Protein AF-0000000068192617 (afdb_homodimer)

Secondary structure (DSSP, 8-state):
--HHHHHHHHHHH-TT-EE--S-S-SSPPPHHHHHHHHHHHH-TTT-TTS---TT--HHHHHHHHHHHHHHHTS---TTTSEEEESHHHHHHHHHHHHH--TT-EEEEEES--THHHHHHHHTT-EEEEEEPEEEE-TT--SS----EEEE--HHHHHHH--TTEEEEEEESS-TTT-----HHHHHHHHHHGGGS-TT-EEEEE-TTTT-EEE--SS--TT--SSSTT---GGGSTTTGGGEEEEEESHHHHT-GGG--EEEE--HHHHHHHHHHHHHHTS---HHHHHHHHHHHHHHTS-BTTBSSHHHHHHHHHHHHHHHHHHHHHHHTEE---TTTS-EESSEEEEEEPHHHHHTS-GGGTTEE-TTSGGGEE-HHHHHHHHHHHSTT-EE-EESGGGS-HHHHHHTTTTTEEEEE--S-HHHHHH-/--HHHHHHHHHHH-TT-EE--S-S-SSPPPHHHHHHHHHHHH-TTT-TTS---TT--HHHHHHHHHHHHHHHTS---TTTSEEEESHHHHHHHHHHHHH--TT-EEEEEES--THHHHHHHHTT-EEEEEEPEEEE-TT--SS----EEEE--HHHHHHH--TTEEEEEEESS-TTT-----HHHHHHHHHHGGGS-TT-EEEEE-TTTT-EEE--SS--TT--SSSTT---GGGSTTTGGGEEEEEESHHHHT-GGG--EEEE--HHHHHHHHHHHHHHTS---HHHHHHHHHHHHHHTS-BTTBSSHHHHHHHHHHHHHHHHHHHHHHHTEE---TTTS-EESSEEEEEEPHHHHTTS-GGGTTEE-TTSGGGEE-HHHHHHHHHHHSTT-EE-EESGGGS-HHHHHHTTTTTEEEEE--S-HHHHHH-

Solvent-accessible surface area (backbone atoms only — not comparable to full-atom values): 42533 Å² total; per-residue (Å²): 110,40,64,64,59,51,53,51,48,50,45,67,76,29,79,64,37,34,77,26,45,60,91,60,53,77,59,76,45,52,67,64,44,50,49,24,36,44,50,33,68,66,30,71,88,75,45,38,36,37,71,55,51,37,40,33,43,68,67,30,28,46,52,50,19,54,52,46,16,62,69,48,71,42,90,46,52,32,83,49,20,36,35,41,25,37,14,40,54,20,31,51,33,46,50,38,55,68,68,40,42,75,77,24,26,32,40,39,48,30,62,30,53,60,65,55,59,57,38,37,44,73,29,39,24,40,77,40,82,35,69,44,46,75,45,66,45,87,82,46,50,96,79,39,62,53,25,51,44,78,39,79,49,61,67,57,49,52,70,68,46,33,67,47,24,44,33,36,55,44,56,37,26,19,55,53,63,7,40,53,73,47,70,67,54,49,49,46,54,58,57,40,48,74,55,22,20,93,78,35,30,35,42,36,39,31,49,26,36,52,31,37,52,23,51,58,80,66,89,69,80,81,48,39,92,75,23,53,62,48,77,62,68,45,52,41,92,83,26,38,83,35,24,44,38,30,26,39,48,17,75,72,44,36,25,47,5,56,28,41,14,22,35,38,32,38,44,85,65,36,46,50,45,51,66,45,32,59,55,48,36,29,38,50,37,24,32,57,39,50,10,47,36,50,24,58,61,58,38,63,36,67,30,96,91,28,72,13,38,49,55,37,46,20,53,52,50,32,52,36,44,53,54,48,50,53,52,38,42,74,61,28,33,14,49,66,53,59,92,81,36,43,29,14,45,52,41,42,49,27,31,67,16,63,66,46,53,69,70,50,63,71,85,48,42,62,33,83,30,77,40,35,67,92,39,33,20,36,52,19,43,28,46,28,54,52,38,27,69,40,91,67,8,36,28,44,32,44,33,41,67,26,41,53,67,69,46,40,74,70,45,72,29,40,48,27,36,32,36,34,43,48,52,48,70,66,56,56,67,68,82,112,40,64,64,57,52,52,52,48,50,45,66,77,28,79,63,37,34,76,26,46,61,89,60,52,78,58,77,44,52,65,65,44,48,49,24,36,42,49,34,68,65,32,72,88,73,45,39,36,37,70,55,52,35,41,34,43,67,68,31,27,45,52,49,20,55,51,48,15,64,70,48,72,43,91,46,50,33,83,48,20,37,36,40,26,37,14,39,53,18,30,53,33,46,52,38,54,67,71,40,41,77,76,24,27,30,41,38,47,31,62,31,54,59,65,54,60,57,37,37,44,74,28,40,25,41,76,41,80,33,70,44,44,76,46,66,45,86,82,44,50,96,81,39,63,54,26,50,45,77,40,79,51,59,66,59,48,51,69,68,45,33,66,45,24,44,34,37,55,44,55,38,27,18,55,55,62,7,39,54,73,47,70,68,52,49,48,46,54,59,57,41,47,74,54,23,19,92,77,36,30,36,41,36,38,32,50,27,35,52,30,36,53,21,50,58,81,66,91,63,79,81,46,38,93,75,23,53,61,46,77,63,69,45,52,41,91,82,27,39,82,36,23,42,39,30,28,39,48,18,75,73,45,37,26,48,5,57,28,42,13,22,37,39,34,40,43,86,65,36,46,51,44,51,66,46,31,58,55,48,36,29,38,51,36,25,32,56,41,49,9,46,34,52,25,59,61,56,38,63,34,68,30,98,92,30,73,13,38,50,53,37,46,20,53,52,50,32,53,36,43,52,54,47,49,52,52,38,43,74,60,28,33,14,51,67,52,59,91,81,36,43,30,13,46,53,40,43,50,28,32,67,17,64,66,46,52,68,72,49,63,71,84,48,43,65,33,81,30,78,41,33,66,93,38,32,22,38,54,18,43,27,45,27,53,51,38,30,69,40,90,68,9,38,29,44,32,45,32,41,66,26,40,53,69,69,47,38,74,71,45,72,28,41,46,26,34,30,36,34,44,50,50,48,69,67,55,56,69,68,83

Structure (mmCIF, N/CA/C/O backbone):
data_AF-0000000068192617-model_v1
#
loop_
_entity.id
_entity.type
_entity.pdbx_description
1 polymer 'Aminotransferase class I/classII large domain-containing protein'
#
loop_
_atom_site.group_PDB
_atom_site.id
_atom_site.type_symbol
_atom_site.label_atom_id
_atom_site.label_alt_id
_atom_site.label_comp_id
_atom_site.label_asym_id
_atom_site.label_entity_id
_atom_site.label_seq_id
_atom_site.pdbx_PDB_ins_code
_atom_site.Cartn_x
_atom_site.Cartn_y
_atom_site.Cartn_z
_atom_site.occupancy
_atom_site.B_iso_or_equiv
_atom_site.auth_seq_id
_atom_site.auth_comp_id
_atom_site.auth_asym_id
_atom_site.auth_atom_id
_atom_site.pdbx_PDB_model_num
ATOM 1 N N . PRO A 1 1 ? -15.93 15.703 -7.906 1 82.12 1 PRO A N 1
ATOM 2 C CA . PRO A 1 1 ? -14.672 16.438 -7.781 1 82.12 1 PRO A CA 1
ATOM 3 C C . PRO A 1 1 ? -14.391 16.875 -6.352 1 82.12 1 PRO A C 1
ATOM 5 O O . PRO A 1 1 ? -15.312 17.016 -5.543 1 82.12 1 PRO A O 1
ATOM 8 N N . THR A 1 2 ? -13.07 16.969 -6.039 1 86.5 2 THR A N 1
ATOM 9 C CA . THR A 1 2 ? -12.609 17.406 -4.73 1 86.5 2 THR A CA 1
ATOM 10 C C . THR A 1 2 ? -11.852 18.734 -4.836 1 86.5 2 THR A C 1
ATOM 12 O O . THR A 1 2 ? -11.648 19.25 -5.938 1 86.5 2 THR A O 1
ATOM 15 N N . VAL A 1 3 ? -11.531 19.297 -3.725 1 92.56 3 VAL A N 1
ATOM 16 C CA . VAL A 1 3 ? -10.727 20.5 -3.691 1 92.56 3 VAL A CA 1
ATOM 17 C C . VAL A 1 3 ? -9.406 20.266 -4.422 1 92.56 3 VAL A C 1
ATOM 19 O O . VAL A 1 3 ? -8.922 21.141 -5.148 1 92.56 3 VAL A O 1
ATOM 22 N N . TRP A 1 4 ? -8.891 19.094 -4.344 1 88.5 4 TRP A N 1
ATOM 23 C CA . TRP A 1 4 ? -7.582 18.781 -4.91 1 88.5 4 TRP A CA 1
ATOM 24 C C . TRP A 1 4 ? -7.652 18.703 -6.43 1 88.5 4 TRP A C 1
ATOM 26 O O . TRP A 1 4 ? -6.785 19.234 -7.125 1 88.5 4 TRP A O 1
ATOM 36 N N . THR A 1 5 ? -8.711 18.078 -6.926 1 86.5 5 THR A N 1
ATOM 37 C CA . THR A 1 5 ? -8.859 17.984 -8.375 1 86.5 5 THR A CA 1
ATOM 38 C C . THR A 1 5 ? -9.148 19.359 -8.977 1 86.5 5 THR A C 1
ATOM 40 O O . THR A 1 5 ? -8.617 19.703 -10.039 1 86.5 5 THR A O 1
ATOM 43 N N . GLU A 1 6 ? -9.938 20.094 -8.328 1 91.12 6 GLU A N 1
ATOM 44 C CA . GLU A 1 6 ? -10.328 21.406 -8.836 1 91.12 6 GLU A CA 1
ATOM 45 C C . GLU A 1 6 ? -9.141 22.359 -8.844 1 91.12 6 GLU A C 1
ATOM 47 O O . GLU A 1 6 ? -8.906 23.047 -9.836 1 91.12 6 GLU A O 1
ATOM 52 N N . PHE A 1 7 ? -8.406 22.391 -7.828 1 92.88 7 PHE A N 1
ATOM 53 C CA . PHE A 1 7 ? -7.332 23.359 -7.727 1 92.88 7 PHE A CA 1
ATOM 54 C C . PHE A 1 7 ? -6.102 22.891 -8.492 1 92.88 7 PHE A C 1
ATOM 56 O O . PHE A 1 7 ? -5.277 23.703 -8.914 1 92.88 7 PHE A O 1
ATOM 63 N N . SER A 1 8 ? -5.98 21.594 -8.641 1 87.81 8 SER A N 1
ATOM 64 C CA . SER A 1 8 ? -4.957 21.109 -9.562 1 87.81 8 SER A CA 1
ATOM 65 C C . SER A 1 8 ? -5.258 21.531 -10.992 1 87.81 8 SER A C 1
ATOM 67 O O . SER A 1 8 ? -4.352 21.922 -11.734 1 87.81 8 SER A O 1
ATOM 69 N N . ARG A 1 9 ? -6.477 21.438 -11.367 1 89.12 9 ARG A N 1
ATOM 70 C CA . ARG A 1 9 ? -6.906 21.891 -12.688 1 89.12 9 ARG A CA 1
ATOM 71 C C . ARG A 1 9 ? -6.672 23.391 -12.859 1 89.12 9 ARG A C 1
ATOM 73 O O . ARG A 1 9 ? -6.203 23.828 -13.914 1 89.12 9 ARG A O 1
ATOM 80 N N . LEU A 1 10 ? -7.012 24.094 -11.852 1 92.56 10 LEU A N 1
ATOM 81 C CA . LEU A 1 10 ? -6.82 25.531 -11.875 1 92.56 10 LEU A CA 1
ATOM 82 C C . LEU A 1 10 ? -5.352 25.891 -12.086 1 92.56 10 LEU A C 1
ATOM 84 O O . LEU A 1 10 ? -5.031 26.812 -12.836 1 92.56 10 LEU A O 1
ATOM 88 N N . ALA A 1 11 ? -4.488 25.172 -11.438 1 90.88 11 ALA A N 1
ATOM 89 C CA . ALA A 1 11 ? -3.049 25.375 -11.594 1 90.88 11 ALA A CA 1
ATOM 90 C C . ALA A 1 11 ? -2.604 25.078 -13.023 1 90.88 11 ALA A C 1
ATOM 92 O O . ALA A 1 11 ? -1.743 25.781 -13.562 1 90.88 11 ALA A O 1
ATOM 93 N N . GLN A 1 12 ? -3.17 24.156 -13.648 1 88.19 12 GLN A N 1
ATOM 94 C CA . GLN A 1 12 ? -2.826 23.781 -15.016 1 88.19 12 GLN A CA 1
ATOM 95 C C . GLN A 1 12 ? -3.316 24.828 -16.016 1 88.19 12 GLN A C 1
ATOM 97 O O . GLN A 1 12 ? -2.658 25.078 -17.031 1 88.19 12 GLN A O 1
ATOM 102 N N . GLU A 1 13 ? -4.383 25.344 -15.727 1 93.06 13 GLU A N 1
ATOM 103 C CA . GLU A 1 13 ? -5.004 26.312 -16.625 1 93.06 13 GLU A CA 1
ATOM 104 C C . GLU A 1 13 ? -4.312 27.672 -16.531 1 93.06 13 GLU A C 1
ATOM 106 O O . GLU A 1 13 ? -4.469 28.516 -17.406 1 93.06 13 GLU A O 1
ATOM 111 N N . HIS A 1 14 ? -3.539 27.781 -15.461 1 92.69 14 HIS A N 1
ATOM 112 C CA . HIS A 1 14 ? -2.838 29.047 -15.234 1 92.69 14 HIS A CA 1
ATOM 113 C C . HIS A 1 14 ? -1.354 28.812 -14.977 1 92.69 14 HIS A C 1
ATOM 115 O O . HIS A 1 14 ? -0.895 28.906 -13.836 1 92.69 14 HIS A O 1
ATOM 121 N N . PRO A 1 15 ? -0.542 28.609 -15.953 1 86.62 15 PRO A N 1
ATOM 122 C CA . PRO A 1 15 ? 0.856 28.203 -15.805 1 86.62 15 PRO A CA 1
ATOM 123 C C . PRO A 1 15 ? 1.688 29.219 -15.023 1 86.62 15 PRO A C 1
ATOM 125 O O . PRO A 1 15 ? 2.725 28.859 -14.453 1 86.62 15 PRO A O 1
ATOM 128 N N . GLY A 1 16 ? 1.288 30.406 -14.852 1 88.88 16 GLY A N 1
ATOM 129 C CA . GLY A 1 16 ? 2.051 31.406 -14.125 1 88.88 16 GLY A CA 1
ATOM 130 C C . GLY A 1 16 ? 1.726 31.438 -12.648 1 88.88 16 GLY A C 1
ATOM 131 O O . GLY A 1 16 ? 2.385 32.156 -11.883 1 88.88 16 GLY A O 1
ATOM 132 N N . VAL A 1 17 ? 0.869 30.531 -12.258 1 94.62 17 VAL A N 1
ATOM 133 C CA . VAL A 1 17 ? 0.42 30.562 -10.867 1 94.62 17 VAL A CA 1
ATOM 134 C C . VAL A 1 17 ? 1.493 29.969 -9.969 1 94.62 17 VAL A C 1
ATOM 136 O O . VAL A 1 17 ? 2.15 28.984 -10.336 1 94.62 17 VAL A O 1
ATOM 139 N N . VAL A 1 18 ? 1.801 30.609 -8.859 1 95.31 18 VAL A N 1
ATOM 140 C CA . VAL A 1 18 ? 2.666 30.047 -7.828 1 95.31 18 VAL A CA 1
ATOM 141 C C . VAL A 1 18 ? 1.842 29.172 -6.883 1 95.31 18 VAL A C 1
ATOM 143 O O . VAL A 1 18 ? 0.889 29.641 -6.262 1 95.31 18 VAL A O 1
ATOM 146 N N . ASN A 1 19 ? 2.18 27.922 -6.742 1 94.5 19 ASN A N 1
ATOM 147 C CA . ASN A 1 19 ? 1.379 26.953 -6.004 1 94.5 19 ASN A CA 1
ATOM 148 C C . ASN A 1 19 ? 1.818 26.859 -4.547 1 94.5 19 ASN A C 1
ATOM 150 O O . ASN A 1 19 ? 2.83 26.234 -4.238 1 94.5 19 ASN A O 1
ATOM 154 N N . LEU A 1 20 ? 1.062 27.375 -3.66 1 96.19 20 LEU A N 1
ATOM 155 C CA . LEU A 1 20 ? 1.282 27.25 -2.223 1 96.19 20 LEU A CA 1
ATOM 156 C C . LEU A 1 20 ? 0.224 26.344 -1.586 1 96.19 20 LEU A C 1
ATOM 158 O O . LEU A 1 20 ? 0.064 26.344 -0.364 1 96.19 20 LEU A O 1
ATOM 162 N N . GLY A 1 21 ? -0.509 25.703 -2.455 1 93.12 21 GLY A N 1
ATOM 163 C CA . GLY A 1 21 ? -1.591 24.875 -1.956 1 93.12 21 GLY A CA 1
ATOM 164 C C . GLY A 1 21 ? -1.158 23.453 -1.662 1 93.12 21 GLY A C 1
ATOM 165 O O . GLY A 1 21 ? -1.685 22.812 -0.748 1 93.12 21 GLY A O 1
ATOM 166 N N . GLN A 1 22 ? -0.265 22.953 -2.375 1 81.31 22 GLN A N 1
ATOM 167 C CA . GLN A 1 22 ? 0.152 21.562 -2.246 1 81.31 22 GLN A CA 1
ATOM 168 C C . GLN A 1 22 ? 1.086 21.375 -1.055 1 81.31 22 GLN A C 1
ATOM 170 O O . GLN A 1 22 ? 2.037 22.141 -0.879 1 81.31 22 GLN A O 1
ATOM 175 N N . GLY A 1 23 ? 0.865 20.328 -0.313 1 83.56 23 GLY A N 1
ATOM 176 C CA . GLY A 1 23 ? 1.59 20.094 0.925 1 83.56 23 GLY A CA 1
ATOM 177 C C . GLY A 1 23 ? 2.764 19.141 0.759 1 83.56 23 GLY A C 1
ATOM 178 O O . GLY A 1 23 ? 2.887 18.156 1.494 1 83.56 23 GLY A O 1
ATOM 179 N N . PHE A 1 24 ? 3.564 19.375 -0.274 1 85.12 24 PHE A N 1
ATOM 180 C CA . PHE A 1 24 ? 4.828 18.656 -0.363 1 85.12 24 PHE A CA 1
ATOM 181 C C . PHE A 1 24 ? 5.93 19.547 -0.914 1 85.12 24 PHE A C 1
ATOM 183 O O . PHE A 1 24 ? 5.656 20.484 -1.676 1 85.12 24 PHE A O 1
ATOM 190 N N . PRO A 1 25 ? 7.133 19.281 -0.51 1 91.94 25 PRO A N 1
ATOM 191 C CA . PRO A 1 25 ? 8.281 20.125 -0.843 1 91.94 25 PRO A CA 1
ATOM 192 C C . PRO A 1 25 ? 8.594 20.125 -2.338 1 91.94 25 PRO A C 1
ATOM 194 O O . PRO A 1 25 ? 8.359 19.141 -3.025 1 91.94 25 PRO A O 1
ATOM 197 N N . ASP A 1 26 ? 9.086 21.219 -2.762 1 92.31 26 ASP A N 1
ATOM 198 C CA . ASP A 1 26 ? 9.484 21.328 -4.164 1 92.31 26 ASP A CA 1
ATOM 199 C C . ASP A 1 26 ? 11.008 21.297 -4.305 1 92.31 26 ASP A C 1
ATOM 201 O O . ASP A 1 26 ? 11.562 21.938 -5.199 1 92.31 26 ASP A O 1
ATOM 205 N N . TRP A 1 27 ? 11.695 20.688 -3.377 1 94.06 27 TRP A N 1
ATOM 206 C CA . TRP A 1 27 ? 13.125 20.422 -3.455 1 94.06 27 TRP A CA 1
ATOM 207 C C . TRP A 1 27 ? 13.43 18.953 -3.244 1 94.06 27 TRP A C 1
ATOM 209 O O . TRP A 1 27 ? 12.531 18.172 -2.926 1 94.06 27 TRP A O 1
ATOM 219 N N . LEU A 1 28 ? 14.672 18.531 -3.449 1 95.25 28 LEU A N 1
ATOM 220 C CA . LEU A 1 28 ? 15.094 17.141 -3.342 1 95.25 28 LEU A CA 1
ATOM 221 C C . LEU A 1 28 ? 15.227 16.734 -1.881 1 95.25 28 LEU A C 1
ATOM 223 O O . LEU A 1 28 ? 15.414 17.578 -1.003 1 95.25 28 LEU A O 1
ATOM 227 N N . PRO A 1 29 ? 15.094 15.422 -1.643 1 97.5 29 PRO A N 1
ATOM 228 C CA . PRO A 1 29 ? 15.492 14.938 -0.316 1 97.5 29 PRO A CA 1
ATOM 229 C C . PRO A 1 29 ? 16.953 15.242 0.012 1 97.5 29 PRO A C 1
ATOM 231 O O . PRO A 1 29 ? 17.75 15.531 -0.889 1 97.5 29 PRO A O 1
ATOM 234 N N . PRO A 1 30 ? 17.25 15.242 1.326 1 97.81 30 PRO A N 1
ATOM 235 C CA . PRO A 1 30 ? 18.672 15.422 1.645 1 97.81 30 PRO A CA 1
ATOM 236 C C . PRO A 1 30 ? 19.562 14.391 0.959 1 97.81 30 PRO A C 1
ATOM 238 O O . PRO A 1 30 ? 19.172 13.234 0.801 1 97.81 30 PRO A O 1
ATOM 241 N N . LYS A 1 31 ? 20.75 14.82 0.623 1 97.25 31 LYS A N 1
ATOM 242 C CA . LYS A 1 31 ? 21.672 14 -0.16 1 97.25 31 LYS A CA 1
ATOM 243 C C . LYS A 1 31 ? 21.891 12.641 0.501 1 97.25 31 LYS A C 1
ATOM 245 O O . LYS A 1 31 ? 22.031 11.625 -0.184 1 97.25 31 LYS A O 1
ATOM 250 N N . PHE A 1 32 ? 21.984 12.602 1.826 1 98.38 32 PHE A N 1
ATOM 251 C CA . PHE A 1 32 ? 22.266 11.344 2.502 1 98.38 32 PHE A CA 1
ATOM 252 C C . PHE A 1 32 ? 21.125 10.359 2.309 1 98.38 32 PHE A C 1
ATOM 254 O O . PHE A 1 32 ? 21.328 9.141 2.312 1 98.38 32 PHE A O 1
ATOM 261 N N . ALA A 1 33 ? 19.906 10.82 2.225 1 98.44 33 ALA A N 1
ATOM 262 C CA . ALA A 1 33 ? 18.781 9.945 1.96 1 98.44 33 ALA A CA 1
ATOM 263 C C . ALA A 1 33 ? 18.844 9.367 0.549 1 98.44 33 ALA A C 1
ATOM 265 O O . ALA A 1 33 ? 18.625 8.164 0.349 1 98.44 33 ALA A O 1
ATOM 266 N N . ILE A 1 34 ? 19.141 10.203 -0.46 1 98.31 34 ILE A N 1
ATOM 267 C CA . ILE A 1 34 ? 19.281 9.75 -1.839 1 98.31 34 ILE A CA 1
ATOM 268 C C . ILE A 1 34 ? 20.422 8.742 -1.936 1 98.31 34 ILE A C 1
ATOM 270 O O . ILE A 1 34 ? 20.281 7.695 -2.578 1 98.31 34 ILE A O 1
ATOM 274 N N . ASP A 1 35 ? 21.562 9.055 -1.265 1 98.38 35 ASP A N 1
ATOM 275 C CA . ASP A 1 35 ? 22.688 8.133 -1.229 1 98.38 35 ASP A CA 1
ATOM 276 C C . ASP A 1 35 ? 22.297 6.797 -0.614 1 98.38 35 ASP A C 1
ATOM 278 O O . ASP A 1 35 ? 22.719 5.738 -1.081 1 98.38 35 ASP A O 1
ATOM 282 N N . SER A 1 36 ? 21.516 6.859 0.436 1 98.5 36 SER A N 1
ATOM 283 C CA . SER A 1 36 ? 21.047 5.645 1.098 1 98.5 36 SER A CA 1
ATOM 284 C C . SER A 1 36 ? 20.234 4.777 0.148 1 98.5 36 SER A C 1
ATOM 286 O O . SER A 1 36 ? 20.328 3.549 0.177 1 98.5 36 SER A O 1
ATOM 288 N N . LEU A 1 37 ? 19.406 5.375 -0.658 1 98.38 37 LEU A N 1
ATOM 289 C CA . LEU A 1 37 ? 18.594 4.641 -1.629 1 98.38 37 LEU A CA 1
ATOM 290 C C . LEU A 1 37 ? 19.484 4.004 -2.695 1 98.38 37 LEU A C 1
ATOM 292 O O . LEU A 1 37 ? 19.297 2.836 -3.051 1 98.38 37 LEU A O 1
ATOM 296 N N . VAL A 1 38 ? 20.438 4.762 -3.225 1 98.56 38 VAL A N 1
ATOM 297 C CA . VAL A 1 38 ? 21.344 4.258 -4.238 1 98.56 38 VAL A CA 1
ATOM 298 C C . VAL A 1 38 ? 22.156 3.09 -3.672 1 98.56 38 VAL A C 1
ATOM 300 O O . VAL A 1 38 ? 22.297 2.053 -4.324 1 98.56 38 VAL A O 1
ATOM 303 N N . GLU A 1 39 ? 22.641 3.279 -2.441 1 98.5 39 GLU A N 1
ATOM 304 C CA . GLU A 1 39 ? 23.422 2.23 -1.784 1 98.5 39 GLU A CA 1
ATOM 305 C C . GLU A 1 39 ? 22.578 0.975 -1.57 1 98.5 39 GLU A C 1
ATOM 307 O O . GLU A 1 39 ? 23.062 -0.142 -1.766 1 98.5 39 GLU A O 1
ATOM 312 N N . ALA A 1 40 ? 21.375 1.159 -1.111 1 98.25 40 ALA A N 1
ATOM 313 C CA . ALA A 1 40 ? 20.484 0.019 -0.933 1 98.25 40 ALA A CA 1
ATOM 314 C C . ALA A 1 40 ? 20.266 -0.714 -2.252 1 98.25 40 ALA A C 1
ATOM 316 O O . ALA A 1 40 ? 20.281 -1.946 -2.297 1 98.25 40 ALA A O 1
ATOM 317 N N . ALA A 1 41 ? 20.016 0.015 -3.332 1 98 41 ALA A N 1
ATOM 318 C CA . ALA A 1 41 ? 19.766 -0.561 -4.648 1 98 41 ALA A CA 1
ATOM 319 C C . ALA A 1 41 ? 20.938 -1.387 -5.137 1 98 41 ALA A C 1
ATOM 321 O O . ALA A 1 41 ? 20.766 -2.398 -5.816 1 98 41 ALA A O 1
ATOM 322 N N . LEU A 1 42 ? 22.109 -0.974 -4.746 1 97.75 42 LEU A N 1
ATOM 323 C CA . LEU A 1 42 ? 23.312 -1.59 -5.27 1 97.75 42 LEU A CA 1
ATOM 324 C C . LEU A 1 42 ? 23.844 -2.662 -4.316 1 97.75 42 LEU A C 1
ATOM 326 O O . LEU A 1 42 ? 24.797 -3.363 -4.633 1 97.75 42 LEU A O 1
ATOM 330 N N . ASP A 1 43 ? 23.188 -2.783 -3.186 1 95.62 43 ASP A N 1
ATOM 331 C CA . ASP A 1 43 ? 23.672 -3.691 -2.15 1 95.62 43 ASP A CA 1
ATOM 332 C C . ASP A 1 43 ? 23.359 -5.141 -2.496 1 95.62 43 ASP A C 1
ATOM 334 O O . ASP A 1 43 ? 22.328 -5.672 -2.066 1 95.62 43 ASP A O 1
ATOM 338 N N . SER A 1 44 ? 24.203 -5.809 -3.092 1 88.19 44 SER A N 1
ATOM 339 C CA . SER A 1 44 ? 23.984 -7.184 -3.529 1 88.19 44 SER A CA 1
ATOM 340 C C . SER A 1 44 ? 24.016 -8.148 -2.35 1 88.19 44 SER A C 1
ATOM 342 O O . SER A 1 44 ? 23.391 -9.211 -2.398 1 88.19 44 SER A O 1
ATOM 344 N N . ALA A 1 45 ? 24.656 -7.758 -1.319 1 84 45 ALA A N 1
ATOM 345 C CA . ALA A 1 45 ? 24.75 -8.617 -0.143 1 84 45 ALA A CA 1
ATOM 346 C C . ALA A 1 45 ? 23.406 -8.695 0.59 1 84 45 ALA A C 1
ATOM 348 O O . ALA A 1 45 ? 22.969 -9.781 0.977 1 84 45 ALA A O 1
ATOM 349 N N . GLN A 1 46 ? 22.719 -7.598 0.722 1 80.56 46 GLN A N 1
ATOM 350 C CA . GLN A 1 46 ? 21.422 -7.543 1.399 1 80.56 46 GLN A CA 1
ATOM 351 C C . GLN A 1 46 ? 20.281 -7.812 0.427 1 80.56 46 GLN A C 1
ATOM 353 O O . GLN A 1 46 ? 19.203 -8.25 0.835 1 80.56 46 GLN A O 1
ATOM 358 N N . SER A 1 47 ? 20.484 -7.523 -0.801 1 84.44 47 SER A N 1
ATOM 359 C CA . SER A 1 47 ? 19.562 -7.746 -1.904 1 84.44 47 SER A CA 1
ATOM 360 C C . SER A 1 47 ? 18.141 -7.336 -1.521 1 84.44 47 SER A C 1
ATOM 362 O O . SER A 1 47 ? 17.203 -8.141 -1.612 1 84.44 47 SER A O 1
ATOM 364 N N . PRO A 1 48 ? 17.969 -6.039 -1.201 1 93.56 48 PRO A N 1
ATOM 365 C CA . PRO A 1 48 ? 16.625 -5.652 -0.758 1 93.56 48 PRO A CA 1
ATOM 366 C C . PRO A 1 48 ? 15.641 -5.504 -1.917 1 93.56 48 PRO A C 1
ATOM 368 O O . PRO A 1 48 ? 14.883 -4.531 -1.968 1 93.56 48 PRO A O 1
ATOM 371 N N . HIS A 1 49 ? 15.719 -6.508 -2.789 1 96.62 49 HIS A N 1
ATOM 372 C CA . HIS A 1 49 ? 14.875 -6.441 -3.975 1 96.62 49 HIS A CA 1
ATOM 373 C C . HIS A 1 49 ? 13.766 -7.492 -3.922 1 96.62 49 HIS A C 1
ATOM 375 O O . HIS A 1 49 ? 12.844 -7.465 -4.734 1 96.62 49 HIS A O 1
ATOM 381 N N . GLN A 1 50 ? 13.789 -8.352 -2.975 1 95.06 50 GLN A N 1
ATOM 382 C CA . GLN A 1 50 ? 12.75 -9.359 -2.785 1 95.06 50 GLN A CA 1
ATOM 383 C C . GLN A 1 50 ? 11.82 -8.977 -1.633 1 95.06 50 GLN A C 1
ATOM 385 O O . GLN A 1 50 ? 12.109 -8.039 -0.88 1 95.06 50 GLN A O 1
ATOM 390 N N . TYR A 1 51 ? 10.75 -9.766 -1.479 1 92.75 51 TYR A N 1
ATOM 391 C CA . TYR A 1 51 ? 9.797 -9.57 -0.394 1 92.75 51 TYR A CA 1
ATOM 392 C C . TYR A 1 51 ? 10.508 -9.508 0.952 1 92.75 51 TYR A C 1
ATOM 394 O O . TYR A 1 51 ? 11.547 -10.141 1.141 1 92.75 51 TYR A O 1
ATOM 402 N N . THR A 1 52 ? 10.023 -8.734 1.79 1 94.94 52 THR A N 1
ATOM 403 C CA . THR A 1 52 ? 10.406 -8.773 3.197 1 94.94 52 THR A CA 1
ATOM 404 C C . THR A 1 52 ? 9.203 -9.102 4.078 1 94.94 52 THR A C 1
ATOM 406 O O . THR A 1 52 ? 8.133 -9.438 3.574 1 94.94 52 THR A O 1
ATOM 409 N N . ARG A 1 53 ? 9.414 -9.133 5.3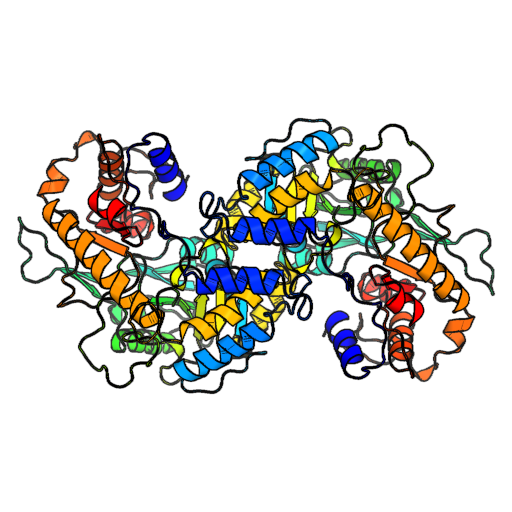52 1 93.94 53 ARG A N 1
ATOM 410 C CA . ARG A 1 53 ? 8.328 -9.352 6.309 1 93.94 53 ARG A CA 1
ATOM 411 C C . ARG A 1 53 ? 7.195 -8.367 6.086 1 93.94 53 ARG A C 1
ATOM 413 O O . ARG A 1 53 ? 7.422 -7.156 6.004 1 93.94 53 ARG A O 1
ATOM 420 N N . PRO A 1 54 ? 5.977 -8.852 5.922 1 96.06 54 PRO A N 1
ATOM 421 C CA . PRO A 1 54 ? 4.855 -7.957 5.641 1 96.06 54 PRO A CA 1
ATOM 422 C C . PRO A 1 54 ? 4.734 -6.828 6.66 1 96.06 54 PRO A C 1
ATOM 424 O O . PRO A 1 54 ? 4.398 -5.695 6.301 1 96.06 54 PRO A O 1
ATOM 427 N N . ALA A 1 55 ? 5.102 -7.07 7.887 1 97.5 55 ALA A N 1
ATOM 428 C CA . ALA A 1 55 ? 4.941 -6.113 8.977 1 97.5 55 ALA A CA 1
ATOM 429 C C . ALA A 1 55 ? 6.043 -5.055 8.945 1 97.5 55 ALA A C 1
ATOM 431 O O . ALA A 1 55 ? 5.953 -4.035 9.633 1 97.5 55 ALA A O 1
ATOM 432 N N . GLY A 1 56 ? 7.086 -5.328 8.141 1 98.31 56 GLY A N 1
ATOM 433 C CA . GLY A 1 56 ? 8.172 -4.363 8.023 1 98.31 56 GLY A CA 1
ATOM 434 C C . GLY A 1 56 ? 9.531 -5.012 7.883 1 98.31 56 GLY A C 1
ATOM 435 O O . GLY A 1 56 ? 9.805 -6.039 8.508 1 98.31 56 GLY A O 1
ATOM 436 N N . HIS A 1 57 ? 10.383 -4.445 7.109 1 98.19 57 HIS A N 1
ATOM 437 C CA . HIS A 1 57 ? 11.766 -4.871 6.918 1 98.19 57 HIS A CA 1
ATOM 438 C C . HIS A 1 57 ? 12.531 -4.848 8.234 1 98.19 57 HIS A C 1
ATOM 440 O O . HIS A 1 57 ? 12.484 -3.859 8.969 1 98.19 57 HIS A O 1
ATOM 446 N N . PRO A 1 58 ? 13.242 -5.914 8.633 1 97.75 58 PRO A N 1
ATOM 447 C CA . PRO A 1 58 ? 13.836 -6.043 9.961 1 97.75 58 PRO A CA 1
ATOM 448 C C . PRO A 1 58 ? 14.742 -4.863 10.328 1 97.75 58 PRO A C 1
ATOM 450 O O . PRO A 1 58 ? 14.656 -4.332 11.438 1 97.75 58 PRO A O 1
ATOM 453 N N . ASN A 1 59 ? 15.57 -4.414 9.406 1 98.19 59 ASN A N 1
ATOM 454 C CA . ASN A 1 59 ? 16.453 -3.287 9.695 1 98.19 59 ASN A CA 1
ATOM 455 C C . ASN A 1 59 ? 15.648 -2.029 10.031 1 98.19 59 ASN A C 1
ATOM 457 O O . ASN A 1 59 ? 16.031 -1.276 10.938 1 98.19 59 ASN A O 1
ATOM 461 N N . LEU A 1 60 ? 14.547 -1.841 9.359 1 98.69 60 LEU A N 1
ATOM 462 C CA . LEU A 1 60 ? 13.758 -0.632 9.57 1 98.69 60 LEU A CA 1
ATOM 463 C C . LEU A 1 60 ? 12.992 -0.71 10.891 1 98.69 60 LEU A C 1
ATOM 465 O O . LEU A 1 60 ? 12.992 0.244 11.672 1 98.69 60 LEU A O 1
ATOM 469 N N . VAL A 1 61 ? 12.352 -1.852 11.156 1 98.81 61 VAL A N 1
ATOM 470 C CA . VAL A 1 61 ? 11.547 -1.934 12.367 1 98.81 61 VAL A CA 1
ATOM 471 C C . VAL A 1 61 ? 12.453 -1.854 13.602 1 98.81 61 VAL A C 1
ATOM 473 O O . VAL A 1 61 ? 12.055 -1.31 14.633 1 98.81 61 VAL A O 1
ATOM 476 N N . ARG A 1 62 ? 13.672 -2.352 13.539 1 98.69 62 ARG A N 1
ATOM 477 C CA . ARG A 1 62 ? 14.617 -2.234 14.648 1 98.69 62 ARG A CA 1
ATOM 478 C C . ARG A 1 62 ? 15 -0.777 14.891 1 98.69 62 ARG A C 1
ATOM 480 O O . ARG A 1 62 ? 15.07 -0.332 16.031 1 98.69 62 ARG A O 1
ATOM 487 N N . LYS A 1 63 ? 15.258 -0.061 13.789 1 98.25 63 LYS A N 1
ATOM 488 C CA . LYS A 1 63 ? 15.586 1.356 13.914 1 98.25 63 LYS A CA 1
ATOM 489 C C . LYS A 1 63 ? 14.414 2.141 14.5 1 98.25 63 LYS A C 1
ATOM 491 O O . LYS A 1 63 ? 14.609 2.992 15.367 1 98.25 63 LYS A O 1
ATOM 496 N N . LEU A 1 64 ? 13.227 1.846 14.062 1 98.56 64 LEU A N 1
ATOM 497 C CA . LEU A 1 64 ? 12.031 2.527 14.555 1 98.56 64 LEU A CA 1
ATOM 498 C C . LEU A 1 64 ? 11.789 2.207 16.031 1 98.56 64 LEU A C 1
ATOM 500 O O . LEU A 1 64 ? 11.469 3.1 16.812 1 98.56 64 LEU A O 1
ATOM 504 N N . ALA A 1 65 ? 11.93 0.956 16.344 1 98.69 65 ALA A N 1
ATOM 505 C CA . ALA A 1 65 ? 11.727 0.551 17.734 1 98.69 65 ALA A CA 1
ATOM 506 C C . ALA A 1 65 ? 12.703 1.268 18.656 1 98.69 65 ALA A C 1
ATOM 508 O O . ALA A 1 65 ? 12.32 1.714 19.75 1 98.69 65 ALA A O 1
ATOM 509 N N . THR A 1 66 ? 13.93 1.345 18.266 1 97.25 66 THR A N 1
ATOM 510 C CA . THR A 1 66 ? 14.938 2.049 19.047 1 97.25 66 THR A CA 1
ATOM 511 C C . THR A 1 66 ? 14.57 3.52 19.203 1 97.25 66 THR A C 1
ATOM 513 O O . THR A 1 66 ? 14.625 4.062 20.312 1 97.25 66 THR A O 1
ATOM 516 N N . ARG A 1 67 ? 14.18 4.109 18.172 1 95.06 67 ARG A N 1
ATOM 517 C CA . ARG A 1 67 ? 13.828 5.527 18.188 1 95.06 67 ARG A CA 1
ATOM 518 C C . ARG A 1 67 ? 12.617 5.793 19.062 1 95.06 67 ARG A C 1
ATOM 520 O O . ARG A 1 67 ? 12.633 6.695 19.906 1 95.06 67 ARG A O 1
ATOM 527 N N . TYR A 1 68 ? 11.625 5.07 18.906 1 96.25 68 TYR A N 1
ATOM 528 C CA . TYR A 1 68 ? 10.391 5.309 19.656 1 96.25 68 TYR A CA 1
ATOM 529 C C . TYR A 1 68 ? 10.523 4.836 21.094 1 96.25 68 TYR A C 1
ATOM 531 O O . TYR A 1 68 ? 9.805 5.309 21.984 1 96.25 68 TYR A O 1
ATOM 539 N N . GLY A 1 69 ? 11.43 3.846 21.281 1 95.06 69 GLY A N 1
ATOM 540 C CA . GLY A 1 69 ? 11.766 3.533 22.672 1 95.06 69 GLY A CA 1
ATOM 541 C C . GLY A 1 69 ? 12.266 4.734 23.438 1 95.06 69 GLY A C 1
ATOM 542 O O . GLY A 1 69 ? 11.891 4.926 24.609 1 95.06 69 GLY A O 1
ATOM 543 N N . LYS A 1 70 ? 13.078 5.512 22.766 1 91.38 70 LYS A N 1
ATOM 544 C CA . LYS A 1 70 ? 13.578 6.742 23.359 1 91.38 70 LYS A CA 1
ATOM 545 C C . LYS A 1 70 ? 12.461 7.766 23.531 1 91.38 70 LYS A C 1
ATOM 547 O O . LYS A 1 70 ? 12.328 8.383 24.594 1 91.38 70 LYS A O 1
ATOM 552 N N . HIS A 1 71 ? 11.656 7.887 22.469 1 89.38 71 HIS A N 1
ATOM 553 C CA . HIS A 1 71 ? 10.555 8.836 22.484 1 89.38 71 HIS A CA 1
ATOM 554 C C . HIS A 1 71 ? 9.578 8.523 23.609 1 89.38 71 HIS A C 1
ATOM 556 O O . HIS A 1 71 ? 9.078 9.43 24.297 1 89.38 71 HIS A O 1
ATOM 562 N N . MET A 1 72 ? 9.336 7.262 23.859 1 91.38 72 MET A N 1
ATOM 563 C CA . MET A 1 72 ? 8.289 6.82 24.766 1 91.38 72 MET A CA 1
ATOM 564 C C . MET A 1 72 ? 8.867 6.469 26.125 1 91.38 72 MET A C 1
ATOM 566 O O . MET A 1 72 ? 8.125 6.184 27.078 1 91.38 72 MET A O 1
ATOM 570 N N . ARG A 1 73 ? 10.156 6.461 26.266 1 89.75 73 ARG A N 1
ATOM 571 C CA . ARG A 1 73 ? 10.844 6.07 27.5 1 89.75 73 ARG A CA 1
ATOM 572 C C . ARG A 1 73 ? 10.406 4.688 27.969 1 89.75 73 ARG A C 1
ATOM 574 O O . ARG A 1 73 ? 10.047 4.504 29.125 1 89.75 73 ARG A O 1
ATOM 581 N N . ARG A 1 74 ? 10.398 3.84 27.078 1 95 74 ARG A N 1
ATOM 582 C CA . ARG A 1 74 ? 10.07 2.436 27.297 1 95 74 ARG A CA 1
ATOM 583 C C . ARG A 1 74 ? 10.664 1.551 26.203 1 95 74 ARG A C 1
ATOM 585 O O . ARG A 1 74 ? 11.055 2.043 25.156 1 95 74 ARG A O 1
ATOM 592 N N . ASP A 1 75 ? 10.664 0.306 26.531 1 96.81 75 ASP A N 1
ATOM 593 C CA . ASP A 1 75 ? 11.07 -0.632 25.484 1 96.81 75 ASP A CA 1
ATOM 594 C C . ASP A 1 75 ? 9.961 -0.824 24.453 1 96.81 75 ASP A C 1
ATOM 596 O O . ASP A 1 75 ? 8.781 -0.889 24.812 1 96.81 75 ASP A O 1
ATOM 600 N N . VAL A 1 76 ? 10.312 -0.783 23.234 1 98.56 76 VAL A N 1
ATOM 601 C CA . VAL A 1 76 ? 9.414 -1.076 22.125 1 98.56 76 VAL A CA 1
ATOM 602 C C . VAL A 1 76 ? 9.922 -2.291 21.344 1 98.56 76 VAL A C 1
ATOM 604 O O . VAL A 1 76 ? 11.07 -2.309 20.891 1 98.56 76 VAL A O 1
ATOM 607 N N . ASP A 1 77 ? 9.109 -3.299 21.234 1 98.81 77 ASP A N 1
ATOM 608 C CA . ASP A 1 77 ? 9.492 -4.5 20.5 1 98.81 77 ASP A CA 1
ATOM 609 C C . ASP A 1 77 ? 9.375 -4.285 19 1 98.81 77 ASP A C 1
ATOM 611 O O . ASP A 1 77 ? 8.289 -4.012 18.484 1 98.81 77 ASP A O 1
ATOM 615 N N . PRO A 1 78 ? 10.461 -4.426 18.281 1 98.81 78 PRO A N 1
ATOM 616 C CA . PRO A 1 78 ? 10.43 -4.133 16.859 1 98.81 78 PRO A CA 1
ATOM 617 C C . PRO A 1 78 ? 9.516 -5.082 16.078 1 98.81 78 PRO A C 1
ATOM 619 O O . PRO A 1 78 ? 8.961 -4.699 15.047 1 98.81 78 PRO A O 1
ATOM 622 N N . PHE A 1 79 ? 9.281 -6.219 16.562 1 98.19 79 PHE A N 1
ATOM 623 C CA . PHE A 1 79 ? 8.641 -7.238 15.742 1 98.19 79 PHE A CA 1
ATOM 624 C C . PHE A 1 79 ? 7.18 -7.406 16.125 1 98.19 79 PHE A C 1
ATOM 626 O O . PHE A 1 79 ? 6.395 -8 15.383 1 98.19 79 PHE A O 1
ATOM 633 N N . THR A 1 80 ? 6.762 -6.875 17.25 1 98.56 80 THR A N 1
ATOM 634 C CA . THR A 1 80 ? 5.371 -7.051 17.656 1 98.56 80 THR A CA 1
ATOM 635 C C . THR A 1 80 ? 4.699 -5.695 17.875 1 98.56 80 THR A C 1
ATOM 637 O O . THR A 1 80 ? 3.473 -5.613 17.953 1 98.56 80 THR A O 1
ATOM 640 N N . GLU A 1 81 ? 5.508 -4.602 17.953 1 98.94 81 GLU A N 1
ATOM 641 C CA . GLU A 1 81 ? 4.926 -3.322 18.344 1 98.94 81 GLU A CA 1
ATOM 642 C C . GLU A 1 81 ? 5.188 -2.248 17.297 1 98.94 81 GLU A C 1
ATOM 644 O O . GLU A 1 81 ? 4.996 -1.058 17.562 1 98.94 81 GLU A O 1
ATOM 649 N N . VAL A 1 82 ? 5.695 -2.656 16.125 1 98.94 82 VAL A N 1
ATOM 650 C CA . VAL A 1 82 ? 5.926 -1.776 14.984 1 98.94 82 VAL A CA 1
ATOM 651 C C . VAL A 1 82 ? 5.34 -2.406 13.727 1 98.94 82 VAL A C 1
ATOM 653 O O . VAL A 1 82 ? 5.492 -3.607 13.492 1 98.94 82 VAL A O 1
ATOM 656 N N . ALA A 1 83 ? 4.609 -1.657 12.961 1 98.94 83 ALA A N 1
ATOM 657 C CA . ALA A 1 83 ? 4.145 -2.055 11.633 1 98.94 83 ALA A CA 1
ATOM 658 C C . ALA A 1 83 ? 4.516 -1.01 10.586 1 98.94 83 ALA A C 1
ATOM 660 O O . ALA A 1 83 ? 4.254 0.181 10.766 1 98.94 83 ALA A O 1
ATOM 661 N N . VAL A 1 84 ? 5.176 -1.438 9.523 1 98.88 84 VAL A N 1
ATOM 662 C CA . VAL A 1 84 ? 5.531 -0.548 8.422 1 98.88 84 VAL A CA 1
ATOM 663 C C . VAL A 1 84 ? 4.434 -0.565 7.363 1 98.88 84 VAL A C 1
ATOM 665 O O . VAL A 1 84 ? 3.887 -1.624 7.043 1 98.88 84 VAL A O 1
ATOM 668 N N . THR A 1 85 ? 4.074 0.587 6.863 1 98.81 85 THR A N 1
ATOM 669 C CA . THR A 1 85 ? 2.953 0.761 5.945 1 98.81 85 THR A CA 1
ATOM 670 C C . THR A 1 85 ? 3.363 1.608 4.742 1 98.81 85 THR A C 1
ATOM 672 O O . THR A 1 85 ? 4.488 2.111 4.688 1 98.81 85 THR A O 1
ATOM 675 N N . VAL A 1 86 ? 2.51 1.719 3.77 1 98.56 86 VAL A N 1
ATOM 676 C CA . VAL A 1 86 ? 2.723 2.57 2.604 1 98.56 86 VAL A CA 1
ATOM 677 C C . VAL A 1 86 ? 2.277 3.996 2.916 1 98.56 86 VAL A C 1
ATOM 679 O O . VAL A 1 86 ? 1.199 4.422 2.496 1 98.56 86 VAL A O 1
ATOM 682 N N . GLY A 1 87 ? 3.131 4.703 3.607 1 97.88 87 GLY A N 1
ATOM 683 C CA . GLY A 1 87 ? 2.822 6.047 4.074 1 97.88 87 GLY A CA 1
ATOM 684 C C . GLY A 1 87 ? 1.923 6.062 5.293 1 97.88 87 GLY A C 1
ATOM 685 O O . GLY A 1 87 ? 1.428 5.016 5.719 1 97.88 87 GLY A O 1
ATOM 686 N N . ALA A 1 88 ? 1.751 7.27 5.848 1 98.19 88 ALA A N 1
ATOM 687 C CA . ALA A 1 88 ? 0.893 7.449 7.016 1 98.19 88 ALA A CA 1
ATOM 688 C C . ALA A 1 88 ? -0.579 7.293 6.645 1 98.19 88 ALA A C 1
ATOM 690 O O . ALA A 1 88 ? -1.391 6.855 7.469 1 98.19 88 ALA A O 1
ATOM 691 N N . SER A 1 89 ? -0.919 7.613 5.406 1 97.81 89 SER A N 1
ATOM 692 C CA . SER A 1 89 ? -2.295 7.445 4.949 1 97.81 89 SER A CA 1
ATOM 693 C C . SER A 1 89 ? -2.754 5.996 5.098 1 97.81 89 SER A C 1
ATOM 695 O O . SER A 1 89 ? -3.875 5.738 5.539 1 97.81 89 SER A O 1
ATOM 697 N N . GLN A 1 90 ? -1.871 5.066 4.754 1 98.75 90 GLN A N 1
ATOM 698 C CA . GLN A 1 90 ? -2.264 3.668 4.898 1 98.75 90 GLN A CA 1
ATOM 699 C C . GLN A 1 90 ? -2.273 3.248 6.367 1 98.75 90 GLN A C 1
ATOM 701 O O . GLN A 1 90 ? -3.102 2.434 6.781 1 98.75 90 GLN A O 1
ATOM 706 N N . ALA A 1 91 ? -1.311 3.785 7.148 1 98.88 91 ALA A N 1
ATOM 707 C CA . ALA A 1 91 ? -1.317 3.506 8.578 1 98.88 91 ALA A CA 1
ATOM 708 C C . ALA A 1 91 ? -2.668 3.854 9.203 1 98.88 91 ALA A C 1
ATOM 710 O O . ALA A 1 91 ? -3.219 3.074 9.984 1 98.88 91 ALA A O 1
ATOM 711 N N . LEU A 1 92 ? -3.188 5.004 8.836 1 98.88 92 LEU A N 1
ATOM 712 C CA . LEU A 1 92 ? -4.496 5.441 9.297 1 98.88 92 LEU A CA 1
ATOM 713 C C . LEU A 1 92 ? -5.594 4.504 8.812 1 98.88 92 LEU A C 1
ATOM 715 O O . LEU A 1 92 ? -6.449 4.078 9.594 1 98.88 92 LEU A O 1
ATOM 719 N N . TYR A 1 93 ? -5.531 4.137 7.539 1 98.81 93 TYR A N 1
ATOM 720 C CA . TYR A 1 93 ? -6.516 3.248 6.93 1 98.81 93 TYR A CA 1
ATOM 721 C C . TYR A 1 93 ? -6.562 1.908 7.656 1 98.81 93 TYR A C 1
ATOM 723 O O . TYR A 1 93 ? -7.629 1.458 8.078 1 98.81 93 TYR A O 1
ATOM 731 N N . LEU A 1 94 ? -5.367 1.298 7.828 1 98.88 94 LEU A N 1
ATOM 732 C CA . LEU A 1 94 ? -5.273 -0.019 8.453 1 98.88 94 LEU A CA 1
ATOM 733 C C . LEU A 1 94 ? -5.703 0.039 9.914 1 98.88 94 LEU A C 1
ATOM 735 O O . LEU A 1 94 ? -6.379 -0.869 10.398 1 98.88 94 LEU A O 1
ATOM 739 N N . SER A 1 95 ? -5.297 1.081 10.602 1 98.88 95 SER A N 1
ATOM 740 C CA . SER A 1 95 ? -5.703 1.236 11.992 1 98.88 95 SER A CA 1
ATOM 741 C C . SER A 1 95 ? -7.223 1.308 12.125 1 98.88 95 SER A C 1
ATOM 743 O O . SER A 1 95 ? -7.812 0.608 12.945 1 98.88 95 SER A O 1
ATOM 745 N N . LEU A 1 96 ? -7.836 2.123 11.312 1 98.88 96 LEU A N 1
ATOM 746 C CA . LEU A 1 96 ? -9.281 2.279 11.367 1 98.88 96 LEU A CA 1
ATOM 747 C C . LEU A 1 96 ? -9.984 0.982 10.977 1 98.88 96 LEU A C 1
ATOM 749 O O . LEU A 1 96 ? -10.969 0.591 11.609 1 98.88 96 LEU A O 1
ATOM 753 N N . GLN A 1 97 ? -9.445 0.27 9.961 1 98.19 97 GLN A N 1
ATOM 754 C CA . GLN A 1 97 ? -10.047 -0.978 9.5 1 98.19 97 GLN A CA 1
ATOM 755 C C . GLN A 1 97 ? -10.016 -2.039 10.594 1 98.19 97 GLN A C 1
ATOM 757 O O . GLN A 1 97 ? -10.898 -2.895 10.664 1 98.19 97 GLN A O 1
ATOM 762 N N . THR A 1 98 ? -9.023 -1.979 11.445 1 98.12 98 THR A N 1
ATOM 763 C CA . THR A 1 98 ? -8.859 -3.023 12.453 1 98.12 98 THR A CA 1
ATOM 764 C C . THR A 1 98 ? -9.602 -2.664 13.734 1 98.12 98 THR A C 1
ATOM 766 O O . THR A 1 98 ? -9.898 -3.539 14.555 1 98.12 98 THR A O 1
ATOM 769 N N . ILE A 1 99 ? -9.969 -1.393 13.914 1 98.25 99 ILE A N 1
ATOM 770 C CA . ILE A 1 99 ? -10.523 -0.933 15.18 1 98.25 99 ILE A CA 1
ATOM 771 C C . ILE A 1 99 ? -12.031 -0.727 15.047 1 98.25 99 ILE A C 1
ATOM 773 O O . ILE A 1 99 ? -12.789 -1.053 15.953 1 98.25 99 ILE A O 1
ATOM 777 N N . ILE A 1 100 ? -12.492 -0.216 13.922 1 98.38 100 ILE A N 1
ATOM 778 C CA . ILE A 1 100 ? -13.844 0.318 13.773 1 98.38 100 ILE A CA 1
ATOM 779 C C . ILE A 1 100 ? -14.766 -0.766 13.227 1 98.38 100 ILE A C 1
ATOM 781 O O . ILE A 1 100 ? -14.383 -1.538 12.344 1 98.38 100 ILE A O 1
ATOM 785 N N . GLN A 1 101 ? -15.891 -0.855 13.727 1 96.38 101 GLN A N 1
ATOM 786 C CA . GLN A 1 101 ? -17.016 -1.659 13.258 1 96.38 101 GLN A CA 1
ATOM 787 C C . GLN A 1 101 ? -18.234 -0.784 12.945 1 96.38 101 GLN A C 1
ATOM 789 O O . GLN A 1 101 ? -18.312 0.359 13.406 1 96.38 101 GLN A O 1
ATOM 794 N N . PRO A 1 102 ? -19.125 -1.347 12.078 1 94.81 102 PRO A N 1
ATOM 795 C CA . PRO A 1 102 ? -20.344 -0.571 11.828 1 94.81 102 PRO A CA 1
ATOM 796 C C . PRO A 1 102 ? -21.047 -0.161 13.117 1 94.81 102 PRO A C 1
ATOM 798 O O . PRO A 1 102 ? -21.25 -0.994 14 1 94.81 102 PRO A O 1
ATOM 801 N N . GLY A 1 103 ? -21.328 1.106 13.25 1 95.19 103 GLY A N 1
ATOM 802 C CA . GLY A 1 103 ? -22 1.621 14.438 1 95.19 103 GLY A CA 1
ATOM 803 C C . GLY A 1 103 ? -21.062 2.391 15.352 1 95.19 103 GLY A C 1
ATOM 804 O O . GLY A 1 103 ? -21.516 3.176 16.188 1 95.19 103 GLY A O 1
ATOM 805 N N . ASP A 1 104 ? -19.812 2.23 15.195 1 98.62 104 ASP A N 1
ATOM 806 C CA . ASP A 1 104 ? -18.828 2.92 16.016 1 98.62 104 ASP A CA 1
ATOM 807 C C . ASP A 1 104 ? -18.688 4.383 15.602 1 98.62 104 ASP A C 1
ATOM 809 O O . ASP A 1 104 ? -18.938 4.734 14.445 1 98.62 104 ASP A O 1
ATOM 813 N N . GLU A 1 105 ? -18.359 5.176 16.578 1 98.88 105 GLU A N 1
ATOM 814 C CA . GLU A 1 105 ? -18.109 6.598 16.359 1 98.88 105 GLU A CA 1
ATOM 815 C C . GLU A 1 105 ? -16.625 6.922 16.453 1 98.88 105 GLU A C 1
ATOM 817 O O . GLU A 1 105 ? -15.898 6.312 17.25 1 98.88 105 GLU A O 1
ATOM 822 N N . VAL A 1 106 ? -16.188 7.82 15.617 1 98.94 106 VAL A N 1
ATOM 823 C CA . VAL A 1 106 ? -14.805 8.297 15.641 1 98.94 106 VAL A CA 1
ATOM 824 C C . VAL A 1 106 ? -14.789 9.82 15.805 1 98.94 106 VAL A C 1
ATOM 826 O O . VAL A 1 106 ? -15.383 10.539 15 1 98.94 106 VAL A O 1
ATOM 829 N N . ILE A 1 107 ? -14.07 10.32 16.812 1 98.94 107 ILE A N 1
ATOM 830 C CA . ILE A 1 107 ? -13.977 11.75 17.062 1 98.94 107 ILE A CA 1
ATOM 831 C C . ILE A 1 107 ? -12.93 12.367 16.141 1 98.94 107 ILE A C 1
ATOM 833 O O . ILE A 1 107 ? -11.805 11.875 16.047 1 98.94 107 ILE A O 1
ATOM 837 N N . LEU A 1 108 ? -13.305 13.414 15.461 1 98.81 108 LEU A N 1
ATOM 838 C CA . LEU A 1 108 ? -12.414 14.25 14.672 1 98.81 108 LEU A CA 1
ATOM 839 C C . LEU A 1 108 ? -12.438 15.688 15.172 1 98.81 108 LEU A C 1
ATOM 841 O O . LEU A 1 108 ? -13.508 16.266 15.359 1 98.81 108 LEU A O 1
ATOM 845 N N . PHE A 1 109 ? -11.305 16.219 15.422 1 98.75 109 PHE A N 1
ATOM 846 C CA . PHE A 1 109 ? -11.219 17.641 15.781 1 98.75 109 PHE A CA 1
ATOM 847 C C . PHE A 1 109 ? -11.289 18.516 14.531 1 98.75 109 PHE A C 1
ATOM 849 O O . PHE A 1 109 ? -10.516 18.328 13.594 1 98.75 109 PHE A O 1
ATOM 856 N N . GLU A 1 110 ? -12.188 19.484 14.539 1 97.44 110 GLU A N 1
ATOM 857 C CA . GLU A 1 110 ? -12.391 20.344 13.383 1 97.44 110 GLU A CA 1
ATOM 858 C C . GLU A 1 110 ? -11.781 21.719 13.602 1 97.44 110 GLU A C 1
ATOM 860 O O . GLU A 1 110 ? -11.969 22.328 14.656 1 97.44 110 GLU A O 1
ATOM 865 N N . PRO A 1 111 ? -10.969 22.234 12.586 1 98.06 111 PRO A N 1
ATOM 866 C CA . PRO A 1 111 ? -10.758 21.625 11.273 1 98.06 111 PRO A CA 1
ATOM 867 C C . PRO A 1 111 ? -9.906 20.359 11.336 1 98.06 111 PRO A C 1
ATOM 869 O O . PRO A 1 111 ? -9.289 20.078 12.367 1 98.06 111 PRO A O 1
ATOM 872 N N . PHE A 1 112 ? -10.016 19.484 10.344 1 98.06 112 PHE A N 1
ATOM 873 C CA . PHE A 1 112 ? -9.312 18.219 10.281 1 98.06 112 PHE A CA 1
ATOM 874 C C . PHE A 1 112 ? -8.656 18.016 8.914 1 98.06 112 PHE A C 1
ATOM 876 O O . PHE A 1 112 ? -8.984 18.719 7.957 1 98.06 112 PHE A O 1
ATOM 883 N N . PHE A 1 113 ? -7.68 17.219 8.844 1 96.12 113 PHE A N 1
ATOM 884 C CA . PHE A 1 113 ? -7.188 16.734 7.562 1 96.12 113 PHE A CA 1
ATOM 885 C C . PHE A 1 113 ? -8.273 15.953 6.824 1 96.12 113 PHE A C 1
ATOM 887 O O . PHE A 1 113 ? -8.852 15.016 7.375 1 96.12 113 PHE A O 1
ATOM 894 N N . ASP A 1 114 ? -8.547 16.234 5.637 1 91.25 114 ASP A N 1
ATOM 895 C CA . ASP A 1 114 ? -9.75 15.844 4.918 1 91.25 114 ASP A CA 1
ATOM 896 C C . ASP A 1 114 ? -9.797 14.328 4.715 1 91.25 114 ASP A C 1
ATOM 898 O O . ASP A 1 114 ? -10.883 13.742 4.609 1 91.25 114 ASP A O 1
ATOM 902 N N . LEU A 1 115 ? -8.75 13.641 4.754 1 95.25 115 LEU A N 1
ATOM 903 C CA . LEU A 1 115 ? -8.648 12.203 4.527 1 95.25 115 LEU A CA 1
ATOM 904 C C . LEU A 1 115 ? -9.398 11.43 5.602 1 95.25 115 LEU A C 1
ATOM 906 O O . LEU A 1 115 ? -9.953 10.359 5.332 1 95.25 115 LEU A O 1
ATOM 910 N N . TYR A 1 116 ? -9.453 11.977 6.805 1 98.31 116 TYR A N 1
ATOM 911 C CA . TYR A 1 116 ? -9.961 11.266 7.977 1 98.31 116 TYR A CA 1
ATOM 912 C C . TYR A 1 116 ? -11.422 10.867 7.789 1 98.31 116 TYR A C 1
ATOM 914 O O . TYR A 1 116 ? -11.797 9.727 8.07 1 98.31 116 TYR A O 1
ATOM 922 N N . VAL A 1 117 ? -12.195 11.805 7.27 1 97.62 117 VAL A N 1
ATOM 923 C CA . VAL A 1 117 ? -13.633 11.586 7.172 1 97.62 117 VAL A CA 1
ATOM 924 C C . VAL A 1 117 ? -13.914 10.383 6.281 1 97.62 117 VAL A C 1
ATOM 926 O O . VAL A 1 117 ? -14.664 9.477 6.668 1 97.62 117 VAL A O 1
ATOM 929 N N . SER A 1 118 ? -13.32 10.344 5.164 1 96.5 118 SER A N 1
ATOM 930 C CA . SER A 1 118 ? -13.562 9.273 4.203 1 96.5 118 SER A CA 1
ATOM 931 C C . SER A 1 118 ? -13.055 7.934 4.727 1 96.5 118 SER A C 1
ATOM 933 O O . SER A 1 118 ? -13.688 6.898 4.52 1 96.5 118 SER A O 1
ATOM 935 N N . GLN A 1 119 ? -11.922 7.918 5.391 1 98.31 119 GLN A N 1
ATOM 936 C CA . GLN A 1 119 ? -11.383 6.66 5.902 1 98.31 119 GLN A CA 1
ATOM 937 C C . GLN A 1 119 ? -12.25 6.113 7.035 1 98.31 119 GLN A C 1
ATOM 939 O O . GLN A 1 119 ? -12.422 4.898 7.16 1 98.31 119 GLN A O 1
ATOM 944 N N . VAL A 1 120 ? -12.805 7 7.902 1 98.62 120 VAL A N 1
ATOM 945 C CA . VAL A 1 120 ? -13.719 6.57 8.953 1 98.62 120 VAL A CA 1
ATOM 946 C C . VAL A 1 120 ? -14.945 5.914 8.328 1 98.62 120 VAL A C 1
ATOM 948 O O . VAL A 1 120 ? -15.359 4.828 8.75 1 98.62 120 VAL A O 1
ATOM 951 N N . LYS A 1 121 ? -15.461 6.543 7.273 1 97.5 121 LYS A N 1
ATOM 952 C CA . LYS A 1 121 ? -16.641 6.02 6.602 1 97.5 121 LYS A CA 1
ATOM 953 C C . LYS A 1 121 ? -16.344 4.691 5.91 1 97.5 121 LYS A C 1
ATOM 955 O O . LYS A 1 121 ? -17.172 3.771 5.938 1 97.5 121 LYS A O 1
ATOM 960 N N . LEU A 1 122 ? -15.219 4.594 5.289 1 96.06 122 LEU A N 1
ATOM 961 C CA . LEU A 1 122 ? -14.812 3.365 4.613 1 96.06 122 LEU A CA 1
ATOM 962 C C . LEU A 1 122 ? -14.711 2.211 5.605 1 96.06 122 LEU A C 1
ATOM 964 O O . LEU A 1 122 ? -14.938 1.054 5.242 1 96.06 122 LEU A O 1
ATOM 968 N N . ALA A 1 123 ? -14.383 2.516 6.824 1 97.25 123 ALA A N 1
ATOM 969 C CA . ALA A 1 123 ? -14.281 1.496 7.867 1 97.25 123 ALA A CA 1
ATOM 970 C C . ALA A 1 123 ? -15.656 1.182 8.461 1 97.25 123 ALA A C 1
ATOM 972 O O . ALA A 1 123 ? -15.781 0.297 9.312 1 97.25 123 ALA A O 1
ATOM 973 N N . GLY A 1 124 ? -16.719 1.929 8.062 1 96.56 124 GLY A N 1
ATOM 974 C CA . GLY A 1 124 ? -18.078 1.712 8.531 1 96.56 124 GLY A CA 1
ATOM 975 C C . GLY A 1 124 ? -18.438 2.557 9.742 1 96.56 124 GLY A C 1
ATOM 976 O O . GLY A 1 124 ? -19.5 2.393 10.328 1 96.56 124 GLY A O 1
ATOM 977 N N . GLY A 1 125 ? -17.5 3.438 10.133 1 98.44 125 GLY A N 1
ATOM 978 C CA . GLY A 1 125 ? -17.734 4.277 11.297 1 98.44 125 GLY A CA 1
ATOM 979 C C . GLY A 1 125 ? -18.453 5.57 10.969 1 98.44 125 GLY A C 1
ATOM 980 O O . GLY A 1 125 ? -18.672 5.879 9.797 1 98.44 125 GLY A O 1
ATOM 981 N N . THR A 1 126 ? -18.812 6.258 12 1 98.62 126 THR A N 1
ATOM 982 C CA . THR A 1 126 ? -19.438 7.578 11.898 1 98.62 126 THR A CA 1
ATOM 983 C C . THR A 1 126 ? -18.516 8.648 12.477 1 98.62 126 THR A C 1
ATOM 985 O O . THR A 1 126 ? -18.188 8.625 13.664 1 98.62 126 THR A O 1
ATOM 988 N N . PRO A 1 127 ? -18.141 9.562 11.688 1 98.56 127 PRO A N 1
ATOM 989 C CA . PRO A 1 127 ? -17.359 10.672 12.242 1 98.56 127 PRO A CA 1
ATOM 990 C C . PRO A 1 127 ? -18.203 11.57 13.148 1 98.56 127 PRO A C 1
ATOM 992 O O . PRO A 1 127 ? -19.344 11.891 12.828 1 98.56 127 PRO A O 1
ATOM 995 N N . VAL A 1 128 ? -17.719 11.875 14.266 1 98.81 128 VAL A N 1
ATOM 996 C CA . VAL A 1 128 ? -18.281 12.844 15.195 1 98.81 128 VAL A CA 1
ATOM 997 C C . VAL A 1 128 ? -17.312 14.016 15.359 1 98.81 128 VAL A C 1
ATOM 999 O O . VAL A 1 128 ? -16.172 13.836 15.773 1 98.81 128 VAL A O 1
ATOM 1002 N N . PHE A 1 129 ? -17.781 15.234 15.078 1 98.5 129 PHE A N 1
ATOM 1003 C CA . PHE A 1 129 ? -16.906 16.391 14.969 1 98.5 129 PHE A CA 1
ATOM 1004 C C . PHE A 1 129 ? -16.891 17.188 16.266 1 98.5 129 PHE A C 1
ATOM 1006 O O . PHE A 1 129 ? -17.953 17.5 16.828 1 98.5 129 PHE A O 1
ATOM 1013 N N . VAL A 1 130 ? -15.734 17.422 16.766 1 98.69 130 VAL A N 1
ATOM 1014 C CA . VAL A 1 130 ? -15.516 18.328 17.891 1 98.69 130 VAL A CA 1
ATOM 1015 C C . VAL A 1 130 ? -14.805 19.594 17.422 1 98.69 130 VAL A C 1
ATOM 1017 O O . VAL A 1 130 ? -13.625 19.547 17.062 1 98.69 130 VAL A O 1
ATOM 1020 N N . PRO A 1 131 ? -15.453 20.703 17.453 1 98.06 131 PRO A N 1
ATOM 1021 C CA . PRO A 1 131 ? -14.82 21.922 16.969 1 98.06 131 PRO A CA 1
ATOM 1022 C C . PRO A 1 131 ? -13.727 22.438 17.891 1 98.06 131 PRO A C 1
ATOM 1024 O O . PRO A 1 131 ? -13.945 22.562 19.109 1 98.06 131 PRO A O 1
ATOM 1027 N N . LEU A 1 132 ? -12.562 22.656 17.344 1 98.25 132 LEU A N 1
ATOM 1028 C CA . LEU A 1 132 ? -11.609 23.531 18.016 1 98.25 132 LEU A CA 1
ATOM 1029 C C . LEU A 1 132 ? -12.078 24.984 17.969 1 98.25 132 LEU A C 1
ATOM 1031 O O . LEU A 1 132 ? -12.547 25.469 16.938 1 98.25 132 LEU A O 1
ATOM 1035 N N . THR A 1 133 ? -11.984 25.641 19.078 1 97.06 133 THR A N 1
ATOM 1036 C CA . THR A 1 133 ? -12.43 27.016 19.156 1 97.06 133 THR A CA 1
ATOM 1037 C C . THR A 1 133 ? -11.312 27.969 18.75 1 97.06 133 THR A C 1
ATOM 1039 O O . THR A 1 133 ? -10.219 27.938 19.328 1 97.06 133 THR A O 1
ATOM 1042 N N . PHE A 1 134 ? -11.609 28.766 17.75 1 96.31 134 PHE A N 1
ATOM 1043 C CA . PHE A 1 134 ? -10.672 29.812 17.391 1 96.31 134 PHE A CA 1
ATOM 1044 C C . PHE A 1 134 ? -10.836 31.016 18.312 1 96.31 134 PHE A C 1
ATOM 1046 O O . PHE A 1 134 ? -11.93 31.578 18.422 1 96.31 134 PHE A O 1
ATOM 1053 N N . VAL A 1 135 ? -9.789 31.422 19 1 95.38 135 VAL A N 1
ATOM 1054 C CA . VAL A 1 135 ? -9.789 32.562 19.891 1 95.38 135 VAL A CA 1
ATOM 1055 C C . VAL A 1 135 ? -8.891 33.656 19.328 1 95.38 1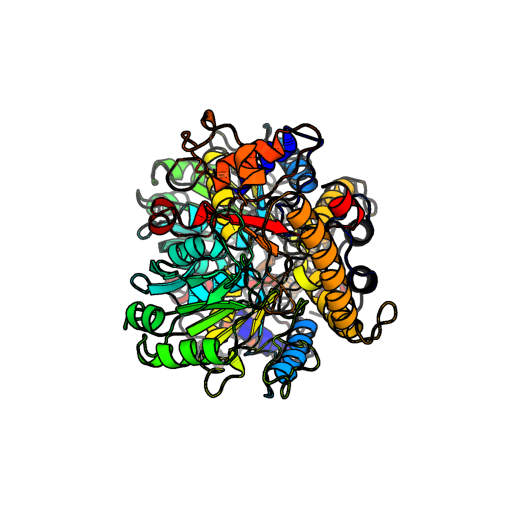35 VAL A C 1
ATOM 1057 O O . VAL A 1 135 ? -7.664 33.594 19.469 1 95.38 135 VAL A O 1
ATOM 1060 N N . PRO A 1 136 ? -9.461 34.688 18.734 1 93.81 136 PRO A N 1
ATOM 1061 C CA . PRO A 1 136 ? -8.641 35.812 18.234 1 93.81 136 PRO A CA 1
ATOM 1062 C C . PRO A 1 136 ? -7.84 36.5 19.344 1 93.81 136 PRO A C 1
ATOM 1064 O O . PRO A 1 136 ? -8.273 36.531 20.5 1 93.81 136 PRO A O 1
ATOM 1067 N N . TYR A 1 137 ? -6.723 37.062 18.922 1 93.38 137 TYR A N 1
ATOM 1068 C CA . TYR A 1 137 ? -5.961 37.844 19.891 1 93.38 137 TYR A CA 1
ATOM 1069 C C . TYR A 1 137 ? -6.738 39.094 20.312 1 93.38 137 TYR A C 1
ATOM 1071 O O . TYR A 1 137 ? -7.641 39.531 19.609 1 93.38 137 TYR A O 1
ATOM 1079 N N . GLU A 1 138 ? -6.395 39.625 21.484 1 88.56 138 GLU A N 1
ATOM 1080 C CA . GLU A 1 138 ? -7.113 40.75 22.078 1 88.56 138 GLU A CA 1
ATOM 1081 C C . GLU A 1 138 ? -6.977 42 21.234 1 88.56 138 GLU A C 1
ATOM 1083 O O . GLU A 1 138 ? -7.816 42.906 21.312 1 88.56 138 GLU A O 1
ATOM 1088 N N . ASP A 1 139 ? -6.004 42.062 20.375 1 83.62 139 ASP A N 1
ATOM 1089 C CA . ASP A 1 139 ? -5.738 43.281 19.609 1 83.62 139 ASP A CA 1
ATOM 1090 C C . ASP A 1 139 ? -6.559 43.312 18.328 1 83.62 139 ASP A C 1
ATOM 1092 O O . ASP A 1 139 ? -6.414 44.219 17.5 1 83.62 139 ASP A O 1
ATOM 1096 N N . ASP A 1 140 ? -7.352 42.375 18.109 1 82.62 140 ASP A N 1
ATOM 1097 C CA . ASP A 1 140 ? -8.289 42.375 17 1 82.62 140 ASP A CA 1
ATOM 1098 C C . ASP A 1 140 ? -9.289 43.531 17.109 1 82.62 140 ASP A C 1
ATOM 1100 O O . ASP A 1 140 ? -9.773 43.812 18.203 1 82.62 140 ASP A O 1
ATOM 1104 N N . THR A 1 141 ? -9.438 44.25 16.031 1 80.62 141 THR A N 1
ATOM 1105 C CA . THR A 1 141 ? -10.453 45.281 15.969 1 80.62 141 THR A CA 1
ATOM 1106 C C . THR A 1 141 ? -11.414 45.062 14.805 1 80.62 141 THR A C 1
ATOM 1108 O O . THR A 1 141 ? -11.32 44.031 14.125 1 80.62 141 THR A O 1
ATOM 1111 N N . GLU A 1 142 ? -12.273 45.969 14.688 1 75.31 142 GLU A N 1
ATOM 1112 C CA . GLU A 1 142 ? -13.234 45.875 13.602 1 75.31 142 GLU A CA 1
ATOM 1113 C C . GLU A 1 142 ? -12.555 46 12.242 1 75.31 142 GLU A C 1
ATOM 1115 O O . GLU A 1 142 ? -13.031 45.438 11.25 1 75.31 142 GLU A O 1
ATOM 1120 N N . THR A 1 143 ? -11.508 46.594 12.25 1 80.12 143 THR A N 1
ATOM 1121 C CA . THR A 1 143 ? -10.891 46.906 10.961 1 80.12 143 THR A CA 1
ATOM 1122 C C . THR A 1 143 ? -9.562 46.156 10.805 1 80.12 143 THR A C 1
ATOM 1124 O O . THR A 1 143 ? -8.977 46.156 9.719 1 80.12 143 THR A O 1
ATOM 1127 N N . VAL A 1 144 ? -9.188 45.562 11.898 1 84.56 144 VAL A N 1
ATOM 1128 C CA . VAL A 1 144 ? -7.902 44.844 11.852 1 84.56 144 VAL A CA 1
ATOM 1129 C C . VAL A 1 144 ? -8.055 43.438 12.406 1 84.56 144 VAL A C 1
ATOM 1131 O O . VAL A 1 144 ? -8.461 43.281 13.562 1 84.56 144 VAL A O 1
ATOM 1134 N N . VAL A 1 145 ? -7.793 42.531 11.508 1 89.19 145 VAL A N 1
ATOM 1135 C CA . VAL A 1 145 ? -7.797 41.156 11.969 1 89.19 145 VAL A CA 1
ATOM 1136 C C . VAL A 1 145 ? -6.375 40.719 12.305 1 89.19 145 VAL A C 1
ATOM 1138 O O . VAL A 1 145 ? -5.426 41.062 11.609 1 89.19 145 VAL A O 1
ATOM 1141 N N . THR A 1 146 ? -6.25 40.125 13.383 1 88.62 146 THR A N 1
ATOM 1142 C CA . THR A 1 146 ? -4.969 39.562 13.805 1 88.62 146 THR A CA 1
ATOM 1143 C C . THR A 1 146 ? -5.035 38.031 13.883 1 88.62 146 THR A C 1
ATOM 1145 O O . THR A 1 146 ? -6.043 37.438 13.508 1 88.62 146 THR A O 1
ATOM 1148 N N . GLY A 1 147 ? -4.027 37.438 14.305 1 91.56 147 GLY A N 1
ATOM 1149 C CA . GLY A 1 147 ? -4.012 36 14.484 1 91.56 147 GLY A CA 1
ATOM 1150 C C . GLY A 1 147 ? -4.805 35.531 15.688 1 91.56 147 GLY A C 1
ATOM 1151 O O . GLY A 1 147 ? -5.68 36.25 16.172 1 91.56 147 GLY A O 1
ATOM 1152 N N . GLY A 1 148 ? -4.656 34.406 16.031 1 94.19 148 GLY A N 1
ATOM 1153 C CA . GLY A 1 148 ? -5.336 33.812 17.156 1 94.19 148 GLY A CA 1
ATOM 1154 C C . GLY A 1 148 ? -4.875 32.375 17.422 1 94.19 148 GLY A C 1
ATOM 1155 O O . GLY A 1 148 ? -3.893 31.922 16.844 1 94.19 148 GLY A O 1
ATOM 1156 N N . ASP A 1 149 ? -5.57 31.766 18.406 1 94.38 149 ASP A N 1
ATOM 1157 C CA . ASP A 1 149 ? -5.246 30.406 18.797 1 94.38 149 ASP A CA 1
ATOM 1158 C C . ASP A 1 149 ? -6.438 29.469 18.578 1 94.38 149 ASP A C 1
ATOM 1160 O O . ASP A 1 149 ? -7.59 29.875 18.734 1 94.38 149 ASP A O 1
ATOM 1164 N N . TRP A 1 150 ? -6.141 28.297 18.156 1 96.62 150 TRP A N 1
ATOM 1165 C CA . TRP A 1 150 ? -7.121 27.219 18.141 1 96.62 150 TRP A CA 1
ATOM 1166 C C . TRP A 1 150 ? -7.051 26.406 19.438 1 96.62 150 TRP A C 1
ATOM 1168 O O . TRP A 1 150 ? -6 25.859 19.781 1 96.62 150 TRP A O 1
ATOM 1178 N N . VAL A 1 151 ? -8.148 26.266 20.172 1 97.12 151 VAL A N 1
ATOM 1179 C CA . VAL A 1 151 ? -8.109 25.688 21.5 1 97.12 151 VAL A CA 1
ATOM 1180 C C . VAL A 1 151 ? -9.109 24.547 21.609 1 97.12 151 VAL A C 1
ATOM 1182 O O . VAL A 1 151 ? -10.219 24.641 21.078 1 97.12 151 VAL A O 1
ATOM 1185 N N . LEU A 1 152 ? -8.664 23.469 22.188 1 98.19 152 LEU A N 1
ATOM 1186 C CA . LEU A 1 152 ? -9.57 22.375 22.531 1 98.19 152 LEU A CA 1
ATOM 1187 C C . LEU A 1 152 ? -10.266 22.656 23.859 1 98.19 152 LEU A C 1
ATOM 1189 O O . LEU A 1 152 ? -9.602 22.922 24.875 1 98.19 152 LEU A O 1
ATOM 1193 N N . GLU A 1 153 ? -11.531 22.641 23.859 1 98 153 GLU A N 1
ATOM 1194 C CA . GLU A 1 153 ? -12.32 22.781 25.078 1 98 153 GLU A CA 1
ATOM 1195 C C . GLU A 1 153 ? -12.773 21.438 25.625 1 98 153 GLU A C 1
ATOM 1197 O O . GLU A 1 153 ? -13.461 20.688 24.922 1 98 153 GLU A O 1
ATOM 1202 N N . ALA A 1 154 ? -12.516 21.234 26.797 1 98 154 ALA A N 1
ATOM 1203 C CA . ALA A 1 154 ? -12.797 19.938 27.422 1 98 154 ALA A CA 1
ATOM 1204 C C . ALA A 1 154 ? -14.289 19.609 27.375 1 98 154 ALA A C 1
ATOM 1206 O O . ALA A 1 154 ? -14.672 18.469 27.125 1 98 154 ALA A O 1
ATOM 1207 N N . ASP A 1 155 ? -15.078 20.594 27.625 1 98.06 155 ASP A N 1
ATOM 1208 C CA . ASP A 1 155 ? -16.516 20.375 27.688 1 98.06 155 ASP A CA 1
ATOM 1209 C C . ASP A 1 155 ? -17.062 19.938 26.344 1 98.06 155 ASP A C 1
ATOM 1211 O O . ASP A 1 155 ? -17.938 19.062 26.266 1 98.06 155 ASP A O 1
ATOM 1215 N N . LYS A 1 156 ? -16.609 20.516 25.312 1 98.12 156 LYS A N 1
ATOM 1216 C CA . LYS A 1 156 ? -17.062 20.125 23.969 1 98.12 156 LYS A CA 1
ATOM 1217 C C . LYS A 1 156 ? -16.672 18.672 23.672 1 98.12 156 LYS A C 1
ATOM 1219 O O . LYS A 1 156 ? -17.453 17.938 23.062 1 98.12 156 LYS A O 1
ATOM 1224 N N . LEU A 1 157 ? -15.469 18.281 24.047 1 98.75 157 LEU A N 1
ATOM 1225 C CA . LEU A 1 157 ? -15.008 16.906 23.844 1 98.75 157 LEU A CA 1
ATOM 1226 C C . LEU A 1 157 ? -15.828 15.93 24.672 1 98.75 157 LEU A C 1
ATOM 1228 O O . LEU A 1 157 ? -16.297 14.914 24.141 1 98.75 157 LEU A O 1
ATOM 1232 N N . LYS A 1 158 ? -16.047 16.25 25.906 1 98.38 158 LYS A N 1
ATOM 1233 C CA . LYS A 1 158 ? -16.781 15.359 26.797 1 98.38 158 LYS A CA 1
ATOM 1234 C C . LYS A 1 158 ? -18.219 15.18 26.344 1 98.38 158 LYS A C 1
ATOM 1236 O O . LYS A 1 158 ? -18.797 14.102 26.484 1 98.38 158 LYS A O 1
ATOM 1241 N N . GLN A 1 159 ? -18.75 16.219 25.797 1 98.19 159 GLN A N 1
ATOM 1242 C CA . GLN A 1 159 ? -20.141 16.172 25.312 1 98.19 159 GLN A CA 1
ATOM 1243 C C . GLN A 1 159 ? -20.25 15.305 24.062 1 98.19 159 GLN A C 1
ATOM 1245 O O . GLN A 1 159 ? -21.297 14.703 23.812 1 98.19 159 GLN A O 1
ATOM 1250 N N . ALA A 1 160 ? -19.219 15.219 23.312 1 98.56 160 ALA A N 1
ATOM 1251 C CA . ALA A 1 160 ? -19.25 14.508 22.031 1 98.56 160 ALA A CA 1
ATOM 1252 C C . ALA A 1 160 ? -18.938 13.023 22.234 1 98.56 160 ALA A C 1
ATOM 1254 O O . ALA A 1 160 ? -19.406 12.18 21.469 1 98.56 160 ALA A O 1
ATOM 1255 N N . VAL A 1 161 ? -18.188 12.664 23.25 1 98.75 161 VAL A N 1
ATOM 1256 C CA . VAL A 1 161 ? -17.766 11.289 23.5 1 98.75 161 VAL A CA 1
ATOM 1257 C C . VAL A 1 161 ? -18.906 10.484 24.094 1 98.75 161 VAL A C 1
ATOM 1259 O O . VAL A 1 161 ? -19.625 10.969 24.969 1 98.75 161 VAL A O 1
ATOM 1262 N N . THR A 1 162 ? -19.125 9.328 23.594 1 98.62 162 THR A N 1
ATOM 1263 C CA . THR A 1 162 ? -20.125 8.391 24.078 1 98.62 162 THR A CA 1
ATOM 1264 C C . THR A 1 162 ? -19.547 6.992 24.203 1 98.62 162 THR A C 1
ATOM 1266 O O . THR A 1 162 ? -18.375 6.77 23.891 1 98.62 162 THR A O 1
ATOM 1269 N N . THR A 1 163 ? -20.375 6.074 24.609 1 98.38 163 THR A N 1
ATOM 1270 C CA . THR A 1 163 ? -19.953 4.688 24.75 1 98.38 163 THR A CA 1
ATOM 1271 C C . THR A 1 163 ? -19.766 4.047 23.375 1 98.38 163 THR A C 1
ATOM 1273 O O . THR A 1 163 ? -19.188 2.967 23.25 1 98.38 163 THR A O 1
ATOM 1276 N N . ARG A 1 164 ? -20.141 4.758 22.312 1 98.62 164 ARG A N 1
ATOM 1277 C CA . ARG A 1 164 ? -19.953 4.273 20.953 1 98.62 164 ARG A CA 1
ATOM 1278 C C . ARG A 1 164 ? -18.641 4.785 20.359 1 98.62 164 ARG A C 1
ATOM 1280 O O . ARG A 1 164 ? -18.219 4.34 19.297 1 98.62 164 ARG A O 1
ATOM 1287 N N . THR A 1 165 ? -18 5.707 21.062 1 98.88 165 THR A N 1
ATOM 1288 C CA . THR A 1 165 ? -16.734 6.238 20.578 1 98.88 165 THR A CA 1
ATOM 1289 C C . THR A 1 165 ? -15.633 5.184 20.672 1 98.88 165 THR A C 1
ATOM 1291 O O . THR A 1 165 ? -15.258 4.766 21.781 1 98.88 165 THR A O 1
ATOM 1294 N N . LYS A 1 166 ? -15.164 4.797 19.531 1 98.88 166 LYS A N 1
ATOM 1295 C CA . LYS A 1 166 ? -14.188 3.715 19.469 1 98.88 166 LYS A CA 1
ATOM 1296 C C . LYS A 1 166 ? -12.789 4.25 19.156 1 98.88 166 LYS A C 1
ATOM 1298 O O . LYS A 1 166 ? -11.789 3.557 19.359 1 98.88 166 LYS A O 1
ATOM 1303 N N . ALA A 1 167 ? -12.719 5.465 18.625 1 98.94 167 ALA A N 1
ATOM 1304 C CA . ALA A 1 167 ? -11.422 6.062 18.328 1 98.94 167 ALA A CA 1
ATOM 1305 C C . ALA A 1 167 ? -11.492 7.586 18.375 1 98.94 167 ALA A C 1
ATOM 1307 O O . ALA A 1 167 ? -12.547 8.172 18.125 1 98.94 167 ALA A O 1
ATOM 1308 N N . ILE A 1 168 ? -10.422 8.195 18.75 1 98.94 168 ILE A N 1
ATOM 1309 C CA . ILE A 1 168 ? -10.188 9.633 18.656 1 98.94 168 ILE A CA 1
ATOM 1310 C C . ILE A 1 168 ? -8.945 9.898 17.797 1 98.94 168 ILE A C 1
ATOM 1312 O O . ILE A 1 168 ? -7.863 9.367 18.094 1 98.94 168 ILE A O 1
ATOM 1316 N N . LEU A 1 169 ? -9.094 10.656 16.734 1 98.88 169 LEU A N 1
ATOM 1317 C CA . LEU A 1 169 ? -7.953 11.016 15.906 1 98.88 169 LEU A CA 1
ATOM 1318 C C . LEU A 1 169 ? -7.328 12.32 16.391 1 98.88 169 LEU A C 1
ATOM 1320 O O . LEU A 1 169 ? -7.98 13.367 16.391 1 98.88 169 LEU A O 1
ATOM 1324 N N . LEU A 1 170 ? -6.109 12.234 16.812 1 98.88 170 LEU A N 1
ATOM 1325 C CA . LEU A 1 170 ? -5.344 13.383 17.297 1 98.88 170 LEU A CA 1
ATOM 1326 C C . LEU A 1 170 ? -4.156 13.664 16.391 1 98.88 170 LEU A C 1
ATOM 1328 O O . LEU A 1 170 ? -3.285 12.805 16.219 1 98.88 170 LEU A O 1
ATOM 1332 N N . ASN A 1 171 ? -4.152 14.781 15.758 1 98.75 171 ASN A N 1
ATOM 1333 C CA . ASN A 1 171 ? -3.074 15.172 14.859 1 98.75 171 ASN A CA 1
ATOM 1334 C C . ASN A 1 171 ? -2.281 16.359 15.422 1 98.75 171 ASN A C 1
ATOM 1336 O O . ASN A 1 171 ? -2.82 17.453 15.578 1 98.75 171 ASN A O 1
ATOM 1340 N N . SER A 1 172 ? -1.019 16.125 15.75 1 97.56 172 SER A N 1
ATOM 1341 C CA . SER A 1 172 ? -0.13 17.141 16.312 1 97.56 172 SER A CA 1
ATOM 1342 C C . SER A 1 172 ? 1.31 16.922 15.852 1 97.56 172 SER A C 1
ATOM 1344 O O . SER A 1 172 ? 1.893 15.867 16.094 1 97.56 172 SER A O 1
ATOM 1346 N N . PRO A 1 173 ? 2.01 17.922 15.312 1 97.31 173 PRO A N 1
ATOM 1347 C CA . PRO A 1 173 ? 1.463 19.203 14.875 1 97.31 173 PRO A CA 1
ATOM 1348 C C . PRO A 1 173 ? 0.287 19.047 13.914 1 97.31 173 PRO A C 1
ATOM 1350 O O . PRO A 1 173 ? 0.191 18.031 13.211 1 97.31 173 PRO A O 1
ATOM 1353 N N . HIS A 1 174 ? -0.555 20.062 13.883 1 98.25 174 HIS A N 1
ATOM 1354 C CA . HIS A 1 174 ? -1.909 19.922 13.367 1 98.25 174 HIS A CA 1
ATOM 1355 C C . HIS A 1 174 ? -2.018 20.453 11.938 1 98.25 174 HIS A C 1
ATOM 1357 O O . HIS A 1 174 ? -1.58 21.562 11.656 1 98.25 174 HIS A O 1
ATOM 1363 N N . ASN A 1 175 ? -2.393 19.672 11.008 1 97.56 175 ASN A N 1
ATOM 1364 C CA . ASN A 1 175 ? -2.91 20.062 9.703 1 97.56 175 ASN A CA 1
ATOM 1365 C C . ASN A 1 175 ? -4.426 20.219 9.727 1 97.56 175 ASN A C 1
ATOM 1367 O O . ASN A 1 175 ? -5.152 19.266 9.992 1 97.56 175 ASN A O 1
ATOM 1371 N N . PRO A 1 176 ? -4.945 21.344 9.609 1 97.31 176 PRO A N 1
ATOM 1372 C CA . PRO A 1 176 ? -4.387 22.406 8.766 1 97.31 176 PRO A CA 1
ATOM 1373 C C . PRO A 1 176 ? -3.904 23.609 9.57 1 97.31 176 PRO A C 1
ATOM 1375 O O . PRO A 1 176 ? -3.301 24.531 9.008 1 97.31 176 PRO A O 1
ATOM 1378 N N . THR A 1 177 ? -4.027 23.672 10.867 1 97.75 177 THR A N 1
ATOM 1379 C CA . THR A 1 177 ? -3.941 24.938 11.594 1 97.75 177 THR A CA 1
ATOM 1380 C C . THR A 1 177 ? -2.496 25.25 11.961 1 97.75 177 THR A C 1
ATOM 1382 O O . THR A 1 177 ? -2.17 26.391 12.297 1 97.75 177 THR A O 1
ATOM 1385 N N . GLY A 1 178 ? -1.717 24.219 12.016 1 97.31 178 GLY A N 1
ATOM 1386 C CA . GLY A 1 178 ? -0.348 24.406 12.469 1 97.31 178 GLY A CA 1
ATOM 1387 C C . GLY A 1 178 ? -0.211 24.359 13.984 1 97.31 178 GLY A C 1
ATOM 1388 O O . GLY A 1 178 ? 0.9 24.438 14.516 1 97.31 178 GLY A O 1
ATOM 1389 N N . LYS A 1 179 ? -1.261 24.203 14.672 1 96.5 179 LYS A N 1
ATOM 1390 C CA . LYS A 1 179 ? -1.212 24.188 16.125 1 96.5 179 LYS A CA 1
ATOM 1391 C C . LYS A 1 179 ? -0.452 22.969 16.656 1 96.5 179 LYS A C 1
ATOM 1393 O O . LYS A 1 179 ? -0.399 21.938 15.984 1 96.5 179 LYS A O 1
ATOM 1398 N N . ILE A 1 180 ? 0.054 23.094 17.812 1 96.31 180 ILE A N 1
ATOM 1399 C CA . ILE A 1 180 ? 0.585 21.984 18.609 1 96.31 180 ILE A CA 1
ATOM 1400 C C . ILE A 1 180 ? -0.283 21.766 19.844 1 96.31 180 ILE A C 1
ATOM 1402 O O . ILE A 1 180 ? -0.458 22.688 20.656 1 96.31 180 ILE A O 1
ATOM 1406 N N . PHE A 1 181 ? -0.851 20.641 19.922 1 96.25 181 PHE A N 1
ATOM 1407 C CA . PHE A 1 181 ? -1.632 20.359 21.109 1 96.25 181 PHE A CA 1
ATOM 1408 C C . PHE A 1 181 ? -0.743 20.344 22.359 1 96.25 181 PHE A C 1
ATOM 1410 O O . PHE A 1 181 ? 0.32 19.719 22.359 1 96.25 181 PHE A O 1
ATOM 1417 N N . THR A 1 182 ? -1.159 21.031 23.375 1 92.5 182 THR A N 1
ATOM 1418 C CA . THR A 1 182 ? -0.402 21.094 24.609 1 92.5 182 THR A CA 1
ATOM 1419 C C . THR A 1 182 ? -0.576 19.812 25.422 1 92.5 182 THR A C 1
ATOM 1421 O O . THR A 1 182 ? -1.476 19.016 25.141 1 92.5 182 THR A O 1
ATOM 1424 N N . ARG A 1 183 ? 0.258 19.625 26.359 1 92.81 183 ARG A N 1
ATOM 1425 C CA . ARG A 1 183 ? 0.119 18.5 27.266 1 92.81 183 ARG A CA 1
ATOM 1426 C C . ARG A 1 183 ? -1.234 18.516 27.969 1 92.81 183 ARG A C 1
ATOM 1428 O O . ARG A 1 183 ? -1.876 17.484 28.125 1 92.81 183 ARG A O 1
ATOM 1435 N N . ASP A 1 184 ? -1.633 19.719 28.375 1 94.25 184 ASP A N 1
ATOM 1436 C CA . ASP A 1 184 ? -2.922 19.859 29.047 1 94.25 184 ASP A CA 1
ATOM 1437 C C . ASP A 1 184 ? -4.066 19.406 28.141 1 94.25 184 ASP A C 1
ATOM 1439 O O . ASP A 1 184 ? -4.977 18.719 28.594 1 94.25 184 ASP A O 1
ATOM 1443 N N . GLU A 1 185 ? -4.039 19.859 26.953 1 96.12 185 GLU A N 1
ATOM 1444 C CA . GLU A 1 185 ? -5.066 19.438 26 1 96.12 185 GLU A CA 1
ATOM 1445 C C . GLU A 1 185 ? -5.039 17.922 25.781 1 96.12 185 GLU A C 1
ATOM 1447 O O . GLU A 1 185 ? -6.09 17.297 25.656 1 96.12 185 GLU A O 1
ATOM 1452 N N . MET A 1 186 ? -3.887 17.328 25.719 1 96.81 186 MET A N 1
ATOM 1453 C CA . MET A 1 186 ? -3.77 15.883 25.547 1 96.81 186 MET A CA 1
ATOM 1454 C C . MET A 1 186 ? -4.309 15.141 26.766 1 96.81 186 MET A C 1
ATOM 1456 O O . MET A 1 186 ? -4.891 14.062 26.641 1 96.81 186 MET A O 1
ATOM 1460 N N . GLU A 1 187 ? -4.035 15.719 27.906 1 97.25 187 GLU A N 1
ATOM 1461 C CA . GLU A 1 187 ? -4.59 15.133 29.125 1 97.25 187 GLU A CA 1
ATOM 1462 C C . GLU A 1 187 ? -6.117 15.195 29.109 1 97.25 187 GLU A C 1
ATOM 1464 O O . GLU A 1 187 ? -6.785 14.297 29.625 1 97.25 187 GLU A O 1
ATOM 1469 N N . MET A 1 188 ? -6.695 16.297 28.562 1 98.19 188 MET A N 1
ATOM 1470 C CA . MET A 1 188 ? -8.141 16.359 28.375 1 98.19 188 MET A CA 1
ATOM 1471 C C . MET A 1 188 ? -8.633 15.195 27.516 1 98.19 188 MET A C 1
ATOM 1473 O O . MET A 1 188 ? -9.68 14.609 27.797 1 98.19 188 MET A O 1
ATOM 1477 N N . VAL A 1 189 ? -7.887 14.891 26.453 1 98.69 189 VAL A N 1
ATOM 1478 C CA . VAL A 1 189 ? -8.227 13.773 25.578 1 98.69 189 VAL A CA 1
ATOM 1479 C C . VAL A 1 189 ? -8.156 12.461 26.359 1 98.69 189 VAL A C 1
ATOM 1481 O O . VAL A 1 189 ? -9.062 11.625 26.266 1 98.69 189 VAL A O 1
ATOM 1484 N N . ALA A 1 190 ? -7.09 12.281 27.094 1 98.38 190 ALA A N 1
ATOM 1485 C CA . ALA A 1 190 ? -6.926 11.086 27.906 1 98.38 190 ALA A CA 1
ATOM 1486 C C . ALA A 1 190 ? -8.086 10.922 28.891 1 98.38 190 ALA A C 1
ATOM 1488 O O . ALA A 1 190 ? -8.602 9.812 29.062 1 98.38 190 ALA A O 1
ATOM 1489 N N . GLU A 1 191 ? -8.477 12.008 29.516 1 98.12 191 GLU A N 1
ATOM 1490 C CA . GLU A 1 191 ? -9.578 11.984 30.469 1 98.12 191 GLU A CA 1
ATOM 1491 C C . GLU A 1 191 ? -10.891 11.617 29.781 1 98.12 191 GLU A C 1
ATOM 1493 O O . GLU A 1 191 ? -11.711 10.891 30.344 1 98.12 191 GLU A O 1
ATOM 1498 N N . ALA A 1 192 ? -11.07 12.094 28.625 1 98.38 192 ALA A N 1
ATOM 1499 C CA . ALA A 1 192 ? -12.305 11.844 27.875 1 98.38 192 ALA A CA 1
ATOM 1500 C C . ALA A 1 192 ? -12.453 10.359 27.547 1 98.38 192 ALA A C 1
ATOM 1502 O O . ALA A 1 192 ? -13.562 9.875 27.344 1 98.38 192 ALA A O 1
ATOM 1503 N N . LEU A 1 193 ? -11.359 9.625 27.453 1 97.88 193 LEU A N 1
ATOM 1504 C CA . LEU A 1 193 ? -11.398 8.195 27.156 1 97.88 193 LEU A CA 1
ATOM 1505 C C . LEU A 1 193 ? -12.188 7.438 28.219 1 97.88 193 LEU A C 1
ATOM 1507 O O . LEU A 1 193 ? -12.727 6.363 27.938 1 97.88 193 LEU A O 1
ATOM 1511 N N . GLU A 1 194 ? -12.273 7.969 29.391 1 96.94 194 GLU A N 1
ATOM 1512 C CA . GLU A 1 194 ? -13.016 7.332 30.484 1 96.94 194 GLU A CA 1
ATOM 1513 C C . GLU A 1 194 ? -14.508 7.281 30.172 1 96.94 194 GLU A C 1
ATOM 1515 O O . GLU A 1 194 ? -15.219 6.41 30.672 1 96.94 194 GLU A O 1
ATOM 1520 N N . LEU A 1 195 ? -14.961 8.203 29.391 1 97.88 195 LEU A N 1
ATOM 1521 C CA . LEU A 1 195 ? -16.359 8.289 29.016 1 97.88 195 LEU A CA 1
ATOM 1522 C C . LEU A 1 195 ? -16.641 7.48 27.75 1 97.88 195 LEU A C 1
ATOM 1524 O O . LEU A 1 195 ? -17.797 7.199 27.422 1 97.88 195 LEU A O 1
ATOM 1528 N N . ALA A 1 196 ? -15.641 7.082 27.078 1 98.44 196 ALA A N 1
ATOM 1529 C CA . ALA A 1 196 ? -15.758 6.422 25.781 1 98.44 196 ALA A CA 1
ATOM 1530 C C . ALA A 1 196 ? -15.945 4.914 25.938 1 98.44 196 ALA A C 1
ATOM 1532 O O . ALA A 1 196 ? -16.094 4.422 27.062 1 98.44 196 ALA A O 1
ATOM 1533 N N . ASN A 1 197 ? -16.078 4.219 24.766 1 97.81 197 ASN A N 1
ATOM 1534 C CA . ASN A 1 197 ? -15.977 2.764 24.797 1 97.81 197 ASN A CA 1
ATOM 1535 C C . ASN A 1 197 ? -14.734 2.301 25.547 1 97.81 197 ASN A C 1
ATOM 1537 O O . ASN A 1 197 ? -13.656 2.889 25.406 1 97.81 197 ASN A O 1
ATOM 1541 N N . PRO A 1 198 ? -14.828 1.316 26.391 1 97.25 198 PRO A N 1
ATOM 1542 C CA . PRO A 1 198 ? -13.664 0.851 27.141 1 97.25 198 PRO A CA 1
ATOM 1543 C C . PRO A 1 198 ? -12.484 0.477 26.25 1 97.25 198 PRO A C 1
ATOM 1545 O O . PRO A 1 198 ? -11.336 0.524 26.688 1 97.25 198 PRO A O 1
ATOM 1548 N N . ASP A 1 199 ? -12.711 0.184 25 1 96.88 199 ASP A N 1
ATOM 1549 C CA . ASP A 1 199 ? -11.664 -0.212 24.062 1 96.88 199 ASP A CA 1
ATOM 1550 C C . ASP A 1 199 ? -11.297 0.94 23.125 1 96.88 199 ASP A C 1
ATOM 1552 O O . ASP A 1 199 ? -10.648 0.73 22.094 1 96.88 199 ASP A O 1
ATOM 1556 N N . CYS A 1 200 ? -11.773 2.125 23.484 1 98.69 200 CYS A N 1
ATOM 1557 C CA . CYS A 1 200 ? -11.484 3.277 22.641 1 98.69 200 CYS A CA 1
ATOM 1558 C C . CYS A 1 200 ? -9.984 3.523 22.547 1 98.69 200 CYS A C 1
ATOM 1560 O O . CYS A 1 200 ? -9.273 3.439 23.547 1 98.69 200 CYS A O 1
ATOM 1562 N N . VAL A 1 201 ? -9.523 3.795 21.328 1 98.75 201 VAL A N 1
ATOM 1563 C CA . VAL A 1 201 ? -8.109 3.977 21.031 1 98.75 201 VAL A CA 1
ATOM 1564 C C . VAL A 1 201 ? -7.871 5.379 20.469 1 98.75 201 VAL A C 1
ATOM 1566 O O . VAL A 1 201 ? -8.719 5.914 19.75 1 98.75 201 VAL A O 1
ATOM 1569 N N . VAL A 1 202 ? -6.746 6.012 20.859 1 98.94 202 VAL A N 1
ATOM 1570 C CA . VAL A 1 202 ? -6.328 7.262 20.219 1 98.94 202 VAL A CA 1
ATOM 1571 C C . VAL A 1 202 ? -5.387 6.965 19.062 1 98.94 202 VAL A C 1
ATOM 1573 O O . VAL A 1 202 ? -4.371 6.289 19.234 1 98.94 202 VAL A O 1
ATOM 1576 N N . LEU A 1 203 ? -5.789 7.336 17.906 1 98.94 203 LEU A N 1
ATOM 1577 C CA . LEU A 1 203 ? -4.887 7.363 16.75 1 98.94 203 LEU A CA 1
ATOM 1578 C C . LEU A 1 203 ? -4.113 8.68 16.703 1 98.94 203 LEU A C 1
ATOM 1580 O O . LEU A 1 203 ? -4.652 9.703 16.281 1 98.94 203 LEU A O 1
ATOM 1584 N N . SER A 1 204 ? -2.879 8.625 17.141 1 98.88 204 SER A N 1
ATOM 1585 C CA . SER A 1 204 ? -2.039 9.82 17.219 1 98.88 204 SER A CA 1
ATOM 1586 C C . SER A 1 204 ? -1.242 10.023 15.938 1 98.88 204 SER A C 1
ATOM 1588 O O . SER A 1 204 ? -0.179 9.422 15.758 1 98.88 204 SER A O 1
ATOM 1590 N N . ASP A 1 205 ? -1.736 10.875 15.078 1 98.81 205 ASP A N 1
ATOM 1591 C CA . ASP A 1 205 ? -1.07 11.242 13.836 1 98.81 205 ASP A CA 1
ATOM 1592 C C . ASP A 1 205 ? 0.014 12.289 14.078 1 98.81 205 ASP A C 1
ATOM 1594 O O . ASP A 1 205 ? -0.287 13.469 14.266 1 98.81 205 ASP A O 1
ATOM 1598 N N . GLU A 1 206 ? 1.262 11.859 13.953 1 98.12 206 GLU A N 1
ATOM 1599 C CA . GLU A 1 206 ? 2.393 12.695 14.336 1 98.12 206 GLU A CA 1
ATOM 1600 C C . GLU A 1 206 ? 3.373 12.859 13.18 1 98.12 206 GLU A C 1
ATOM 1602 O O . GLU A 1 206 ? 4.59 12.891 13.391 1 98.12 206 GLU A O 1
ATOM 1607 N N . VAL A 1 207 ? 2.889 12.992 11.992 1 97.38 207 VAL A N 1
ATOM 1608 C CA . VAL A 1 207 ? 3.709 13 10.789 1 97.38 207 VAL A CA 1
ATOM 1609 C C . VAL A 1 207 ? 4.602 14.242 10.781 1 97.38 207 VAL A C 1
ATOM 1611 O O . VAL A 1 207 ? 5.66 14.242 10.148 1 97.38 207 VAL A O 1
ATOM 1614 N N . TYR A 1 208 ? 4.277 15.305 11.57 1 96.94 208 TYR A N 1
ATOM 1615 C CA . TYR A 1 208 ? 5.02 16.562 11.547 1 96.94 208 TYR A CA 1
ATOM 1616 C C . TYR A 1 208 ? 5.855 16.719 12.812 1 96.94 208 TYR A C 1
ATOM 1618 O O . TYR A 1 208 ? 6.324 17.812 13.117 1 96.94 208 TYR A O 1
ATOM 1626 N N . LYS A 1 209 ? 6.102 15.68 13.562 1 95.31 209 LYS A N 1
ATOM 1627 C CA . LYS A 1 209 ? 6.645 15.75 14.922 1 95.31 209 LYS A CA 1
ATOM 1628 C C . LYS A 1 209 ? 8.016 16.422 14.922 1 95.31 209 LYS A C 1
ATOM 1630 O O . LYS A 1 209 ? 8.422 17.016 15.922 1 95.31 209 LYS A O 1
ATOM 1635 N N . TYR A 1 210 ? 8.742 16.391 13.828 1 94.88 210 TYR A N 1
ATOM 1636 C CA . TYR A 1 210 ? 10.086 16.953 13.797 1 94.88 210 TYR A CA 1
ATOM 1637 C C . TYR A 1 210 ? 10.055 18.391 13.266 1 94.88 210 TYR A C 1
ATOM 1639 O O . TYR A 1 210 ? 11.086 19.062 13.258 1 94.88 210 TYR A O 1
ATOM 1647 N N . ILE A 1 211 ? 8.906 18.844 12.852 1 95.5 211 ILE A N 1
ATOM 1648 C CA . ILE A 1 211 ? 8.781 20.172 12.281 1 95.5 211 ILE A CA 1
ATOM 1649 C C . ILE A 1 211 ? 8.062 21.094 13.266 1 95.5 211 ILE A C 1
ATOM 1651 O O . ILE A 1 211 ? 6.941 21.547 13 1 95.5 211 ILE A O 1
ATOM 1655 N N . VAL A 1 212 ? 8.742 21.359 14.336 1 95.44 212 VAL A N 1
ATOM 1656 C CA . VAL A 1 212 ? 8.281 22.328 15.328 1 95.44 212 VAL A CA 1
ATOM 1657 C C . VAL A 1 212 ? 9.07 23.625 15.203 1 95.44 212 VAL A C 1
ATOM 1659 O O . VAL A 1 212 ? 10.188 23.734 15.703 1 95.44 212 VAL A O 1
ATOM 1662 N N . HIS A 1 213 ? 8.469 24.562 14.594 1 95.19 213 HIS A N 1
ATOM 1663 C CA . HIS A 1 213 ? 9.203 25.797 14.305 1 95.19 213 HIS A CA 1
ATOM 1664 C C . HIS A 1 213 ? 8.93 26.859 15.359 1 95.19 213 HIS A C 1
ATOM 1666 O O . HIS A 1 213 ? 9.641 27.859 15.43 1 95.19 213 HIS A O 1
ATOM 1672 N N . SER A 1 214 ? 7.969 26.688 16.203 1 94.62 214 SER A N 1
ATOM 1673 C CA . SER A 1 214 ? 7.711 27.484 17.391 1 94.62 214 SER A CA 1
ATOM 1674 C C . SER A 1 214 ? 7.266 26.625 18.562 1 94.62 214 SER A C 1
ATOM 1676 O O . SER A 1 214 ? 6.07 26.391 18.75 1 94.62 214 SER A O 1
ATOM 1678 N N . PRO A 1 215 ? 8.148 26.188 19.344 1 89.75 215 PRO A N 1
ATOM 1679 C CA . PRO A 1 215 ? 7.797 25.266 20.438 1 89.75 215 PRO A CA 1
ATOM 1680 C C . PRO A 1 215 ? 6.961 25.938 21.516 1 89.75 215 PRO A C 1
ATOM 1682 O O . PRO A 1 215 ? 7.062 27.156 21.734 1 89.75 215 PRO A O 1
ATOM 1685 N N . PRO A 1 216 ? 6.184 25.188 22.188 1 86.62 216 PRO A N 1
ATOM 1686 C CA . PRO A 1 216 ? 5.465 25.75 23.328 1 86.62 216 PRO A CA 1
ATOM 1687 C C . PRO A 1 216 ? 6.402 26.281 24.406 1 86.62 216 PRO A C 1
ATOM 1689 O O . PRO A 1 216 ? 7.469 25.719 24.641 1 86.62 216 PRO A O 1
ATOM 1692 N N . LYS A 1 217 ? 6.102 27.484 25 1 76.19 217 LYS A N 1
ATOM 1693 C CA . LYS A 1 217 ? 6.945 28.141 25.984 1 76.19 217 LYS A CA 1
ATOM 1694 C C . LYS A 1 217 ? 6.93 27.391 27.312 1 76.19 217 LYS A C 1
ATOM 1696 O O . LYS A 1 217 ? 7.906 27.422 28.062 1 76.19 217 LYS A O 1
ATOM 1701 N N . GLU A 1 218 ? 5.789 27.062 27.719 1 63.97 218 GLU A N 1
ATOM 1702 C CA . GLU A 1 218 ? 5.723 26.469 29.047 1 63.97 218 GLU A CA 1
ATOM 1703 C C . GLU A 1 218 ? 6.746 25.359 29.203 1 63.97 218 GLU A C 1
ATOM 1705 O O . GLU A 1 218 ? 7.465 25.031 28.25 1 63.97 218 GLU A O 1
ATOM 1710 N N . ARG A 1 219 ? 6.469 24.047 29.594 1 57.12 219 ARG A N 1
ATOM 1711 C CA . ARG A 1 219 ? 7.18 23.031 30.359 1 57.12 219 ARG A CA 1
ATOM 1712 C C . ARG A 1 219 ? 8.297 22.406 29.547 1 57.12 219 ARG A C 1
ATOM 1714 O O . ARG A 1 219 ? 8.039 21.5 28.734 1 57.12 219 ARG A O 1
ATOM 1721 N N . ALA A 1 220 ? 9.406 23.078 29.141 1 46.44 220 ALA A N 1
ATOM 1722 C CA . ALA A 1 220 ? 10.664 22.719 28.484 1 46.44 220 ALA A CA 1
ATOM 1723 C C . ALA A 1 220 ? 11.211 21.406 29.016 1 46.44 220 ALA A C 1
ATOM 1725 O O . ALA A 1 220 ? 12.203 20.875 28.5 1 46.44 220 ALA A O 1
ATOM 1726 N N . SER A 1 221 ? 10.883 21.016 30.094 1 45.5 221 SER A N 1
ATOM 1727 C CA . SER A 1 221 ? 11.773 20.109 30.797 1 45.5 221 SER A CA 1
ATOM 1728 C C . SER A 1 221 ? 11.883 18.766 30.078 1 45.5 221 SER A C 1
ATOM 1730 O O . SER A 1 221 ? 12.867 18.047 30.25 1 45.5 221 SER A O 1
ATOM 1732 N N . GLU A 1 222 ? 10.781 18.109 29.641 1 48.62 222 GLU A N 1
ATOM 1733 C CA . GLU A 1 222 ? 10.867 16.703 29.281 1 48.62 222 GLU A CA 1
ATOM 1734 C C . GLU A 1 222 ? 10.914 16.516 27.766 1 48.62 222 GLU A C 1
ATOM 1736 O O . GLU A 1 222 ? 10.336 15.57 27.234 1 48.62 222 GLU A O 1
ATOM 1741 N N . GLU A 1 223 ? 11.609 17.5 27.203 1 51.78 223 GLU A N 1
ATOM 1742 C CA . GLU A 1 223 ? 11.57 17.531 25.734 1 51.78 223 GLU A CA 1
ATOM 1743 C C . GLU A 1 223 ? 12.43 16.406 25.141 1 51.78 223 GLU A C 1
ATOM 1745 O O . GLU A 1 223 ? 13.484 16.078 25.688 1 51.78 223 GLU A O 1
ATOM 1750 N N . SER A 1 224 ? 11.773 15.578 24.391 1 57.97 224 SER A N 1
ATOM 1751 C CA . SER A 1 224 ? 12.531 14.656 23.547 1 57.97 224 SER A CA 1
ATOM 1752 C C . SER A 1 224 ? 13.648 15.367 22.797 1 57.97 224 SER A C 1
ATOM 1754 O O . SER A 1 224 ? 13.438 16.453 22.25 1 57.97 224 SER A O 1
ATOM 1756 N N . LEU A 1 225 ? 14.891 14.992 23.094 1 58.41 225 LEU A N 1
ATOM 1757 C CA . LEU A 1 225 ? 16.047 15.523 22.375 1 58.41 225 LEU A CA 1
ATOM 1758 C C . LEU A 1 225 ? 15.805 15.516 20.875 1 58.41 225 LEU A C 1
ATOM 1760 O O . LEU A 1 225 ? 16.328 16.375 20.156 1 58.41 225 LEU A O 1
ATOM 1764 N N . PHE A 1 226 ? 14.852 14.703 20.438 1 69.62 226 PHE A N 1
ATOM 1765 C CA . PHE A 1 226 ? 14.734 14.5 19 1 69.62 226 PHE A CA 1
ATOM 1766 C C . PHE A 1 226 ? 13.516 15.242 18.453 1 69.62 226 PHE A C 1
ATOM 1768 O O . PHE A 1 226 ? 13.461 15.547 17.266 1 69.62 226 PHE A O 1
ATOM 1775 N N . CYS A 1 227 ? 12.617 15.516 19.312 1 83.38 227 CYS A N 1
ATOM 1776 C CA . CYS A 1 227 ? 11.398 16.188 18.875 1 83.38 227 CYS A CA 1
ATOM 1777 C C . CYS A 1 227 ? 11.055 17.344 19.812 1 83.38 227 CYS A C 1
ATOM 1779 O O . CYS A 1 227 ? 10.008 17.344 20.469 1 83.38 227 CYS A O 1
ATOM 1781 N N . ARG A 1 228 ? 11.898 18.312 19.766 1 81.69 228 ARG A N 1
ATOM 1782 C CA . ARG A 1 228 ? 11.727 19.438 20.672 1 81.69 228 ARG A CA 1
ATOM 1783 C C . ARG A 1 228 ? 10.359 20.078 20.484 1 81.69 228 ARG A C 1
ATOM 1785 O O . ARG A 1 228 ? 9.945 20.375 19.359 1 81.69 228 ARG A O 1
ATOM 1792 N N . GLY A 1 229 ? 9.648 20.172 21.594 1 87.44 229 GLY A N 1
ATOM 1793 C CA . GLY A 1 229 ? 8.375 20.859 21.578 1 87.44 229 GLY A CA 1
ATOM 1794 C C . GLY A 1 229 ? 7.199 19.953 21.281 1 87.44 229 GLY A C 1
ATOM 1795 O O . GLY A 1 229 ? 6.043 20.359 21.391 1 87.44 229 GLY A O 1
ATOM 1796 N N . HIS A 1 230 ? 7.457 18.719 20.953 1 91.75 230 HIS A N 1
ATOM 1797 C CA . HIS A 1 230 ? 6.406 17.75 20.625 1 91.75 230 HIS A CA 1
ATOM 1798 C C . HIS A 1 230 ? 6.18 16.781 21.781 1 91.75 230 HIS A C 1
ATOM 1800 O O . HIS A 1 230 ? 7.141 16.297 22.391 1 91.75 230 HIS A O 1
ATOM 1806 N N . VAL A 1 231 ? 4.934 16.547 22.109 1 91.69 231 VAL A N 1
ATOM 1807 C CA . VAL A 1 231 ? 4.547 15.539 23.078 1 91.69 231 VAL A CA 1
ATOM 1808 C C . VAL A 1 231 ? 3.885 14.359 22.375 1 91.69 231 VAL A C 1
ATOM 1810 O O . VAL A 1 231 ? 2.912 14.539 21.641 1 91.69 231 VAL A O 1
ATOM 1813 N N . HIS A 1 232 ? 4.488 13.211 22.562 1 95.56 232 HIS A N 1
ATOM 1814 C CA . HIS A 1 232 ? 3.83 12 22.078 1 95.56 232 HIS A CA 1
ATOM 1815 C C . HIS A 1 232 ? 2.658 11.617 22.984 1 95.56 232 HIS A C 1
ATOM 1817 O O . HIS A 1 232 ? 2.832 11.445 24.203 1 95.56 232 HIS A O 1
ATOM 1823 N N . PHE A 1 233 ? 1.545 11.43 22.438 1 97.62 233 PHE A N 1
ATOM 1824 C CA . PHE A 1 233 ? 0.374 11.102 23.25 1 97.62 233 PHE A CA 1
ATOM 1825 C C . PHE A 1 233 ? 0.597 9.812 24.031 1 97.62 233 PHE A C 1
ATOM 1827 O O . PHE A 1 233 ? 0.234 9.719 25.203 1 97.62 233 PHE A O 1
ATOM 1834 N N . ALA A 1 234 ? 1.19 8.844 23.375 1 98 234 ALA A N 1
ATOM 1835 C CA . ALA A 1 234 ? 1.396 7.516 23.953 1 98 234 ALA A CA 1
ATOM 1836 C C . ALA A 1 234 ? 2.326 7.582 25.172 1 98 234 ALA A C 1
ATOM 1838 O O . ALA A 1 234 ? 2.41 6.629 25.938 1 98 234 ALA A O 1
ATOM 1839 N N . SER A 1 235 ? 3.051 8.641 25.312 1 94.75 235 SER A N 1
ATOM 1840 C CA . SER A 1 235 ? 3.986 8.766 26.422 1 94.75 235 SER A CA 1
ATOM 1841 C C . SER A 1 235 ? 3.279 9.25 27.688 1 94.75 235 SER A C 1
ATOM 1843 O O . SER A 1 235 ? 3.844 9.188 28.781 1 94.75 235 SER A O 1
ATOM 1845 N N . LEU A 1 236 ? 2.062 9.719 27.578 1 95.81 236 LEU A N 1
ATOM 1846 C CA . LEU A 1 236 ? 1.294 10.117 28.766 1 95.81 236 LEU A CA 1
ATOM 1847 C C . LEU A 1 236 ? 1.034 8.914 29.672 1 95.81 236 LEU A C 1
ATOM 1849 O O . LEU A 1 236 ? 0.979 7.777 29.203 1 95.81 236 LEU A O 1
ATOM 1853 N N . PRO A 1 237 ? 0.879 9.188 30.906 1 94.75 237 PRO A N 1
ATOM 1854 C CA . PRO A 1 237 ? 0.616 8.078 31.828 1 94.75 237 PRO A CA 1
ATOM 1855 C C . PRO A 1 237 ? -0.598 7.246 31.422 1 94.75 237 PRO A C 1
ATOM 1857 O O . PRO A 1 237 ? -1.694 7.789 31.25 1 94.75 237 PRO A O 1
ATOM 1860 N N . GLY A 1 238 ? -0.331 5.98 31.172 1 95.12 238 GLY A N 1
ATOM 1861 C CA . GLY A 1 238 ? -1.401 5.031 30.906 1 95.12 238 GLY A CA 1
ATOM 1862 C C . GLY A 1 238 ? -1.862 5.035 29.469 1 95.12 238 GLY A C 1
ATOM 1863 O O . GLY A 1 238 ? -2.764 4.281 29.094 1 95.12 238 GLY A O 1
ATOM 1864 N N . MET A 1 239 ? -1.232 5.762 28.625 1 97.88 239 MET A N 1
ATOM 1865 C CA . MET A 1 239 ? -1.811 5.969 27.297 1 97.88 239 MET A CA 1
ATOM 1866 C C . MET A 1 239 ? -1.15 5.059 26.266 1 97.88 239 MET A C 1
ATOM 1868 O O . MET A 1 239 ? -1.654 4.906 25.156 1 97.88 239 MET A O 1
ATOM 1872 N N . TRP A 1 240 ? -0.037 4.406 26.609 1 98.06 240 TRP A N 1
ATOM 1873 C CA . TRP A 1 240 ? 0.615 3.494 25.672 1 98.06 240 TRP A CA 1
ATOM 1874 C C . TRP A 1 240 ? -0.352 2.412 25.203 1 98.06 240 TRP A C 1
ATOM 1876 O O . TRP A 1 240 ? -0.499 2.182 24 1 98.06 240 TRP A O 1
ATOM 1886 N N . ASP A 1 241 ? -1.103 1.854 26.094 1 97.81 241 ASP A N 1
ATOM 1887 C CA . ASP A 1 241 ? -1.922 0.675 25.828 1 97.81 241 ASP A CA 1
ATOM 1888 C C . ASP A 1 241 ? -3.172 1.041 25.031 1 97.81 241 ASP A C 1
ATOM 1890 O O . ASP A 1 241 ? -3.865 0.162 24.516 1 97.81 241 ASP A O 1
ATOM 1894 N N . ARG A 1 242 ? -3.383 2.385 24.828 1 97.94 242 ARG A N 1
ATOM 1895 C CA . ARG A 1 242 ? -4.586 2.848 24.141 1 97.94 242 ARG A CA 1
ATOM 1896 C C . ARG A 1 242 ? -4.238 3.74 22.953 1 97.94 242 ARG A C 1
ATOM 1898 O O . ARG A 1 242 ? -5.016 4.621 22.594 1 97.94 242 ARG A O 1
ATOM 1905 N N . THR A 1 243 ? -3.02 3.557 22.484 1 98.88 243 THR A N 1
ATOM 1906 C CA . THR A 1 243 ? -2.605 4.496 21.453 1 98.88 243 THR A CA 1
ATOM 1907 C C . THR A 1 243 ? -1.918 3.764 20.297 1 98.88 243 THR A C 1
ATOM 1909 O O . THR A 1 243 ? -1.094 2.877 20.531 1 98.88 243 THR A O 1
ATOM 1912 N N . ILE A 1 244 ? -2.287 4.031 19.125 1 98.94 244 ILE A N 1
ATOM 1913 C CA . ILE A 1 244 ? -1.471 3.775 17.938 1 98.94 244 ILE A CA 1
ATOM 1914 C C . ILE A 1 244 ? -0.848 5.078 17.438 1 98.94 244 ILE A C 1
ATOM 1916 O O . ILE A 1 244 ? -1.561 6 17.047 1 98.94 244 ILE A O 1
ATOM 1920 N N . THR A 1 245 ? 0.464 5.184 17.531 1 98.88 245 THR A N 1
ATOM 1921 C CA . THR A 1 245 ? 1.201 6.332 17.031 1 98.88 245 THR A CA 1
ATOM 1922 C C . THR A 1 245 ? 1.53 6.152 15.547 1 98.88 245 THR A C 1
ATOM 1924 O O . THR A 1 245 ? 2.057 5.109 15.148 1 98.88 245 THR A O 1
ATOM 1927 N N . ILE A 1 246 ? 1.207 7.152 14.758 1 98.81 246 ILE A N 1
ATOM 1928 C CA . ILE A 1 246 ? 1.344 7.066 13.312 1 98.81 246 ILE A CA 1
ATOM 1929 C C . ILE A 1 246 ? 2.309 8.141 12.82 1 98.81 246 ILE A C 1
ATOM 1931 O O . ILE A 1 246 ? 2.244 9.289 13.258 1 98.81 246 ILE A O 1
ATO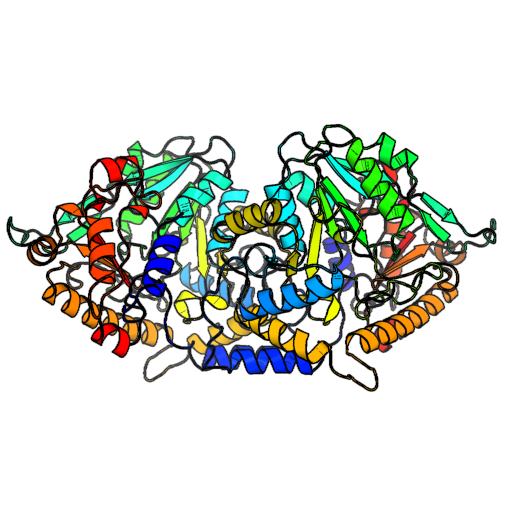M 1935 N N . SER A 1 247 ? 3.201 7.758 11.961 1 98.25 247 SER A N 1
ATOM 1936 C CA . SER A 1 247 ? 4.113 8.711 11.328 1 98.25 247 SER A CA 1
ATOM 1937 C C . SER A 1 247 ? 4.594 8.195 9.977 1 98.25 247 SER A C 1
ATOM 1939 O O . SER A 1 247 ? 4.07 7.203 9.461 1 98.25 247 SER A O 1
ATOM 1941 N N . SER A 1 248 ? 5.418 8.984 9.297 1 97.38 248 SER A N 1
ATOM 1942 C CA . SER A 1 248 ? 5.953 8.633 7.984 1 97.38 248 SER A CA 1
ATOM 1943 C C . SER A 1 248 ? 7.281 9.336 7.727 1 97.38 248 SER A C 1
ATOM 1945 O O . SER A 1 248 ? 7.668 10.234 8.469 1 97.38 248 SER A O 1
ATOM 1947 N N . ALA A 1 249 ? 7.926 8.891 6.699 1 95.5 249 ALA A N 1
ATOM 1948 C CA . ALA A 1 249 ? 9.227 9.438 6.32 1 95.5 249 ALA A CA 1
ATOM 1949 C C . ALA A 1 249 ? 9.062 10.633 5.383 1 95.5 249 ALA A C 1
ATOM 1951 O O . ALA A 1 249 ? 9.93 11.508 5.336 1 95.5 249 ALA A O 1
ATOM 1952 N N . GLY A 1 250 ? 8.055 10.711 4.676 1 95.5 250 GLY A N 1
ATOM 1953 C CA . GLY A 1 250 ? 7.922 11.617 3.543 1 95.5 250 GLY A CA 1
ATOM 1954 C C . GLY A 1 250 ? 8.055 13.078 3.924 1 95.5 250 GLY A C 1
ATOM 1955 O O . GLY A 1 250 ? 8.828 13.82 3.305 1 95.5 250 GLY A O 1
ATOM 1956 N N . LYS A 1 251 ? 7.367 13.5 4.957 1 94.38 251 LYS A N 1
ATOM 1957 C CA . LYS A 1 251 ? 7.375 14.898 5.375 1 94.38 251 LYS A CA 1
ATOM 1958 C C . LYS A 1 251 ? 8.711 15.273 6.02 1 94.38 251 LYS A C 1
ATOM 1960 O O . LYS A 1 251 ? 9.195 16.391 5.848 1 94.38 251 LYS A O 1
ATOM 1965 N N . THR A 1 252 ? 9.273 14.359 6.664 1 95.38 252 THR A N 1
ATOM 1966 C CA . THR A 1 252 ? 10.523 14.602 7.391 1 95.38 252 THR A CA 1
ATOM 1967 C C . THR A 1 252 ? 11.695 14.695 6.426 1 95.38 252 THR A C 1
ATOM 1969 O O . THR A 1 252 ? 12.539 15.586 6.559 1 95.38 252 THR A O 1
ATOM 1972 N N . PHE A 1 253 ? 11.734 13.914 5.426 1 97.5 253 PHE A N 1
ATOM 1973 C CA . PHE A 1 253 ? 12.914 13.828 4.574 1 97.5 253 PHE A CA 1
ATOM 1974 C C . PHE A 1 253 ? 12.641 14.414 3.199 1 97.5 253 PHE A C 1
ATOM 1976 O O . PHE A 1 253 ? 13.414 14.211 2.262 1 97.5 253 PHE A O 1
ATOM 1983 N N . SER A 1 254 ? 11.523 15.094 3.066 1 96.44 254 SER A N 1
ATOM 1984 C CA . SER A 1 254 ? 11.148 15.672 1.78 1 96.44 254 SER A CA 1
ATOM 1985 C C . SER A 1 254 ? 11.125 14.609 0.686 1 96.44 254 SER A C 1
ATOM 1987 O O . SER A 1 254 ? 11.664 14.812 -0.4 1 96.44 254 SER A O 1
ATOM 1989 N N . ALA A 1 255 ? 10.562 13.508 1.002 1 97.38 255 ALA A N 1
ATOM 1990 C CA . ALA A 1 255 ? 10.484 12.352 0.113 1 97.38 255 ALA A CA 1
ATOM 1991 C C . ALA A 1 255 ? 9.094 11.719 0.157 1 97.38 255 ALA A C 1
ATOM 1993 O O . ALA A 1 255 ? 8.969 10.508 0.374 1 97.38 255 ALA A O 1
ATOM 1994 N N . THR A 1 256 ? 8.062 12.547 -0.066 1 96.44 256 THR A N 1
ATOM 1995 C CA . THR A 1 256 ? 6.691 12.086 0.1 1 96.44 256 THR A CA 1
ATOM 1996 C C . THR A 1 256 ? 6.367 10.969 -0.889 1 96.44 256 THR A C 1
ATOM 1998 O O . THR A 1 256 ? 5.465 10.164 -0.65 1 96.44 256 THR A O 1
ATOM 2001 N N . GLY A 1 257 ? 7.113 10.805 -1.981 1 97.12 257 GLY A N 1
ATOM 2002 C CA . GLY A 1 257 ? 6.887 9.781 -2.988 1 97.12 257 GLY A CA 1
ATOM 2003 C C . GLY A 1 257 ? 7.492 8.438 -2.623 1 97.12 257 GLY A C 1
ATOM 2004 O O . GLY A 1 257 ? 7.281 7.445 -3.322 1 97.12 257 GLY A O 1
ATOM 2005 N N . TRP A 1 258 ? 8.281 8.352 -1.53 1 98.06 258 TRP A N 1
ATOM 2006 C CA . TRP A 1 258 ? 8.852 7.082 -1.095 1 98.06 258 TRP A CA 1
ATOM 2007 C C . TRP A 1 258 ? 7.777 6.172 -0.517 1 98.06 258 TRP A C 1
ATOM 2009 O O . TRP A 1 258 ? 7.883 4.945 -0.591 1 98.06 258 TRP A O 1
ATOM 2019 N N . GLN A 1 259 ? 6.789 6.812 0.069 1 97.88 259 GLN A N 1
ATOM 2020 C CA . GLN A 1 259 ? 5.586 6.125 0.53 1 97.88 259 GLN A CA 1
ATOM 2021 C C . GLN A 1 259 ? 5.93 5.043 1.552 1 97.88 259 GLN A C 1
ATOM 2023 O O . GLN A 1 259 ? 5.52 3.891 1.402 1 97.88 259 GLN A O 1
ATOM 2028 N N . VAL A 1 260 ? 6.574 5.43 2.619 1 98.5 260 VAL A N 1
ATOM 2029 C CA . VAL A 1 260 ? 6.812 4.559 3.766 1 98.5 260 VAL A CA 1
ATOM 2030 C C . VAL A 1 260 ? 6.352 5.25 5.043 1 98.5 260 VAL A C 1
ATOM 2032 O O . VAL A 1 260 ? 6.754 6.383 5.328 1 98.5 260 VAL A O 1
ATOM 2035 N N . GLY A 1 261 ? 5.465 4.691 5.727 1 98.62 261 GLY A N 1
ATOM 2036 C CA . GLY A 1 261 ? 4.988 5.09 7.043 1 98.62 261 GLY A CA 1
ATOM 2037 C C . GLY A 1 261 ? 4.965 3.945 8.039 1 98.62 261 GLY A C 1
ATOM 2038 O O . GLY A 1 261 ? 5.484 2.861 7.762 1 98.62 261 GLY A O 1
ATOM 2039 N N . TRP A 1 262 ? 4.414 4.234 9.234 1 98.94 262 TRP A N 1
ATOM 2040 C CA . TRP A 1 262 ? 4.426 3.164 10.227 1 98.94 262 TRP A CA 1
ATOM 2041 C C . TRP A 1 262 ? 3.434 3.449 11.344 1 98.94 262 TRP A C 1
ATOM 2043 O O . TRP A 1 262 ? 2.973 4.582 11.5 1 98.94 262 TRP A O 1
ATOM 2053 N N . CYS A 1 263 ? 3.141 2.416 12.055 1 98.88 263 CYS A N 1
ATOM 2054 C CA . CYS A 1 263 ? 2.412 2.412 13.32 1 98.88 263 CYS A CA 1
ATOM 2055 C C . CYS A 1 263 ? 3.287 1.886 14.453 1 98.88 263 CYS A C 1
ATOM 2057 O O . CYS A 1 263 ? 4.035 0.922 14.266 1 98.88 263 CYS A O 1
ATOM 2059 N N . VAL A 1 264 ? 3.246 2.521 15.539 1 98.94 264 VAL A N 1
ATOM 2060 C CA . VAL A 1 264 ? 3.883 2.057 16.766 1 98.94 264 VAL A CA 1
ATOM 2061 C C . VAL A 1 264 ? 2.863 2.041 17.906 1 98.94 264 VAL A C 1
ATOM 2063 O O . VAL A 1 264 ? 2.139 3.02 18.109 1 98.94 264 VAL A O 1
ATOM 2066 N N . GLY A 1 265 ? 2.795 0.99 18.656 1 98.88 265 GLY A N 1
ATOM 2067 C CA . GLY A 1 265 ? 1.866 0.834 19.766 1 98.88 265 GLY A CA 1
ATOM 2068 C C . GLY A 1 265 ? 1.938 -0.534 20.422 1 98.88 265 GLY A C 1
ATOM 2069 O O . GLY A 1 265 ? 2.812 -1.338 20.094 1 98.88 265 GLY A O 1
ATOM 2070 N N . PRO A 1 266 ? 1.05 -0.802 21.328 1 98.81 266 PRO A N 1
ATOM 2071 C CA . PRO A 1 266 ? 1.087 -2.088 22.031 1 98.81 266 PRO A CA 1
ATOM 2072 C C . PRO A 1 266 ? 0.746 -3.266 21.125 1 98.81 266 PRO A C 1
ATOM 2074 O O . PRO A 1 266 ? 0 -3.105 20.156 1 98.81 266 PRO A O 1
ATOM 2077 N N . ASN A 1 267 ? 1.229 -4.395 21.469 1 98.69 267 ASN A N 1
ATOM 2078 C CA . ASN A 1 267 ? 1.092 -5.605 20.672 1 98.69 267 ASN A CA 1
ATOM 2079 C C . ASN A 1 267 ? -0.372 -5.914 20.359 1 98.69 267 ASN A C 1
ATOM 2081 O O . ASN A 1 267 ? -0.711 -6.285 19.234 1 98.69 267 ASN A O 1
ATOM 2085 N N . HIS A 1 268 ? -1.237 -5.742 21.281 1 98.44 268 HIS A N 1
ATOM 2086 C CA . HIS A 1 268 ? -2.623 -6.152 21.094 1 98.44 268 HIS A CA 1
ATOM 2087 C C . HIS A 1 268 ? -3.312 -5.301 20.031 1 98.44 268 HIS A C 1
ATOM 2089 O O . HIS A 1 268 ? -4.301 -5.727 19.438 1 98.44 268 HIS A O 1
ATOM 2095 N N . LEU A 1 269 ? -2.875 -4.078 19.797 1 98.81 269 LEU A N 1
ATOM 2096 C CA . LEU A 1 269 ? -3.41 -3.238 18.734 1 98.81 269 LEU A CA 1
ATOM 2097 C C . LEU A 1 269 ? -2.668 -3.486 17.422 1 98.81 269 LEU A C 1
ATOM 2099 O O . LEU A 1 269 ? -3.291 -3.625 16.375 1 98.81 269 LEU A O 1
ATOM 2103 N N . ILE A 1 270 ? -1.321 -3.627 17.484 1 98.94 270 ILE A N 1
ATOM 2104 C CA . ILE A 1 270 ? -0.471 -3.721 16.297 1 98.94 270 ILE A CA 1
ATOM 2105 C C . ILE A 1 270 ? -0.611 -5.105 15.672 1 98.94 270 ILE A C 1
ATOM 2107 O O . ILE A 1 270 ? -0.54 -5.25 14.445 1 98.94 270 ILE A O 1
ATOM 2111 N N . ALA A 1 271 ? -0.894 -6.121 16.453 1 98.5 271 ALA A N 1
ATOM 2112 C CA . ALA A 1 271 ? -1.03 -7.492 15.969 1 98.5 271 ALA A CA 1
ATOM 2113 C C . ALA A 1 271 ? -2.146 -7.598 14.938 1 98.5 271 ALA A C 1
ATOM 2115 O O . ALA A 1 271 ? -2.051 -8.383 13.984 1 98.5 271 ALA A O 1
ATOM 2116 N N . ARG A 1 272 ? -3.178 -6.855 15.109 1 98.06 272 ARG A N 1
ATOM 2117 C CA . ARG A 1 272 ? -4.289 -6.875 14.164 1 98.06 272 ARG A CA 1
ATOM 2118 C C . ARG A 1 272 ? -3.885 -6.273 12.82 1 98.06 272 ARG A C 1
ATOM 2120 O O . ARG A 1 272 ? -4.332 -6.73 11.766 1 98.06 272 ARG A O 1
ATOM 2127 N N . ILE A 1 273 ? -3.098 -5.242 12.898 1 98.75 273 ILE A N 1
ATOM 2128 C CA . ILE A 1 273 ? -2.57 -4.633 11.68 1 98.75 273 ILE A CA 1
ATOM 2129 C C . ILE A 1 273 ? -1.647 -5.621 10.969 1 98.75 273 ILE A C 1
ATOM 2131 O O . ILE A 1 273 ? -1.732 -5.789 9.75 1 98.75 273 ILE A O 1
ATOM 2135 N N . HIS A 1 274 ? -0.77 -6.301 11.773 1 98.12 274 HIS A N 1
ATOM 2136 C CA . HIS A 1 274 ? 0.106 -7.328 11.227 1 98.12 274 HIS A CA 1
ATOM 2137 C C . HIS A 1 274 ? -0.693 -8.398 10.484 1 98.12 274 HIS A C 1
ATOM 2139 O O . HIS A 1 274 ? -0.273 -8.875 9.43 1 98.12 274 HIS A O 1
ATOM 2145 N N . GLN A 1 275 ? -1.791 -8.742 11 1 96.12 275 GLN A N 1
ATOM 2146 C CA . GLN A 1 275 ? -2.623 -9.805 10.438 1 96.12 275 GLN A CA 1
ATOM 2147 C C . GLN A 1 275 ? -3.262 -9.367 9.125 1 96.12 275 GLN A C 1
ATOM 2149 O O . GLN A 1 275 ? -3.494 -10.188 8.234 1 96.12 275 GLN A O 1
ATOM 2154 N N . LEU A 1 276 ? -3.51 -8.109 8.961 1 97.44 276 LEU A N 1
ATOM 2155 C CA . LEU A 1 276 ? -4.25 -7.594 7.816 1 97.44 276 LEU A CA 1
ATOM 2156 C C . LEU A 1 276 ? -3.309 -7.305 6.652 1 97.44 276 LEU A C 1
ATOM 2158 O O . LEU A 1 276 ? -3.688 -7.461 5.488 1 97.44 276 LEU A O 1
ATOM 2162 N N . LEU A 1 277 ? -2.082 -6.941 6.918 1 97.75 277 LEU A N 1
ATOM 2163 C CA . LEU A 1 277 ? -1.127 -6.422 5.941 1 97.75 277 LEU A CA 1
ATOM 2164 C C . LEU A 1 277 ? -0.915 -7.418 4.809 1 97.75 277 LEU A C 1
ATOM 2166 O O . LEU A 1 277 ? -0.968 -7.047 3.633 1 97.75 277 LEU A O 1
ATOM 2170 N N . PRO A 1 278 ? -0.785 -8.734 5.07 1 95.94 278 PRO A N 1
ATOM 2171 C CA . PRO A 1 278 ? -0.528 -9.672 3.977 1 95.94 278 PRO A CA 1
ATOM 2172 C C . PRO A 1 278 ? -1.655 -9.695 2.945 1 95.94 278 PRO A C 1
ATOM 2174 O O . PRO A 1 278 ? -1.416 -9.992 1.772 1 95.94 278 PRO A O 1
ATOM 2177 N N . TYR A 1 279 ? -2.828 -9.297 3.34 1 96.56 279 TYR A N 1
ATOM 2178 C CA . TYR A 1 279 ? -3.994 -9.43 2.475 1 96.56 279 TYR A CA 1
ATOM 2179 C C . TYR A 1 279 ? -4.301 -8.117 1.764 1 96.56 279 TYR A C 1
ATOM 2181 O O . TYR A 1 279 ? -5.047 -8.094 0.782 1 96.56 279 TYR A O 1
ATOM 2189 N N . VAL A 1 280 ? -3.742 -7.051 2.264 1 97.44 280 VAL A N 1
ATOM 2190 C CA . VAL A 1 280 ? -3.977 -5.754 1.635 1 97.44 280 VAL A CA 1
ATOM 2191 C C . VAL A 1 280 ? -2.939 -5.52 0.539 1 97.44 280 VAL A C 1
ATOM 2193 O O . VAL A 1 280 ? -3.287 -5.145 -0.583 1 97.44 280 VAL A O 1
ATOM 2196 N N . GLN A 1 281 ? -1.668 -5.793 0.816 1 96.12 281 GLN A N 1
ATOM 2197 C CA . GLN A 1 281 ? -0.646 -5.539 -0.194 1 96.12 281 GLN A CA 1
ATOM 2198 C C . GLN A 1 281 ? 0.589 -6.402 0.046 1 96.12 281 GLN A C 1
ATOM 2200 O O . GLN A 1 281 ? 1.559 -6.332 -0.712 1 96.12 281 GLN A O 1
ATOM 2205 N N . PHE A 1 282 ? 0.576 -7.164 1.06 1 94.44 282 PHE A N 1
ATOM 2206 C CA . PHE A 1 282 ? 1.705 -7.957 1.534 1 94.44 282 PHE A CA 1
ATOM 2207 C C . PHE A 1 282 ? 2.725 -7.074 2.242 1 94.44 282 PHE A C 1
ATOM 2209 O O . PHE A 1 282 ? 2.547 -6.727 3.412 1 94.44 282 PHE A O 1
ATOM 2216 N N . CYS A 1 283 ? 3.682 -6.41 1.602 1 96 283 CYS A N 1
ATOM 2217 C CA . CYS A 1 283 ? 4.598 -5.523 2.307 1 96 283 CYS A CA 1
ATOM 2218 C C . CYS A 1 283 ? 4.855 -4.254 1.502 1 96 283 CYS A C 1
ATOM 2220 O O . CYS A 1 283 ? 4.512 -4.184 0.321 1 96 283 CYS A O 1
ATOM 2222 N N . ALA A 1 284 ? 5.332 -3.203 2.203 1 97.81 284 ALA A N 1
ATOM 2223 C CA . ALA A 1 284 ? 5.836 -2.01 1.528 1 97.81 284 ALA A CA 1
ATOM 2224 C C . ALA A 1 284 ? 7.152 -2.303 0.809 1 97.81 284 ALA A C 1
ATOM 2226 O O . ALA A 1 284 ? 7.781 -3.334 1.05 1 97.81 284 ALA A O 1
ATOM 2227 N N . SER A 1 285 ? 7.566 -1.444 -0.085 1 98.31 285 SER A N 1
ATOM 2228 C CA . SER A 1 285 ? 8.766 -1.647 -0.893 1 98.31 285 SER A CA 1
ATOM 2229 C C . SER A 1 285 ? 9.984 -1.923 -0.016 1 98.31 285 SER A C 1
ATOM 2231 O O . SER A 1 285 ? 10.352 -1.097 0.822 1 98.31 285 SER A O 1
ATOM 2233 N N . THR A 1 286 ? 10.641 -3.062 -0.217 1 98.25 286 THR A N 1
ATOM 2234 C CA . THR A 1 286 ? 11.766 -3.494 0.602 1 98.25 286 THR A CA 1
ATOM 2235 C C . THR A 1 286 ? 12.961 -2.555 0.425 1 98.25 286 THR A C 1
ATOM 2237 O O . THR A 1 286 ? 13.602 -2.168 1.403 1 98.25 286 THR A O 1
ATOM 2240 N N . VAL A 1 287 ? 13.242 -2.172 -0.798 1 98.44 287 VAL A N 1
ATOM 2241 C CA . VAL A 1 287 ? 14.414 -1.351 -1.088 1 98.44 287 VAL A CA 1
ATOM 2242 C C . VAL A 1 287 ? 14.242 0.036 -0.473 1 98.44 287 VAL A C 1
ATOM 2244 O O . VAL A 1 287 ? 15.203 0.63 0.019 1 98.44 287 VAL A O 1
ATOM 2247 N N . ILE A 1 288 ? 13.039 0.552 -0.511 1 98.62 288 ILE A N 1
ATOM 2248 C CA . ILE A 1 288 ? 12.789 1.858 0.088 1 98.62 288 ILE A CA 1
ATOM 2249 C C . ILE A 1 288 ? 12.891 1.757 1.608 1 98.62 288 ILE A C 1
ATOM 2251 O O . ILE A 1 288 ? 13.391 2.674 2.266 1 98.62 288 ILE A O 1
ATOM 2255 N N . GLN A 1 289 ? 12.391 0.663 2.189 1 98.75 289 GLN A N 1
ATOM 2256 C CA . GLN A 1 289 ? 12.5 0.467 3.631 1 98.75 289 GLN A CA 1
ATOM 2257 C C . GLN A 1 289 ? 13.961 0.397 4.062 1 98.75 289 GLN A C 1
ATOM 2259 O O . GLN A 1 289 ? 14.344 0.972 5.086 1 98.75 289 GLN A O 1
ATOM 2264 N N . GLU A 1 290 ? 14.758 -0.32 3.281 1 98.62 290 GLU A N 1
ATOM 2265 C CA . GLU A 1 290 ? 16.188 -0.388 3.594 1 98.62 290 GLU A CA 1
ATOM 2266 C C . GLU A 1 290 ? 16.844 0.985 3.486 1 98.62 290 GLU A C 1
ATOM 2268 O O . GLU A 1 290 ? 17.656 1.358 4.332 1 98.62 290 GLU A O 1
ATOM 2273 N N . ALA A 1 291 ? 16.516 1.695 2.436 1 98.62 291 ALA A N 1
ATOM 2274 C CA . ALA A 1 291 ? 17.031 3.053 2.266 1 98.62 291 ALA A CA 1
ATOM 2275 C C . ALA A 1 291 ? 16.672 3.926 3.465 1 98.62 291 ALA A C 1
ATOM 2277 O O . ALA A 1 291 ? 17.5 4.703 3.943 1 98.62 291 ALA A O 1
ATOM 2278 N N . LEU A 1 292 ? 15.492 3.795 3.928 1 98.56 292 LEU A N 1
ATOM 2279 C CA . LEU A 1 292 ? 15.031 4.598 5.059 1 98.56 292 LEU A CA 1
ATOM 2280 C C . LEU A 1 292 ? 15.766 4.199 6.336 1 98.56 292 LEU A C 1
ATOM 2282 O O . LEU A 1 292 ? 16.125 5.059 7.141 1 98.56 292 LEU A O 1
ATOM 2286 N N . ALA A 1 293 ? 15.945 2.924 6.547 1 98.5 293 ALA A N 1
ATOM 2287 C CA . ALA A 1 293 ? 16.688 2.467 7.711 1 98.5 293 ALA A CA 1
ATOM 2288 C C . ALA A 1 293 ? 18.078 3.104 7.758 1 98.5 293 ALA A C 1
ATOM 2290 O O . ALA A 1 293 ? 18.531 3.561 8.812 1 98.5 293 ALA A O 1
ATOM 2291 N N . ARG A 1 294 ? 18.719 3.152 6.645 1 98.06 294 ARG A N 1
ATOM 2292 C CA . ARG A 1 294 ? 20.047 3.775 6.539 1 98.06 294 ARG A CA 1
ATOM 2293 C C . ARG A 1 294 ? 19.953 5.281 6.758 1 98.06 294 ARG A C 1
ATOM 2295 O O . ARG A 1 294 ? 20.812 5.867 7.422 1 98.06 294 ARG A O 1
ATOM 2302 N N . SER A 1 295 ? 18.938 5.879 6.227 1 98.31 295 SER A N 1
ATOM 2303 C CA . SER A 1 295 ? 18.75 7.32 6.324 1 98.31 295 SER A CA 1
ATOM 2304 C C . SER A 1 295 ? 18.531 7.75 7.77 1 98.31 295 SER A C 1
ATOM 2306 O O . SER A 1 295 ? 19 8.805 8.188 1 98.31 295 SER A O 1
ATOM 2308 N N . LEU A 1 296 ? 17.766 6.98 8.5 1 97.19 296 LEU A N 1
ATOM 2309 C CA . LEU A 1 296 ? 17.438 7.316 9.883 1 97.19 296 LEU A CA 1
ATOM 2310 C C . LEU A 1 296 ? 18.703 7.414 10.727 1 97.19 296 LEU A C 1
ATOM 2312 O O . LEU A 1 296 ? 18.812 8.281 11.594 1 97.19 296 LEU A O 1
ATOM 2316 N N . THR A 1 297 ? 19.625 6.566 10.477 1 95.94 297 THR A N 1
ATOM 2317 C CA . THR A 1 297 ? 20.891 6.594 11.188 1 95.94 297 THR A CA 1
ATOM 2318 C C . THR A 1 297 ? 21.688 7.852 10.836 1 95.94 297 THR A C 1
ATOM 2320 O O . THR A 1 297 ? 22.219 8.523 11.719 1 95.94 297 THR A O 1
ATOM 2323 N N . ARG A 1 298 ? 21.688 8.203 9.664 1 97.56 298 ARG A N 1
ATOM 2324 C CA . ARG A 1 298 ? 22.469 9.336 9.164 1 97.56 298 ARG A CA 1
ATOM 2325 C C . ARG A 1 298 ? 21.812 10.656 9.578 1 97.56 298 ARG A C 1
ATOM 2327 O O . ARG A 1 298 ? 22.5 11.664 9.758 1 97.56 298 ARG A O 1
ATOM 2334 N N . ALA A 1 299 ? 20.531 10.633 9.758 1 96.5 299 ALA A N 1
ATOM 2335 C CA . ALA A 1 299 ? 19.781 11.828 10.117 1 96.5 299 ALA A CA 1
ATOM 2336 C C . ALA A 1 299 ? 20.141 12.305 11.523 1 96.5 299 ALA A C 1
ATOM 2338 O O . ALA A 1 299 ? 19.938 13.469 11.867 1 96.5 299 ALA A O 1
ATOM 2339 N N . ASP A 1 300 ? 20.703 11.414 12.305 1 94.56 300 ASP A N 1
ATOM 2340 C CA . ASP A 1 300 ? 21.094 11.734 13.672 1 94.56 300 ASP A CA 1
ATOM 2341 C C . ASP A 1 300 ? 22.469 12.406 13.711 1 94.56 300 ASP A C 1
ATOM 2343 O O . ASP A 1 300 ? 22.844 12.984 14.734 1 94.56 300 ASP A O 1
ATOM 2347 N N . GLU A 1 301 ? 23.172 12.398 12.633 1 96.38 301 GLU A N 1
ATOM 2348 C CA . GLU A 1 301 ? 24.516 12.992 12.539 1 96.38 301 GLU A CA 1
ATOM 2349 C C . GLU A 1 301 ? 24.422 14.484 12.234 1 96.38 301 GLU A C 1
ATOM 2351 O O . GLU A 1 301 ? 23.391 14.977 11.781 1 96.38 301 GLU A O 1
ATOM 2356 N N . PRO A 1 302 ? 25.547 15.219 12.586 1 96.81 302 PRO A N 1
ATOM 2357 C CA . PRO A 1 302 ? 25.562 16.625 12.211 1 96.81 302 PRO A CA 1
ATOM 2358 C C . PRO A 1 302 ? 25.312 16.859 10.727 1 96.81 302 PRO A C 1
ATOM 2360 O O . PRO A 1 302 ? 25.797 16.094 9.891 1 96.81 302 PRO A O 1
ATOM 2363 N N . TYR A 1 303 ? 24.531 17.844 10.438 1 96.75 303 TYR A N 1
ATOM 2364 C CA . TYR A 1 303 ? 24.094 18.094 9.062 1 96.75 303 TYR A CA 1
ATOM 2365 C C . TYR A 1 303 ? 24.062 19.594 8.766 1 96.75 303 TYR A C 1
ATOM 2367 O O . TYR A 1 303 ? 23.359 20.344 9.438 1 96.75 303 TYR A O 1
ATOM 2375 N N . GLU A 1 304 ? 24.828 20.016 7.738 1 96.75 304 GLU A N 1
ATOM 2376 C CA . GLU A 1 304 ? 24.844 21.375 7.23 1 96.75 304 GLU A CA 1
ATOM 2377 C C . GLU A 1 304 ? 25.016 22.391 8.367 1 96.75 304 GLU A C 1
ATOM 2379 O O . GLU A 1 304 ? 24.234 23.344 8.484 1 96.75 304 GLU A O 1
ATOM 2384 N N . GLY A 1 305 ? 25.859 22.156 9.266 1 96.31 305 GLY A N 1
ATOM 2385 C CA . GLY A 1 305 ? 26.234 23.078 10.328 1 96.31 305 GLY A CA 1
ATOM 2386 C C . GLY A 1 305 ? 25.344 22.953 11.555 1 96.31 305 GLY A C 1
ATOM 2387 O O . GLY A 1 305 ? 25.453 23.75 12.484 1 96.31 305 GLY A O 1
ATOM 2388 N N . ARG A 1 306 ? 24.438 22.031 11.594 1 94.94 306 ARG A N 1
ATOM 2389 C CA . ARG A 1 306 ? 23.531 21.797 12.719 1 94.94 306 ARG A CA 1
ATOM 2390 C C . ARG A 1 306 ? 23.844 20.484 13.406 1 94.94 306 ARG A C 1
ATOM 2392 O O . ARG A 1 306 ? 24.562 19.641 12.859 1 94.94 306 ARG A O 1
ATOM 2399 N N . ALA A 1 307 ? 23.312 20.266 14.555 1 93.94 307 ALA A N 1
ATOM 2400 C CA . ALA A 1 307 ? 23.641 19.109 15.375 1 93.94 307 ALA A CA 1
ATOM 2401 C C . ALA A 1 307 ? 23.094 17.828 14.742 1 93.94 307 ALA A C 1
ATOM 2403 O O . ALA A 1 307 ? 23.656 16.734 14.953 1 93.94 307 ALA A O 1
ATOM 2404 N N . SER A 1 308 ? 22.047 17.938 14 1 95.25 308 SER A N 1
ATOM 2405 C CA . SER A 1 308 ? 21.406 16.828 13.305 1 95.25 308 SER A CA 1
ATOM 2406 C C . SER A 1 308 ? 20.562 17.312 12.133 1 95.25 308 SER A C 1
ATOM 2408 O O . SER A 1 308 ? 20.391 18.516 11.953 1 95.25 308 SER A O 1
ATOM 2410 N N . TYR A 1 309 ? 20.141 16.406 11.352 1 96.56 309 TYR A N 1
ATOM 2411 C CA . TYR A 1 309 ? 19.219 16.766 10.281 1 96.56 309 TYR A CA 1
ATOM 2412 C C . TYR A 1 309 ? 17.938 17.359 10.844 1 96.56 309 TYR A C 1
ATOM 2414 O O . TYR A 1 309 ? 17.344 18.266 10.242 1 96.56 309 TYR A O 1
ATOM 2422 N N . TYR A 1 310 ? 17.469 16.859 11.969 1 94.94 310 TYR A N 1
ATOM 2423 C CA . TYR A 1 310 ? 16.234 17.344 12.586 1 94.94 310 TYR A CA 1
ATOM 2424 C C . TYR A 1 310 ? 16.391 18.781 13.055 1 94.94 310 TYR A C 1
ATOM 2426 O O . TYR A 1 310 ? 15.453 19.578 12.938 1 94.94 310 TYR A O 1
ATOM 2434 N N . ASP A 1 311 ? 17.547 19.078 13.578 1 94.19 311 ASP A N 1
ATOM 2435 C CA . ASP A 1 311 ? 17.828 20.453 13.938 1 94.19 311 ASP A CA 1
ATOM 2436 C C . ASP A 1 311 ? 17.859 21.359 12.703 1 94.19 311 ASP A C 1
ATOM 2438 O O . ASP A 1 311 ? 17.328 22.469 12.734 1 94.19 311 ASP A O 1
ATOM 2442 N N . PHE A 1 312 ? 18.469 20.859 11.688 1 95.81 312 PHE A N 1
ATOM 2443 C CA . PHE A 1 312 ? 18.484 21.562 10.414 1 95.81 312 PHE A CA 1
ATOM 2444 C C . PHE A 1 312 ? 17.062 21.797 9.898 1 95.81 312 PHE A C 1
ATOM 2446 O O . PHE A 1 312 ? 16.75 22.891 9.438 1 95.81 312 PHE A O 1
ATOM 2453 N N . LEU A 1 313 ? 16.281 20.797 10 1 95.19 313 LEU A N 1
ATOM 2454 C CA . LEU A 1 313 ? 14.891 20.859 9.539 1 95.19 313 LEU A CA 1
ATOM 2455 C C . LEU A 1 313 ? 14.117 21.953 10.281 1 95.19 313 LEU A C 1
ATOM 2457 O O . LEU A 1 313 ? 13.414 22.75 9.656 1 95.19 313 LEU A O 1
ATOM 2461 N N . ARG A 1 314 ? 14.188 21.953 11.547 1 94.31 314 ARG A N 1
ATOM 2462 C CA . ARG A 1 314 ? 13.508 22.953 12.375 1 94.31 314 ARG A CA 1
ATOM 2463 C C . ARG A 1 314 ? 13.914 24.359 11.977 1 94.31 314 ARG A C 1
ATOM 2465 O O . ARG A 1 314 ? 13.07 25.25 11.828 1 94.31 314 ARG A O 1
ATOM 2472 N N . HIS A 1 315 ? 15.188 24.562 11.797 1 95.25 315 HIS A N 1
ATOM 2473 C CA . HIS A 1 315 ? 15.695 25.875 11.438 1 95.25 315 HIS A CA 1
ATOM 2474 C C . HIS A 1 315 ? 15.211 26.297 10.055 1 95.25 315 HIS A C 1
ATOM 2476 O O . HIS A 1 315 ? 14.82 27.453 9.852 1 95.25 315 HIS A O 1
ATOM 2482 N N . THR A 1 316 ? 15.273 25.375 9.18 1 96.38 316 THR A N 1
ATOM 2483 C CA . THR A 1 316 ? 14.867 25.641 7.801 1 96.38 316 THR A CA 1
ATOM 2484 C C . THR A 1 316 ? 13.391 26.047 7.738 1 96.38 316 THR A C 1
ATOM 2486 O O . THR A 1 316 ? 13.039 27.047 7.105 1 96.38 316 THR A O 1
ATOM 2489 N N . TYR A 1 317 ? 12.586 25.328 8.414 1 96.75 317 TYR A N 1
ATOM 2490 C CA . TYR A 1 317 ? 11.156 25.578 8.328 1 96.75 317 TYR A CA 1
ATOM 2491 C C . TYR A 1 317 ? 10.781 26.812 9.156 1 96.75 317 TYR A C 1
ATOM 2493 O O . TYR A 1 317 ? 9.812 27.5 8.836 1 96.75 317 TYR A O 1
ATOM 2501 N N . THR A 1 318 ? 11.547 27.125 10.195 1 96.81 318 THR A N 1
ATOM 2502 C CA . THR A 1 318 ? 11.336 28.375 10.922 1 96.81 318 THR A CA 1
ATOM 2503 C C . THR A 1 318 ? 11.555 29.578 10.008 1 96.81 318 THR A C 1
ATOM 2505 O O . THR A 1 318 ? 10.742 30.5 9.969 1 96.81 318 THR A O 1
ATOM 2508 N N . ARG A 1 319 ? 12.602 29.531 9.312 1 97.25 319 ARG A N 1
ATOM 2509 C CA . ARG A 1 319 ? 12.93 30.625 8.391 1 97.25 319 ARG A CA 1
ATOM 2510 C C . ARG A 1 319 ? 11.867 30.75 7.305 1 97.25 319 ARG A C 1
ATOM 2512 O O . ARG A 1 319 ? 11.43 31.859 6.992 1 97.25 319 ARG A O 1
ATOM 2519 N N . LYS A 1 320 ? 11.484 29.703 6.707 1 97.5 320 LYS A N 1
ATOM 2520 C CA . LYS A 1 320 ? 10.5 29.719 5.629 1 97.5 320 LYS A CA 1
ATOM 2521 C C . LYS A 1 320 ? 9.141 30.188 6.129 1 97.5 320 LYS A C 1
ATOM 2523 O O . LYS A 1 320 ? 8.414 30.875 5.406 1 97.5 320 LYS A O 1
ATOM 2528 N N . ARG A 1 321 ? 8.789 29.703 7.312 1 97.5 321 ARG A N 1
ATOM 2529 C CA . ARG A 1 321 ? 7.578 30.203 7.953 1 97.5 321 ARG A CA 1
ATOM 2530 C C . ARG A 1 321 ? 7.609 31.719 8.102 1 97.5 321 ARG A C 1
ATOM 2532 O O . ARG A 1 321 ? 6.645 32.406 7.754 1 97.5 321 ARG A O 1
ATOM 2539 N N . ASP A 1 322 ? 8.703 32.25 8.586 1 97.62 322 ASP A N 1
ATOM 2540 C CA . ASP A 1 322 ? 8.836 33.688 8.805 1 97.62 322 ASP A CA 1
ATOM 2541 C C . ASP A 1 322 ? 8.719 34.438 7.484 1 97.62 322 ASP A C 1
ATOM 2543 O O . ASP A 1 322 ? 8.078 35.5 7.426 1 97.62 322 ASP A O 1
ATOM 2547 N N . LEU A 1 323 ? 9.328 33.906 6.48 1 97.75 323 LEU A N 1
ATOM 2548 C CA . LEU A 1 323 ? 9.281 34.531 5.164 1 97.75 323 LEU A CA 1
ATOM 2549 C C . LEU A 1 323 ? 7.848 34.594 4.648 1 97.75 323 LEU A C 1
ATOM 2551 O O . LEU A 1 323 ? 7.395 35.656 4.207 1 97.75 323 LEU A O 1
ATOM 2555 N N . LEU A 1 324 ? 7.176 33.531 4.691 1 97.62 324 LEU A N 1
ATOM 2556 C CA . LEU A 1 324 ? 5.816 33.5 4.164 1 97.62 324 LEU A CA 1
ATOM 2557 C C . LEU A 1 324 ? 4.871 34.312 5.043 1 97.62 324 LEU A C 1
ATOM 2559 O O . LEU A 1 324 ? 3.971 34.969 4.543 1 97.62 324 LEU A O 1
ATOM 2563 N N . ALA A 1 325 ? 5.051 34.188 6.332 1 97.19 325 ALA A N 1
ATOM 2564 C CA . ALA A 1 325 ? 4.207 34.938 7.266 1 97.19 325 ALA A CA 1
ATOM 2565 C C . ALA A 1 325 ? 4.297 36.438 7.008 1 97.19 325 ALA A C 1
ATOM 2567 O O . ALA A 1 325 ? 3.279 37.125 6.98 1 97.19 325 ALA A O 1
ATOM 2568 N N . SER A 1 326 ? 5.461 36.906 6.824 1 96.75 326 SER A N 1
ATOM 2569 C CA . SER A 1 326 ? 5.664 38.312 6.547 1 96.75 326 SER A CA 1
ATOM 2570 C C . SER A 1 326 ? 4.965 38.719 5.258 1 96.75 326 SER A C 1
ATOM 2572 O O . SER A 1 326 ? 4.312 39.781 5.207 1 96.75 326 SER A O 1
ATOM 2574 N N . ALA A 1 327 ? 5.109 37.906 4.289 1 95.88 327 ALA A N 1
ATOM 2575 C CA . ALA A 1 327 ? 4.48 38.188 3.002 1 95.88 327 ALA A CA 1
ATOM 2576 C C . ALA A 1 327 ? 2.959 38.188 3.123 1 95.88 327 ALA A C 1
ATOM 2578 O O . ALA A 1 327 ? 2.279 39 2.5 1 95.88 327 ALA A O 1
ATOM 2579 N N . LEU A 1 328 ? 2.426 37.281 3.859 1 96.75 328 LEU A N 1
ATOM 2580 C CA . LEU A 1 328 ? 0.984 37.188 4.055 1 96.75 328 LEU A CA 1
ATOM 2581 C C . LEU A 1 328 ? 0.45 38.406 4.793 1 96.75 328 LEU A C 1
ATOM 2583 O O . LEU A 1 328 ? -0.589 38.969 4.422 1 96.75 328 LEU A O 1
ATOM 2587 N N . ILE A 1 329 ? 1.17 38.812 5.766 1 95.31 329 ILE A N 1
ATOM 2588 C CA . ILE A 1 329 ? 0.774 40 6.523 1 95.31 329 ILE A CA 1
ATOM 2589 C C . ILE A 1 329 ? 0.756 41.219 5.605 1 95.31 329 ILE A C 1
ATOM 2591 O O . ILE A 1 329 ? -0.205 41.969 5.609 1 95.31 329 ILE A O 1
ATOM 2595 N N . ASP A 1 330 ? 1.735 41.312 4.824 1 94.56 330 ASP A N 1
ATOM 2596 C CA . ASP A 1 330 ? 1.833 42.438 3.889 1 94.56 330 ASP A CA 1
ATOM 2597 C C . ASP A 1 330 ? 0.681 42.406 2.887 1 94.56 330 ASP A C 1
ATOM 2599 O O . ASP A 1 330 ? 0.216 43.469 2.447 1 94.56 330 ASP A O 1
ATOM 2603 N N . ALA A 1 331 ? 0.224 41.281 2.588 1 93 331 ALA A N 1
ATOM 2604 C CA . ALA A 1 331 ? -0.827 41.125 1.588 1 93 331 ALA A CA 1
ATOM 2605 C C . ALA A 1 331 ? -2.207 41.344 2.201 1 93 331 ALA A C 1
ATOM 2607 O O . ALA A 1 331 ? -3.207 41.406 1.483 1 93 331 ALA A O 1
ATOM 2608 N N . GLY A 1 332 ? -2.248 41.375 3.529 1 93.38 332 GLY A N 1
ATOM 2609 C CA . GLY A 1 332 ? -3.518 41.688 4.172 1 93.38 332 GLY A CA 1
ATOM 2610 C C . GLY A 1 332 ? -4.113 40.5 4.91 1 93.38 332 GLY A C 1
ATOM 2611 O O . GLY A 1 332 ? -5.281 40.531 5.301 1 93.38 332 GLY A O 1
ATOM 2612 N N . PHE A 1 333 ? -3.363 39.469 5.086 1 96.38 333 PHE A N 1
ATOM 2613 C CA . PHE A 1 333 ? -3.801 38.344 5.891 1 96.38 333 PHE A CA 1
ATOM 2614 C C . PHE A 1 333 ? -3.305 38.469 7.324 1 96.38 333 PHE A C 1
ATOM 2616 O O . PHE A 1 333 ? -2.369 39.219 7.598 1 96.38 333 PHE A O 1
ATOM 2623 N N . ALA A 1 334 ? -3.982 37.781 8.156 1 96.19 334 ALA A N 1
ATOM 2624 C CA . ALA A 1 334 ? -3.484 37.594 9.516 1 96.19 334 ALA A CA 1
ATOM 2625 C C . ALA A 1 334 ? -2.949 36.188 9.734 1 96.19 334 ALA A C 1
ATOM 2627 O O . ALA A 1 334 ? -3.527 35.219 9.234 1 96.19 334 ALA A O 1
ATOM 2628 N N . VAL A 1 335 ? -1.837 36.094 10.406 1 96.31 335 VAL A N 1
ATOM 2629 C CA . VAL A 1 335 ? -1.213 34.812 10.711 1 96.31 335 VAL A CA 1
ATOM 2630 C C . VAL A 1 335 ? -0.937 34.719 12.203 1 96.31 335 VAL A C 1
ATOM 2632 O O . VAL A 1 335 ? -0.983 35.719 12.922 1 96.31 335 VAL A O 1
ATOM 2635 N N . PRO A 1 336 ? -0.717 33.5 12.711 1 95.81 336 PRO A N 1
ATOM 2636 C CA . PRO A 1 336 ? -0.378 33.375 14.125 1 95.81 336 PRO A CA 1
ATOM 2637 C C . PRO A 1 336 ? 0.899 34.125 14.5 1 95.81 336 PRO A C 1
ATOM 2639 O O . PRO A 1 336 ? 1.862 34.125 13.727 1 95.81 336 PRO A O 1
ATOM 2642 N N . ASP A 1 337 ? 0.841 34.812 15.633 1 95.25 337 ASP A N 1
ATOM 2643 C CA . ASP A 1 337 ? 2.053 35.375 16.234 1 95.25 337 ASP A CA 1
ATOM 2644 C C . ASP A 1 337 ? 2.846 34.281 16.953 1 95.25 337 ASP A C 1
ATOM 2646 O O . ASP A 1 337 ? 2.506 33.875 18.078 1 95.25 337 ASP A O 1
ATOM 2650 N N . TYR A 1 338 ? 3.875 33.875 16.391 1 94.56 338 TYR A N 1
ATOM 2651 C CA . TYR A 1 338 ? 4.594 32.688 16.828 1 94.56 338 TYR A CA 1
ATOM 2652 C C . TYR A 1 338 ? 5.422 32.969 18.078 1 94.56 338 TYR A C 1
ATOM 2654 O O . TYR A 1 338 ? 6.004 32.062 18.672 1 94.56 338 TYR A O 1
ATOM 2662 N N . ASP A 1 339 ? 5.457 34.156 18.516 1 91.06 339 ASP A N 1
ATOM 2663 C CA . ASP A 1 339 ? 5.996 34.469 19.828 1 91.06 339 ASP A CA 1
ATOM 2664 C C . ASP A 1 339 ? 4.98 34.188 20.938 1 91.06 339 ASP A C 1
ATOM 2666 O O . ASP A 1 339 ? 5.348 34.031 22.109 1 91.06 339 ASP A O 1
ATOM 2670 N N . ARG A 1 340 ? 3.717 34.062 20.531 1 89.38 340 ARG A N 1
ATOM 2671 C CA . ARG A 1 340 ? 2.627 33.844 21.484 1 89.38 340 ARG A CA 1
ATOM 2672 C C . ARG A 1 340 ? 2.051 32.438 21.344 1 89.38 340 ARG A C 1
ATOM 2674 O O . ARG A 1 340 ? 1.508 31.875 22.297 1 89.38 340 ARG A O 1
ATOM 2681 N N . THR A 1 341 ? 2.129 32.062 20.156 1 90.88 341 THR A N 1
ATOM 2682 C CA . THR A 1 341 ? 1.459 30.812 19.797 1 90.88 341 THR A CA 1
ATOM 2683 C C . THR A 1 341 ? 2.467 29.781 19.312 1 90.88 341 THR A C 1
ATOM 2685 O O . THR A 1 341 ? 3.326 30.078 18.484 1 90.88 341 THR A O 1
ATOM 2688 N N . ALA A 1 342 ? 2.375 28.5 19.844 1 93.31 342 ALA A N 1
ATOM 2689 C CA . ALA A 1 342 ? 3.205 27.422 19.328 1 93.31 342 ALA A CA 1
ATOM 2690 C C . ALA A 1 342 ? 2.795 27.047 17.906 1 93.31 342 ALA A C 1
ATOM 2692 O O . ALA A 1 342 ? 1.655 27.281 17.5 1 93.31 342 ALA A O 1
ATOM 2693 N N . GLY A 1 343 ? 3.736 26.609 17.172 1 95.56 343 GLY A N 1
ATOM 2694 C CA . GLY A 1 343 ? 3.461 26.266 15.781 1 95.56 343 GLY A CA 1
ATOM 2695 C C . GLY A 1 343 ? 4.34 25.156 15.258 1 95.56 343 GLY A C 1
ATOM 2696 O O . GLY A 1 343 ? 5.52 25.062 15.602 1 95.56 343 GLY A O 1
ATOM 2697 N N . GLY A 1 344 ? 3.725 24.25 14.508 1 96.69 344 GLY A N 1
ATOM 2698 C CA . GLY A 1 344 ? 4.422 23.156 13.859 1 96.69 344 GLY A CA 1
ATOM 2699 C C . GLY A 1 344 ? 3.807 22.766 12.531 1 96.69 344 GLY A C 1
ATOM 2700 O O . GLY A 1 344 ? 2.766 23.297 12.141 1 96.69 344 GLY A O 1
ATOM 2701 N N . GLY A 1 345 ? 4.484 21.844 11.781 1 96.38 345 GLY A N 1
ATOM 2702 C CA . GLY A 1 345 ? 4.09 21.5 10.422 1 96.38 345 GLY A CA 1
ATOM 2703 C C . GLY A 1 345 ? 4.527 22.516 9.391 1 96.38 345 GLY A C 1
ATOM 2704 O O . GLY A 1 345 ? 5.441 23.312 9.641 1 96.38 345 GLY A O 1
ATOM 2705 N N . PHE A 1 346 ? 3.967 22.484 8.258 1 97.44 346 PHE A N 1
ATOM 2706 C CA . PHE A 1 346 ? 4.445 23.438 7.27 1 97.44 346 PHE A CA 1
ATOM 2707 C C . PHE A 1 346 ? 3.277 24.125 6.578 1 97.44 346 PHE A C 1
ATOM 2709 O O . PHE A 1 346 ? 3.35 24.438 5.387 1 97.44 346 PHE A O 1
ATOM 2716 N N . PHE A 1 347 ? 2.184 24.297 7.391 1 97.81 347 PHE A N 1
ATOM 2717 C CA . PHE A 1 347 ? 1.022 25.047 6.91 1 97.81 347 PHE A CA 1
ATOM 2718 C C . PHE A 1 347 ? 0.738 26.234 7.801 1 97.81 347 PHE A C 1
ATOM 2720 O O . PHE A 1 347 ? 1.027 26.219 9 1 97.81 347 PHE A O 1
ATOM 2727 N N . ILE A 1 348 ? 0.201 27.25 7.199 1 97.81 348 ILE A N 1
ATOM 2728 C CA . ILE A 1 348 ? -0.419 28.375 7.895 1 97.81 348 ILE A CA 1
ATOM 2729 C C . ILE A 1 348 ? -1.888 28.484 7.492 1 97.81 348 ILE A C 1
ATOM 2731 O O . ILE A 1 348 ? -2.211 28.531 6.301 1 97.81 348 ILE A O 1
ATOM 2735 N N . LEU A 1 349 ? -2.73 28.344 8.445 1 98 349 LEU A N 1
ATOM 2736 C CA . LEU A 1 349 ? -4.129 28.703 8.227 1 98 349 LEU A CA 1
ATOM 2737 C C . LEU A 1 349 ? -4.363 30.188 8.469 1 98 349 LEU A C 1
ATOM 2739 O O . LEU A 1 349 ? -4.699 30.594 9.586 1 98 349 LEU A O 1
ATOM 2743 N N . ALA A 1 350 ? -4.289 30.938 7.41 1 97.81 350 ALA A N 1
ATOM 2744 C CA . ALA A 1 350 ? -4.293 32.406 7.496 1 97.81 350 ALA A CA 1
ATOM 2745 C C . ALA A 1 350 ? -5.715 32.938 7.516 1 97.81 350 ALA A C 1
ATOM 2747 O O . ALA A 1 350 ? -6.602 32.406 6.844 1 97.81 350 ALA A O 1
ATOM 2748 N N . ARG A 1 351 ? -5.879 33.938 8.227 1 96.94 351 ARG A N 1
ATOM 2749 C CA . ARG A 1 351 ? -7.168 34.625 8.281 1 96.94 351 ARG A CA 1
ATOM 2750 C C . ARG A 1 351 ? -7.25 35.719 7.234 1 96.94 351 ARG A C 1
ATOM 2752 O O . ARG A 1 351 ? -6.293 36.5 7.043 1 96.94 351 ARG A O 1
ATOM 2759 N N . ILE A 1 352 ? -8.375 35.812 6.664 1 96.31 352 ILE A N 1
ATOM 2760 C CA . ILE A 1 352 ? -8.594 36.781 5.594 1 96.31 352 ILE A CA 1
ATOM 2761 C C . ILE A 1 352 ? -8.875 38.156 6.199 1 96.31 352 ILE A C 1
ATOM 2763 O O . ILE A 1 352 ? -9.852 38.312 6.926 1 96.31 352 ILE A O 1
ATOM 2767 N N . GLY A 1 353 ? -8.07 39.094 5.871 1 94 353 GLY A N 1
ATOM 2768 C CA . GLY A 1 353 ? -8.273 40.438 6.348 1 94 353 GLY A CA 1
ATOM 2769 C C . GLY A 1 353 ? -9.148 41.281 5.422 1 94 353 GLY A C 1
ATOM 2770 O O . GLY A 1 353 ? -9.406 40.875 4.285 1 94 353 GLY A O 1
ATOM 2771 N N . PRO A 1 354 ? -9.539 42.406 5.965 1 92.56 354 PRO A N 1
ATOM 2772 C CA . PRO A 1 354 ? -10.438 43.25 5.176 1 92.56 354 PRO A CA 1
ATOM 2773 C C . PRO A 1 354 ? -9.789 43.75 3.887 1 92.56 354 PRO A C 1
ATOM 2775 O O . PRO A 1 354 ? -10.469 43.906 2.869 1 92.56 354 PRO A O 1
ATOM 2778 N N . LYS A 1 355 ? -8.617 44 3.885 1 89.44 355 LYS A N 1
ATOM 2779 C CA . LYS A 1 355 ? -7.914 44.531 2.723 1 89.44 355 LYS A CA 1
ATOM 2780 C C . LYS A 1 355 ? -7.957 43.562 1.556 1 89.44 355 LYS A C 1
ATOM 2782 O O . LYS A 1 355 ? -8.32 43.938 0.437 1 89.44 355 LYS A O 1
ATOM 2787 N N . ILE A 1 356 ? -7.59 42.375 1.805 1 92.56 356 ILE A N 1
ATOM 2788 C CA . ILE A 1 356 ? -7.574 41.375 0.737 1 92.56 356 ILE A CA 1
ATOM 2789 C C . ILE A 1 356 ? -9.008 41 0.366 1 92.56 356 ILE A C 1
ATOM 2791 O O . ILE A 1 356 ? -9.289 40.688 -0.792 1 92.56 356 ILE A O 1
ATOM 2795 N N . LEU A 1 357 ? -9.875 41 1.266 1 93.81 357 LEU A N 1
ATOM 2796 C CA . LEU A 1 357 ? -11.266 40.656 0.999 1 93.81 357 LEU A CA 1
ATOM 2797 C C . LEU A 1 357 ? -11.906 41.688 0.062 1 93.81 357 LEU A C 1
ATOM 2799 O O . LEU A 1 357 ? -12.75 41.312 -0.763 1 93.81 357 LEU A O 1
ATOM 2803 N N . SER A 1 358 ? -11.5 42.875 0.184 1 93.25 358 SER A N 1
ATOM 2804 C CA . SER A 1 358 ? -12.07 43.938 -0.621 1 93.25 358 SER A CA 1
ATOM 2805 C C . SER A 1 358 ? -11.727 43.781 -2.098 1 93.25 358 SER A C 1
ATOM 2807 O O . SER A 1 358 ? -12.422 44.312 -2.967 1 93.25 358 SER A O 1
ATOM 2809 N N . SER A 1 359 ? -10.734 43.031 -2.389 1 92.75 359 SER A N 1
ATOM 2810 C CA . SER A 1 359 ? -10.312 42.812 -3.766 1 92.75 359 SER A CA 1
ATOM 2811 C C . SER A 1 359 ? -11.164 41.719 -4.434 1 92.75 359 SER A C 1
ATOM 2813 O O . SER A 1 359 ? -11.141 41.594 -5.66 1 92.75 359 SER A O 1
ATOM 2815 N N . LEU A 1 360 ? -11.898 40.938 -3.688 1 96.31 360 LEU A N 1
ATOM 2816 C CA . LEU A 1 360 ? -12.703 39.844 -4.199 1 96.31 360 LEU A CA 1
ATOM 2817 C C . LEU A 1 360 ? -14.047 40.344 -4.723 1 96.31 360 LEU A C 1
ATOM 2819 O O . LEU A 1 360 ? -14.844 40.906 -3.967 1 96.31 360 LEU A O 1
ATOM 2823 N N . PRO A 1 361 ? -14.25 40.125 -6.008 1 96.62 361 PRO A N 1
ATOM 2824 C CA . PRO A 1 361 ? -15.562 40.531 -6.516 1 96.62 361 PRO A CA 1
ATOM 2825 C C . PRO A 1 361 ? -16.719 39.781 -5.832 1 96.62 361 PRO A C 1
ATOM 2827 O O . PRO A 1 361 ? -16.688 38.562 -5.746 1 96.62 361 PRO A O 1
ATOM 2830 N N . GLU A 1 362 ? -17.703 40.5 -5.477 1 95.5 362 GLU A N 1
ATOM 2831 C CA . GLU A 1 362 ? -18.844 39.938 -4.758 1 95.5 362 GLU A CA 1
ATOM 2832 C C . GLU A 1 362 ? -19.562 38.875 -5.602 1 95.5 362 GLU A C 1
ATOM 2834 O O . GLU A 1 362 ? -20.125 37.938 -5.062 1 95.5 362 GLU A O 1
ATOM 2839 N N . SER A 1 363 ? -19.453 39.031 -6.859 1 96.81 363 SER A N 1
ATOM 2840 C CA . SER A 1 363 ? -20.156 38.125 -7.781 1 96.81 363 SER A CA 1
ATOM 2841 C C . SER A 1 363 ? -19.547 36.719 -7.762 1 96.81 363 SER A C 1
ATOM 2843 O O . SER A 1 363 ? -20.156 35.781 -8.242 1 96.81 363 SER A O 1
ATOM 2845 N N . ARG A 1 364 ? -18.391 36.625 -7.117 1 96.88 364 ARG A N 1
ATOM 2846 C CA . ARG A 1 364 ? -17.703 35.344 -7.078 1 96.88 364 ARG A CA 1
ATOM 2847 C C . ARG A 1 364 ? -18.094 34.531 -5.84 1 96.88 364 ARG A C 1
ATOM 2849 O O . ARG A 1 364 ? -17.859 33.312 -5.766 1 96.88 364 ARG A O 1
ATOM 2856 N N . ILE A 1 365 ? -18.703 35.125 -4.973 1 97.12 365 ILE A N 1
ATOM 2857 C CA . ILE A 1 365 ? -19 34.531 -3.68 1 97.12 365 ILE A CA 1
ATOM 2858 C C . ILE A 1 365 ? -20.359 33.844 -3.74 1 97.12 365 ILE A C 1
ATOM 2860 O O . ILE A 1 365 ? -21.312 34.375 -4.305 1 97.12 365 ILE A O 1
ATOM 2864 N N . ASN A 1 366 ? -20.422 32.625 -3.213 1 96.94 366 ASN A N 1
ATOM 2865 C CA . ASN A 1 366 ? -21.641 31.844 -3.088 1 96.94 366 ASN A CA 1
ATOM 2866 C C . ASN A 1 366 ? -22.172 31.422 -4.453 1 96.94 366 ASN A C 1
ATOM 2868 O O . ASN A 1 366 ? -23.375 31.422 -4.676 1 96.94 366 ASN A O 1
ATOM 2872 N N . VAL A 1 367 ? -21.312 31.188 -5.363 1 97.25 367 VAL A N 1
ATOM 2873 C CA . VAL A 1 367 ? -21.703 30.656 -6.664 1 97.25 367 VAL A CA 1
ATOM 2874 C C . VAL A 1 367 ? -21.688 29.125 -6.625 1 97.25 367 VAL A C 1
ATOM 2876 O O . VAL A 1 367 ? -20.891 28.531 -5.906 1 97.25 367 VAL A O 1
ATOM 2879 N N . PRO A 1 368 ? -22.609 28.547 -7.355 1 97.31 368 PRO A N 1
ATOM 2880 C CA . PRO A 1 368 ? -22.609 27.078 -7.395 1 97.31 368 PRO A CA 1
ATOM 2881 C C . PRO A 1 368 ? -21.281 26.484 -7.848 1 97.31 368 PRO A C 1
ATOM 2883 O O . PRO A 1 368 ? -20.672 26.984 -8.805 1 97.31 368 PRO A O 1
ATOM 2886 N N . ASN A 1 369 ? -20.781 25.531 -7.148 1 97.25 369 ASN A N 1
ATOM 2887 C CA . ASN A 1 369 ? -19.547 24.812 -7.426 1 97.25 369 ASN A CA 1
ATOM 2888 C C . ASN A 1 369 ? -19.594 23.375 -6.914 1 97.25 369 ASN A C 1
ATOM 2890 O O . ASN A 1 369 ? -19.594 23.141 -5.703 1 97.25 369 ASN A O 1
ATOM 2894 N N . ASP A 1 370 ? -19.438 22.422 -7.738 1 95.19 370 ASP A N 1
ATOM 2895 C CA . ASP A 1 370 ? -19.641 21.016 -7.406 1 95.19 370 ASP A CA 1
ATOM 2896 C C . ASP A 1 370 ? -18.5 20.469 -6.551 1 95.19 370 ASP A C 1
ATOM 2898 O O . ASP A 1 370 ? -18.672 19.516 -5.801 1 95.19 370 ASP A O 1
ATOM 2902 N N . ALA A 1 371 ? -17.344 21.062 -6.641 1 94.69 371 ALA A N 1
ATOM 2903 C CA . ALA A 1 371 ? -16.172 20.594 -5.91 1 94.69 371 ALA A CA 1
ATOM 2904 C C . ALA A 1 371 ? -16.156 21.141 -4.488 1 94.69 371 ALA A C 1
ATOM 2906 O O . ALA A 1 371 ? -15.516 20.578 -3.604 1 94.69 371 ALA A O 1
ATOM 2907 N N . ALA A 1 372 ? -16.859 22.25 -4.293 1 96.88 372 ALA A N 1
ATOM 2908 C CA . ALA A 1 372 ? -16.859 22.906 -2.99 1 96.88 372 ALA A CA 1
ATOM 2909 C C . ALA A 1 372 ? -17.797 22.203 -2.018 1 96.88 372 ALA A C 1
ATOM 2911 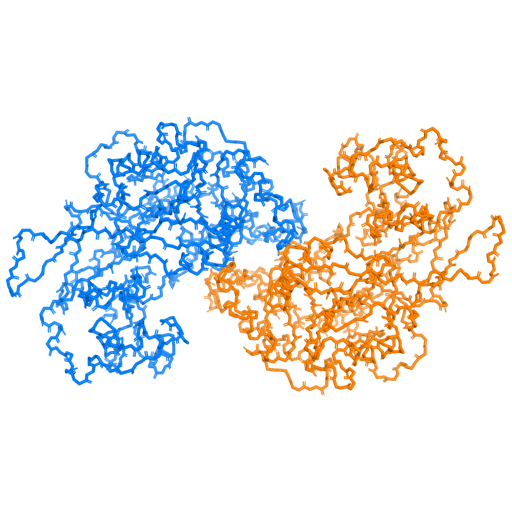O O . ALA A 1 372 ? -18.812 21.625 -2.428 1 96.88 372 ALA A O 1
ATOM 2912 N N . PRO A 1 373 ? -17.453 22.203 -0.767 1 96 373 PRO A N 1
ATOM 2913 C CA . PRO A 1 373 ? -18.391 21.641 0.214 1 96 373 PRO A CA 1
ATOM 2914 C C . PRO A 1 373 ? -19.781 22.266 0.11 1 96 373 PRO A C 1
ATOM 2916 O O . PRO A 1 373 ? -19.922 23.469 -0.094 1 96 373 PRO A O 1
ATOM 2919 N N . ASN A 1 374 ? -20.781 21.422 0.145 1 95.88 374 ASN A N 1
ATOM 2920 C CA . ASN A 1 374 ? -22.188 21.828 0.088 1 95.88 374 ASN A CA 1
ATOM 2921 C C . ASN A 1 374 ? -22.531 22.438 -1.268 1 95.88 374 ASN A C 1
ATOM 2923 O O . ASN A 1 374 ? -23.562 23.094 -1.404 1 95.88 374 ASN A O 1
ATOM 2927 N N . GLY A 1 375 ? -21.688 22.359 -2.25 1 96.62 375 GLY A N 1
ATOM 2928 C CA . GLY A 1 375 ? -21.984 22.719 -3.625 1 96.62 375 GLY A CA 1
ATOM 2929 C C . GLY A 1 375 ? -21.938 24.219 -3.879 1 96.62 375 GLY A C 1
ATOM 2930 O O . GLY A 1 375 ? -22.562 24.719 -4.824 1 96.62 375 GLY A O 1
ATOM 2931 N N . GLU A 1 376 ? -21.25 24.906 -2.998 1 96.62 376 GLU A N 1
ATOM 2932 C CA . GLU A 1 376 ? -21.234 26.359 -3.076 1 96.62 376 GLU A CA 1
ATOM 2933 C C . GLU A 1 376 ? -19.844 26.906 -2.781 1 96.62 376 GLU A C 1
ATOM 2935 O O . GLU A 1 376 ? -19.234 26.562 -1.765 1 96.62 376 GLU A O 1
ATOM 2940 N N . ALA A 1 377 ? -19.375 27.781 -3.73 1 97.62 377 ALA A N 1
ATOM 2941 C CA . ALA A 1 377 ? -18.109 28.469 -3.496 1 97.62 377 ALA A CA 1
ATOM 2942 C C . ALA A 1 377 ? -18.281 29.625 -2.525 1 97.62 377 ALA A C 1
ATOM 2944 O O . ALA A 1 377 ? -18.516 30.766 -2.943 1 97.62 377 ALA A O 1
ATOM 2945 N N . ARG A 1 378 ? -18.078 29.344 -1.303 1 98 378 ARG A N 1
ATOM 2946 C CA . ARG A 1 378 ? -18.172 30.406 -0.306 1 98 378 ARG A CA 1
ATOM 2947 C C . ARG A 1 378 ? -16.938 31.297 -0.315 1 98 378 ARG A C 1
ATOM 2949 O O . ARG A 1 378 ? -16.062 31.141 -1.176 1 98 378 ARG A O 1
ATOM 2956 N N . GLN A 1 379 ? -16.844 32.219 0.557 1 98 379 GLN A N 1
ATOM 2957 C CA . GLN A 1 379 ? -15.836 33.281 0.55 1 98 379 GLN A CA 1
ATOM 2958 C C . GLN A 1 379 ? -14.422 32.688 0.458 1 98 379 GLN A C 1
ATOM 2960 O O . GLN A 1 379 ? -13.602 33.188 -0.332 1 98 379 GLN A O 1
ATOM 2965 N N . ASP A 1 380 ? -14.109 31.703 1.318 1 98.12 380 ASP A N 1
ATOM 2966 C CA . ASP A 1 380 ? -12.773 31.109 1.303 1 98.12 380 ASP A CA 1
ATOM 2967 C C . ASP A 1 380 ? -12.453 30.516 -0.065 1 98.12 380 ASP A C 1
ATOM 2969 O O . ASP A 1 380 ? -11.375 30.75 -0.615 1 98.12 380 ASP A O 1
ATOM 2973 N N . TRP A 1 381 ? -13.414 29.781 -0.659 1 98.12 381 TRP A N 1
ATOM 2974 C CA . TRP A 1 381 ? -13.266 29.125 -1.951 1 98.12 381 TRP A CA 1
ATOM 2975 C C . TRP A 1 381 ? -13.133 30.156 -3.074 1 98.12 381 TRP A C 1
ATOM 2977 O O . TRP A 1 381 ? -12.242 30.047 -3.92 1 98.12 381 TRP A O 1
ATOM 2987 N N . ALA A 1 382 ? -13.984 31.125 -3.051 1 98.12 382 ALA A N 1
ATOM 2988 C CA . ALA A 1 382 ? -14 32.188 -4.066 1 98.12 382 ALA A CA 1
ATOM 2989 C C . ALA A 1 382 ? -12.688 32.938 -4.074 1 98.12 382 ALA A C 1
ATOM 2991 O O . ALA A 1 382 ? -12.156 33.281 -5.137 1 98.12 382 ALA A O 1
ATOM 2992 N N . LEU A 1 383 ? -12.227 33.281 -2.926 1 97.88 383 LEU A N 1
ATOM 2993 C CA . LEU A 1 383 ? -10.984 34.031 -2.834 1 97.88 383 LEU A CA 1
ATOM 2994 C C . LEU A 1 383 ? -9.82 33.219 -3.402 1 97.88 383 LEU A C 1
ATOM 2996 O O . LEU A 1 383 ? -8.992 33.75 -4.148 1 97.88 383 LEU A O 1
ATOM 3000 N N . CYS A 1 384 ? -9.719 31.953 -3.01 1 97.56 384 CYS A N 1
ATOM 3001 C CA . CYS A 1 384 ? -8.633 31.109 -3.49 1 97.56 384 CYS A CA 1
ATOM 3002 C C . CYS A 1 384 ? -8.68 30.984 -5.008 1 97.56 384 CYS A C 1
ATOM 3004 O O . CYS A 1 384 ? -7.641 31.047 -5.672 1 97.56 384 CYS A O 1
ATOM 3006 N N . GLN A 1 385 ? -9.883 30.812 -5.555 1 96.88 385 GLN A N 1
ATOM 3007 C CA . GLN A 1 385 ? -10.016 30.734 -7.004 1 96.88 385 GLN A CA 1
ATOM 3008 C C . GLN A 1 385 ? -9.602 32.062 -7.66 1 96.88 385 GLN A C 1
ATOM 3010 O O . GLN A 1 385 ? -8.859 32.062 -8.641 1 96.88 385 GLN A O 1
ATOM 3015 N N . TRP A 1 386 ? -10.055 33.094 -7.145 1 96.69 386 TRP A N 1
ATOM 3016 C CA . TRP A 1 386 ? -9.789 34.438 -7.688 1 96.69 386 TRP A CA 1
ATOM 3017 C C . TRP A 1 386 ? -8.289 34.719 -7.684 1 96.69 386 TRP A C 1
ATOM 3019 O O . TRP A 1 386 ? -7.742 35.219 -8.68 1 96.69 386 TRP A O 1
ATOM 3029 N N . MET A 1 387 ? -7.66 34.438 -6.59 1 96.38 387 MET A N 1
ATOM 3030 C CA . MET A 1 387 ? -6.227 34.688 -6.473 1 96.38 387 MET A CA 1
ATOM 3031 C C . MET A 1 387 ? -5.445 33.875 -7.5 1 96.38 387 MET A C 1
ATOM 3033 O O . MET A 1 387 ? -4.496 34.375 -8.102 1 96.38 387 MET A O 1
ATOM 3037 N N . ALA A 1 388 ? -5.832 32.656 -7.699 1 96.12 388 ALA A N 1
ATOM 3038 C CA . ALA A 1 388 ? -5.141 31.781 -8.633 1 96.12 388 ALA A CA 1
ATOM 3039 C C . ALA A 1 388 ? -5.309 32.25 -10.07 1 96.12 388 ALA A C 1
ATOM 3041 O O . ALA A 1 388 ? -4.422 32.062 -10.906 1 96.12 388 ALA A O 1
ATOM 3042 N N . GLU A 1 389 ? -6.371 32.938 -10.359 1 95 389 GLU A N 1
ATOM 3043 C CA . GLU A 1 389 ? -6.727 33.312 -11.719 1 95 389 GLU A CA 1
ATOM 3044 C C . GLU A 1 389 ? -6.059 34.625 -12.109 1 95 389 GLU A C 1
ATOM 3046 O O . GLU A 1 389 ? -6.039 35 -13.281 1 95 389 GLU A O 1
ATOM 3051 N N . GLN A 1 390 ? -5.488 35.344 -11.172 1 92.38 390 GLN A N 1
ATOM 3052 C CA . GLN A 1 390 ? -4.84 36.594 -11.461 1 92.38 390 GLN A CA 1
ATOM 3053 C C . GLN A 1 390 ? -3.568 36.406 -12.281 1 92.38 390 GLN A C 1
ATOM 3055 O O . GLN A 1 390 ? -3.051 35.281 -12.359 1 92.38 390 GLN A O 1
ATOM 3060 N N . ASP A 1 391 ? -3.133 37.531 -12.883 1 86.62 391 ASP A N 1
ATOM 3061 C CA . ASP A 1 391 ? -1.815 37.5 -13.508 1 86.62 391 ASP A CA 1
ATOM 3062 C C . ASP A 1 391 ? -0.72 37.25 -12.469 1 86.62 391 ASP A C 1
ATOM 3064 O O . ASP A 1 391 ? -0.629 37.969 -11.477 1 86.62 391 ASP A O 1
ATOM 3068 N N . SER A 1 392 ? 0.068 36.25 -12.516 1 83.19 392 SER A N 1
ATOM 3069 C CA . SER A 1 392 ? 1.03 35.844 -11.492 1 83.19 392 SER A CA 1
ATOM 3070 C C . SER A 1 392 ? 0.331 35.469 -10.195 1 83.19 392 SER A C 1
ATOM 3072 O O . SER A 1 392 ? 0.699 35.938 -9.117 1 83.19 392 SER A O 1
ATOM 3074 N N . GLY A 1 393 ? -0.606 34.719 -10.375 1 93.94 393 GLY A N 1
ATOM 3075 C CA . GLY A 1 393 ? -1.487 34.344 -9.273 1 93.94 393 GLY A CA 1
ATOM 3076 C C . GLY A 1 393 ? -0.844 33.406 -8.273 1 93.94 393 GLY A C 1
ATOM 3077 O O . GLY A 1 393 ? 0.257 32.906 -8.508 1 93.94 393 GLY A O 1
ATOM 3078 N N . VAL A 1 394 ? -1.512 33.312 -7.117 1 96.44 394 VAL A N 1
ATOM 3079 C CA . VAL A 1 394 ? -1.095 32.438 -6.027 1 96.44 394 VAL A CA 1
ATOM 3080 C C . VAL A 1 394 ? -2.193 31.422 -5.734 1 96.44 394 VAL A C 1
ATOM 3082 O O . VAL A 1 394 ? -3.363 31.781 -5.594 1 96.44 394 VAL A O 1
ATOM 3085 N N . LEU A 1 395 ? -1.797 30.219 -5.766 1 97.12 395 LEU A N 1
ATOM 3086 C CA . LEU A 1 395 ? -2.74 29.141 -5.473 1 97.12 395 LEU A CA 1
ATOM 3087 C C . LEU A 1 395 ? -2.668 28.734 -4.004 1 97.12 395 LEU A C 1
ATOM 3089 O O . LEU A 1 395 ? -1.631 28.25 -3.539 1 97.12 395 LEU A O 1
ATOM 3093 N N . CYS A 1 396 ? -3.682 28.984 -3.268 1 96.81 396 CYS A N 1
ATOM 3094 C CA . CYS A 1 396 ? -3.918 28.547 -1.897 1 96.81 396 CYS A CA 1
ATOM 3095 C C . CYS A 1 396 ? -5.074 27.562 -1.832 1 96.81 396 CYS A C 1
ATOM 3097 O O . CYS A 1 396 ? -5.723 27.281 -2.844 1 96.81 396 CYS A O 1
ATOM 3099 N N . ILE A 1 397 ? -5.301 26.984 -0.674 1 97.81 397 ILE A N 1
ATOM 3100 C CA . ILE A 1 397 ? -6.383 26.016 -0.521 1 97.81 397 ILE A CA 1
ATOM 3101 C C . ILE A 1 397 ? -7.461 26.594 0.396 1 97.81 397 ILE A C 1
ATOM 3103 O O . ILE A 1 397 ? -7.16 27.094 1.481 1 97.81 397 ILE A O 1
ATOM 3107 N N . PRO A 1 398 ? -8.719 26.562 -0.084 1 98.12 398 PRO A N 1
ATOM 3108 C CA . PRO A 1 398 ? -9.797 26.984 0.819 1 98.12 398 PRO A CA 1
ATOM 3109 C C . PRO A 1 398 ? -9.852 26.141 2.094 1 98.12 398 PRO A C 1
ATOM 3111 O O . PRO A 1 398 ? -9.484 24.953 2.078 1 98.12 398 PRO A O 1
ATOM 3114 N N . SER A 1 399 ? -10.328 26.703 3.15 1 97.94 399 SER A N 1
ATOM 3115 C CA . SER A 1 399 ? -10.359 26.016 4.434 1 97.94 399 SER A CA 1
ATOM 3116 C C . SER A 1 399 ? -11.594 25.125 4.547 1 97.94 399 SER A C 1
ATOM 3118 O O . SER A 1 399 ? -11.602 24.172 5.328 1 97.94 399 SER A O 1
ATOM 3120 N N . SER A 1 400 ? -12.625 25.312 3.771 1 97.75 400 SER A N 1
ATOM 3121 C CA . SER A 1 400 ? -13.945 24.703 3.939 1 97.75 400 SER A CA 1
ATOM 3122 C C . SER A 1 400 ? -13.859 23.172 3.879 1 97.75 400 SER A C 1
ATOM 3124 O O . SER A 1 400 ? -14.547 22.484 4.629 1 97.75 400 SER A O 1
ATOM 3126 N N . PRO A 1 401 ? -12.938 22.641 3.062 1 96.75 401 PRO A N 1
ATOM 3127 C CA . PRO A 1 401 ? -12.883 21.172 2.992 1 96.75 401 PRO A CA 1
ATOM 3128 C C . PRO A 1 401 ? -12.391 20.531 4.289 1 96.75 401 PRO A C 1
ATOM 3130 O O . PRO A 1 401 ? -12.5 19.312 4.465 1 96.75 401 PRO A O 1
ATOM 3133 N N . PHE A 1 402 ? -11.852 21.281 5.211 1 97.88 402 PHE A N 1
ATOM 3134 C CA . PHE A 1 402 ? -11.297 20.766 6.453 1 97.88 402 PHE A CA 1
ATOM 3135 C C . PHE A 1 402 ? -12.328 20.828 7.574 1 97.88 402 PHE A C 1
ATOM 3137 O O . PHE A 1 402 ? -12.008 20.547 8.734 1 97.88 402 PHE A O 1
ATOM 3144 N N . PHE A 1 403 ? -13.562 21.234 7.234 1 97.88 403 PHE A N 1
ATOM 3145 C CA . PHE A 1 403 ? -14.656 21.344 8.195 1 97.88 403 PHE A CA 1
ATOM 3146 C C . PHE A 1 403 ? -15.82 20.453 7.801 1 97.88 403 PHE A C 1
ATOM 3148 O O . PHE A 1 403 ? -15.93 20.031 6.645 1 97.88 403 PHE A O 1
ATOM 3155 N N . SER A 1 404 ? -16.641 20.125 8.758 1 97.06 404 SER A N 1
ATOM 3156 C CA . SER A 1 404 ? -17.891 19.422 8.469 1 97.06 404 SER A CA 1
ATOM 3157 C C . SER A 1 404 ? -18.844 20.281 7.668 1 97.06 404 SER A C 1
ATOM 3159 O O . SER A 1 404 ? -18.781 21.516 7.715 1 97.06 404 SER A O 1
ATOM 3161 N N . SER A 1 405 ? -19.75 19.625 6.992 1 95.31 405 SER A N 1
ATOM 3162 C CA . SER A 1 405 ? -20.734 20.328 6.172 1 95.31 405 SER A CA 1
ATOM 3163 C C . SER A 1 405 ? -21.547 21.312 7.004 1 95.31 405 SER A C 1
ATOM 3165 O O . SER A 1 405 ? -21.891 22.391 6.539 1 95.31 405 SER A O 1
ATOM 3167 N N . LEU A 1 406 ? -21.875 20.906 8.172 1 95.94 406 LEU A N 1
ATOM 3168 C CA . LEU A 1 406 ? -22.672 21.75 9.062 1 95.94 406 LEU A CA 1
ATOM 3169 C C . LEU A 1 406 ? -21.922 23.031 9.422 1 95.94 406 LEU A C 1
ATOM 3171 O O . LEU A 1 406 ? -22.484 24.125 9.367 1 95.94 406 LEU A O 1
ATOM 3175 N N . ARG A 1 407 ? -20.688 22.906 9.727 1 96.44 407 ARG A N 1
ATOM 3176 C CA . ARG A 1 407 ? -19.891 24.062 10.141 1 96.44 407 ARG A CA 1
ATOM 3177 C C . ARG A 1 407 ? -19.578 24.969 8.953 1 96.44 407 ARG A C 1
ATOM 3179 O O . ARG A 1 407 ? -19.5 26.188 9.102 1 96.44 407 ARG A O 1
ATOM 3186 N N . VAL A 1 408 ? -19.375 24.359 7.82 1 97.12 408 VAL A N 1
ATOM 3187 C CA . VAL A 1 408 ? -19.203 25.141 6.602 1 97.12 408 VAL A CA 1
ATOM 3188 C C . VAL A 1 408 ? -20.438 26 6.359 1 97.12 408 VAL A C 1
ATOM 3190 O O . VAL A 1 408 ? -20.328 27.188 6.027 1 97.12 408 VAL A O 1
ATOM 3193 N N . ALA A 1 409 ? -21.609 25.391 6.547 1 96.44 409 ALA A N 1
ATOM 3194 C CA . ALA A 1 409 ? -22.859 26.109 6.359 1 96.44 409 ALA A CA 1
ATOM 3195 C C . ALA A 1 409 ? -22.984 27.281 7.336 1 96.44 409 ALA A C 1
ATOM 3197 O O . ALA A 1 409 ? -23.578 28.312 7.016 1 96.44 409 ALA A O 1
ATOM 3198 N N . GLU A 1 410 ? -22.375 27.109 8.477 1 96.56 410 GLU A N 1
ATOM 3199 C CA . GLU A 1 410 ? -22.391 28.156 9.492 1 96.56 410 GLU A CA 1
ATOM 3200 C C . GLU A 1 410 ? -21.375 29.266 9.18 1 96.56 410 GLU A C 1
ATOM 3202 O O . GLU A 1 410 ? -21.375 30.312 9.828 1 96.56 410 GLU A O 1
ATOM 3207 N N . GLY A 1 411 ? -20.484 29.016 8.266 1 96.56 411 GLY A N 1
ATOM 3208 C CA . GLY A 1 411 ? -19.578 30.031 7.773 1 96.56 411 GLY A CA 1
ATOM 3209 C C . GLY A 1 411 ? -18.266 30.078 8.547 1 96.56 411 GLY A C 1
ATOM 3210 O O . GLY A 1 411 ? -17.484 31.016 8.383 1 96.56 411 GLY A O 1
ATOM 3211 N N . VAL A 1 412 ? -17.984 29.094 9.305 1 94.69 412 VAL A N 1
ATOM 3212 C CA . VAL A 1 412 ? -16.844 29.141 10.195 1 94.69 412 VAL A CA 1
ATOM 3213 C C . VAL A 1 412 ? -15.547 29.078 9.383 1 94.69 412 VAL A C 1
ATOM 3215 O O . VAL A 1 412 ? -14.516 29.594 9.812 1 94.69 412 VAL A O 1
ATOM 3218 N N . SER A 1 413 ? -15.625 28.484 8.242 1 96.88 413 SER A N 1
ATOM 3219 C CA . SER A 1 413 ? -14.445 28.281 7.414 1 96.88 413 SER A CA 1
ATOM 3220 C C . SER A 1 413 ? -14.195 29.469 6.508 1 96.88 413 SER A C 1
ATOM 3222 O O . SER A 1 413 ? -13.109 29.609 5.926 1 96.88 413 SER A O 1
ATOM 3224 N N . ASP A 1 414 ? -15.109 30.406 6.414 1 97.31 414 ASP A N 1
ATOM 3225 C CA . ASP A 1 414 ? -15.094 31.453 5.41 1 97.31 414 ASP A CA 1
ATOM 3226 C C . ASP A 1 414 ? -13.906 32.406 5.609 1 97.31 414 ASP A C 1
ATOM 3228 O O . ASP A 1 414 ? -13.453 33.031 4.66 1 97.31 414 ASP A O 1
ATOM 3232 N N . GLU A 1 415 ? -13.43 32.438 6.766 1 94.88 415 GLU A N 1
ATOM 3233 C CA . GLU A 1 415 ? -12.461 33.5 7.07 1 94.88 415 GLU A CA 1
ATOM 3234 C C . GLU A 1 415 ? -11.031 33 6.957 1 94.88 415 GLU A C 1
ATOM 3236 O O . GLU A 1 415 ? -10.078 33.719 7.266 1 94.88 415 GLU A O 1
ATOM 3241 N N . PHE A 1 416 ? -10.883 31.766 6.465 1 97.88 416 PHE A N 1
ATOM 3242 C CA . PHE A 1 416 ? -9.531 31.219 6.5 1 97.88 416 PHE A CA 1
ATOM 3243 C C . PHE A 1 416 ? -9.141 30.656 5.137 1 97.88 416 PHE A C 1
ATOM 3245 O O . PHE A 1 416 ? -10.008 30.266 4.348 1 97.88 416 PHE A O 1
ATOM 3252 N N . VAL A 1 417 ? -7.852 30.656 4.836 1 98 417 VAL A N 1
ATOM 3253 C CA . VAL A 1 417 ? -7.234 29.922 3.734 1 98 417 VAL A CA 1
ATOM 3254 C C . VAL A 1 417 ? -5.973 29.203 4.227 1 98 417 VAL A C 1
ATOM 3256 O O . VAL A 1 417 ? -5.312 29.688 5.152 1 98 417 VAL A O 1
ATOM 3259 N N . ARG A 1 418 ? -5.66 28.078 3.637 1 98.38 418 ARG A N 1
ATOM 3260 C CA . ARG A 1 418 ? -4.445 27.359 4.008 1 98.38 418 ARG A CA 1
ATOM 3261 C C . ARG A 1 418 ? -3.346 27.578 2.975 1 98.38 418 ARG A C 1
ATOM 3263 O O . ARG A 1 418 ? -3.582 27.453 1.771 1 98.38 418 ARG A O 1
ATOM 3270 N N . VAL A 1 419 ? -2.188 27.859 3.473 1 97.94 419 VAL A N 1
ATOM 3271 C CA . VAL A 1 419 ? -1.012 28.031 2.625 1 97.94 419 VAL A CA 1
ATOM 3272 C C . VAL A 1 419 ? 0.135 27.172 3.152 1 97.94 419 VAL A C 1
ATOM 3274 O O . VAL A 1 419 ? 0.251 26.953 4.359 1 97.94 419 VAL A O 1
ATOM 3277 N N . ALA A 1 420 ? 0.936 26.672 2.281 1 97.31 420 ALA A N 1
ATOM 3278 C CA . ALA A 1 420 ? 2.066 25.828 2.641 1 97.31 420 ALA A CA 1
ATOM 3279 C C . ALA A 1 420 ? 3.391 26.562 2.443 1 97.31 420 ALA A C 1
ATOM 3281 O O . ALA A 1 420 ? 3.578 27.25 1.444 1 97.31 420 ALA A O 1
ATOM 3282 N N . PHE A 1 421 ? 4.324 26.391 3.373 1 97.31 421 PHE A N 1
ATOM 3283 C CA . PHE A 1 421 ? 5.617 27.047 3.229 1 97.31 421 PHE A CA 1
ATOM 3284 C C . PHE A 1 421 ? 6.73 26.031 3.035 1 97.31 421 PHE A C 1
ATOM 3286 O O . PHE A 1 421 ? 7.91 26.359 3.143 1 97.31 421 PHE A O 1
ATOM 3293 N N . CYS A 1 422 ? 6.406 24.766 2.801 1 96.75 422 CYS A N 1
ATOM 3294 C CA . CYS A 1 422 ? 7.379 23.766 2.367 1 96.75 422 CYS A CA 1
ATOM 3295 C C . CYS A 1 422 ? 7.746 23.953 0.902 1 96.75 422 CYS A C 1
ATOM 3297 O O . CYS A 1 422 ? 7.598 23.047 0.091 1 96.75 422 CYS A O 1
ATOM 3299 N N . LYS A 1 423 ? 8.188 25.125 0.554 1 96.5 423 LYS A N 1
ATOM 3300 C CA . LYS A 1 423 ? 8.594 25.578 -0.773 1 96.5 423 LYS A CA 1
ATOM 3301 C C . LYS A 1 423 ? 9.969 26.234 -0.734 1 96.5 423 LYS A C 1
ATOM 3303 O O . LYS A 1 423 ? 10.43 26.672 0.327 1 96.5 423 LYS A O 1
ATOM 3308 N N . THR A 1 424 ? 10.617 26.281 -1.878 1 95.44 424 THR A N 1
ATOM 3309 C CA . THR A 1 424 ? 11.883 26.984 -1.951 1 95.44 424 THR A CA 1
ATOM 3310 C C . THR A 1 424 ? 11.695 28.469 -1.646 1 95.44 424 THR A C 1
ATOM 3312 O O . THR A 1 424 ? 10.586 29 -1.772 1 95.44 424 THR A O 1
ATOM 3315 N N . ASP A 1 425 ? 12.781 29.078 -1.26 1 95.62 425 ASP A N 1
ATOM 3316 C CA . ASP A 1 425 ? 12.719 30.516 -1.009 1 95.62 425 ASP A CA 1
ATOM 3317 C C . ASP A 1 425 ? 12.281 31.281 -2.26 1 95.62 425 ASP A C 1
ATOM 3319 O O . ASP A 1 425 ? 11.523 32.25 -2.172 1 95.62 425 ASP A O 1
ATOM 3323 N N . ASP A 1 426 ? 12.688 30.828 -3.367 1 95.56 426 ASP A N 1
ATOM 3324 C CA . ASP A 1 426 ? 12.328 31.453 -4.637 1 95.56 426 ASP A CA 1
ATOM 3325 C C . ASP A 1 426 ? 10.82 31.375 -4.875 1 95.56 426 ASP A C 1
ATOM 3327 O O . ASP A 1 426 ? 10.211 32.344 -5.332 1 95.56 426 ASP A O 1
ATOM 3331 N N . THR A 1 427 ? 10.297 30.234 -4.582 1 94.5 427 THR A N 1
ATOM 3332 C CA . THR A 1 427 ? 8.859 30.047 -4.75 1 94.5 427 THR A CA 1
ATOM 3333 C C . THR A 1 427 ? 8.078 30.953 -3.803 1 94.5 427 THR A C 1
ATOM 3335 O O . THR A 1 427 ? 7.09 31.562 -4.199 1 94.5 427 THR A O 1
ATOM 3338 N N . ILE A 1 428 ? 8.531 31.062 -2.582 1 95.25 428 ILE A N 1
ATOM 3339 C CA . ILE A 1 428 ? 7.867 31.906 -1.594 1 95.25 428 ILE A CA 1
ATOM 3340 C C . ILE A 1 428 ? 7.977 33.375 -2.008 1 95.25 428 ILE A C 1
ATOM 3342 O O . ILE A 1 428 ? 6.996 34.125 -1.95 1 95.25 428 ILE A O 1
ATOM 3346 N N . ASP A 1 429 ? 9.102 33.75 -2.494 1 94.69 429 ASP A N 1
ATOM 3347 C CA . ASP A 1 429 ? 9.32 35.125 -2.949 1 94.69 429 ASP A CA 1
ATOM 3348 C C . ASP A 1 429 ? 8.43 35.469 -4.145 1 94.69 429 ASP A C 1
ATOM 3350 O O . ASP A 1 429 ? 7.859 36.562 -4.219 1 94.69 429 ASP A O 1
ATOM 3354 N N . ALA A 1 430 ? 8.344 34.562 -5.059 1 94.31 430 ALA A N 1
ATOM 3355 C CA . ALA A 1 430 ? 7.488 34.75 -6.23 1 94.31 430 ALA A CA 1
ATOM 3356 C C . ALA A 1 430 ? 6.027 34.938 -5.82 1 94.31 430 ALA A C 1
ATOM 3358 O O . ALA A 1 430 ? 5.312 35.75 -6.406 1 94.31 430 ALA A O 1
ATOM 3359 N N . ALA A 1 431 ? 5.637 34.25 -4.91 1 93.19 431 ALA A N 1
ATOM 3360 C CA . ALA A 1 431 ? 4.258 34.344 -4.434 1 93.19 431 ALA A CA 1
ATOM 3361 C C . ALA A 1 431 ? 3.986 35.688 -3.807 1 93.19 431 ALA A C 1
ATOM 3363 O O . ALA A 1 431 ? 2.943 36.312 -4.055 1 93.19 431 ALA A O 1
ATOM 3364 N N . PRO B 1 1 ? -1.825 -19.641 13 1 82.31 1 PRO B N 1
ATOM 3365 C CA . PRO B 1 1 ? -0.688 -19.875 12.109 1 82.31 1 PRO B CA 1
ATOM 3366 C C . PRO B 1 1 ? -1.114 -20.344 10.719 1 82.31 1 PRO B C 1
ATOM 3368 O O . PRO B 1 1 ? -2.207 -20.906 10.562 1 82.31 1 PRO B O 1
ATOM 3371 N N . THR B 1 2 ? -0.278 -20 9.719 1 86.62 2 THR B N 1
ATOM 3372 C CA . THR B 1 2 ? -0.507 -20.391 8.336 1 86.62 2 THR B CA 1
ATOM 3373 C C . THR B 1 2 ? 0.604 -21.312 7.844 1 86.62 2 THR B C 1
ATOM 3375 O O . THR B 1 2 ? 1.561 -21.578 8.57 1 86.62 2 THR B O 1
ATOM 3378 N N . VAL B 1 3 ? 0.431 -21.844 6.688 1 92.75 3 VAL B N 1
ATOM 3379 C CA . VAL B 1 3 ? 1.459 -22.672 6.062 1 92.75 3 VAL B CA 1
ATOM 3380 C C . VAL B 1 3 ? 2.762 -21.875 5.953 1 92.75 3 VAL B C 1
ATOM 3382 O O . VAL B 1 3 ? 3.846 -22.422 6.176 1 92.75 3 VAL B O 1
ATOM 3385 N N . TRP B 1 4 ? 2.668 -20.625 5.738 1 88.88 4 TRP B N 1
ATOM 3386 C CA . TRP B 1 4 ? 3.836 -19.781 5.512 1 88.88 4 TRP B CA 1
ATOM 3387 C C . TRP B 1 4 ? 4.609 -19.547 6.805 1 88.88 4 TRP B C 1
ATOM 3389 O O . TRP B 1 4 ? 5.836 -19.641 6.828 1 88.88 4 TRP B O 1
ATOM 3399 N N . THR B 1 5 ? 3.877 -19.297 7.875 1 86.94 5 THR B N 1
ATOM 3400 C CA . THR B 1 5 ? 4.539 -19.109 9.164 1 86.94 5 THR B CA 1
ATOM 3401 C C . THR B 1 5 ? 5.168 -20.406 9.648 1 86.94 5 THR B C 1
ATOM 3403 O O . THR B 1 5 ? 6.281 -20.406 10.18 1 86.94 5 THR B O 1
ATOM 3406 N N . GLU B 1 6 ? 4.488 -21.453 9.477 1 91.38 6 GLU B N 1
ATOM 3407 C CA . GLU B 1 6 ? 4.965 -22.75 9.953 1 91.38 6 GLU B CA 1
ATOM 3408 C C . GLU B 1 6 ? 6.203 -23.203 9.18 1 91.38 6 GLU B C 1
ATOM 3410 O O . GLU B 1 6 ? 7.188 -23.641 9.781 1 91.38 6 GLU B O 1
ATOM 3415 N N . PHE B 1 7 ? 6.184 -23.062 7.938 1 93.19 7 PHE B N 1
ATOM 3416 C CA . PHE B 1 7 ? 7.285 -23.578 7.137 1 93.19 7 PHE B CA 1
ATOM 3417 C C . PHE B 1 7 ? 8.453 -22.609 7.129 1 93.19 7 PHE B C 1
ATOM 3419 O O . PHE B 1 7 ? 9.602 -23.016 6.918 1 93.19 7 PHE B O 1
ATOM 3426 N N . SER B 1 8 ? 8.156 -21.344 7.344 1 88.19 8 SER B N 1
ATOM 3427 C CA . SER B 1 8 ? 9.258 -20.406 7.59 1 88.19 8 SER B CA 1
ATOM 3428 C C . SER B 1 8 ? 9.992 -20.75 8.883 1 88.19 8 SER B C 1
ATOM 3430 O O . SER B 1 8 ? 11.219 -20.703 8.938 1 88.19 8 SER B O 1
ATOM 3432 N N . ARG B 1 9 ? 9.25 -21.078 9.883 1 89.5 9 ARG B N 1
ATOM 3433 C CA . ARG B 1 9 ? 9.836 -21.484 11.148 1 89.5 9 ARG B CA 1
ATOM 3434 C C . ARG B 1 9 ? 10.656 -22.766 10.984 1 89.5 9 ARG B C 1
ATOM 3436 O O . ARG B 1 9 ? 11.75 -22.875 11.531 1 89.5 9 ARG B O 1
ATOM 3443 N N . LEU B 1 10 ? 10.094 -23.656 10.258 1 92.88 10 LEU B N 1
ATOM 3444 C CA . LEU B 1 10 ? 10.781 -24.922 9.992 1 92.88 10 LEU B CA 1
ATOM 3445 C C . LEU B 1 10 ? 12.117 -24.672 9.305 1 92.88 10 LEU B C 1
ATOM 3447 O O . LEU B 1 10 ? 13.117 -25.328 9.633 1 92.88 10 LEU B O 1
ATOM 3451 N N . ALA B 1 11 ? 12.141 -23.766 8.383 1 91.06 11 ALA B N 1
ATOM 3452 C CA . ALA B 1 11 ? 13.375 -23.422 7.68 1 91.06 11 ALA B CA 1
ATOM 3453 C C . ALA B 1 11 ? 14.398 -22.812 8.641 1 91.06 11 ALA B C 1
ATOM 3455 O O . ALA B 1 11 ? 15.594 -23.078 8.523 1 91.06 11 ALA B O 1
ATOM 3456 N N . GLN B 1 12 ? 13.984 -22.094 9.578 1 88.44 12 GLN B N 1
ATOM 3457 C CA . GLN B 1 12 ? 14.867 -21.453 10.555 1 88.44 12 GLN B CA 1
ATOM 3458 C C . GLN B 1 12 ? 15.445 -22.484 11.523 1 88.44 12 GLN B C 1
ATOM 3460 O O . GLN B 1 12 ? 16.594 -22.359 11.953 1 88.44 12 GLN B O 1
ATOM 3465 N N . GLU B 1 13 ? 14.68 -23.391 11.828 1 93.19 13 GLU B N 1
ATOM 3466 C CA . GLU B 1 13 ? 15.07 -24.406 12.789 1 93.19 13 GLU B CA 1
ATOM 3467 C C . GLU B 1 13 ? 16.031 -25.422 12.164 1 93.19 13 GLU B C 1
ATOM 3469 O O . GLU B 1 13 ? 16.719 -26.156 12.875 1 93.19 13 GLU B O 1
ATOM 3474 N N . HIS B 1 14 ? 16.047 -25.359 10.836 1 92.81 14 HIS B N 1
ATOM 3475 C CA . HIS B 1 14 ? 16.906 -26.297 10.117 1 92.81 14 HIS B CA 1
ATOM 3476 C C . HIS B 1 14 ? 17.797 -25.562 9.109 1 92.81 14 HIS B C 1
ATOM 3478 O O . HIS B 1 14 ? 17.531 -25.609 7.902 1 92.81 14 HIS B O 1
ATOM 3484 N N . PRO B 1 15 ? 18.859 -24.969 9.477 1 86.62 15 PRO B N 1
ATOM 3485 C CA . PRO B 1 15 ? 19.672 -24.094 8.625 1 86.62 15 PRO B CA 1
ATOM 3486 C C . PRO B 1 15 ? 20.219 -24.812 7.398 1 86.62 15 PRO B C 1
ATOM 3488 O O . PRO B 1 15 ? 20.547 -24.172 6.395 1 86.62 15 PRO B O 1
ATOM 3491 N N . GLY B 1 16 ? 20.25 -26.078 7.332 1 88.81 16 GLY B N 1
ATOM 3492 C CA . GLY B 1 16 ? 20.781 -26.812 6.188 1 88.81 16 GLY B CA 1
ATOM 3493 C C . GLY B 1 16 ? 19.719 -27.141 5.152 1 88.81 16 GLY B C 1
ATOM 3494 O O . GLY B 1 16 ? 20.047 -27.641 4.07 1 88.81 16 GLY B O 1
ATOM 3495 N N . VAL B 1 17 ? 18.547 -26.656 5.422 1 94.75 17 VAL B N 1
ATOM 3496 C CA . VAL B 1 17 ? 17.453 -27 4.531 1 94.75 17 VAL B CA 1
ATOM 3497 C C . VAL B 1 17 ? 17.516 -26.156 3.262 1 94.75 17 VAL B C 1
ATOM 3499 O O . VAL B 1 17 ? 17.859 -24.969 3.314 1 94.75 17 VAL B O 1
ATOM 3502 N N . VAL B 1 18 ? 17.375 -26.766 2.102 1 95.38 18 VAL B N 1
ATOM 3503 C CA . VAL B 1 18 ? 17.219 -26.047 0.839 1 95.38 18 VAL B CA 1
ATOM 3504 C C . VAL B 1 18 ? 15.766 -25.656 0.627 1 95.38 18 VAL B C 1
ATOM 3506 O O . VAL B 1 18 ? 14.883 -26.516 0.598 1 95.38 18 VAL B O 1
ATOM 3509 N N . ASN B 1 19 ? 15.492 -24.406 0.467 1 94.62 19 ASN B N 1
ATOM 3510 C CA . ASN B 1 19 ? 14.125 -23.891 0.424 1 94.62 19 ASN B CA 1
ATOM 3511 C C . ASN B 1 19 ? 13.602 -23.812 -1.007 1 94.62 19 ASN B C 1
ATOM 3513 O O . ASN B 1 19 ? 13.953 -22.891 -1.749 1 94.62 19 ASN B O 1
ATOM 3517 N N . LEU B 1 20 ? 12.734 -24.656 -1.376 1 96.31 20 LEU B N 1
ATOM 3518 C CA . LEU B 1 20 ? 12.047 -24.641 -2.662 1 96.31 20 LEU B CA 1
ATOM 3519 C C . LEU B 1 20 ? 10.57 -24.281 -2.486 1 96.31 20 LEU B C 1
ATOM 3521 O O . LEU B 1 20 ? 9.766 -24.469 -3.4 1 96.31 20 LEU B O 1
ATOM 3525 N N . GLY B 1 21 ? 10.281 -23.844 -1.285 1 93.38 21 GLY B N 1
ATOM 3526 C CA . GLY B 1 21 ? 8.891 -23.531 -0.991 1 93.38 21 GLY B CA 1
ATOM 3527 C C . GLY B 1 21 ? 8.523 -22.094 -1.3 1 93.38 21 GLY B C 1
ATOM 3528 O O . GLY B 1 21 ? 7.383 -21.797 -1.658 1 93.38 21 GLY B O 1
ATOM 3529 N N . GLN B 1 22 ? 9.406 -21.234 -1.176 1 81.81 22 GLN B N 1
ATOM 3530 C CA . GLN B 1 22 ? 9.133 -19.812 -1.346 1 81.81 22 GLN B CA 1
ATOM 3531 C C . GLN B 1 22 ? 9.094 -19.422 -2.824 1 81.81 22 GLN B C 1
ATOM 3533 O O . GLN B 1 22 ? 9.984 -19.797 -3.588 1 81.81 22 GLN B O 1
ATOM 3538 N N . GLY B 1 23 ? 8.141 -18.625 -3.186 1 84 23 GLY B N 1
ATOM 3539 C CA . GLY B 1 23 ? 7.898 -18.281 -4.578 1 84 23 GLY B CA 1
ATOM 3540 C C . GLY B 1 23 ? 8.523 -16.953 -4.984 1 84 23 GLY B C 1
ATOM 3541 O O . GLY B 1 23 ? 7.848 -16.094 -5.543 1 84 23 GLY B O 1
ATOM 3542 N N . PHE B 1 24 ? 9.781 -16.766 -4.605 1 85.44 24 PHE B N 1
ATOM 3543 C CA . PHE B 1 24 ? 10.508 -15.625 -5.148 1 85.44 24 PHE B CA 1
ATOM 3544 C C . PHE B 1 24 ? 11.961 -15.984 -5.422 1 85.44 24 PHE B C 1
ATOM 3546 O O . PHE B 1 24 ? 12.531 -16.859 -4.754 1 85.44 24 PHE B O 1
ATOM 3553 N N . PRO B 1 25 ? 12.539 -15.328 -6.391 1 92.19 25 PRO B N 1
ATOM 3554 C CA . PRO B 1 25 ? 13.883 -15.656 -6.855 1 92.19 25 PRO B CA 1
ATOM 3555 C C . PRO B 1 25 ? 14.961 -15.375 -5.805 1 92.19 25 PRO B C 1
ATOM 3557 O O . PRO B 1 25 ? 14.805 -14.453 -4.992 1 92.19 25 PRO B O 1
ATOM 3560 N N . ASP B 1 26 ? 15.969 -16.156 -5.859 1 92.44 26 ASP B N 1
ATOM 3561 C CA . ASP B 1 26 ? 17.078 -15.938 -4.945 1 92.44 26 ASP B CA 1
ATOM 3562 C C . ASP B 1 26 ? 18.281 -15.344 -5.676 1 92.44 26 ASP B C 1
ATOM 3564 O O . ASP B 1 26 ? 19.438 -15.617 -5.324 1 92.44 26 ASP B O 1
ATOM 3568 N N . TRP B 1 27 ? 18.062 -14.633 -6.758 1 94.25 27 TRP B N 1
ATOM 3569 C CA . TRP B 1 27 ? 19.078 -13.859 -7.465 1 94.25 27 TRP B CA 1
ATOM 3570 C C . TRP B 1 27 ? 18.641 -12.406 -7.625 1 94.25 27 TRP B C 1
ATOM 3572 O O . TRP B 1 27 ? 17.5 -12.047 -7.289 1 94.25 27 TRP B O 1
ATOM 3582 N N . LEU B 1 28 ? 19.516 -11.547 -8.109 1 95.44 28 LEU B N 1
ATOM 3583 C CA . LEU B 1 28 ? 19.266 -10.125 -8.266 1 95.44 28 LEU B CA 1
ATOM 3584 C C . LEU B 1 28 ? 18.375 -9.859 -9.484 1 95.44 28 LEU B C 1
ATOM 3586 O O . LEU B 1 28 ? 18.344 -10.672 -10.406 1 95.44 28 LEU B O 1
ATOM 3590 N N . PRO B 1 29 ? 17.672 -8.727 -9.453 1 97.5 29 PRO B N 1
ATOM 3591 C CA . PRO B 1 29 ? 17.047 -8.289 -10.703 1 97.5 29 PRO B CA 1
ATOM 3592 C C . PRO B 1 29 ? 18.062 -8.07 -11.828 1 97.5 29 PRO B C 1
ATOM 3594 O O . PRO B 1 29 ? 19.25 -7.938 -11.562 1 97.5 29 PRO B O 1
ATOM 3597 N N . PRO B 1 30 ? 17.547 -8.109 -13.078 1 97.88 30 PRO B N 1
ATOM 3598 C CA . PRO B 1 30 ? 18.5 -7.789 -14.156 1 97.88 30 PRO B CA 1
ATOM 3599 C C . PRO B 1 30 ? 19.172 -6.43 -13.969 1 97.88 30 PRO B C 1
ATOM 3601 O O . PRO B 1 30 ? 18.531 -5.488 -13.484 1 97.88 30 PRO B O 1
ATOM 3604 N N . LYS B 1 31 ? 20.391 -6.355 -14.391 1 97.31 31 LYS B N 1
ATOM 3605 C CA . LYS B 1 31 ? 21.203 -5.172 -14.164 1 97.31 31 LYS B CA 1
ATOM 3606 C C . LYS B 1 31 ? 20.516 -3.914 -14.672 1 97.31 31 LYS B C 1
ATOM 3608 O O . LYS B 1 31 ? 20.625 -2.848 -14.062 1 97.31 31 LYS B O 1
ATOM 3613 N N . PHE B 1 32 ? 19.828 -4 -15.812 1 98.44 32 PHE B N 1
ATOM 3614 C CA . PHE B 1 32 ? 19.203 -2.811 -16.375 1 98.44 32 PHE B CA 1
ATOM 3615 C C . PHE B 1 32 ? 18.094 -2.297 -15.461 1 98.44 32 PHE B C 1
ATOM 3617 O O . PHE B 1 32 ? 17.812 -1.098 -15.438 1 98.44 32 PHE B O 1
ATOM 3624 N N . ALA B 1 33 ? 17.422 -3.162 -14.766 1 98.5 33 ALA B N 1
ATOM 3625 C CA . ALA B 1 33 ? 16.406 -2.732 -13.812 1 98.5 33 ALA B CA 1
ATOM 3626 C C . ALA B 1 33 ? 17.031 -2.012 -12.625 1 98.5 33 ALA B C 1
ATOM 3628 O O . ALA B 1 33 ? 16.531 -0.967 -12.195 1 98.5 33 ALA B O 1
ATOM 3629 N N . ILE B 1 34 ? 18.125 -2.559 -12.062 1 98.31 34 ILE B N 1
ATOM 3630 C CA . ILE B 1 34 ? 18.828 -1.927 -10.953 1 98.31 34 ILE B CA 1
ATOM 3631 C C . ILE B 1 34 ? 19.359 -0.565 -11.391 1 98.31 34 ILE B C 1
ATOM 3633 O O . ILE B 1 34 ? 19.234 0.423 -10.664 1 98.31 34 ILE B O 1
ATOM 3637 N N . ASP B 1 35 ? 19.938 -0.522 -12.609 1 98.38 35 ASP B N 1
ATOM 3638 C CA . ASP B 1 35 ? 20.422 0.737 -13.164 1 98.38 35 ASP B CA 1
ATOM 3639 C C . ASP B 1 35 ? 19.297 1.756 -13.289 1 98.38 35 ASP B C 1
ATOM 3641 O O . ASP B 1 35 ? 19.484 2.941 -13.016 1 98.38 35 ASP B O 1
ATOM 3645 N N . SER B 1 36 ? 18.156 1.295 -13.727 1 98.56 36 SER B N 1
ATOM 3646 C CA . SER B 1 36 ? 16.984 2.166 -13.867 1 98.56 36 SER B CA 1
ATOM 3647 C C . SER B 1 36 ? 16.594 2.773 -12.531 1 98.56 36 SER B C 1
ATOM 3649 O O . SER B 1 36 ? 16.203 3.939 -12.461 1 98.56 36 SER B O 1
ATOM 3651 N N . LEU B 1 37 ? 16.656 2.01 -11.477 1 98.38 37 LEU B N 1
ATOM 3652 C CA . LEU B 1 37 ? 16.328 2.504 -10.141 1 98.38 37 LEU B CA 1
ATOM 3653 C C . LEU B 1 37 ? 17.344 3.539 -9.68 1 98.38 37 LEU B C 1
ATOM 3655 O O . LEU B 1 37 ? 16.984 4.586 -9.148 1 98.38 37 LEU B O 1
ATOM 3659 N N . VAL B 1 38 ? 18.625 3.256 -9.867 1 98.56 38 VAL B N 1
ATOM 3660 C CA . VAL B 1 38 ? 19.688 4.176 -9.484 1 98.56 38 VAL B CA 1
ATOM 3661 C C . VAL B 1 38 ? 19.547 5.484 -10.266 1 98.56 38 VAL B C 1
ATOM 3663 O O . VAL B 1 38 ? 19.625 6.566 -9.68 1 98.56 38 VAL B O 1
ATOM 3666 N N . GLU B 1 39 ? 19.297 5.348 -11.57 1 98.5 39 GLU B N 1
ATOM 3667 C CA . GLU B 1 39 ? 19.125 6.523 -12.414 1 98.5 39 GLU B CA 1
ATOM 3668 C C . GLU B 1 39 ? 17.906 7.348 -11.977 1 98.5 39 GLU B C 1
ATOM 3670 O O . GLU B 1 39 ? 17.969 8.578 -11.953 1 98.5 39 GLU B O 1
ATOM 3675 N N . ALA B 1 40 ? 16.828 6.68 -11.711 1 98.31 40 ALA B N 1
ATOM 3676 C CA . ALA B 1 40 ? 15.648 7.379 -11.219 1 98.31 40 ALA B CA 1
ATOM 3677 C C . ALA B 1 40 ? 15.945 8.133 -9.922 1 98.31 40 ALA B C 1
ATOM 3679 O O . ALA B 1 40 ? 15.539 9.281 -9.758 1 98.31 40 ALA B O 1
ATOM 3680 N N . ALA B 1 41 ? 16.641 7.496 -8.992 1 98 41 ALA B N 1
ATOM 3681 C CA . ALA B 1 41 ? 16.953 8.086 -7.695 1 98 41 ALA B CA 1
ATOM 3682 C C . ALA B 1 41 ? 17.812 9.344 -7.859 1 98 41 ALA B C 1
ATOM 3684 O O . ALA B 1 41 ? 17.688 10.289 -7.078 1 98 41 ALA B O 1
ATOM 3685 N N . LEU B 1 42 ? 18.594 9.344 -8.875 1 97.75 42 LEU B N 1
ATOM 3686 C CA . LEU B 1 42 ? 19.578 10.422 -9.047 1 97.75 42 LEU B CA 1
ATOM 3687 C C . LEU B 1 42 ? 19.031 11.492 -9.992 1 97.75 42 LEU B C 1
ATOM 3689 O O . LEU B 1 42 ? 19.672 12.531 -10.188 1 97.75 42 LEU B O 1
ATOM 3693 N N . ASP B 1 43 ? 17.891 11.227 -10.555 1 95.62 43 ASP B N 1
ATOM 3694 C CA . ASP B 1 43 ? 17.344 12.125 -11.57 1 95.62 43 ASP B CA 1
ATOM 3695 C C . ASP B 1 43 ? 16.75 13.375 -10.938 1 95.62 43 ASP B C 1
ATOM 3697 O O . ASP B 1 43 ? 15.547 13.422 -10.648 1 95.62 43 ASP B O 1
ATOM 3701 N N . SER B 1 44 ? 17.453 14.391 -10.867 1 88 44 SER B N 1
ATOM 3702 C CA . SER B 1 44 ? 17.031 15.625 -10.227 1 88 44 SER B CA 1
ATOM 3703 C C . SER B 1 44 ? 16.016 16.375 -11.102 1 88 44 SER B C 1
ATOM 3705 O O . SER B 1 44 ? 15.188 17.125 -10.594 1 88 44 SER B O 1
ATOM 3707 N N . ALA B 1 45 ? 16.062 16.125 -12.344 1 83.94 45 ALA B N 1
ATOM 3708 C CA . ALA B 1 45 ? 15.156 16.797 -13.266 1 83.94 45 ALA B CA 1
ATOM 3709 C C . ALA B 1 45 ? 13.734 16.281 -13.109 1 83.94 45 ALA B C 1
ATOM 3711 O O . ALA B 1 45 ? 12.781 17.062 -13.062 1 83.94 45 ALA B O 1
ATOM 3712 N N . GLN B 1 46 ? 13.562 14.984 -12.938 1 80.69 46 GLN B N 1
ATOM 3713 C CA . GLN B 1 46 ? 12.25 14.359 -12.773 1 80.69 46 GLN B CA 1
ATOM 3714 C C . GLN B 1 46 ? 11.836 14.328 -11.305 1 80.69 46 GLN B C 1
ATOM 3716 O O . GLN B 1 46 ? 10.648 14.273 -10.992 1 80.69 46 GLN B O 1
ATOM 3721 N N . SER B 1 47 ? 12.789 14.305 -10.453 1 84.5 47 SER B N 1
ATOM 3722 C CA . SER B 1 47 ? 12.633 14.312 -9 1 84.5 47 SER B CA 1
ATOM 3723 C C . SER B 1 47 ? 11.516 13.367 -8.562 1 84.5 47 SER B C 1
ATOM 3725 O O . SER B 1 47 ? 10.578 13.789 -7.883 1 84.5 47 SER B O 1
ATOM 3727 N N . PRO B 1 48 ? 11.695 12.078 -8.875 1 93.81 48 PRO B N 1
ATOM 3728 C CA . PRO B 1 48 ? 10.586 11.172 -8.539 1 93.81 48 PRO B CA 1
ATOM 3729 C C . PRO B 1 48 ? 10.555 10.812 -7.051 1 93.81 48 PRO B C 1
ATOM 3731 O O . PRO B 1 48 ? 10.367 9.648 -6.703 1 93.81 48 PRO B O 1
ATOM 3734 N N . HIS B 1 49 ? 10.742 11.867 -6.262 1 96.62 49 HIS B N 1
ATOM 3735 C CA . HIS B 1 49 ? 10.797 11.641 -4.824 1 96.62 49 HIS B CA 1
ATOM 3736 C C . HIS B 1 49 ? 9.555 12.195 -4.129 1 96.62 49 HIS B C 1
ATOM 3738 O O . HIS B 1 49 ? 9.328 11.922 -2.947 1 96.62 49 HIS B O 1
ATOM 3744 N N . GLN B 1 50 ? 8.734 12.898 -4.82 1 95.06 50 GLN B N 1
ATOM 3745 C CA . GLN B 1 50 ? 7.48 13.414 -4.277 1 95.06 50 GLN B CA 1
ATOM 3746 C C . GLN B 1 50 ? 6.289 12.586 -4.754 1 95.06 50 GLN B C 1
ATOM 3748 O O . GLN B 1 50 ? 6.426 11.75 -5.645 1 95.06 50 GLN B O 1
ATOM 3753 N N . TYR B 1 51 ? 5.117 12.906 -4.18 1 92.75 51 TYR B N 1
ATOM 3754 C CA . TYR B 1 51 ? 3.875 12.242 -4.566 1 92.75 51 TYR B CA 1
ATOM 3755 C C . TYR B 1 51 ? 3.676 12.297 -6.074 1 92.75 51 TYR B C 1
ATOM 3757 O O . TYR B 1 51 ? 4.094 13.25 -6.73 1 92.75 51 TYR B O 1
ATOM 3765 N N . THR B 1 52 ? 3.135 11.305 -6.586 1 94.94 52 THR B N 1
ATOM 3766 C CA . THR B 1 52 ? 2.625 11.312 -7.953 1 94.94 52 THR B CA 1
ATOM 3767 C C . THR B 1 52 ? 1.116 11.086 -7.969 1 94.94 52 THR B C 1
ATOM 3769 O O . THR B 1 52 ? 0.475 11.055 -6.914 1 94.94 52 THR B O 1
ATOM 3772 N N . ARG B 1 53 ? 0.552 11.039 -9.125 1 93.81 53 ARG B N 1
ATOM 3773 C CA . ARG B 1 53 ? -0.867 10.734 -9.281 1 93.81 53 ARG B CA 1
ATOM 3774 C C . ARG B 1 53 ? -1.227 9.43 -8.578 1 93.81 53 ARG B C 1
ATOM 3776 O O . ARG B 1 53 ? -0.564 8.406 -8.773 1 93.81 53 ARG B O 1
ATOM 3783 N N . PRO B 1 54 ? -2.23 9.453 -7.719 1 96 54 PRO B N 1
ATOM 3784 C CA . PRO B 1 54 ? -2.58 8.242 -6.969 1 96 54 PRO B CA 1
ATOM 3785 C C . PRO B 1 54 ? -2.818 7.035 -7.875 1 96 54 PRO B C 1
ATOM 3787 O O . PRO B 1 54 ? -2.449 5.914 -7.523 1 96 54 PRO B O 1
ATOM 3790 N N . ALA B 1 55 ? -3.318 7.266 -9.055 1 97.44 55 ALA B N 1
ATOM 3791 C CA . ALA B 1 55 ? -3.693 6.191 -9.969 1 97.44 55 ALA B CA 1
ATOM 3792 C C . ALA B 1 55 ? -2.467 5.625 -10.68 1 97.44 55 ALA B C 1
ATOM 3794 O O . ALA B 1 55 ? -2.541 4.566 -11.312 1 97.44 55 ALA B O 1
ATOM 3795 N N . GLY B 1 56 ? -1.351 6.352 -10.578 1 98.31 56 GLY B N 1
ATOM 3796 C CA . GLY B 1 56 ? -0.125 5.875 -11.203 1 98.31 56 GLY B CA 1
ATOM 3797 C C . GLY B 1 56 ? 0.73 6.992 -11.773 1 98.31 56 GLY B C 1
ATOM 3798 O O . GLY B 1 56 ? 0.206 7.965 -12.32 1 98.31 56 GLY B O 1
ATOM 3799 N N . HIS B 1 57 ? 2.002 6.867 -11.672 1 98.12 57 HIS B N 1
ATOM 3800 C CA . HIS B 1 57 ? 2.982 7.785 -12.242 1 98.12 57 HIS B CA 1
ATOM 3801 C C . HIS B 1 57 ? 2.832 7.887 -13.758 1 98.12 57 HIS B C 1
ATOM 3803 O O . HIS B 1 57 ? 2.746 6.867 -14.445 1 98.12 57 HIS B O 1
ATOM 3809 N N . PRO B 1 58 ? 2.744 9.086 -14.359 1 97.75 58 PRO B N 1
ATOM 3810 C CA . PRO B 1 58 ? 2.396 9.266 -15.773 1 97.75 58 PRO B CA 1
ATOM 3811 C C . PRO B 1 58 ? 3.299 8.461 -16.703 1 97.75 58 PRO B C 1
ATOM 3813 O O . PRO B 1 58 ? 2.811 7.805 -17.625 1 97.75 58 PRO B O 1
ATOM 3816 N N . ASN B 1 59 ? 4.594 8.461 -16.453 1 98.25 59 ASN B N 1
ATOM 3817 C CA . ASN B 1 59 ? 5.5 7.707 -17.312 1 98.25 59 ASN B CA 1
ATOM 3818 C C . ASN B 1 59 ? 5.18 6.215 -17.297 1 98.25 59 ASN B C 1
ATOM 3820 O O . ASN B 1 59 ? 5.234 5.547 -18.328 1 98.25 59 ASN B O 1
ATOM 3824 N N . LEU B 1 60 ? 4.801 5.715 -16.141 1 98.69 60 LEU B N 1
ATOM 3825 C CA . LEU B 1 60 ? 4.535 4.285 -16.031 1 98.69 60 LEU B CA 1
ATOM 3826 C C . LEU B 1 60 ? 3.203 3.922 -16.672 1 98.69 60 LEU B C 1
ATOM 3828 O O . LEU B 1 60 ? 3.119 2.951 -17.422 1 98.69 60 LEU B O 1
ATOM 3832 N N . VAL B 1 61 ? 2.16 4.715 -16.406 1 98.88 61 VAL B N 1
ATOM 3833 C CA . VAL B 1 61 ? 0.852 4.352 -16.938 1 98.88 61 VAL B CA 1
ATOM 3834 C C . VAL B 1 61 ? 0.87 4.465 -18.453 1 98.88 61 VAL B C 1
ATOM 3836 O O . VAL B 1 61 ? 0.199 3.699 -19.156 1 98.88 61 VAL B O 1
ATOM 3839 N N . ARG B 1 62 ? 1.639 5.383 -19.031 1 98.69 62 ARG B N 1
ATOM 3840 C CA . ARG B 1 62 ? 1.764 5.488 -20.484 1 98.69 62 ARG B CA 1
ATOM 3841 C C . ARG B 1 62 ? 2.445 4.258 -21.062 1 98.69 62 ARG B C 1
ATOM 3843 O O . ARG B 1 62 ? 2.025 3.738 -22.094 1 98.69 62 ARG B O 1
ATOM 3850 N N . LYS B 1 63 ? 3.512 3.822 -20.391 1 98.25 63 LYS B N 1
ATOM 3851 C CA . LYS B 1 63 ? 4.203 2.619 -20.844 1 98.25 63 LYS B CA 1
ATOM 3852 C C . LYS B 1 63 ? 3.291 1.398 -20.766 1 98.25 63 LYS B C 1
ATOM 3854 O O . LYS B 1 63 ? 3.26 0.579 -21.688 1 98.25 63 LYS B O 1
ATOM 3859 N N . LEU B 1 64 ? 2.541 1.283 -19.703 1 98.5 64 LEU B N 1
ATOM 3860 C CA . LEU B 1 64 ? 1.629 0.159 -19.531 1 98.5 64 LEU B CA 1
ATOM 3861 C C . LEU B 1 64 ? 0.508 0.191 -20.562 1 98.5 64 LEU B C 1
ATOM 3863 O O . LEU B 1 64 ? 0.159 -0.842 -21.125 1 98.5 64 LEU B O 1
ATOM 3867 N N . ALA B 1 65 ? -0.025 1.366 -20.75 1 98.69 65 ALA B N 1
ATOM 3868 C CA . ALA B 1 65 ? -1.1 1.501 -21.734 1 98.69 65 ALA B CA 1
ATOM 3869 C C . ALA B 1 65 ? -0.627 1.088 -23.125 1 98.69 65 ALA B C 1
ATOM 3871 O O . ALA B 1 65 ? -1.351 0.407 -23.859 1 98.69 65 ALA B O 1
ATOM 3872 N N . THR B 1 66 ? 0.538 1.51 -23.484 1 97.25 66 THR B N 1
ATOM 3873 C CA . THR B 1 66 ? 1.11 1.139 -24.781 1 97.25 66 THR B CA 1
ATOM 3874 C C . THR B 1 66 ? 1.287 -0.374 -24.875 1 97.25 66 THR B C 1
ATOM 3876 O O . THR B 1 66 ? 0.916 -0.984 -25.875 1 97.25 66 THR B O 1
ATOM 3879 N N . ARG B 1 67 ? 1.778 -0.936 -23.891 1 95.06 67 ARG B N 1
ATOM 3880 C CA . ARG B 1 67 ? 2.037 -2.371 -23.859 1 95.06 67 ARG B CA 1
ATOM 3881 C C . ARG B 1 67 ? 0.737 -3.164 -23.938 1 95.06 67 ARG B C 1
ATOM 3883 O O . ARG B 1 67 ? 0.616 -4.09 -24.75 1 95.06 67 ARG B O 1
ATOM 3890 N N . TYR B 1 68 ? -0.18 -2.848 -23.156 1 96.25 68 TYR B N 1
ATOM 3891 C CA . TYR B 1 68 ? -1.426 -3.604 -23.125 1 96.25 68 TYR B CA 1
ATOM 3892 C C . TYR B 1 68 ? -2.303 -3.285 -24.328 1 96.25 68 TYR B C 1
ATOM 3894 O O . TYR B 1 68 ? -3.16 -4.086 -24.703 1 96.25 68 TYR B O 1
ATOM 3902 N N . GLY B 1 69 ? -2.09 -2.055 -24.859 1 95 69 GLY B N 1
ATOM 3903 C CA . GLY B 1 69 ? -2.727 -1.803 -26.156 1 95 69 GLY B CA 1
ATOM 3904 C C . GLY B 1 69 ? -2.354 -2.82 -27.219 1 95 69 GLY B C 1
ATOM 3905 O O . GLY B 1 69 ? -3.209 -3.266 -27.984 1 95 69 GLY B O 1
ATOM 3906 N N . LYS B 1 70 ? -1.083 -3.168 -27.188 1 91.31 70 LYS B N 1
ATOM 3907 C CA . LYS B 1 70 ? -0.604 -4.191 -28.109 1 91.31 70 LYS B CA 1
ATOM 3908 C C . LYS B 1 70 ? -1.154 -5.566 -27.75 1 91.31 70 LYS B C 1
ATOM 3910 O O . LYS B 1 70 ? -1.619 -6.309 -28.609 1 91.31 70 LYS B O 1
ATOM 3915 N N . HIS B 1 71 ? -1.117 -5.848 -26.438 1 89.38 71 HIS B N 1
ATOM 3916 C CA . HIS B 1 71 ? -1.602 -7.133 -25.953 1 89.38 71 HIS B CA 1
ATOM 3917 C C . HIS B 1 71 ? -3.076 -7.332 -26.297 1 89.38 71 HIS B C 1
ATOM 3919 O O . HIS B 1 71 ? -3.488 -8.43 -26.672 1 89.38 71 HIS B O 1
ATOM 3925 N N . MET B 1 72 ? -3.85 -6.277 -26.203 1 91.31 72 MET B N 1
ATOM 3926 C CA . MET B 1 72 ? -5.305 -6.363 -26.312 1 91.31 72 MET B CA 1
ATOM 3927 C C . MET B 1 72 ? -5.762 -5.98 -27.719 1 91.31 72 MET B C 1
ATOM 3929 O O . MET B 1 72 ? -6.945 -6.098 -28.047 1 91.31 72 MET B O 1
ATOM 3933 N N . ARG B 1 73 ? -4.879 -5.52 -28.547 1 89.69 73 ARG B N 1
ATOM 3934 C CA . ARG B 1 73 ? -5.188 -5.047 -29.906 1 89.69 73 ARG B CA 1
ATOM 3935 C C . ARG B 1 73 ? -6.281 -3.986 -29.875 1 89.69 73 ARG B C 1
ATOM 3937 O O . ARG B 1 73 ? -7.27 -4.086 -30.609 1 89.69 73 ARG B O 1
ATOM 3944 N N . ARG B 1 74 ? -6.102 -3.096 -29.047 1 94.94 74 ARG B N 1
ATOM 3945 C CA . ARG B 1 74 ? -6.988 -1.949 -28.875 1 94.94 74 ARG B CA 1
ATOM 3946 C C . ARG B 1 74 ? -6.262 -0.786 -28.219 1 94.94 74 ARG B C 1
ATOM 3948 O O . ARG B 1 74 ? -5.195 -0.968 -27.625 1 94.94 74 ARG B O 1
ATOM 3955 N N . ASP B 1 75 ? -6.902 0.318 -28.328 1 96.75 75 ASP B N 1
ATOM 3956 C CA . ASP B 1 75 ? -6.359 1.456 -27.594 1 96.75 75 ASP B CA 1
ATOM 3957 C C . ASP B 1 75 ? -6.68 1.35 -26.109 1 96.75 75 ASP B C 1
ATOM 3959 O O . ASP B 1 75 ? -7.781 0.941 -25.734 1 96.75 75 ASP B O 1
ATOM 3963 N N . VAL B 1 76 ? -5.715 1.574 -25.297 1 98.56 76 VAL B N 1
ATOM 3964 C CA . VAL B 1 76 ? -5.875 1.644 -23.844 1 98.56 76 VAL B CA 1
ATOM 3965 C C . VAL B 1 76 ? -5.508 3.041 -23.359 1 98.56 76 VAL B C 1
ATOM 3967 O O . VAL B 1 76 ? -4.402 3.527 -23.609 1 98.56 76 VAL B O 1
ATOM 3970 N N . ASP B 1 77 ? -6.418 3.689 -22.703 1 98.81 77 ASP B N 1
ATOM 3971 C CA . ASP B 1 77 ? -6.16 5.023 -22.172 1 98.81 77 ASP B CA 1
ATOM 3972 C C . ASP B 1 77 ? -5.328 4.957 -20.891 1 98.81 77 ASP B C 1
ATOM 3974 O O . ASP B 1 77 ? -5.754 4.363 -19.891 1 98.81 77 ASP B O 1
ATOM 3978 N N . PRO B 1 78 ? -4.176 5.562 -20.891 1 98.81 78 PRO B N 1
ATOM 3979 C CA . PRO B 1 78 ? -3.289 5.449 -19.734 1 98.81 78 PRO B CA 1
ATOM 3980 C C . PRO B 1 78 ? -3.885 6.078 -18.469 1 98.81 78 PRO B C 1
ATOM 3982 O O . PRO B 1 78 ? -3.594 5.633 -17.359 1 98.81 78 PRO B O 1
ATOM 3985 N N . PHE B 1 79 ? -4.742 6.988 -18.609 1 98.12 79 PHE B N 1
ATOM 3986 C CA . PHE B 1 79 ? -5.137 7.789 -17.453 1 98.12 79 PHE B CA 1
ATOM 3987 C C . PHE B 1 79 ? -6.508 7.359 -16.938 1 98.12 79 PHE B C 1
ATOM 3989 O O . PHE B 1 79 ? -6.891 7.699 -15.82 1 98.12 79 PHE B O 1
ATOM 3996 N N . THR B 1 80 ? -7.246 6.59 -17.688 1 98.56 80 THR B N 1
ATOM 3997 C CA . THR B 1 80 ? -8.57 6.195 -17.219 1 98.56 80 THR B CA 1
ATOM 3998 C C . THR B 1 80 ? -8.703 4.672 -17.203 1 98.56 80 THR B C 1
ATOM 4000 O O . THR B 1 80 ? -9.633 4.137 -16.594 1 98.56 80 THR B O 1
ATOM 4003 N N . GLU B 1 81 ? -7.75 3.951 -17.828 1 98.94 81 GLU B N 1
ATOM 4004 C CA . GLU B 1 81 ? -7.934 2.512 -17.984 1 98.94 81 GLU B CA 1
ATOM 4005 C C . GLU B 1 81 ? -6.754 1.74 -17.391 1 98.94 81 GLU B C 1
ATOM 4007 O O . GLU B 1 81 ? -6.609 0.54 -17.625 1 98.94 81 GLU B O 1
ATOM 4012 N N . VAL B 1 82 ? -5.871 2.434 -16.656 1 98.94 82 VAL B N 1
ATOM 4013 C CA . VAL B 1 82 ? -4.738 1.839 -15.961 1 98.94 82 VAL B CA 1
ATOM 4014 C C . VAL B 1 82 ? -4.695 2.354 -14.523 1 98.94 82 VAL B C 1
ATOM 4016 O O . VAL B 1 82 ? -4.891 3.547 -14.281 1 98.94 82 VAL B O 1
ATOM 4019 N N . ALA B 1 83 ? -4.543 1.488 -13.578 1 98.94 83 ALA B N 1
ATOM 4020 C CA . ALA B 1 83 ? -4.293 1.84 -12.18 1 98.94 83 ALA B CA 1
ATOM 4021 C C . ALA B 1 83 ? -3.047 1.135 -11.648 1 98.94 83 ALA B C 1
ATOM 4023 O O . ALA B 1 83 ? -2.904 -0.082 -11.797 1 98.94 83 ALA B O 1
ATOM 4024 N N . VAL B 1 84 ? -2.119 1.896 -11.086 1 98.88 84 VAL B N 1
ATOM 4025 C CA . VAL B 1 84 ? -0.913 1.335 -10.484 1 98.88 84 VAL B CA 1
ATOM 4026 C C . VAL B 1 84 ? -1.147 1.071 -9 1 98.88 84 VAL B C 1
ATOM 4028 O O . VAL B 1 84 ? -1.761 1.888 -8.312 1 98.88 84 VAL B O 1
ATOM 4031 N N . THR B 1 85 ? -0.713 -0.065 -8.531 1 98.81 85 THR B N 1
ATOM 4032 C CA . THR B 1 85 ? -0.971 -0.528 -7.168 1 98.81 85 THR B CA 1
ATOM 4033 C C . THR B 1 85 ? 0.315 -1.022 -6.512 1 98.81 85 THR B C 1
ATOM 4035 O O . THR B 1 85 ? 1.367 -1.07 -7.152 1 98.81 85 THR B O 1
ATOM 4038 N N . VAL B 1 86 ? 0.26 -1.327 -5.246 1 98.56 86 VAL B N 1
ATOM 4039 C CA . VAL B 1 86 ? 1.382 -1.898 -4.508 1 98.56 86 VAL B CA 1
ATOM 4040 C C . VAL B 1 86 ? 1.398 -3.414 -4.684 1 98.56 86 VAL B C 1
ATOM 4042 O O . VAL B 1 86 ? 1.001 -4.156 -3.783 1 98.56 86 VAL B O 1
ATOM 4045 N N . GLY B 1 87 ? 1.899 -3.828 -5.816 1 97.88 87 GLY B N 1
ATOM 4046 C CA . GLY B 1 87 ? 1.902 -5.234 -6.188 1 97.88 87 GLY B CA 1
ATOM 4047 C C . GLY B 1 87 ? 0.556 -5.723 -6.688 1 97.88 87 GLY B C 1
ATOM 4048 O O . GLY B 1 87 ? -0.436 -4.996 -6.629 1 97.88 87 GLY B O 1
ATOM 4049 N N . ALA B 1 88 ? 0.563 -6.969 -7.191 1 98.25 88 ALA B N 1
ATOM 4050 C CA . ALA B 1 88 ? -0.66 -7.586 -7.695 1 98.25 88 ALA B CA 1
ATOM 4051 C C . ALA B 1 88 ? -1.607 -7.941 -6.555 1 98.25 88 ALA B C 1
ATOM 4053 O O . ALA B 1 88 ? -2.828 -7.934 -6.727 1 98.25 88 ALA B O 1
ATOM 4054 N N . SER B 1 89 ? -1.055 -8.211 -5.379 1 97.81 89 SER B N 1
ATOM 4055 C CA . SER B 1 89 ? -1.887 -8.508 -4.215 1 97.81 89 SER B CA 1
ATOM 4056 C C . SER B 1 89 ? -2.84 -7.359 -3.912 1 97.81 89 SER B C 1
ATOM 4058 O O . SER B 1 89 ? -4.016 -7.582 -3.619 1 97.81 89 SER B O 1
ATOM 4060 N N . GLN B 1 90 ? -2.328 -6.133 -4.012 1 98.75 90 GLN B N 1
ATOM 4061 C CA . GLN B 1 90 ? -3.211 -5.004 -3.748 1 98.75 90 GLN B CA 1
ATOM 4062 C C . GLN B 1 90 ? -4.191 -4.789 -4.898 1 98.75 90 GLN B C 1
ATOM 4064 O O . GLN B 1 90 ? -5.332 -4.383 -4.684 1 98.75 90 GLN B O 1
ATOM 4069 N N . ALA B 1 91 ? -3.713 -5.027 -6.133 1 98.88 91 ALA B N 1
ATOM 4070 C CA . ALA B 1 91 ? -4.621 -4.938 -7.273 1 98.88 91 ALA B CA 1
ATOM 4071 C C . ALA B 1 91 ? -5.844 -5.828 -7.07 1 98.88 91 ALA B C 1
ATOM 4073 O O . ALA B 1 91 ? -6.977 -5.398 -7.312 1 98.88 91 ALA B O 1
ATOM 4074 N N . LEU B 1 92 ? -5.605 -7.035 -6.617 1 98.88 92 LEU B N 1
ATOM 4075 C CA . LEU B 1 92 ? -6.68 -7.977 -6.324 1 98.88 92 LEU B CA 1
ATOM 4076 C C . LEU B 1 92 ? -7.566 -7.453 -5.199 1 98.88 92 LEU B C 1
ATOM 4078 O O . LEU B 1 92 ? -8.797 -7.465 -5.316 1 98.88 92 LEU B O 1
ATOM 4082 N N . TYR B 1 93 ? -6.938 -6.945 -4.148 1 98.81 93 TYR B N 1
ATOM 4083 C CA . TYR B 1 93 ? -7.66 -6.414 -2.996 1 98.81 93 TYR B CA 1
ATOM 4084 C C . TYR B 1 93 ? -8.586 -5.277 -3.408 1 98.81 93 TYR B C 1
ATOM 4086 O O . TYR B 1 93 ? -9.781 -5.301 -3.104 1 98.81 93 TYR B O 1
ATOM 4094 N N . LEU B 1 94 ? -8.023 -4.301 -4.145 1 98.88 94 LEU B N 1
ATOM 4095 C CA . LEU B 1 94 ? -8.781 -3.125 -4.555 1 98.88 94 LEU B CA 1
ATOM 4096 C C . LEU B 1 94 ? -9.891 -3.508 -5.52 1 98.88 94 LEU B C 1
ATOM 4098 O O . LEU B 1 94 ? -11 -2.975 -5.438 1 98.88 94 LEU B O 1
ATOM 4102 N N . SER B 1 95 ? -9.594 -4.391 -6.43 1 98.88 95 SER B N 1
ATOM 4103 C CA . SER B 1 95 ? -10.617 -4.848 -7.367 1 98.88 95 SER B CA 1
ATOM 4104 C C . SER B 1 95 ? -11.789 -5.484 -6.637 1 98.88 95 SER B C 1
ATOM 4106 O O . SER B 1 95 ? -12.953 -5.152 -6.902 1 98.88 95 SER B O 1
ATOM 4108 N N . LEU B 1 96 ? -11.5 -6.363 -5.723 1 98.88 96 LEU B N 1
ATOM 4109 C CA . LEU B 1 96 ? -12.555 -7.047 -4.98 1 98.88 96 LEU B CA 1
ATOM 4110 C C . LEU B 1 96 ? -13.336 -6.062 -4.117 1 98.88 96 LEU B C 1
ATOM 4112 O O . LEU B 1 96 ? -14.57 -6.137 -4.043 1 98.88 96 LEU B O 1
ATOM 4116 N N . GLN B 1 97 ? -12.633 -5.09 -3.496 1 98.19 97 GLN B N 1
ATOM 4117 C CA . GLN B 1 97 ? -13.281 -4.102 -2.639 1 98.19 97 GLN B CA 1
ATOM 4118 C C . GLN B 1 97 ? -14.258 -3.242 -3.436 1 98.19 97 GLN B C 1
ATOM 4120 O O . GLN B 1 97 ? -15.273 -2.791 -2.902 1 98.19 97 GLN B O 1
ATOM 4125 N N . THR B 1 98 ? -13.969 -3.033 -4.695 1 98.19 98 THR B N 1
ATOM 4126 C CA . THR B 1 98 ? -14.789 -2.127 -5.488 1 98.19 98 THR B CA 1
ATOM 4127 C C . THR B 1 98 ? -15.93 -2.881 -6.168 1 98.19 98 THR B C 1
ATOM 4129 O O . THR B 1 98 ? -16.922 -2.279 -6.566 1 98.19 98 THR B O 1
ATOM 4132 N N . ILE B 1 99 ? -15.836 -4.211 -6.254 1 98.25 99 ILE B N 1
ATOM 4133 C CA . ILE B 1 99 ? -16.781 -4.988 -7.039 1 98.25 99 ILE B CA 1
ATOM 4134 C C . ILE B 1 99 ? -17.75 -5.715 -6.105 1 98.25 99 ILE B C 1
ATOM 4136 O O . ILE B 1 99 ? -18.953 -5.801 -6.391 1 98.25 99 ILE B O 1
ATOM 4140 N N . ILE B 1 100 ? -17.281 -6.215 -4.984 1 98.38 100 ILE B N 1
ATOM 4141 C CA . ILE B 1 100 ? -18 -7.184 -4.168 1 98.38 100 ILE B CA 1
ATOM 4142 C C . ILE B 1 100 ? -18.781 -6.461 -3.072 1 98.38 100 ILE B C 1
ATOM 4144 O O . ILE B 1 100 ? -18.281 -5.504 -2.475 1 98.38 100 ILE B O 1
ATOM 4148 N N . GLN B 1 101 ? -19.938 -6.844 -2.85 1 96.38 101 GLN B N 1
ATOM 4149 C CA . GLN B 1 101 ? -20.797 -6.457 -1.738 1 96.38 101 GLN B CA 1
ATOM 4150 C C . GLN B 1 101 ? -21.203 -7.672 -0.913 1 96.38 101 GLN B C 1
ATOM 4152 O O . GLN B 1 101 ? -21.109 -8.812 -1.381 1 96.38 101 GLN B O 1
ATOM 4157 N N . PRO B 1 102 ? -21.578 -7.383 0.37 1 94.75 102 PRO B N 1
ATOM 4158 C CA . PRO B 1 102 ? -22.062 -8.516 1.162 1 94.75 102 PRO B CA 1
ATOM 4159 C C . PRO B 1 102 ? -23.172 -9.305 0.454 1 94.75 102 PRO B C 1
ATOM 4161 O O . PRO B 1 102 ? -24.125 -8.719 -0.061 1 94.75 102 PRO B O 1
ATOM 4164 N N . GLY B 1 103 ? -22.984 -10.594 0.347 1 95 103 GLY B N 1
ATOM 4165 C CA . GLY B 1 103 ? -23.953 -11.453 -0.321 1 95 103 GLY B CA 1
ATOM 4166 C C . GLY B 1 103 ? -23.484 -11.922 -1.686 1 95 103 GLY B C 1
ATOM 4167 O O . GLY B 1 103 ? -24 -12.914 -2.213 1 95 103 GLY B O 1
ATOM 4168 N N . ASP B 1 104 ? -22.547 -11.297 -2.23 1 98.62 104 ASP B N 1
ATOM 4169 C CA . ASP B 1 104 ? -22.016 -11.664 -3.539 1 98.62 104 ASP B CA 1
ATOM 4170 C C . ASP B 1 104 ? -21.156 -12.922 -3.449 1 98.62 104 ASP B C 1
ATOM 4172 O O . ASP B 1 104 ? -20.562 -13.203 -2.404 1 98.62 104 ASP B O 1
ATOM 4176 N N . GLU B 1 105 ? -21.156 -13.648 -4.527 1 98.88 105 GLU B N 1
ATOM 4177 C CA . GLU B 1 105 ? -20.328 -14.844 -4.652 1 98.88 105 GLU B CA 1
ATOM 4178 C C . GLU B 1 105 ? -19.156 -14.602 -5.605 1 98.88 105 GLU B C 1
ATOM 4180 O O . GLU B 1 105 ? -19.297 -13.875 -6.59 1 98.88 105 GLU B O 1
ATOM 4185 N N . VAL B 1 106 ? -18.031 -15.18 -5.266 1 98.94 106 VAL B N 1
ATOM 4186 C CA . VAL B 1 106 ? -16.859 -15.125 -6.117 1 98.94 106 VAL B CA 1
ATOM 4187 C C . VAL B 1 106 ? -16.375 -16.531 -6.438 1 98.94 106 VAL B C 1
ATOM 4189 O O . VAL B 1 106 ? -16.109 -17.328 -5.531 1 98.94 106 VAL B O 1
ATOM 4192 N N . ILE B 1 107 ? -16.219 -16.859 -7.711 1 98.94 107 ILE B N 1
ATOM 4193 C CA . ILE B 1 107 ? -15.773 -18.172 -8.148 1 98.94 107 ILE B CA 1
ATOM 4194 C C . ILE B 1 107 ? -14.25 -18.25 -8.039 1 98.94 107 ILE B C 1
ATOM 4196 O O . ILE B 1 107 ? -13.539 -17.375 -8.531 1 98.94 107 ILE B O 1
ATOM 4200 N N . LEU B 1 108 ? -13.758 -19.266 -7.398 1 98.81 108 LEU B N 1
ATOM 4201 C CA . LEU B 1 108 ? -12.344 -19.625 -7.344 1 98.81 108 LEU B CA 1
ATOM 4202 C C . LEU B 1 108 ? -12.117 -21.031 -7.914 1 98.81 108 LEU B C 1
ATOM 4204 O O . LEU B 1 108 ? -12.805 -21.984 -7.535 1 98.81 108 LEU B O 1
ATOM 4208 N N . PHE B 1 109 ? -11.227 -21.125 -8.828 1 98.75 109 PHE B N 1
ATOM 4209 C CA . PHE B 1 109 ? -10.844 -22.438 -9.328 1 98.75 109 PHE B CA 1
ATOM 4210 C C . PHE B 1 109 ? -9.875 -23.125 -8.375 1 98.75 109 PHE B C 1
ATOM 4212 O O . PHE B 1 109 ? -8.844 -22.562 -8.008 1 98.75 109 PHE B O 1
ATOM 4219 N N . GLU B 1 110 ? -10.195 -24.359 -7.977 1 97.44 110 GLU B N 1
ATOM 4220 C CA . GLU B 1 110 ? -9.383 -25.094 -7.016 1 97.44 110 GLU B CA 1
ATOM 4221 C C . GLU B 1 110 ? -8.547 -26.172 -7.707 1 97.44 110 GLU B C 1
ATOM 4223 O O . GLU B 1 110 ? -9.055 -26.922 -8.539 1 97.44 110 GLU B O 1
ATOM 4228 N N . PRO B 1 111 ? -7.191 -26.219 -7.395 1 98.06 111 PRO B N 1
ATOM 4229 C CA . PRO B 1 111 ? -6.523 -25.438 -6.355 1 98.06 111 PRO B CA 1
ATOM 4230 C C . PRO B 1 111 ? -6.387 -23.953 -6.734 1 98.06 111 PRO B C 1
ATOM 4232 O O . PRO B 1 111 ? -6.602 -23.594 -7.895 1 98.06 111 PRO B O 1
ATOM 4235 N N . PHE B 1 112 ? -6.223 -23.078 -5.758 1 98 112 PHE B N 1
ATOM 4236 C CA . PHE B 1 112 ? -6.137 -21.641 -5.945 1 98 112 PHE B CA 1
ATOM 4237 C C . PHE B 1 112 ? -4.961 -21.062 -5.168 1 98 112 PHE B C 1
ATOM 4239 O O . PHE B 1 112 ? -4.426 -21.703 -4.27 1 98 112 PHE B O 1
ATOM 4246 N N . PHE B 1 113 ? -4.477 -19.953 -5.555 1 96.06 113 PHE B N 1
ATOM 4247 C CA . PHE B 1 113 ? -3.57 -19.172 -4.719 1 96.06 113 PHE B CA 1
ATOM 4248 C C . PHE B 1 113 ? -4.25 -18.766 -3.416 1 96.06 113 PHE B C 1
ATOM 4250 O O . PHE B 1 113 ? -5.332 -18.172 -3.434 1 96.06 113 PHE B O 1
ATOM 4257 N N . ASP B 1 114 ? -3.695 -18.984 -2.326 1 91.06 114 ASP B N 1
ATOM 4258 C CA . ASP B 1 114 ? -4.336 -18.984 -1.014 1 91.06 114 ASP B CA 1
ATOM 4259 C C . ASP B 1 114 ? -4.805 -17.578 -0.635 1 91.06 114 ASP B C 1
ATOM 4261 O O . ASP B 1 114 ? -5.762 -17.422 0.129 1 91.06 114 ASP B O 1
ATOM 4265 N N . LEU B 1 115 ? -4.293 -16.562 -1.179 1 95.25 115 LEU B N 1
ATOM 4266 C CA . LEU B 1 115 ? -4.617 -15.172 -0.882 1 95.25 115 LEU B CA 1
ATOM 4267 C C . LEU B 1 115 ? -6.066 -14.867 -1.249 1 95.25 115 LEU B C 1
ATOM 4269 O O . LEU B 1 115 ? -6.715 -14.047 -0.593 1 95.25 115 LEU B O 1
ATOM 4273 N N . TYR B 1 116 ? -6.594 -15.523 -2.264 1 98.31 116 TYR B N 1
ATOM 4274 C CA . TYR B 1 116 ? -7.879 -15.195 -2.865 1 98.31 116 TYR B CA 1
ATOM 4275 C C . TYR B 1 116 ? -9.008 -15.336 -1.851 1 98.31 116 TYR B C 1
ATOM 4277 O O . TYR B 1 116 ? -9.859 -14.453 -1.736 1 98.31 116 TYR B O 1
ATOM 4285 N N . VAL B 1 117 ? -8.953 -16.422 -1.104 1 97.62 117 VAL B N 1
ATOM 4286 C CA . VAL B 1 117 ? -10.055 -16.734 -0.193 1 97.62 117 VAL B CA 1
ATOM 4287 C C . VAL B 1 117 ? -10.203 -15.625 0.836 1 97.62 117 VAL B C 1
ATOM 4289 O O . VAL B 1 117 ? -11.305 -15.109 1.045 1 97.62 117 VAL B O 1
ATOM 4292 N N . SER B 1 118 ? -9.141 -15.242 1.423 1 96.5 118 SER B N 1
ATOM 4293 C CA . SER B 1 118 ? -9.172 -14.227 2.473 1 96.5 118 SER B CA 1
ATOM 4294 C C . SER B 1 118 ? -9.578 -12.867 1.916 1 96.5 118 SER B C 1
ATOM 4296 O O . SER B 1 118 ? -10.312 -12.117 2.564 1 96.5 118 SER B O 1
ATOM 4298 N N . GLN B 1 119 ? -9.117 -12.516 0.74 1 98.31 119 GLN B N 1
ATOM 4299 C CA . GLN B 1 119 ? -9.461 -11.227 0.164 1 98.31 119 GLN B CA 1
ATOM 4300 C C . GLN B 1 119 ? -10.938 -11.164 -0.214 1 98.31 119 GLN B C 1
ATOM 4302 O O . GLN B 1 119 ? -11.578 -10.125 -0.08 1 98.31 119 GLN B O 1
ATOM 4307 N N . VAL B 1 120 ? -11.516 -12.289 -0.714 1 98.62 120 VAL B N 1
ATOM 4308 C CA . VAL B 1 120 ? -12.938 -12.352 -1.012 1 98.62 120 VAL B CA 1
ATOM 4309 C C . VAL B 1 120 ? -13.742 -12.125 0.265 1 98.62 120 VAL B C 1
ATOM 4311 O O . VAL B 1 120 ? -14.688 -11.32 0.277 1 98.62 120 VAL B O 1
ATOM 4314 N N . LYS B 1 121 ? -13.305 -12.766 1.336 1 97.5 121 LYS B N 1
ATOM 4315 C CA . LYS B 1 121 ? -14 -12.641 2.613 1 97.5 121 LYS B CA 1
ATOM 4316 C C . LYS B 1 121 ? -13.875 -11.227 3.166 1 97.5 121 LYS B C 1
ATOM 4318 O O . LYS B 1 121 ? -14.836 -10.68 3.711 1 97.5 121 LYS B O 1
ATOM 4323 N N . LEU B 1 122 ? -12.727 -10.648 3.057 1 96.06 122 LEU B N 1
ATOM 4324 C CA . LEU B 1 122 ? -12.5 -9.281 3.523 1 96.06 122 LEU B CA 1
ATOM 4325 C C . LEU B 1 122 ? -13.398 -8.297 2.787 1 96.06 122 LEU B C 1
ATOM 4327 O O . LEU B 1 122 ? -13.781 -7.266 3.344 1 96.06 122 LEU B O 1
ATOM 4331 N N . ALA B 1 123 ? -13.727 -8.602 1.567 1 97.25 123 ALA B N 1
ATOM 4332 C CA . ALA B 1 123 ? -14.609 -7.75 0.776 1 97.25 123 ALA B CA 1
ATOM 4333 C C . ALA B 1 123 ? -16.078 -8.031 1.096 1 97.25 123 ALA B C 1
ATOM 4335 O O . ALA B 1 123 ? -16.969 -7.363 0.574 1 97.25 123 ALA B O 1
ATOM 4336 N N . GLY B 1 124 ? -16.375 -9.055 1.931 1 96.56 124 GLY B N 1
ATOM 4337 C CA . GLY B 1 124 ? -17.719 -9.414 2.33 1 96.56 124 GLY B CA 1
ATOM 4338 C C . GLY B 1 124 ? -18.359 -10.453 1.431 1 96.56 124 GLY B C 1
ATOM 4339 O O . GLY B 1 124 ? -19.547 -10.758 1.562 1 96.56 124 GLY B O 1
ATOM 4340 N N . GLY B 1 125 ? -17.547 -10.977 0.49 1 98.44 125 GLY B N 1
ATOM 4341 C CA . GLY B 1 125 ? -18.062 -11.969 -0.439 1 98.44 125 GLY B CA 1
ATOM 4342 C C . GLY B 1 125 ? -17.953 -13.391 0.076 1 98.44 125 GLY B C 1
ATOM 4343 O O . GLY B 1 125 ? -17.359 -13.625 1.131 1 98.44 125 GLY B O 1
ATOM 4344 N N . THR B 1 126 ? -18.547 -14.281 -0.651 1 98.62 126 THR B N 1
ATOM 4345 C CA . THR B 1 126 ? -18.469 -15.711 -0.376 1 98.62 126 THR B CA 1
ATOM 4346 C C . THR B 1 126 ? -17.719 -16.438 -1.485 1 98.62 126 THR B C 1
ATOM 4348 O O . THR B 1 126 ? -18.141 -16.438 -2.641 1 98.62 126 THR B O 1
ATOM 4351 N N . PRO B 1 127 ? -16.656 -17.047 -1.152 1 98.56 127 PRO B N 1
ATOM 4352 C CA . PRO B 1 127 ? -15.992 -17.859 -2.172 1 98.56 127 PRO B CA 1
ATOM 4353 C C . PRO B 1 127 ? -16.797 -19.094 -2.559 1 98.56 127 PRO B C 1
ATOM 4355 O O . PRO B 1 127 ? -17.344 -19.781 -1.688 1 98.56 127 PRO B O 1
ATOM 4358 N N . VAL B 1 128 ? -16.953 -19.328 -3.773 1 98.81 128 VAL B N 1
ATOM 4359 C CA . VAL B 1 128 ? -17.531 -20.547 -4.34 1 98.81 128 VAL B CA 1
ATOM 4360 C C . VAL B 1 128 ? -16.484 -21.297 -5.152 1 98.81 128 VAL B C 1
ATOM 4362 O O . VAL B 1 128 ? -15.922 -20.75 -6.109 1 98.81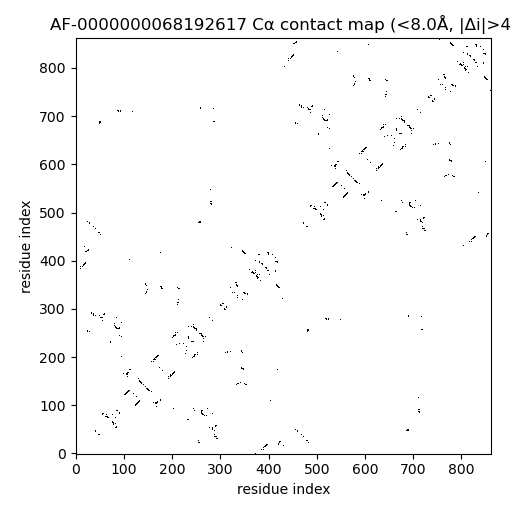 128 VAL B O 1
ATOM 4365 N N . PHE B 1 129 ? -16.219 -22.547 -4.805 1 98.5 129 PHE B N 1
ATOM 4366 C CA . PHE B 1 129 ? -15.086 -23.281 -5.344 1 98.5 129 PHE B CA 1
ATOM 4367 C C . PHE B 1 129 ? -15.508 -24.156 -6.516 1 98.5 129 PHE B C 1
ATOM 4369 O O . PHE B 1 129 ? -16.5 -24.891 -6.418 1 98.5 129 PHE B O 1
ATOM 4376 N N . VAL B 1 130 ? -14.836 -24.031 -7.59 1 98.69 130 VAL B N 1
ATOM 4377 C CA . VAL B 1 130 ? -14.969 -24.906 -8.75 1 98.69 130 VAL B CA 1
ATOM 4378 C C . VAL B 1 130 ? -13.711 -25.75 -8.898 1 98.69 130 VAL B C 1
ATOM 4380 O O . VAL B 1 130 ? -12.648 -25.234 -9.266 1 98.69 130 VAL B O 1
ATOM 4383 N N . PRO B 1 131 ? -13.805 -27.016 -8.695 1 98.06 131 PRO B N 1
ATOM 4384 C CA . PRO B 1 131 ? -12.609 -27.859 -8.789 1 98.06 131 PRO B CA 1
ATOM 4385 C C . PRO B 1 131 ? -12.125 -28.047 -10.227 1 98.06 131 PRO B C 1
ATOM 4387 O O . PRO B 1 131 ? -12.922 -28.391 -11.102 1 98.06 131 PRO B O 1
ATOM 4390 N N . LEU B 1 132 ? -10.883 -27.75 -10.461 1 98.25 132 LEU B N 1
ATOM 4391 C CA . LEU B 1 132 ? -10.227 -28.281 -11.648 1 98.25 132 LEU B CA 1
ATOM 4392 C C . LEU B 1 132 ? -10.023 -29.797 -11.523 1 98.25 132 LEU B C 1
ATOM 4394 O O . LEU B 1 132 ? -9.625 -30.281 -10.461 1 98.25 132 LEU B O 1
ATOM 4398 N N . THR B 1 133 ? -10.328 -30.484 -12.562 1 97.12 133 THR B N 1
ATOM 4399 C CA . THR B 1 133 ? -10.195 -31.938 -12.539 1 97.12 133 THR B CA 1
ATOM 4400 C C . THR B 1 133 ? -8.781 -32.344 -12.938 1 97.12 133 THR B C 1
ATOM 4402 O O . THR B 1 133 ? -8.305 -31.984 -14.016 1 97.12 133 THR B O 1
ATOM 4405 N N . PHE B 1 134 ? -8.156 -33.094 -12.047 1 96.31 134 PHE B N 1
ATOM 4406 C CA . PHE B 1 134 ? -6.871 -33.656 -12.406 1 96.31 134 PHE B CA 1
ATOM 4407 C C . PHE B 1 134 ? -7.062 -34.938 -13.211 1 96.31 134 PHE B C 1
ATOM 4409 O O . PHE B 1 134 ? -7.73 -35.875 -12.758 1 96.31 134 PHE B O 1
ATOM 4416 N N . VAL B 1 135 ? -6.52 -35 -14.406 1 95.44 135 VAL B N 1
ATOM 4417 C CA . VAL B 1 135 ? -6.598 -36.156 -15.281 1 95.44 135 VAL B CA 1
ATOM 4418 C C . VAL B 1 135 ? -5.207 -36.781 -15.445 1 95.44 135 VAL B C 1
ATOM 4420 O O . VAL B 1 135 ? -4.395 -36.281 -16.234 1 95.44 135 VAL B O 1
ATOM 4423 N N . PRO B 1 136 ? -4.922 -37.875 -14.766 1 93.94 136 PRO B N 1
ATOM 4424 C CA . PRO B 1 136 ? -3.629 -38.531 -14.945 1 93.94 136 PRO B CA 1
ATOM 4425 C C . PRO B 1 136 ? -3.4 -39.031 -16.375 1 93.94 136 PRO B C 1
ATOM 4427 O O . PRO B 1 136 ? -4.359 -39.312 -17.094 1 93.94 136 PRO B O 1
ATOM 4430 N N . TYR B 1 137 ? -2.133 -39.094 -16.734 1 93.56 137 TYR B N 1
ATOM 4431 C CA . TYR B 1 137 ? -1.817 -39.656 -18.047 1 93.56 137 TYR B CA 1
ATOM 4432 C C . TYR B 1 137 ? -2.184 -41.125 -18.125 1 93.56 137 TYR B C 1
ATOM 4434 O O . TYR B 1 137 ? -2.289 -41.781 -17.094 1 93.56 137 TYR B O 1
ATOM 4442 N N . GLU B 1 138 ? -2.375 -41.625 -19.328 1 88.69 138 GLU B N 1
ATOM 4443 C CA . GLU B 1 138 ? -2.84 -42.969 -19.547 1 88.69 138 GLU B CA 1
ATOM 4444 C C . GLU B 1 138 ? -1.812 -44 -19.062 1 88.69 138 GLU B C 1
ATOM 4446 O O . GLU B 1 138 ? -2.16 -45.156 -18.75 1 88.69 138 GLU B O 1
ATOM 4451 N N . ASP B 1 139 ? -0.573 -43.625 -18.922 1 83.81 139 ASP B N 1
ATOM 4452 C CA . ASP B 1 139 ? 0.49 -44.562 -18.562 1 83.81 139 ASP B CA 1
ATOM 4453 C C . ASP B 1 139 ? 0.6 -44.719 -17.047 1 83.81 139 ASP B C 1
ATOM 4455 O O . ASP B 1 139 ? 1.49 -45.406 -16.562 1 83.81 139 ASP B O 1
ATOM 4459 N N . ASP B 1 140 ? -0.214 -44.094 -16.328 1 82.81 140 ASP B N 1
ATOM 4460 C CA . ASP B 1 140 ? -0.3 -44.312 -14.883 1 82.81 140 ASP B CA 1
ATOM 4461 C C . ASP B 1 140 ? -0.725 -45.719 -14.547 1 82.81 140 ASP B C 1
ATOM 4463 O O . ASP B 1 140 ? -1.597 -46.281 -15.211 1 82.81 140 ASP B O 1
ATOM 4467 N N . THR B 1 141 ? 0.025 -46.344 -13.656 1 81 141 THR B N 1
ATOM 4468 C CA . THR B 1 141 ? -0.337 -47.656 -13.156 1 81 141 THR B CA 1
ATOM 4469 C C . THR B 1 141 ? -0.49 -47.625 -11.641 1 81 141 THR B C 1
ATOM 4471 O O . THR B 1 141 ? -0.402 -46.594 -11.016 1 81 141 THR B O 1
ATOM 4474 N N . GLU B 1 142 ? -0.739 -48.781 -11.156 1 75.75 142 GLU B N 1
ATOM 4475 C CA . GLU B 1 142 ? -0.895 -48.906 -9.711 1 75.75 142 GLU B CA 1
ATOM 4476 C C . GLU B 1 142 ? 0.424 -48.625 -8.984 1 75.75 142 GLU B C 1
ATOM 4478 O O . GLU B 1 142 ? 0.432 -48.156 -7.848 1 75.75 142 GLU B O 1
ATOM 4483 N N . THR B 1 143 ? 1.427 -48.812 -9.672 1 80.25 143 THR B N 1
ATOM 4484 C CA . THR B 1 143 ? 2.721 -48.75 -9 1 80.25 143 THR B CA 1
ATOM 4485 C C . THR B 1 143 ? 3.543 -47.594 -9.523 1 80.25 143 THR B C 1
ATOM 4487 O O . THR B 1 143 ? 4.59 -47.25 -8.969 1 80.25 143 THR B O 1
ATOM 4490 N N . VAL B 1 144 ? 2.994 -47 -10.57 1 84.94 144 VAL B N 1
ATOM 4491 C CA . VAL B 1 144 ? 3.734 -45.906 -11.172 1 84.94 144 VAL B CA 1
ATOM 4492 C C . VAL B 1 144 ? 2.805 -44.719 -11.375 1 84.94 144 VAL B C 1
ATOM 4494 O O . VAL B 1 144 ? 1.789 -44.812 -12.07 1 84.94 144 VAL B O 1
ATOM 4497 N N . VAL B 1 145 ? 3.18 -43.688 -10.68 1 89.44 145 VAL B N 1
ATOM 4498 C CA . VAL B 1 145 ? 2.426 -42.438 -10.883 1 89.44 145 VAL B CA 1
ATOM 4499 C C . VAL B 1 145 ? 3.139 -41.562 -11.906 1 89.44 145 VAL B C 1
ATOM 4501 O O . VAL B 1 145 ? 4.367 -41.5 -11.914 1 89.44 145 VAL B O 1
ATOM 4504 N N . THR B 1 146 ? 2.414 -41.062 -12.781 1 88.81 146 THR B N 1
ATOM 4505 C CA . THR B 1 146 ? 2.934 -40.156 -13.781 1 88.81 146 THR B CA 1
ATOM 4506 C C . THR B 1 146 ? 2.291 -38.781 -13.625 1 88.81 146 THR B C 1
ATOM 4508 O O . THR B 1 146 ? 1.536 -38.531 -12.68 1 88.81 146 THR B O 1
ATOM 4511 N N . GLY B 1 147 ? 2.594 -37.906 -14.461 1 91.62 147 GLY B N 1
ATOM 4512 C CA . GLY B 1 147 ? 1.979 -36.594 -14.445 1 91.62 147 GLY B CA 1
ATOM 4513 C C . GLY B 1 147 ? 0.544 -36.594 -14.938 1 91.62 147 GLY B C 1
ATOM 4514 O O . GLY B 1 147 ? -0.113 -37.625 -14.938 1 91.62 147 GLY B O 1
ATOM 4515 N N . GLY B 1 148 ? 0.053 -35.531 -15.18 1 94.25 148 GLY B N 1
ATOM 4516 C CA . GLY B 1 148 ? -1.308 -35.344 -15.656 1 94.25 148 GLY B CA 1
ATOM 4517 C C . GLY B 1 148 ? -1.639 -33.906 -15.953 1 94.25 148 GLY B C 1
ATOM 4518 O O . GLY B 1 148 ? -0.751 -33.062 -15.969 1 94.25 148 GLY B O 1
ATOM 4519 N N . ASP B 1 149 ? -2.924 -33.719 -16.297 1 94.44 149 ASP B N 1
ATOM 4520 C CA . ASP B 1 149 ? -3.408 -32.375 -16.641 1 94.44 149 ASP B CA 1
ATOM 4521 C C . ASP B 1 149 ? -4.512 -31.938 -15.695 1 94.44 149 ASP B C 1
ATOM 4523 O O . ASP B 1 149 ? -5.305 -32.75 -15.227 1 94.44 149 ASP B O 1
ATOM 4527 N N . TRP B 1 150 ? -4.488 -30.703 -15.375 1 96.62 150 TRP B N 1
ATOM 4528 C CA . TRP B 1 150 ? -5.605 -30.062 -14.688 1 96.62 150 TRP B CA 1
ATOM 4529 C C . TRP B 1 150 ? -6.574 -29.438 -15.688 1 96.62 150 TRP B C 1
ATOM 4531 O O . TRP B 1 150 ? -6.184 -28.578 -16.484 1 96.62 150 TRP B O 1
ATOM 4541 N N . VAL B 1 151 ? -7.848 -29.797 -15.648 1 97.12 151 VAL B N 1
ATOM 4542 C CA . VAL B 1 151 ? -8.773 -29.406 -16.703 1 97.12 151 VAL B CA 1
ATOM 4543 C C . VAL B 1 151 ? -10 -28.734 -16.094 1 97.12 151 VAL B C 1
ATOM 4545 O O . VAL B 1 151 ? -10.5 -29.156 -15.055 1 97.12 151 VAL B O 1
ATOM 4548 N N . LEU B 1 152 ? -10.383 -27.641 -16.688 1 98.25 152 LEU B N 1
ATOM 4549 C CA . LEU B 1 152 ? -11.656 -27 -16.344 1 98.25 152 LEU B CA 1
ATOM 4550 C C . LEU B 1 152 ? -12.812 -27.672 -17.078 1 98.25 152 LEU B C 1
ATOM 4552 O O . LEU B 1 152 ? -12.789 -27.781 -18.297 1 98.25 152 LEU B O 1
ATOM 4556 N N . GLU B 1 153 ? -13.773 -28.109 -16.375 1 98 153 GLU B N 1
ATOM 4557 C CA . GLU B 1 153 ? -14.977 -28.688 -16.953 1 98 153 GLU B CA 1
ATOM 4558 C C . GLU B 1 153 ? -16.109 -27.656 -16.984 1 98 153 GLU B C 1
ATOM 4560 O O . GLU B 1 153 ? -16.516 -27.141 -15.938 1 98 153 GLU B O 1
ATOM 4565 N N . ALA B 1 154 ? -16.656 -27.516 -18.062 1 98 154 ALA B N 1
ATOM 4566 C CA . ALA B 1 154 ? -17.688 -26.5 -18.281 1 98 154 ALA B CA 1
ATOM 4567 C C . ALA B 1 154 ? -18.891 -26.75 -17.359 1 98 154 ALA B C 1
ATOM 4569 O O . ALA B 1 154 ? -19.453 -25.797 -16.812 1 98 154 ALA B O 1
ATOM 4570 N N . ASP B 1 155 ? -19.25 -27.969 -17.234 1 98.06 155 ASP B N 1
ATOM 4571 C CA . ASP B 1 155 ? -20.438 -28.297 -16.469 1 98.06 155 ASP B CA 1
ATOM 4572 C C . ASP B 1 155 ? -20.266 -27.922 -14.992 1 98.06 155 ASP B C 1
ATOM 4574 O O . ASP B 1 155 ? -21.188 -27.422 -14.352 1 98.06 155 ASP B O 1
ATOM 4578 N N . LYS B 1 156 ? -19.125 -28.188 -14.469 1 98.12 156 LYS B N 1
ATOM 4579 C CA . LYS B 1 156 ? -18.844 -27.828 -13.078 1 98.12 156 LYS B CA 1
ATOM 4580 C C . LYS B 1 156 ? -18.922 -26.312 -12.867 1 98.12 156 LYS B C 1
ATOM 4582 O O . LYS B 1 156 ? -19.438 -25.859 -11.852 1 98.12 156 LYS B O 1
ATOM 4587 N N . LEU B 1 157 ? -18.391 -25.562 -13.82 1 98.75 157 LEU B N 1
ATOM 4588 C CA . LEU B 1 157 ? -18.438 -24.109 -13.742 1 98.75 157 LEU B CA 1
ATOM 4589 C C . LEU B 1 157 ? -19.859 -23.594 -13.852 1 98.75 157 LEU B C 1
ATOM 4591 O O . LEU B 1 157 ? -20.297 -22.766 -13.039 1 98.75 157 LEU B O 1
ATOM 4595 N N . LYS B 1 158 ? -20.594 -24.109 -14.781 1 98.38 158 LYS B N 1
ATOM 4596 C CA . LYS B 1 158 ? -21.969 -23.656 -15 1 98.38 158 LYS B CA 1
ATOM 4597 C C . LYS B 1 158 ? -22.844 -23.969 -13.789 1 98.38 158 LYS B C 1
ATOM 4599 O O . LYS B 1 158 ? -23.766 -23.203 -13.469 1 98.38 158 LYS B O 1
ATOM 4604 N N . GLN B 1 159 ? -22.562 -25.062 -13.164 1 98.19 159 GLN B N 1
ATOM 4605 C CA . GLN B 1 159 ? -23.344 -25.453 -12 1 98.19 159 GLN B CA 1
ATOM 4606 C C . GLN B 1 159 ? -23.047 -24.547 -10.805 1 98.19 159 GLN B C 1
ATOM 4608 O O . GLN B 1 159 ? -23.906 -24.344 -9.945 1 98.19 159 GLN B O 1
ATOM 4613 N N . ALA B 1 160 ? -21.891 -24.016 -10.758 1 98.56 160 ALA B N 1
ATOM 4614 C CA . ALA B 1 160 ? -21.453 -23.219 -9.617 1 98.56 160 ALA B CA 1
ATOM 4615 C C . ALA B 1 160 ? -21.875 -21.766 -9.773 1 98.56 160 ALA B C 1
ATOM 4617 O O . ALA B 1 160 ? -22.094 -21.062 -8.781 1 98.56 160 ALA B O 1
ATOM 4618 N N . VAL B 1 161 ? -22.031 -21.281 -10.977 1 98.75 161 VAL B N 1
ATOM 4619 C CA . VAL B 1 161 ? -22.344 -19.875 -11.273 1 98.75 161 VAL B CA 1
ATOM 4620 C C . VAL B 1 161 ? -23.828 -19.625 -11.023 1 98.75 161 VAL B C 1
ATOM 4622 O O . VAL B 1 161 ? -24.688 -20.438 -11.398 1 98.75 161 VAL B O 1
ATOM 4625 N N . THR B 1 162 ? -24.125 -18.578 -10.336 1 98.62 162 THR B N 1
ATOM 4626 C CA . THR B 1 162 ? -25.5 -18.141 -10.062 1 98.62 162 THR B CA 1
ATOM 4627 C C . THR B 1 162 ? -25.641 -16.641 -10.344 1 98.62 162 THR B C 1
ATOM 4629 O O . THR B 1 162 ? -24.672 -15.977 -10.703 1 98.62 162 THR B O 1
ATOM 4632 N N . THR B 1 163 ? -26.828 -16.156 -10.102 1 98.38 163 THR B N 1
ATOM 4633 C CA . THR B 1 163 ? -27.078 -14.727 -10.289 1 98.38 163 THR B CA 1
ATOM 4634 C C . THR B 1 163 ? -26.422 -13.914 -9.188 1 98.38 163 THR B C 1
ATOM 4636 O O . THR B 1 163 ? -26.312 -12.688 -9.289 1 98.38 163 THR B O 1
ATOM 4639 N N . ARG B 1 164 ? -25.844 -14.586 -8.195 1 98.62 164 ARG B N 1
ATOM 4640 C CA . ARG B 1 164 ? -25.125 -13.914 -7.125 1 98.62 164 ARG B CA 1
ATOM 4641 C C . ARG B 1 164 ? -23.641 -13.844 -7.434 1 98.62 164 ARG B C 1
ATOM 4643 O O . ARG B 1 164 ? -22.891 -13.148 -6.742 1 98.62 164 ARG B O 1
ATOM 4650 N N . THR B 1 165 ? -23.203 -14.531 -8.469 1 98.88 165 THR B N 1
ATOM 4651 C CA . THR B 1 165 ? -21.797 -14.5 -8.852 1 98.88 165 THR B CA 1
ATOM 4652 C C . THR B 1 165 ? -21.422 -13.141 -9.422 1 98.88 165 THR B C 1
ATOM 4654 O O . THR B 1 165 ? -21.906 -12.75 -10.484 1 98.88 165 THR B O 1
ATOM 4657 N N . LYS B 1 166 ? -20.562 -12.469 -8.695 1 98.88 166 LYS B N 1
ATOM 4658 C CA . LYS B 1 166 ? -20.203 -11.102 -9.07 1 98.88 166 LYS B CA 1
ATOM 4659 C C . LYS B 1 166 ? -18.797 -11.055 -9.648 1 98.88 166 LYS B C 1
ATOM 4661 O O . LYS B 1 166 ? -18.422 -10.07 -10.297 1 98.88 166 LYS B O 1
ATOM 4666 N N . ALA B 1 167 ? -18 -12.094 -9.391 1 98.94 167 ALA B N 1
ATOM 4667 C CA . ALA B 1 167 ? -16.656 -12.133 -9.945 1 98.94 167 ALA B CA 1
ATOM 4668 C C . ALA B 1 167 ? -16.172 -13.57 -10.117 1 98.94 167 ALA B C 1
ATOM 4670 O O . ALA B 1 167 ? -16.609 -14.469 -9.391 1 98.94 167 ALA B O 1
ATOM 4671 N N . ILE B 1 168 ? -15.359 -13.789 -11.086 1 98.94 168 ILE B N 1
ATOM 4672 C CA . ILE B 1 168 ? -14.602 -15.016 -11.312 1 98.94 168 ILE B CA 1
ATOM 4673 C C . ILE B 1 168 ? -13.109 -14.703 -11.336 1 98.94 168 ILE B C 1
ATOM 4675 O O . ILE B 1 168 ? -12.656 -13.852 -12.109 1 98.94 168 ILE B O 1
ATOM 4679 N N . LEU B 1 169 ? -12.352 -15.336 -10.477 1 98.88 169 LEU B N 1
ATOM 4680 C CA . LEU B 1 169 ? -10.906 -15.164 -10.469 1 98.88 169 LEU B CA 1
ATOM 4681 C C . LEU B 1 169 ? -10.227 -16.188 -11.367 1 98.88 169 LEU B C 1
ATOM 4683 O O . LEU B 1 169 ? -10.32 -17.391 -11.117 1 98.88 169 LEU B O 1
ATOM 4687 N N . LEU B 1 170 ? -9.586 -15.711 -12.391 1 98.88 170 LEU B N 1
ATOM 4688 C CA . LEU B 1 170 ? -8.867 -16.547 -13.344 1 98.88 170 LEU B CA 1
ATOM 4689 C C . LEU B 1 170 ? -7.367 -16.266 -13.289 1 98.88 170 LEU B C 1
ATOM 4691 O O . LEU B 1 170 ? -6.938 -15.125 -13.531 1 98.88 170 LEU B O 1
ATOM 4695 N N . ASN B 1 171 ? -6.605 -17.219 -12.914 1 98.75 171 ASN B N 1
ATOM 4696 C CA . ASN B 1 171 ? -5.156 -17.078 -12.828 1 98.75 171 ASN B CA 1
ATOM 4697 C C . ASN B 1 171 ? -4.449 -17.953 -13.867 1 98.75 171 ASN B C 1
ATOM 4699 O O . ASN B 1 171 ? -4.531 -19.172 -13.82 1 98.75 171 ASN B O 1
ATOM 4703 N N . SER B 1 172 ? -3.777 -17.312 -14.82 1 97.62 172 SER B N 1
ATOM 4704 C CA . SER B 1 172 ? -3.059 -17.984 -15.898 1 97.62 172 SER B CA 1
ATOM 4705 C C . SER B 1 172 ? -1.812 -17.203 -16.297 1 97.62 172 SER B C 1
ATOM 4707 O O . SER B 1 172 ? -1.902 -16.031 -16.688 1 97.62 172 SER B O 1
ATOM 4709 N N . PRO B 1 173 ? -0.619 -17.797 -16.375 1 97.38 173 PRO B N 1
ATOM 4710 C CA . PRO B 1 173 ? -0.31 -19.141 -15.852 1 97.38 173 PRO B CA 1
ATOM 4711 C C . PRO B 1 173 ? -0.708 -19.312 -14.383 1 97.38 173 PRO B C 1
ATOM 4713 O O . PRO B 1 173 ? -0.772 -18.328 -13.641 1 97.38 173 PRO B O 1
ATOM 4716 N N . HIS B 1 174 ? -0.936 -20.562 -14.008 1 98.25 174 HIS B N 1
ATOM 4717 C CA . HIS B 1 174 ? -1.714 -20.859 -12.812 1 98.25 174 HIS B CA 1
ATOM 4718 C C . HIS B 1 174 ? -0.806 -21.219 -11.641 1 98.25 174 HIS B C 1
ATOM 4720 O O . HIS B 1 174 ? 0.083 -22.062 -11.781 1 98.25 174 HIS B O 1
ATOM 4726 N N . ASN B 1 175 ? -0.845 -20.531 -10.57 1 97.56 175 ASN B N 1
ATOM 4727 C CA . ASN B 1 175 ? -0.355 -20.938 -9.258 1 97.56 175 ASN B CA 1
ATOM 4728 C C . ASN B 1 175 ? -1.438 -21.641 -8.453 1 97.56 175 ASN B C 1
ATOM 4730 O O . ASN B 1 175 ? -2.48 -21.062 -8.156 1 97.56 175 ASN B O 1
ATOM 4734 N N . PRO B 1 176 ? -1.357 -22.859 -8.203 1 97.31 176 PRO B N 1
ATOM 4735 C CA . PRO B 1 176 ? -0.081 -23.531 -7.945 1 97.31 176 PRO B CA 1
ATOM 4736 C C . PRO B 1 176 ? 0.272 -24.562 -9.016 1 97.31 176 PRO B C 1
ATOM 4738 O O . PRO B 1 176 ? 1.37 -25.125 -9 1 97.31 176 PRO B O 1
ATOM 4741 N N . THR B 1 177 ? -0.516 -24.812 -10.016 1 97.75 177 THR B N 1
ATOM 4742 C CA . THR B 1 177 ? -0.398 -26.031 -10.812 1 97.75 177 THR B CA 1
ATOM 4743 C C . THR B 1 177 ? 0.59 -25.828 -11.961 1 97.75 177 THR B C 1
ATOM 4745 O O . THR B 1 177 ? 1.062 -26.812 -12.547 1 97.75 177 THR B O 1
ATOM 4748 N N . GLY B 1 178 ? 0.763 -24.609 -12.32 1 97.31 178 GLY B N 1
ATOM 4749 C CA . GLY B 1 178 ? 1.597 -24.328 -13.477 1 97.31 178 GLY B CA 1
ATOM 4750 C C . GLY B 1 178 ? 0.84 -24.422 -14.789 1 97.31 178 GLY B C 1
ATOM 4751 O O . GLY B 1 178 ? 1.397 -24.141 -15.852 1 97.31 178 GLY B O 1
ATOM 4752 N N . LYS B 1 179 ? -0.395 -24.719 -14.75 1 96.5 179 LYS B N 1
ATOM 4753 C CA . LYS B 1 179 ? -1.178 -24.859 -15.969 1 96.5 179 LYS B CA 1
ATOM 4754 C C . LYS B 1 179 ? -1.347 -23.531 -16.688 1 96.5 179 LYS B C 1
ATOM 4756 O O . LYS B 1 179 ? -1.312 -22.469 -16.047 1 96.5 179 LYS B O 1
ATOM 4761 N N . ILE B 1 180 ? -1.577 -23.594 -17.938 1 96.31 180 ILE B N 1
ATOM 4762 C CA . ILE B 1 180 ? -2.025 -22.469 -18.75 1 96.31 180 ILE B CA 1
ATOM 4763 C C . ILE B 1 180 ? -3.441 -22.734 -19.266 1 96.31 180 ILE B C 1
ATOM 4765 O O . ILE B 1 180 ? -3.688 -23.734 -19.938 1 96.31 180 ILE B O 1
ATOM 4769 N N . PHE B 1 181 ? -4.324 -21.906 -18.875 1 96.25 181 PHE B N 1
ATOM 4770 C CA . PHE B 1 181 ? -5.684 -22.078 -19.391 1 96.25 181 PHE B CA 1
ATOM 4771 C C . PHE B 1 181 ? -5.719 -21.875 -20.891 1 96.25 181 PHE B C 1
ATOM 4773 O O . PHE B 1 181 ? -5.16 -20.906 -21.422 1 96.25 181 PHE B O 1
ATOM 4780 N N . THR B 1 182 ? -6.344 -22.766 -21.578 1 92.44 182 THR B N 1
ATOM 4781 C CA . THR B 1 182 ? -6.453 -22.688 -23.031 1 92.44 182 THR B CA 1
ATOM 4782 C C . THR B 1 182 ? -7.504 -21.672 -23.438 1 92.44 182 THR B C 1
ATOM 4784 O O . THR B 1 182 ? -8.312 -21.234 -22.609 1 92.44 182 THR B O 1
ATOM 4787 N N . ARG B 1 183 ? -7.477 -21.312 -24.656 1 92.81 183 ARG B N 1
ATOM 4788 C CA . ARG B 1 183 ? -8.508 -20.422 -25.188 1 92.81 183 ARG B CA 1
ATOM 4789 C C . ARG B 1 183 ? -9.891 -21.031 -25.016 1 92.81 183 ARG B C 1
ATOM 4791 O O . ARG B 1 183 ? -10.844 -20.328 -24.656 1 92.81 183 ARG B O 1
ATOM 4798 N N . ASP B 1 184 ? -9.977 -22.328 -25.266 1 94.19 184 ASP B N 1
ATOM 4799 C CA . ASP B 1 184 ? -11.258 -23.016 -25.125 1 94.19 184 ASP B CA 1
ATOM 4800 C C . ASP B 1 184 ? -11.773 -22.906 -23.688 1 94.19 184 ASP B C 1
ATOM 4802 O O . ASP B 1 184 ? -12.953 -22.656 -23.453 1 94.19 184 ASP B O 1
ATOM 4806 N N . GLU B 1 185 ? -10.922 -23.156 -22.766 1 96.12 185 GLU B N 1
ATOM 4807 C CA . GLU B 1 185 ? -11.305 -23.047 -21.375 1 96.12 185 GLU B CA 1
ATOM 4808 C C . GLU B 1 185 ? -11.719 -21.609 -21.031 1 96.12 185 GLU B C 1
ATOM 4810 O O . GLU B 1 185 ? -12.672 -21.406 -20.266 1 96.12 185 GLU B O 1
ATOM 4815 N N . MET B 1 186 ? -11.047 -20.625 -21.547 1 96.81 186 MET B N 1
ATOM 4816 C CA . MET B 1 186 ? -11.391 -19.234 -21.297 1 96.81 186 MET B CA 1
ATOM 4817 C C . MET B 1 186 ? -12.742 -18.891 -21.906 1 96.81 186 MET B C 1
ATOM 4819 O O . MET B 1 186 ? -13.492 -18.094 -21.359 1 96.81 186 MET B O 1
ATOM 4823 N N . GLU B 1 187 ? -12.961 -19.453 -23.062 1 97.25 187 GLU B N 1
ATOM 4824 C CA . GLU B 1 187 ? -14.273 -19.266 -23.688 1 97.25 187 GLU B CA 1
ATOM 4825 C C . GLU B 1 187 ? -15.383 -19.891 -22.828 1 97.25 187 GLU B C 1
ATOM 4827 O O . GLU B 1 187 ? -16.484 -19.359 -22.781 1 97.25 187 GLU B O 1
ATOM 4832 N N . MET B 1 188 ? -15.102 -21.047 -22.188 1 98.19 188 MET B N 1
ATOM 4833 C CA . MET B 1 188 ? -16.047 -21.609 -21.234 1 98.19 188 MET B CA 1
ATOM 4834 C C . MET B 1 188 ? -16.359 -20.609 -20.109 1 98.19 188 MET B C 1
ATOM 4836 O O . MET B 1 188 ? -17.516 -20.484 -19.703 1 98.19 188 MET B O 1
ATOM 4840 N N . VAL B 1 189 ? -15.32 -19.938 -19.625 1 98.69 189 VAL B N 1
ATOM 4841 C CA . VAL B 1 189 ? -15.5 -18.922 -18.578 1 98.69 189 VAL B CA 1
ATOM 4842 C C . VAL B 1 189 ? -16.359 -17.781 -19.109 1 98.69 189 VAL B C 1
ATOM 4844 O O . VAL B 1 189 ? -17.297 -17.344 -18.438 1 98.69 189 VAL B O 1
ATOM 4847 N N . ALA B 1 190 ? -16.047 -17.312 -20.297 1 98.38 190 ALA B N 1
ATOM 4848 C CA . ALA B 1 190 ? -16.828 -16.234 -20.922 1 98.38 190 ALA B CA 1
ATOM 4849 C C . ALA B 1 190 ? -18.297 -16.625 -21.047 1 98.38 190 ALA B C 1
ATOM 4851 O O . ALA B 1 190 ? -19.188 -15.82 -20.781 1 98.38 190 ALA B O 1
ATOM 4852 N N . GLU B 1 191 ? -18.531 -17.844 -21.484 1 98.12 191 GLU B N 1
ATOM 4853 C CA . GLU B 1 191 ? -19.891 -18.344 -21.641 1 98.12 191 GLU B CA 1
ATOM 4854 C C . GLU B 1 191 ? -20.625 -18.406 -20.297 1 98.12 191 GLU B C 1
ATOM 4856 O O . GLU B 1 191 ? -21.812 -18.094 -20.219 1 98.12 191 GLU B O 1
ATOM 4861 N N . ALA B 1 192 ? -19.938 -18.766 -19.297 1 98.38 192 ALA B N 1
ATOM 4862 C CA . ALA B 1 192 ? -20.531 -18.906 -17.969 1 98.38 192 ALA B CA 1
ATOM 4863 C C . ALA B 1 192 ? -21 -17.547 -17.438 1 98.38 192 ALA B C 1
ATOM 4865 O O . ALA B 1 192 ? -21.891 -17.484 -16.594 1 98.38 192 ALA B O 1
ATOM 4866 N N . LEU B 1 193 ? -20.406 -16.453 -17.891 1 97.88 193 LEU B N 1
ATOM 4867 C CA . LEU B 1 193 ? -20.781 -15.117 -17.453 1 97.88 193 LEU B CA 1
ATOM 4868 C C . LEU B 1 193 ? -22.234 -14.828 -17.797 1 97.88 193 LEU B C 1
ATOM 4870 O O . LEU B 1 193 ? -22.875 -14 -17.141 1 97.88 193 LEU B O 1
ATOM 4874 N N . GLU B 1 194 ? -22.781 -15.492 -18.781 1 96.94 194 GLU B N 1
ATOM 4875 C CA . GLU B 1 194 ? -24.172 -15.297 -19.172 1 96.94 194 GLU B CA 1
ATOM 4876 C C . GLU B 1 194 ? -25.125 -15.766 -18.078 1 96.94 194 GLU B C 1
ATOM 4878 O O . GLU B 1 194 ? -26.25 -15.281 -18 1 96.94 194 GLU B O 1
ATOM 4883 N N . LEU B 1 195 ? -24.688 -16.688 -17.297 1 97.88 195 LEU B N 1
ATOM 4884 C CA . LEU B 1 195 ? -25.484 -17.234 -16.203 1 97.88 195 LEU B CA 1
ATOM 4885 C C . LEU B 1 195 ? -25.281 -16.438 -14.922 1 97.88 195 LEU B C 1
ATOM 4887 O O . LEU B 1 195 ? -26.062 -16.562 -13.977 1 97.88 195 LEU B O 1
ATOM 4891 N N . ALA B 1 196 ? -24.297 -15.633 -14.883 1 98.44 196 ALA B N 1
ATOM 4892 C CA . ALA B 1 196 ? -23.906 -14.914 -13.672 1 98.44 196 ALA B CA 1
ATOM 4893 C C . ALA B 1 196 ? -24.688 -13.609 -13.531 1 98.44 196 ALA B C 1
ATOM 4895 O O . ALA B 1 196 ? -25.594 -13.336 -14.305 1 98.44 196 ALA B O 1
ATOM 4896 N N . ASN B 1 197 ? -24.391 -12.875 -12.406 1 97.81 197 ASN B N 1
ATOM 4897 C CA . ASN B 1 197 ? -24.859 -11.5 -12.312 1 97.81 197 ASN B CA 1
ATOM 4898 C C . ASN B 1 197 ? -24.516 -10.703 -13.57 1 97.81 197 ASN B C 1
ATOM 4900 O O . ASN B 1 197 ? -23.422 -10.836 -14.125 1 97.81 197 ASN B O 1
ATOM 4904 N N . PRO B 1 198 ? -25.422 -9.922 -14.102 1 97.25 198 PRO B N 1
ATOM 4905 C CA . PRO B 1 198 ? -25.141 -9.148 -15.32 1 97.25 198 PRO B CA 1
ATOM 4906 C C . PRO B 1 198 ? -23.906 -8.273 -15.195 1 97.25 198 PRO B C 1
ATOM 4908 O O . PRO B 1 198 ? -23.281 -7.945 -16.203 1 97.25 198 PRO B O 1
ATOM 4911 N N . ASP B 1 199 ? -23.484 -7.945 -14.016 1 96.88 199 ASP B N 1
ATOM 4912 C CA . ASP B 1 199 ? -22.328 -7.09 -13.781 1 96.88 199 ASP B CA 1
ATOM 4913 C C . ASP B 1 199 ? -21.109 -7.914 -13.359 1 96.88 199 ASP B C 1
ATOM 4915 O O . ASP B 1 199 ? -20.125 -7.367 -12.844 1 96.88 199 ASP B O 1
ATOM 4919 N N . CYS B 1 200 ? -21.234 -9.219 -13.531 1 98.69 200 CYS B N 1
ATOM 4920 C CA . CYS B 1 200 ? -20.125 -10.086 -13.133 1 98.69 200 CYS B CA 1
ATOM 4921 C C . CYS B 1 200 ? -18.859 -9.75 -13.922 1 98.69 200 CYS B C 1
ATOM 4923 O O . CYS B 1 200 ? -18.922 -9.531 -15.133 1 98.69 200 CYS B O 1
ATOM 4925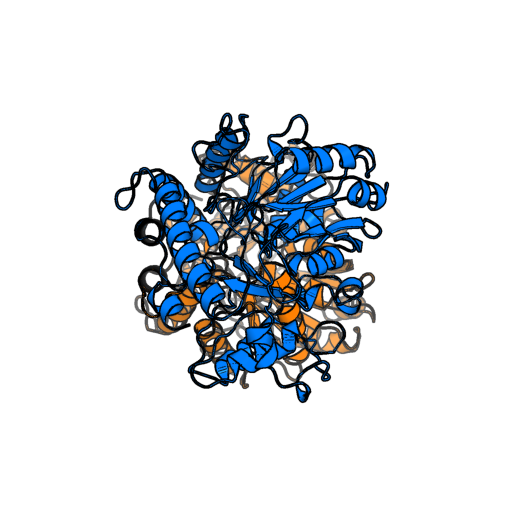 N N . VAL B 1 201 ? -17.75 -9.695 -13.203 1 98.75 201 VAL B N 1
ATOM 4926 C CA . VAL B 1 201 ? -16.453 -9.305 -13.773 1 98.75 201 VAL B CA 1
ATOM 4927 C C . VAL B 1 201 ? -15.461 -10.453 -13.602 1 98.75 201 VAL B C 1
ATOM 4929 O O . VAL B 1 201 ? -15.492 -11.172 -12.602 1 98.75 201 VAL B O 1
ATOM 4932 N N . VAL B 1 202 ? -14.602 -10.672 -14.625 1 98.94 202 VAL B N 1
ATOM 4933 C CA . VAL B 1 202 ? -13.484 -11.602 -14.484 1 98.94 202 VAL B CA 1
ATOM 4934 C C . VAL B 1 202 ? -12.242 -10.844 -14.016 1 98.94 202 VAL B C 1
ATOM 4936 O O . VAL B 1 202 ? -11.828 -9.867 -14.648 1 98.94 202 VAL B O 1
ATOM 4939 N N . LEU B 1 203 ? -11.75 -11.203 -12.891 1 98.94 203 LEU B N 1
ATOM 4940 C CA . LEU B 1 203 ? -10.43 -10.758 -12.461 1 98.94 203 LEU B CA 1
ATOM 4941 C C . LEU B 1 203 ? -9.344 -11.688 -13 1 98.94 203 LEU B C 1
ATOM 4943 O O . LEU B 1 203 ? -9.133 -12.781 -12.477 1 98.94 203 LEU B O 1
ATOM 4947 N N . SER B 1 204 ? -8.688 -11.234 -14.039 1 98.88 204 SER B N 1
ATOM 4948 C CA . SER B 1 204 ? -7.676 -12.031 -14.711 1 98.88 204 SER B CA 1
ATOM 4949 C C . SER B 1 204 ? -6.289 -11.781 -14.133 1 98.88 204 SER B C 1
ATOM 4951 O O . SER B 1 204 ? -5.617 -10.812 -14.508 1 98.88 204 SER B O 1
ATOM 4953 N N . ASP B 1 205 ? -5.871 -12.648 -13.242 1 98.81 205 ASP B N 1
ATOM 4954 C CA . ASP B 1 205 ? -4.547 -12.594 -12.633 1 98.81 205 ASP B CA 1
ATOM 4955 C C . ASP B 1 205 ? -3.49 -13.195 -13.562 1 98.81 205 ASP B C 1
ATOM 4957 O O . ASP B 1 205 ? -3.389 -14.414 -13.688 1 98.81 205 ASP B O 1
ATOM 4961 N N . GLU B 1 206 ? -2.646 -12.32 -14.109 1 98.12 206 GLU B N 1
ATOM 4962 C CA . GLU B 1 206 ? -1.709 -12.727 -15.156 1 98.12 206 GLU B CA 1
ATOM 4963 C C . GLU B 1 206 ? -0.272 -12.383 -14.766 1 98.12 206 GLU B C 1
ATOM 4965 O O . GLU B 1 206 ? 0.527 -11.992 -15.625 1 98.12 206 GLU B O 1
ATOM 4970 N N . VAL B 1 207 ? 0.071 -12.547 -13.539 1 97.38 207 VAL B N 1
ATOM 4971 C CA . VAL B 1 207 ? 1.358 -12.109 -13.008 1 97.38 207 VAL B CA 1
ATOM 4972 C C . VAL B 1 207 ? 2.482 -12.922 -13.641 1 97.38 207 VAL B C 1
ATOM 4974 O O . VAL B 1 207 ? 3.627 -12.469 -13.711 1 97.38 207 VAL B O 1
ATOM 4977 N N . TYR B 1 208 ? 2.189 -14.117 -14.242 1 96.94 208 TYR B N 1
ATOM 4978 C CA . TYR B 1 208 ? 3.215 -15 -14.781 1 96.94 208 TYR B CA 1
ATOM 4979 C C . TYR B 1 208 ? 3.189 -14.984 -16.312 1 96.94 208 TYR B C 1
ATOM 4981 O O . TYR B 1 208 ? 3.771 -15.867 -16.953 1 96.94 208 TYR B O 1
ATOM 4989 N N . LYS B 1 209 ? 2.574 -14.023 -16.938 1 95.25 209 LYS B N 1
ATOM 4990 C CA . LYS B 1 209 ? 2.25 -14.055 -18.359 1 95.25 209 LYS B CA 1
ATOM 4991 C C . LYS B 1 209 ? 3.514 -14.164 -19.203 1 95.25 209 LYS B C 1
ATOM 4993 O O . LYS B 1 209 ? 3.473 -14.688 -20.328 1 95.25 209 LYS B O 1
ATOM 4998 N N . TYR B 1 210 ? 4.648 -13.742 -18.719 1 94.94 210 TYR B N 1
ATOM 4999 C CA . TYR B 1 210 ? 5.871 -13.773 -19.516 1 94.94 210 TYR B CA 1
ATOM 5000 C C . TYR B 1 210 ? 6.672 -15.039 -19.219 1 94.94 210 TYR B C 1
ATOM 5002 O O . TYR B 1 210 ? 7.691 -15.297 -19.875 1 94.94 210 TYR B O 1
ATOM 5010 N N . ILE B 1 211 ? 6.223 -15.828 -18.297 1 95.56 211 ILE B N 1
ATOM 5011 C CA . ILE B 1 211 ? 6.93 -17.047 -17.906 1 95.56 211 ILE B CA 1
ATOM 5012 C C . ILE B 1 211 ? 6.18 -18.266 -18.422 1 95.56 211 ILE B C 1
ATOM 5014 O O . ILE B 1 211 ? 5.652 -19.062 -17.641 1 95.56 211 ILE B O 1
ATOM 5018 N N . VAL B 1 212 ? 6.203 -18.391 -19.703 1 95.44 212 VAL B N 1
ATOM 5019 C CA . VAL B 1 212 ? 5.66 -19.578 -20.391 1 95.44 212 VAL B CA 1
ATOM 5020 C C . VAL B 1 212 ? 6.801 -20.469 -20.875 1 95.44 212 VAL B C 1
ATOM 5022 O O . VAL B 1 212 ? 7.426 -20.172 -21.891 1 95.44 212 VAL B O 1
ATOM 5025 N N . HIS B 1 213 ? 7.02 -21.5 -20.172 1 95.19 213 HIS B N 1
ATOM 5026 C CA . HIS B 1 213 ? 8.18 -22.328 -20.484 1 95.19 213 HIS B CA 1
ATOM 5027 C C . HIS B 1 213 ? 7.773 -23.547 -21.312 1 95.19 213 HIS B C 1
ATOM 5029 O O . HIS B 1 213 ? 8.633 -24.219 -21.891 1 95.19 213 HIS B O 1
ATOM 5035 N N . SER B 1 214 ? 6.523 -23.828 -21.453 1 94.62 214 SER B N 1
ATOM 5036 C CA . SER B 1 214 ? 5.957 -24.797 -22.375 1 94.62 214 SER B CA 1
ATOM 5037 C C . SER B 1 214 ? 4.656 -24.297 -22.984 1 94.62 214 SER B C 1
ATOM 5039 O O . SER B 1 214 ? 3.574 -24.547 -22.453 1 94.62 214 SER B O 1
ATOM 5041 N N . PRO B 1 215 ? 4.73 -23.656 -24.078 1 89.75 215 PRO B N 1
ATOM 5042 C CA . PRO B 1 215 ? 3.523 -23.062 -24.656 1 89.75 215 PRO B CA 1
ATOM 5043 C C . PRO B 1 215 ? 2.537 -24.109 -25.172 1 89.75 215 PRO B C 1
ATOM 5045 O O . PRO B 1 215 ? 2.941 -25.219 -25.531 1 89.75 215 PRO B O 1
ATOM 5048 N N . PRO B 1 216 ? 1.305 -23.781 -25.188 1 86.75 216 PRO B N 1
ATOM 5049 C CA . PRO B 1 216 ? 0.334 -24.688 -25.797 1 86.75 216 PRO B CA 1
ATOM 5050 C C . PRO B 1 216 ? 0.629 -24.984 -27.266 1 86.75 216 PRO B C 1
ATOM 5052 O O . PRO B 1 216 ? 1.091 -24.094 -27.984 1 86.75 216 PRO B O 1
ATOM 5055 N N . LYS B 1 217 ? 0.514 -26.266 -27.703 1 76.25 217 LYS B N 1
ATOM 5056 C CA . LYS B 1 217 ? 0.823 -26.688 -29.078 1 76.25 217 LYS B CA 1
ATOM 5057 C C . LYS B 1 217 ? -0.211 -26.156 -30.062 1 76.25 217 LYS B C 1
ATOM 5059 O O . LYS B 1 217 ? 0.105 -25.906 -31.219 1 76.25 217 LYS B O 1
ATOM 5064 N N . GLU B 1 218 ? -1.409 -26.344 -29.719 1 64.19 218 GLU B N 1
ATOM 5065 C CA . GLU B 1 218 ? -2.428 -25.953 -30.688 1 64.19 218 GLU B CA 1
ATOM 5066 C C . GLU B 1 218 ? -2.178 -24.547 -31.219 1 64.19 218 GLU B C 1
ATOM 5068 O O . GLU B 1 218 ? -1.289 -23.844 -30.75 1 64.19 218 GLU B O 1
ATOM 5073 N N . ARG B 1 219 ? -3.184 -23.594 -31.5 1 56.84 219 ARG B N 1
ATOM 5074 C CA . ARG B 1 219 ? -3.426 -22.5 -32.438 1 56.84 219 ARG B CA 1
ATOM 5075 C C . ARG B 1 219 ? -2.502 -21.328 -32.156 1 56.84 219 ARG B C 1
ATOM 5077 O O . ARG B 1 219 ? -2.797 -20.5 -31.297 1 56.84 219 ARG B O 1
ATOM 5084 N N . ALA B 1 220 ? -1.188 -21.375 -32.281 1 47.59 220 ALA B N 1
ATOM 5085 C CA . ALA B 1 220 ? -0.148 -20.375 -32.062 1 47.59 220 ALA B CA 1
ATOM 5086 C C . ALA B 1 220 ? -0.438 -19.109 -32.875 1 47.59 220 ALA B C 1
ATOM 5088 O O . ALA B 1 220 ? 0.432 -18.25 -33.031 1 47.59 220 ALA B O 1
ATOM 5089 N N . SER B 1 221 ? -1.292 -19.125 -33.688 1 45.56 221 SER B N 1
ATOM 5090 C CA . SER B 1 221 ? -1.282 -18.094 -34.688 1 45.56 221 SER B CA 1
ATOM 5091 C C . SER B 1 221 ? -1.244 -16.703 -34.062 1 45.56 221 SER B C 1
ATOM 5093 O O . SER B 1 221 ? -0.747 -15.75 -34.688 1 45.56 221 SER B O 1
ATOM 5095 N N . GLU B 1 222 ? -2.059 -16.375 -33.094 1 48.47 222 GLU B N 1
ATOM 5096 C CA . GLU B 1 222 ? -2.266 -14.984 -32.688 1 48.47 222 GLU B CA 1
ATOM 5097 C C . GLU B 1 222 ? -1.467 -14.633 -31.453 1 48.47 222 GLU B C 1
ATOM 5099 O O . GLU B 1 222 ? -1.949 -13.898 -30.578 1 48.47 222 GLU B O 1
ATOM 5104 N N . GLU B 1 223 ? -0.299 -15.25 -31.453 1 51.97 223 GLU B N 1
ATOM 5105 C CA . GLU B 1 223 ? 0.493 -15.125 -30.234 1 51.97 223 GLU B CA 1
ATOM 5106 C C . GLU B 1 223 ? 1.067 -13.719 -30.094 1 51.97 223 GLU B C 1
ATOM 5108 O O . GLU B 1 223 ? 1.442 -13.094 -31.078 1 51.97 223 GLU B O 1
ATOM 5113 N N . SER B 1 224 ? 0.722 -13.109 -29 1 58.31 224 SER B N 1
ATOM 5114 C CA . SER B 1 224 ? 1.411 -11.883 -28.625 1 58.31 224 SER B CA 1
ATOM 5115 C C . SER B 1 224 ? 2.926 -12.047 -28.703 1 58.31 224 SER B C 1
ATOM 5117 O O . SER B 1 224 ? 3.467 -13.062 -28.266 1 58.31 224 SER B O 1
ATOM 5119 N N . LEU B 1 225 ? 3.564 -11.289 -29.594 1 58.72 225 LEU B N 1
ATOM 5120 C CA . LEU B 1 225 ? 5.02 -11.273 -29.719 1 58.72 225 LEU B CA 1
ATOM 5121 C C . LEU B 1 225 ? 5.672 -11.172 -28.344 1 58.72 225 LEU B C 1
ATOM 5123 O O . LEU B 1 225 ? 6.777 -11.68 -28.125 1 58.72 225 LEU B O 1
ATOM 5127 N N . PHE B 1 226 ? 4.895 -10.719 -27.359 1 69.94 226 PHE B N 1
ATOM 5128 C CA . PHE B 1 226 ? 5.523 -10.406 -26.078 1 69.94 226 PHE B CA 1
ATOM 5129 C C . PHE B 1 226 ? 5.191 -11.461 -25.031 1 69.94 226 PHE B C 1
ATOM 5131 O O . PHE B 1 226 ? 5.926 -11.633 -24.062 1 69.94 226 PHE B O 1
ATOM 5138 N N . CYS B 1 227 ? 4.141 -12.141 -25.266 1 83.38 227 CYS B N 1
ATOM 5139 C CA . CYS B 1 227 ? 3.723 -13.164 -24.312 1 83.38 227 CYS B CA 1
ATOM 5140 C C . CYS B 1 227 ? 3.371 -14.469 -25.031 1 83.38 227 CYS B C 1
ATOM 5142 O O . CYS B 1 227 ? 2.227 -14.922 -24.969 1 83.38 227 CYS B O 1
ATOM 5144 N N . ARG B 1 228 ? 4.391 -15.039 -25.562 1 81.75 228 ARG B N 1
ATOM 5145 C CA . ARG B 1 228 ? 4.18 -16.266 -26.344 1 81.75 228 ARG B CA 1
ATOM 5146 C C . ARG B 1 228 ? 3.494 -17.328 -25.5 1 81.75 228 ARG B C 1
ATOM 5148 O O . ARG B 1 228 ? 3.91 -17.609 -24.375 1 81.75 228 ARG B O 1
ATOM 5155 N N . GLY B 1 229 ? 2.387 -17.797 -26.047 1 87.44 229 GLY B N 1
ATOM 5156 C CA . GLY B 1 229 ? 1.701 -18.906 -25.406 1 87.44 229 GLY B CA 1
ATOM 5157 C C . GLY B 1 229 ? 0.659 -18.469 -24.391 1 87.44 229 GLY B C 1
ATOM 5158 O O . GLY B 1 229 ? -0.105 -19.297 -23.875 1 87.44 229 GLY B O 1
ATOM 5159 N N . HIS B 1 230 ? 0.584 -17.203 -24.109 1 91.69 230 HIS B N 1
ATOM 5160 C CA . HIS B 1 230 ? -0.375 -16.672 -23.156 1 91.69 230 HIS B CA 1
ATOM 5161 C C . HIS B 1 230 ? -1.539 -15.977 -23.859 1 91.69 230 HIS B C 1
ATOM 5163 O O . HIS B 1 230 ? -1.335 -15.242 -24.828 1 91.69 230 HIS B O 1
ATOM 5169 N N . VAL B 1 231 ? -2.74 -16.266 -23.422 1 91.69 231 VAL B N 1
ATOM 5170 C CA . VAL B 1 231 ? -3.941 -15.586 -23.891 1 91.69 231 VAL B CA 1
ATOM 5171 C C . VAL B 1 231 ? -4.469 -14.656 -22.781 1 91.69 231 VAL B C 1
ATOM 5173 O O . VAL B 1 231 ? -4.723 -15.102 -21.672 1 91.69 231 VAL B O 1
ATOM 5176 N N . HIS B 1 232 ? -4.539 -13.398 -23.141 1 95.56 232 HIS B N 1
ATOM 5177 C CA . HIS B 1 232 ? -5.211 -12.469 -22.234 1 95.56 232 HIS B CA 1
ATOM 5178 C C . HIS B 1 232 ? -6.727 -12.656 -22.281 1 95.56 232 HIS B C 1
ATOM 5180 O O . HIS B 1 232 ? -7.336 -12.578 -23.344 1 95.56 232 HIS B O 1
ATOM 5186 N N . PHE B 1 233 ? -7.32 -12.82 -21.188 1 97.62 233 PHE B N 1
ATOM 5187 C CA . PHE B 1 233 ? -8.766 -13.047 -21.156 1 97.62 233 PHE B CA 1
ATOM 5188 C C . PHE B 1 233 ? -9.508 -11.867 -21.766 1 97.62 233 PHE B C 1
ATOM 5190 O O . PHE B 1 233 ? -10.461 -12.055 -22.516 1 97.62 233 PHE B O 1
ATOM 5197 N N . ALA B 1 234 ? -9.055 -10.672 -21.453 1 98 234 ALA B N 1
ATOM 5198 C CA . ALA B 1 234 ? -9.711 -9.445 -21.891 1 98 234 ALA B CA 1
ATOM 5199 C C . ALA B 1 234 ? -9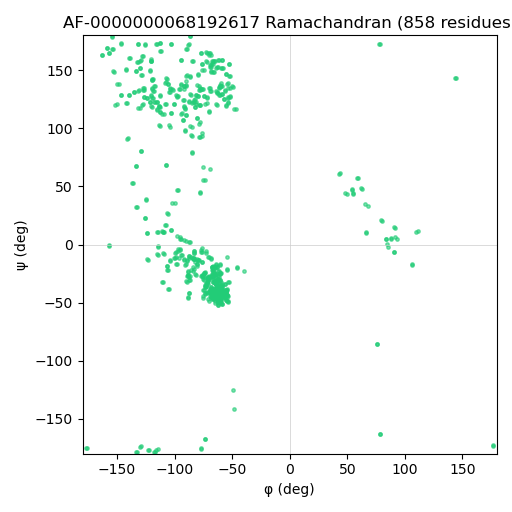.672 -9.305 -23.406 1 98 234 ALA B C 1
ATOM 5201 O O . ALA B 1 234 ? -10.398 -8.492 -23.984 1 98 234 ALA B O 1
ATOM 5202 N N . SER B 1 235 ? -8.828 -10.039 -24.062 1 94.62 235 SER B N 1
ATOM 5203 C CA . SER B 1 235 ? -8.703 -9.945 -25.516 1 94.62 235 SER B CA 1
ATOM 5204 C C . SER B 1 235 ? -9.766 -10.797 -26.219 1 94.62 235 SER B C 1
ATOM 5206 O O . SER B 1 235 ? -9.977 -10.664 -27.422 1 94.62 235 SER B O 1
ATOM 5208 N N . LEU B 1 236 ? -10.438 -11.656 -25.5 1 95.75 236 LEU B N 1
ATOM 5209 C CA . LEU B 1 236 ? -11.523 -12.438 -26.078 1 95.75 236 LEU B CA 1
ATOM 5210 C C . LEU B 1 236 ? -12.664 -11.539 -26.531 1 95.75 236 LEU B C 1
ATOM 5212 O O . LEU B 1 236 ? -12.859 -10.453 -25.984 1 95.75 236 LEU B O 1
ATOM 5216 N N . PRO B 1 237 ? -13.383 -11.992 -27.516 1 94.69 237 PRO B N 1
ATOM 5217 C CA . PRO B 1 237 ? -14.492 -11.164 -27.984 1 94.69 237 PRO B CA 1
ATOM 5218 C C . PRO B 1 237 ? -15.469 -10.797 -26.875 1 94.69 237 PRO B C 1
ATOM 5220 O O . PRO B 1 237 ? -16 -11.68 -26.203 1 94.69 237 PRO B O 1
ATOM 5223 N N . GLY B 1 238 ? -15.594 -9.492 -26.672 1 95 238 GLY B N 1
ATOM 5224 C CA . GLY B 1 238 ? -16.594 -8.977 -25.75 1 95 238 GLY B CA 1
ATOM 5225 C C . GLY B 1 238 ? -16.125 -8.984 -24.297 1 95 238 GLY B C 1
ATOM 5226 O O . GLY B 1 238 ? -16.859 -8.555 -23.406 1 95 238 GLY B O 1
ATOM 5227 N N . MET B 1 239 ? -14.914 -9.336 -24.047 1 97.88 239 MET B N 1
ATOM 5228 C CA . MET B 1 239 ? -14.531 -9.586 -22.656 1 97.88 239 MET B CA 1
ATOM 5229 C C . MET B 1 239 ? -13.797 -8.383 -22.078 1 97.88 239 MET B C 1
ATOM 5231 O O . MET B 1 239 ? -13.602 -8.297 -20.859 1 97.88 239 MET B O 1
ATOM 5235 N N . TRP B 1 240 ? -13.398 -7.41 -22.906 1 98.06 240 TRP B N 1
ATOM 5236 C CA . TRP B 1 240 ? -12.727 -6.219 -22.391 1 98.06 240 TRP B CA 1
ATOM 5237 C C . TRP B 1 240 ? -13.586 -5.52 -21.344 1 98.06 240 TRP B C 1
ATOM 5239 O O . TRP B 1 240 ? -13.109 -5.219 -20.25 1 98.06 240 TRP B O 1
ATOM 5249 N N . ASP B 1 241 ? -14.844 -5.391 -21.578 1 97.75 241 ASP B N 1
ATOM 5250 C CA . ASP B 1 241 ? -15.742 -4.57 -20.781 1 97.75 241 ASP B CA 1
ATOM 5251 C C . ASP B 1 241 ? -16.094 -5.273 -19.469 1 97.75 241 ASP B C 1
ATOM 5253 O O . ASP B 1 241 ? -16.641 -4.652 -18.547 1 97.75 241 ASP B O 1
ATOM 5257 N N . ARG B 1 242 ? -15.641 -6.562 -19.344 1 97.88 242 ARG B N 1
ATOM 5258 C CA . ARG B 1 242 ? -15.992 -7.348 -18.156 1 97.88 242 ARG B CA 1
ATOM 5259 C C . ARG B 1 242 ? -14.742 -7.906 -17.484 1 97.88 242 ARG B C 1
ATOM 5261 O O . ARG B 1 242 ? -14.789 -8.961 -16.859 1 97.88 242 ARG B O 1
ATOM 5268 N N . THR B 1 243 ? -13.633 -7.238 -17.75 1 98.88 243 THR B N 1
ATOM 5269 C CA . THR B 1 243 ? -12.398 -7.828 -17.25 1 98.88 243 THR B CA 1
ATOM 5270 C C . THR B 1 243 ? -11.516 -6.766 -16.594 1 98.88 243 THR B C 1
ATOM 5272 O O . THR B 1 243 ? -11.359 -5.668 -17.141 1 98.88 243 THR B O 1
ATOM 5275 N N . ILE B 1 244 ? -11.039 -7.016 -15.453 1 98.94 244 ILE B N 1
ATOM 5276 C CA . ILE B 1 244 ? -9.867 -6.336 -14.906 1 98.94 244 ILE B CA 1
ATOM 5277 C C . ILE B 1 244 ? -8.648 -7.254 -15 1 98.94 244 ILE B C 1
ATOM 5279 O O . ILE B 1 244 ? -8.609 -8.32 -14.383 1 98.94 244 ILE B O 1
ATOM 5283 N N . THR B 1 245 ? -7.68 -6.875 -15.82 1 98.88 245 THR B N 1
ATOM 5284 C CA . THR B 1 245 ? -6.426 -7.605 -15.953 1 98.88 245 THR B CA 1
ATOM 5285 C C . THR B 1 245 ? -5.422 -7.145 -14.898 1 98.88 245 THR B C 1
ATOM 5287 O O . THR B 1 245 ? -5.188 -5.945 -14.734 1 98.88 245 THR B O 1
ATOM 5290 N N . ILE B 1 246 ? -4.852 -8.102 -14.195 1 98.81 246 ILE B N 1
ATOM 5291 C CA . ILE B 1 246 ? -3.973 -7.809 -13.07 1 98.81 246 ILE B CA 1
ATOM 5292 C C . ILE B 1 246 ? -2.586 -8.391 -13.336 1 98.81 246 ILE B C 1
ATOM 5294 O O . ILE B 1 246 ? -2.461 -9.523 -13.805 1 98.81 246 ILE B O 1
ATOM 5298 N N . SER B 1 247 ? -1.581 -7.609 -13.086 1 98.25 247 SER B N 1
ATOM 5299 C CA . SER B 1 247 ? -0.203 -8.078 -13.188 1 98.25 247 SER B CA 1
ATOM 5300 C C . SER B 1 247 ? 0.724 -7.266 -12.289 1 98.25 247 SER B C 1
ATOM 5302 O O . SER B 1 247 ? 0.26 -6.48 -11.453 1 98.25 247 SER B O 1
ATOM 5304 N N . SER B 1 248 ? 2.004 -7.613 -12.273 1 97.38 248 SER B N 1
ATOM 5305 C CA . SER B 1 248 ? 3.01 -6.938 -11.461 1 97.38 248 SER B CA 1
ATOM 5306 C C . SER B 1 248 ? 4.398 -7.07 -12.078 1 97.38 248 SER B C 1
ATOM 5308 O O . SER B 1 248 ? 4.602 -7.852 -13.008 1 97.38 248 SER B O 1
ATOM 5310 N N . ALA B 1 249 ? 5.289 -6.293 -11.539 1 95.56 249 ALA B N 1
ATOM 5311 C CA . ALA B 1 249 ? 6.668 -6.281 -12.016 1 95.56 249 ALA B CA 1
ATOM 5312 C C . ALA B 1 249 ? 7.508 -7.332 -11.289 1 95.56 249 ALA B C 1
ATOM 5314 O O . ALA B 1 249 ? 8.5 -7.82 -11.836 1 95.56 249 ALA B O 1
ATOM 5315 N N . GLY B 1 250 ? 7.18 -7.695 -10.156 1 95.56 250 GLY B N 1
ATOM 5316 C CA . GLY B 1 250 ? 8.039 -8.438 -9.25 1 95.56 250 GLY B CA 1
ATOM 5317 C C . GLY B 1 250 ? 8.469 -9.781 -9.812 1 95.56 250 GLY B C 1
ATOM 5318 O O . GLY B 1 250 ? 9.656 -10.102 -9.828 1 95.56 250 GLY B O 1
ATOM 5319 N N . LYS B 1 251 ? 7.527 -10.555 -10.312 1 94.5 251 LYS B N 1
ATOM 5320 C CA . LYS B 1 251 ? 7.816 -11.891 -10.828 1 94.5 251 LYS B CA 1
ATOM 5321 C C . LYS B 1 251 ? 8.586 -11.82 -12.141 1 94.5 251 LYS B C 1
ATOM 5323 O O . LYS B 1 251 ? 9.461 -12.656 -12.398 1 94.5 251 LYS B O 1
ATOM 5328 N N . THR B 1 252 ? 8.305 -10.852 -12.891 1 95.5 252 THR B N 1
ATOM 5329 C CA . THR B 1 252 ? 8.914 -10.703 -14.211 1 95.5 252 THR B CA 1
ATOM 5330 C C . THR B 1 252 ? 10.367 -10.25 -14.094 1 95.5 252 THR B C 1
ATOM 5332 O O . THR B 1 252 ? 11.242 -10.781 -14.773 1 95.5 252 THR B O 1
ATOM 5335 N N . PHE B 1 253 ? 10.664 -9.391 -13.195 1 97.5 253 PHE B N 1
ATOM 5336 C CA . PHE B 1 253 ? 11.984 -8.773 -13.148 1 97.5 253 PHE B CA 1
ATOM 5337 C C . PHE B 1 253 ? 12.766 -9.266 -11.938 1 97.5 253 PHE B C 1
ATOM 5339 O O . PHE B 1 253 ? 13.797 -8.68 -11.578 1 97.5 253 PHE B O 1
ATOM 5346 N N . SER B 1 254 ? 12.266 -10.281 -11.281 1 96.5 254 SER B N 1
ATOM 5347 C CA . SER B 1 254 ? 12.914 -10.805 -10.086 1 96.5 254 SER B CA 1
ATOM 5348 C C . SER B 1 254 ? 13.117 -9.711 -9.047 1 96.5 254 SER B C 1
ATOM 5350 O O . SER B 1 254 ? 14.211 -9.578 -8.484 1 96.5 254 SER B O 1
ATOM 5352 N N . ALA B 1 255 ? 12.125 -8.93 -8.867 1 97.44 255 ALA B N 1
ATOM 5353 C CA . ALA B 1 255 ? 12.141 -7.785 -7.953 1 97.44 255 ALA B CA 1
ATOM 5354 C C . ALA B 1 255 ? 10.852 -7.715 -7.137 1 97.44 255 ALA B C 1
ATOM 5356 O O . ALA B 1 255 ? 10.195 -6.676 -7.098 1 97.44 255 ALA B O 1
ATOM 5357 N N . THR B 1 256 ? 10.508 -8.836 -6.484 1 96.5 256 THR B N 1
ATOM 5358 C CA . THR B 1 256 ? 9.227 -8.945 -5.801 1 96.5 256 THR B CA 1
ATOM 5359 C C . THR B 1 256 ? 9.125 -7.922 -4.672 1 96.5 256 THR B C 1
ATOM 5361 O O . THR B 1 256 ? 8.031 -7.543 -4.266 1 96.5 256 THR B O 1
ATOM 5364 N N . GLY B 1 257 ? 10.242 -7.359 -4.172 1 97.19 257 GLY B N 1
ATOM 5365 C CA . GLY B 1 257 ? 10.258 -6.383 -3.096 1 97.19 257 GLY B CA 1
ATOM 5366 C C . GLY B 1 257 ? 10.008 -4.965 -3.572 1 97.19 257 GLY B C 1
ATOM 5367 O O . GLY B 1 257 ? 9.867 -4.051 -2.762 1 97.19 257 GLY B O 1
ATOM 5368 N N . TRP B 1 258 ? 9.953 -4.719 -4.902 1 98.12 258 TRP B N 1
ATOM 5369 C CA . TRP B 1 258 ? 9.672 -3.389 -5.43 1 98.12 258 TRP B CA 1
ATOM 5370 C C . TRP B 1 258 ? 8.211 -3.012 -5.199 1 98.12 258 TRP B C 1
ATOM 5372 O O . TRP B 1 258 ? 7.883 -1.832 -5.055 1 98.12 258 TRP B O 1
ATOM 5382 N N . GLN B 1 259 ? 7.387 -4.031 -5.199 1 97.88 259 GLN B N 1
ATOM 5383 C CA . GLN B 1 259 ? 5.984 -3.895 -4.824 1 97.88 259 GLN B CA 1
ATOM 5384 C C . GLN B 1 259 ? 5.266 -2.891 -5.723 1 97.88 259 GLN B C 1
ATOM 5386 O O . GLN B 1 259 ? 4.621 -1.963 -5.23 1 97.88 259 GLN B O 1
ATOM 5391 N N . VAL B 1 260 ? 5.297 -3.125 -7.008 1 98.5 260 VAL B N 1
ATOM 5392 C CA . VAL B 1 260 ? 4.512 -2.367 -7.973 1 98.5 260 VAL B CA 1
ATOM 5393 C C . VAL B 1 260 ? 3.709 -3.324 -8.852 1 98.5 260 VAL B C 1
ATOM 5395 O O . VAL B 1 260 ? 4.27 -4.25 -9.445 1 98.5 260 VAL B O 1
ATOM 5398 N N . GLY B 1 261 ? 2.453 -3.215 -8.852 1 98.62 261 GLY B N 1
ATOM 5399 C CA . GLY B 1 261 ? 1.512 -3.908 -9.719 1 98.62 261 GLY B CA 1
ATOM 5400 C C . GLY B 1 261 ? 0.523 -2.977 -10.391 1 98.62 261 GLY B C 1
ATOM 5401 O O . GLY B 1 261 ? 0.669 -1.755 -10.32 1 98.62 261 GLY B O 1
ATOM 5402 N N . TRP B 1 262 ? -0.449 -3.584 -11.094 1 98.94 262 TRP B N 1
ATOM 5403 C CA . TRP B 1 262 ? -1.384 -2.707 -11.797 1 98.94 262 TRP B CA 1
ATOM 5404 C C . TRP B 1 262 ? -2.645 -3.465 -12.195 1 98.94 262 TRP B C 1
ATOM 5406 O O . TRP B 1 262 ? -2.658 -4.699 -12.203 1 98.94 262 TRP B O 1
ATOM 5416 N N . CYS B 1 263 ? -3.635 -2.701 -12.5 1 98.88 263 CYS B N 1
ATOM 5417 C CA . CYS B 1 263 ? -4.887 -3.111 -13.125 1 98.88 263 CYS B CA 1
ATOM 5418 C C . CYS B 1 263 ? -5.059 -2.438 -14.484 1 98.88 263 CYS B C 1
ATOM 5420 O O . CYS B 1 263 ? -4.75 -1.254 -14.641 1 98.88 263 CYS B O 1
ATOM 5422 N N . VAL B 1 264 ? -5.465 -3.17 -15.43 1 98.94 264 VAL B N 1
ATOM 5423 C CA . VAL B 1 264 ? -5.848 -2.65 -16.734 1 98.94 264 VAL B CA 1
ATOM 5424 C C . VAL B 1 264 ? -7.246 -3.143 -17.109 1 98.94 264 VAL B C 1
ATOM 5426 O O . VAL B 1 264 ? -7.543 -4.332 -16.984 1 98.94 264 VAL B O 1
ATOM 5429 N N . GLY B 1 265 ? -8.102 -2.285 -17.562 1 98.88 265 GLY B N 1
ATOM 5430 C CA . GLY B 1 265 ? -9.469 -2.611 -17.938 1 98.88 265 GLY B CA 1
ATOM 5431 C C . GLY B 1 265 ? -10.281 -1.398 -18.359 1 98.88 265 GLY B C 1
ATOM 5432 O O . GLY B 1 265 ? -9.742 -0.297 -18.469 1 98.88 265 GLY B O 1
ATOM 5433 N N . PRO B 1 266 ? -11.547 -1.579 -18.562 1 98.81 266 PRO B N 1
ATOM 5434 C CA . PRO B 1 266 ? -12.391 -0.461 -19.016 1 98.81 266 PRO B CA 1
ATOM 5435 C C . PRO B 1 266 ? -12.562 0.607 -17.938 1 98.81 266 PRO B C 1
ATOM 5437 O O . PRO B 1 266 ? -12.516 0.299 -16.734 1 98.81 266 PRO B O 1
ATOM 5440 N N . ASN B 1 267 ? -12.812 1.779 -18.359 1 98.69 267 ASN B N 1
ATOM 5441 C CA . ASN B 1 267 ? -12.914 2.939 -17.484 1 98.69 267 ASN B CA 1
ATOM 5442 C C . ASN B 1 267 ? -13.945 2.721 -16.375 1 98.69 267 ASN B C 1
ATOM 5444 O O . ASN B 1 267 ? -13.703 3.068 -15.227 1 98.69 267 ASN B O 1
ATOM 5448 N N . HIS B 1 268 ? -15.047 2.141 -16.672 1 98.44 268 HIS B N 1
ATOM 5449 C CA . HIS B 1 268 ? -16.125 2.035 -15.695 1 98.44 268 HIS B CA 1
ATOM 5450 C C . HIS B 1 268 ? -15.727 1.118 -14.539 1 98.44 268 HIS B C 1
ATOM 5452 O O . HIS B 1 268 ? -16.281 1.219 -13.445 1 98.44 268 HIS B O 1
ATOM 5458 N N . LEU B 1 269 ? -14.82 0.18 -14.727 1 98.81 269 LEU B N 1
ATOM 5459 C CA . LEU B 1 269 ? -14.312 -0.665 -13.656 1 98.81 269 LEU B CA 1
ATOM 5460 C C . LEU B 1 269 ? -13.125 -0.01 -12.961 1 98.81 269 LEU B C 1
ATOM 5462 O O . LEU B 1 269 ? -13.047 0.017 -11.734 1 98.81 269 LEU B O 1
ATOM 5466 N N . ILE B 1 270 ? -12.203 0.605 -13.742 1 98.94 270 ILE B N 1
ATOM 5467 C CA . ILE B 1 270 ? -10.945 1.143 -13.242 1 98.94 270 ILE B CA 1
ATOM 5468 C C . ILE B 1 270 ? -11.203 2.443 -12.484 1 98.94 270 ILE B C 1
ATOM 5470 O O . ILE B 1 270 ? -10.523 2.748 -11.5 1 98.94 270 ILE B O 1
ATOM 5474 N N . ALA B 1 271 ? -12.227 3.193 -12.859 1 98.5 271 ALA B N 1
ATOM 5475 C CA . ALA B 1 271 ? -12.555 4.465 -12.219 1 98.5 271 ALA B CA 1
ATOM 5476 C C . ALA B 1 271 ? -12.844 4.273 -10.734 1 98.5 271 ALA B C 1
ATOM 5478 O O . ALA B 1 271 ? -12.531 5.145 -9.914 1 98.5 271 ALA B O 1
ATOM 5479 N N . ARG B 1 272 ? -13.438 3.191 -10.383 1 98.06 272 ARG B N 1
ATOM 5480 C CA . ARG B 1 272 ? -13.75 2.916 -8.984 1 98.06 272 ARG B CA 1
ATOM 5481 C C . ARG B 1 272 ? -12.477 2.662 -8.18 1 98.06 272 ARG B C 1
ATOM 5483 O O . ARG B 1 272 ? -12.391 3.039 -7.012 1 98.06 272 ARG B O 1
ATOM 5490 N N . ILE B 1 273 ? -11.555 1.983 -8.805 1 98.75 273 ILE B N 1
ATOM 5491 C CA . ILE B 1 273 ? -10.258 1.756 -8.18 1 98.75 273 ILE B CA 1
ATOM 5492 C C . ILE B 1 273 ? -9.539 3.086 -7.988 1 98.75 273 ILE B C 1
ATOM 5494 O O . ILE B 1 273 ? -8.977 3.354 -6.922 1 98.75 273 ILE B O 1
ATOM 5498 N N . HIS B 1 274 ? -9.586 3.951 -9.055 1 98.06 274 HIS B N 1
ATOM 5499 C CA . HIS B 1 274 ? -9 5.285 -8.977 1 98.06 274 HIS B CA 1
ATOM 5500 C C . HIS B 1 274 ? -9.57 6.062 -7.793 1 98.06 274 HIS B C 1
ATOM 5502 O O . HIS B 1 274 ? -8.844 6.773 -7.102 1 98.06 274 HIS B O 1
ATOM 5508 N N . GLN B 1 275 ? -10.797 5.922 -7.555 1 96.06 275 GLN B N 1
ATOM 5509 C CA . GLN B 1 275 ? -11.492 6.66 -6.504 1 96.06 275 GLN B CA 1
ATOM 5510 C C . GLN B 1 275 ? -11.07 6.172 -5.121 1 96.06 275 GLN B C 1
ATOM 5512 O O . GLN B 1 275 ? -11.047 6.949 -4.164 1 96.06 275 GLN B O 1
ATOM 5517 N N . LEU B 1 276 ? -10.719 4.934 -5 1 97.44 276 LEU B N 1
ATOM 5518 C CA . LEU B 1 276 ? -10.438 4.32 -3.709 1 97.44 276 LEU B CA 1
ATOM 5519 C C . LEU B 1 276 ? -8.977 4.531 -3.312 1 97.44 276 LEU B C 1
ATOM 5521 O O . LEU B 1 276 ? -8.664 4.668 -2.127 1 97.44 276 LEU B O 1
ATOM 5525 N N . LEU B 1 277 ? -8.078 4.617 -4.262 1 97.75 277 LEU B N 1
ATOM 5526 C CA . LEU B 1 277 ? -6.633 4.602 -4.055 1 97.75 277 LEU B CA 1
ATOM 5527 C C . LEU B 1 277 ? -6.203 5.73 -3.125 1 97.75 277 LEU B C 1
ATOM 5529 O O . LEU B 1 277 ? -5.445 5.504 -2.178 1 97.75 277 LEU B O 1
ATOM 5533 N N . PRO B 1 278 ? -6.734 6.961 -3.25 1 95.88 278 PRO B N 1
ATOM 5534 C CA . PRO B 1 278 ? -6.273 8.047 -2.383 1 95.88 278 PRO B CA 1
ATOM 5535 C C . PRO B 1 278 ? -6.543 7.777 -0.904 1 95.88 278 PRO B C 1
ATOM 5537 O O . PRO B 1 278 ? -5.816 8.273 -0.039 1 95.88 278 PRO B O 1
ATOM 5540 N N . TYR B 1 279 ? -7.496 6.938 -0.634 1 96.62 279 TYR B N 1
ATOM 5541 C CA . TYR B 1 279 ? -7.93 6.734 0.744 1 96.62 279 TYR B CA 1
ATOM 5542 C C . TYR B 1 279 ? -7.281 5.492 1.344 1 96.62 279 TYR B C 1
ATOM 5544 O O . TYR B 1 279 ? -7.281 5.312 2.564 1 96.62 279 TYR B O 1
ATOM 5552 N N . VAL B 1 280 ? -6.754 4.652 0.495 1 97.44 280 VAL B N 1
ATOM 5553 C CA . VAL B 1 280 ? -6.102 3.447 0.991 1 97.44 280 VAL B CA 1
ATOM 5554 C C . VAL B 1 280 ? -4.629 3.74 1.283 1 97.44 280 VAL B C 1
ATOM 5556 O O . VAL B 1 280 ? -4.125 3.408 2.359 1 97.44 280 VAL B O 1
ATOM 5559 N N . GLN B 1 281 ? -3.934 4.418 0.374 1 96.25 281 GLN B N 1
ATOM 5560 C CA . GLN B 1 281 ? -2.52 4.688 0.607 1 96.25 281 GLN B CA 1
ATOM 5561 C C . GLN B 1 281 ? -2.053 5.902 -0.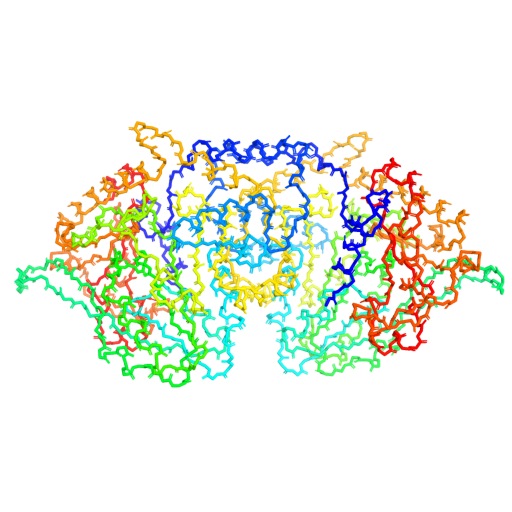19 1 96.25 281 GLN B C 1
ATOM 5563 O O . GLN B 1 281 ? -0.878 6.277 -0.133 1 96.25 281 GLN B O 1
ATOM 5568 N N . PHE B 1 282 ? -2.908 6.488 -0.919 1 94.5 282 PHE B N 1
ATOM 5569 C CA . PHE B 1 282 ? -2.625 7.578 -1.845 1 94.5 282 PHE B CA 1
ATOM 5570 C C . PHE B 1 282 ? -1.942 7.059 -3.104 1 94.5 282 PHE B C 1
ATOM 5572 O O . PHE B 1 282 ? -2.605 6.547 -4.008 1 94.5 282 PHE B O 1
ATOM 5579 N N . CYS B 1 283 ? -0.634 6.879 -3.188 1 96.12 283 CYS B N 1
ATOM 5580 C CA . CYS B 1 283 ? -0.021 6.309 -4.383 1 96.12 283 CYS B CA 1
ATOM 5581 C C . CYS B 1 283 ? 1.082 5.324 -4.012 1 96.12 283 CYS B C 1
ATOM 5583 O O . CYS B 1 283 ? 1.505 5.262 -2.855 1 96.12 283 CYS B O 1
ATOM 5585 N N . ALA B 1 284 ? 1.436 4.434 -4.973 1 97.88 284 ALA B N 1
ATOM 5586 C CA . ALA B 1 284 ? 2.623 3.596 -4.836 1 97.88 284 ALA B CA 1
ATOM 5587 C C . ALA B 1 284 ? 3.898 4.43 -4.941 1 97.88 284 ALA B C 1
ATOM 5589 O O . ALA B 1 284 ? 3.859 5.582 -5.367 1 97.88 284 ALA B O 1
ATOM 5590 N N . SER B 1 285 ? 5.02 3.898 -4.539 1 98.31 285 SER B N 1
ATOM 5591 C CA . SER B 1 285 ? 6.289 4.617 -4.52 1 98.31 285 SER B CA 1
ATOM 5592 C C . SER B 1 285 ? 6.609 5.215 -5.883 1 98.31 285 SER B C 1
ATOM 5594 O O . SER B 1 285 ? 6.727 4.488 -6.875 1 98.31 285 SER B O 1
ATOM 5596 N N . THR B 1 286 ? 6.793 6.531 -5.957 1 98.25 286 THR B N 1
ATOM 5597 C CA . THR B 1 286 ? 7.016 7.25 -7.207 1 98.25 286 THR B CA 1
ATOM 5598 C C . THR B 1 286 ? 8.344 6.844 -7.836 1 98.25 286 THR B C 1
ATOM 5600 O O . THR B 1 286 ? 8.422 6.613 -9.039 1 98.25 286 THR B O 1
ATOM 5603 N N . VAL B 1 287 ? 9.375 6.738 -7.035 1 98.44 287 VAL B N 1
ATOM 5604 C CA . VAL B 1 287 ? 10.711 6.445 -7.547 1 98.44 287 VAL B CA 1
ATOM 5605 C C . VAL B 1 287 ? 10.742 5.031 -8.117 1 98.44 287 VAL B C 1
ATOM 5607 O O . VAL B 1 287 ? 11.398 4.781 -9.133 1 98.44 287 VAL B O 1
ATOM 5610 N N . ILE B 1 288 ? 10.07 4.109 -7.48 1 98.62 288 ILE B N 1
ATOM 5611 C CA . ILE B 1 288 ? 10.023 2.742 -7.988 1 98.62 288 ILE B CA 1
ATOM 5612 C C . ILE B 1 288 ? 9.219 2.699 -9.289 1 98.62 288 ILE B C 1
ATOM 5614 O O . ILE B 1 288 ? 9.562 1.966 -10.219 1 98.62 288 ILE B O 1
ATOM 5618 N N . GLN B 1 289 ? 8.117 3.461 -9.352 1 98.75 289 GLN B N 1
ATOM 5619 C CA . GLN B 1 289 ? 7.328 3.514 -10.578 1 98.75 289 GLN B CA 1
ATOM 5620 C C . GLN B 1 289 ? 8.148 4.066 -11.742 1 98.75 289 GLN B C 1
ATOM 5622 O O . GLN B 1 289 ? 8.07 3.553 -12.859 1 98.75 289 GLN B O 1
ATOM 5627 N N . GLU B 1 290 ? 8.914 5.113 -11.461 1 98.62 290 GLU B N 1
ATOM 5628 C CA . GLU B 1 290 ? 9.773 5.664 -12.5 1 98.62 290 GLU B CA 1
ATOM 5629 C C . GLU B 1 290 ? 10.82 4.648 -12.938 1 98.62 290 GLU B C 1
ATOM 5631 O O . GLU B 1 290 ? 11.094 4.508 -14.133 1 98.62 290 GLU B O 1
ATOM 5636 N N . ALA B 1 291 ? 11.438 3.998 -11.984 1 98.62 291 ALA B N 1
ATOM 5637 C CA . ALA B 1 291 ? 12.406 2.951 -12.289 1 98.62 291 ALA B CA 1
ATOM 5638 C C . ALA B 1 291 ? 11.797 1.875 -13.18 1 98.62 291 ALA B C 1
ATOM 5640 O O . ALA B 1 291 ? 12.43 1.406 -14.133 1 98.62 291 ALA B O 1
ATOM 5641 N N . LEU B 1 292 ? 10.602 1.506 -12.891 1 98.56 292 LEU B N 1
ATOM 5642 C CA . LEU B 1 292 ? 9.922 0.466 -13.656 1 98.56 292 LEU B CA 1
ATOM 5643 C C . LEU B 1 292 ? 9.609 0.95 -15.062 1 98.56 292 LEU B C 1
ATOM 5645 O O . LEU B 1 292 ? 9.742 0.194 -16.031 1 98.56 292 LEU B O 1
ATOM 5649 N N . ALA B 1 293 ? 9.148 2.174 -15.188 1 98.5 293 ALA B N 1
ATOM 5650 C CA . ALA B 1 293 ? 8.891 2.734 -16.516 1 98.5 293 ALA B CA 1
ATOM 5651 C C . ALA B 1 293 ? 10.133 2.646 -17.391 1 98.5 293 ALA B C 1
ATOM 5653 O O . ALA B 1 293 ? 10.047 2.262 -18.562 1 98.5 293 ALA B O 1
ATOM 5654 N N . ARG B 1 294 ? 11.25 2.971 -16.844 1 98.12 294 ARG B N 1
ATOM 5655 C CA . ARG B 1 294 ? 12.516 2.891 -17.562 1 98.12 294 ARG B CA 1
ATOM 5656 C C . ARG B 1 294 ? 12.883 1.441 -17.875 1 98.12 294 ARG B C 1
ATOM 5658 O O . ARG B 1 294 ? 13.359 1.134 -18.969 1 98.12 294 ARG B O 1
ATOM 5665 N N . SER B 1 295 ? 12.648 0.579 -16.938 1 98.31 295 SER B N 1
ATOM 5666 C CA . SER B 1 295 ? 12.984 -0.835 -17.094 1 98.31 295 SER B CA 1
ATOM 5667 C C . SER B 1 295 ? 12.164 -1.485 -18.203 1 98.31 295 SER B C 1
ATOM 5669 O O . SER B 1 295 ? 12.672 -2.336 -18.938 1 98.31 295 SER B O 1
ATOM 5671 N N . LEU B 1 296 ? 10.898 -1.144 -18.281 1 97.19 296 LEU B N 1
ATOM 5672 C CA . LEU B 1 296 ? 10.008 -1.736 -19.266 1 97.19 296 LEU B CA 1
ATOM 5673 C C . LEU B 1 296 ? 10.516 -1.462 -20.688 1 97.19 296 LEU B C 1
ATOM 5675 O O . LEU B 1 296 ? 10.43 -2.328 -21.562 1 97.19 296 LEU B O 1
ATOM 5679 N N . THR B 1 297 ? 11.031 -0.309 -20.891 1 95.94 297 THR B N 1
ATOM 5680 C CA . THR B 1 297 ? 11.586 0.047 -22.188 1 95.94 297 THR B CA 1
ATOM 5681 C C . THR B 1 297 ? 12.836 -0.78 -22.484 1 95.94 297 THR B C 1
ATOM 5683 O O . THR B 1 297 ? 12.992 -1.31 -23.594 1 95.94 297 THR B O 1
ATOM 5686 N N . ARG B 1 298 ? 13.633 -0.96 -21.562 1 97.56 298 ARG B N 1
ATOM 5687 C CA . ARG B 1 298 ? 14.898 -1.67 -21.719 1 97.56 298 ARG B CA 1
ATOM 5688 C C . ARG B 1 298 ? 14.664 -3.174 -21.844 1 97.56 298 ARG B C 1
ATOM 5690 O O . ARG B 1 298 ? 15.445 -3.871 -22.5 1 97.56 298 ARG B O 1
ATOM 5697 N N . ALA B 1 299 ? 13.602 -3.639 -21.281 1 96.56 299 ALA B N 1
ATOM 5698 C CA . ALA B 1 299 ? 13.273 -5.062 -21.297 1 96.56 299 ALA B CA 1
ATOM 5699 C C . ALA B 1 299 ? 12.93 -5.531 -22.703 1 96.56 299 ALA B C 1
ATOM 5701 O O . ALA B 1 299 ? 13.016 -6.723 -23.016 1 96.56 299 ALA B O 1
ATOM 5702 N N . ASP B 1 300 ? 12.594 -4.59 -23.562 1 94.62 300 ASP B N 1
ATOM 5703 C CA . ASP B 1 300 ? 12.234 -4.906 -24.938 1 94.62 300 ASP B CA 1
ATOM 5704 C C . ASP B 1 300 ? 13.477 -5.031 -25.812 1 94.62 300 ASP B C 1
ATOM 5706 O O . ASP B 1 300 ? 13.398 -5.539 -26.938 1 94.62 300 ASP B O 1
ATOM 5710 N N . GLU B 1 301 ? 14.602 -4.629 -25.328 1 96.38 301 GLU B N 1
ATOM 5711 C CA . GLU B 1 301 ? 15.859 -4.68 -26.062 1 96.38 301 GLU B CA 1
ATOM 5712 C C . GLU B 1 301 ? 16.516 -6.055 -25.938 1 96.38 301 GLU B C 1
ATOM 5714 O O . GLU B 1 301 ? 16.172 -6.832 -25.047 1 96.38 301 GLU B O 1
ATOM 5719 N N . PRO B 1 302 ? 17.422 -6.359 -26.938 1 96.88 302 PRO B N 1
ATOM 5720 C CA . PRO B 1 302 ? 18.156 -7.617 -26.812 1 96.88 302 PRO B CA 1
ATOM 5721 C C . PRO B 1 302 ? 18.875 -7.746 -25.469 1 96.88 302 PRO B C 1
ATOM 5723 O O . PRO B 1 302 ? 19.422 -6.766 -24.969 1 96.88 302 PRO B O 1
ATOM 5726 N N . TYR B 1 303 ? 18.828 -8.922 -24.922 1 96.81 303 TYR B N 1
ATOM 5727 C CA . TYR B 1 303 ? 19.359 -9.148 -23.578 1 96.81 303 TYR B CA 1
ATOM 5728 C C . TYR B 1 303 ? 20.047 -10.508 -23.484 1 96.81 303 TYR B C 1
ATOM 5730 O O . TYR B 1 303 ? 19.422 -11.539 -23.734 1 96.81 303 TYR B O 1
ATOM 5738 N N . GLU B 1 304 ? 21.344 -10.5 -23.109 1 96.75 304 GLU B N 1
ATOM 5739 C CA . GLU B 1 304 ? 22.156 -11.695 -22.875 1 96.75 304 GLU B CA 1
ATOM 5740 C C . GLU B 1 304 ? 22.016 -12.695 -24.016 1 96.75 304 GLU B C 1
ATOM 5742 O O . GLU B 1 304 ? 21.719 -13.867 -23.797 1 96.75 304 GLU B O 1
ATOM 5747 N N . GLY B 1 305 ? 22.047 -12.273 -25.219 1 96.31 305 GLY B N 1
ATOM 5748 C CA . GLY B 1 305 ? 22.062 -13.109 -26.406 1 96.31 305 GLY B CA 1
ATOM 5749 C C . GLY B 1 305 ? 20.672 -13.477 -26.891 1 96.31 305 GLY B C 1
ATOM 5750 O O . GLY B 1 305 ? 20.531 -14.273 -27.828 1 96.31 305 GLY B O 1
ATOM 5751 N N . ARG B 1 306 ? 19.641 -12.953 -26.312 1 95 306 ARG B N 1
ATOM 5752 C CA . ARG B 1 306 ? 18.25 -13.203 -26.703 1 95 306 ARG B CA 1
ATOM 5753 C C . ARG B 1 306 ? 17.609 -11.945 -27.281 1 95 306 ARG B C 1
ATOM 5755 O O . ARG B 1 306 ? 18.156 -10.844 -27.141 1 95 306 ARG B O 1
ATOM 5762 N N . ALA B 1 307 ? 16.5 -12.07 -27.906 1 94 307 ALA B N 1
ATOM 5763 C CA . ALA B 1 307 ? 15.852 -10.977 -28.625 1 94 307 ALA B CA 1
ATOM 5764 C C . ALA B 1 307 ? 15.336 -9.922 -27.656 1 94 307 ALA B C 1
ATOM 5766 O O . ALA B 1 307 ? 15.242 -8.742 -28.016 1 94 307 ALA B O 1
ATOM 5767 N N . SER B 1 308 ? 15.008 -10.32 -26.469 1 95.25 308 SER B N 1
ATOM 5768 C CA . SER B 1 308 ? 14.523 -9.445 -25.406 1 95.25 308 SER B CA 1
ATOM 5769 C C . SER B 1 308 ? 14.719 -10.07 -24.031 1 95.25 308 SER B C 1
ATOM 5771 O O . SER B 1 308 ? 15.141 -11.227 -23.938 1 95.25 308 SER B O 1
ATOM 5773 N N . TYR B 1 309 ? 14.523 -9.305 -23.047 1 96.56 309 TYR B N 1
ATOM 5774 C CA . TYR B 1 309 ? 14.57 -9.844 -21.703 1 96.56 309 TYR B CA 1
ATOM 5775 C C . TYR B 1 309 ? 13.516 -10.93 -21.516 1 96.56 309 TYR B C 1
ATOM 5777 O O . TYR B 1 309 ? 13.75 -11.906 -20.797 1 96.56 309 TYR B O 1
ATOM 5785 N N . TYR B 1 310 ? 12.359 -10.766 -22.125 1 95 310 TYR B N 1
ATOM 5786 C CA . TYR B 1 310 ? 11.266 -11.734 -22 1 95 310 TYR B CA 1
ATOM 5787 C C . TYR B 1 310 ? 11.641 -13.062 -22.641 1 95 310 TYR B C 1
ATOM 5789 O O . TYR B 1 310 ? 11.305 -14.125 -22.109 1 95 310 TYR B O 1
ATOM 5797 N N . ASP B 1 311 ? 12.32 -12.977 -23.734 1 94.25 311 ASP B N 1
ATOM 5798 C CA . ASP B 1 311 ? 12.844 -14.188 -24.359 1 94.25 311 ASP B CA 1
ATOM 5799 C C . ASP B 1 311 ? 13.875 -14.867 -23.469 1 94.25 311 ASP B C 1
ATOM 5801 O O . ASP B 1 311 ? 13.883 -16.094 -23.328 1 94.25 311 ASP B O 1
ATOM 5805 N N . PHE B 1 312 ? 14.719 -14.062 -22.906 1 95.88 312 PHE B N 1
ATOM 5806 C CA . PHE B 1 312 ? 15.703 -14.562 -21.953 1 95.88 312 PHE B CA 1
ATOM 5807 C C . PHE B 1 312 ? 15.023 -15.242 -20.781 1 95.88 312 PHE B C 1
ATOM 5809 O O . PHE B 1 312 ? 15.445 -16.312 -20.344 1 95.88 312 PHE B O 1
ATOM 5816 N N . LEU B 1 313 ? 14.008 -14.617 -20.312 1 95.25 313 LEU B N 1
ATOM 5817 C CA . LEU B 1 313 ? 13.258 -15.125 -19.156 1 95.25 313 LEU B CA 1
ATOM 5818 C C . LEU B 1 313 ? 12.664 -16.5 -19.469 1 95.25 313 LEU B C 1
ATOM 5820 O O . LEU B 1 313 ? 12.773 -17.422 -18.656 1 95.25 313 LEU B O 1
ATOM 5824 N N . ARG B 1 314 ? 12.016 -16.625 -20.547 1 94.31 314 ARG B N 1
ATOM 5825 C CA . ARG B 1 314 ? 11.406 -17.891 -20.969 1 94.31 314 ARG B CA 1
ATOM 5826 C C . ARG B 1 314 ? 12.453 -19 -21.047 1 94.31 314 ARG B C 1
ATOM 5828 O O . ARG B 1 314 ? 12.227 -20.094 -20.547 1 94.31 314 ARG B O 1
ATOM 5835 N N . HIS B 1 315 ? 13.57 -18.703 -21.625 1 95.25 315 HIS B N 1
ATOM 5836 C CA . HIS B 1 315 ? 14.633 -19.688 -21.766 1 95.25 315 HIS B CA 1
ATOM 5837 C C . HIS B 1 315 ? 15.195 -20.094 -20.406 1 95.25 315 HIS B C 1
ATOM 5839 O O . HIS B 1 315 ? 15.438 -21.281 -20.172 1 95.25 315 HIS B O 1
ATOM 5845 N N . THR B 1 316 ? 15.391 -19.109 -19.625 1 96.44 316 THR B N 1
ATOM 5846 C CA . THR B 1 316 ? 15.961 -19.344 -18.297 1 96.44 316 THR B CA 1
ATOM 5847 C C . THR B 1 316 ? 15.047 -20.25 -17.469 1 96.44 316 THR B C 1
ATOM 5849 O O . THR B 1 316 ? 15.5 -21.219 -16.875 1 96.44 316 THR B O 1
ATOM 5852 N N . TYR B 1 317 ? 13.797 -19.969 -17.484 1 96.81 317 TYR B N 1
ATOM 5853 C CA . TYR B 1 317 ? 12.875 -20.719 -16.656 1 96.81 317 TYR B CA 1
ATOM 5854 C C . TYR B 1 317 ? 12.586 -22.094 -17.266 1 96.81 317 TYR B C 1
ATOM 5856 O O . TYR B 1 317 ? 12.289 -23.047 -16.547 1 96.81 317 TYR B O 1
ATOM 5864 N N . THR B 1 318 ? 12.695 -22.219 -18.594 1 96.88 318 THR B N 1
ATOM 5865 C CA . THR B 1 318 ? 12.586 -23.531 -19.219 1 96.88 318 THR B CA 1
ATOM 5866 C C . THR B 1 318 ? 13.703 -24.453 -18.734 1 96.88 318 THR B C 1
ATOM 5868 O O . THR B 1 318 ? 13.453 -25.594 -18.344 1 96.88 318 THR B O 1
ATOM 5871 N N . ARG B 1 319 ? 14.852 -23.953 -18.734 1 97.31 319 ARG B N 1
ATOM 5872 C CA . ARG B 1 319 ? 16 -24.719 -18.281 1 97.31 319 ARG B CA 1
ATOM 5873 C C . ARG B 1 319 ? 15.875 -25.109 -16.812 1 97.31 319 ARG B C 1
ATOM 5875 O O . ARG B 1 319 ? 16.125 -26.25 -16.453 1 97.31 319 ARG B O 1
ATOM 5882 N N . LYS B 1 320 ? 15.539 -24.203 -15.984 1 97.56 320 LYS B N 1
ATOM 5883 C CA . LYS B 1 320 ? 15.414 -24.453 -14.555 1 97.56 320 LYS B CA 1
ATOM 5884 C C . LYS B 1 320 ? 14.297 -25.453 -14.266 1 97.56 320 LYS B C 1
ATOM 5886 O O . LYS B 1 320 ? 14.414 -26.266 -13.344 1 97.56 320 LYS B O 1
ATOM 5891 N N . ARG B 1 321 ? 13.203 -25.266 -14.984 1 97.56 321 ARG B N 1
ATOM 5892 C CA . ARG B 1 321 ? 12.117 -26.234 -14.891 1 97.56 321 ARG B CA 1
ATOM 5893 C C . ARG B 1 321 ? 12.617 -27.641 -15.211 1 97.56 321 ARG B C 1
ATOM 5895 O O . ARG B 1 321 ? 12.344 -28.594 -14.469 1 97.56 321 ARG B O 1
ATOM 5902 N N . ASP B 1 322 ? 13.344 -27.781 -16.281 1 97.69 322 ASP B N 1
ATOM 5903 C CA . ASP B 1 322 ? 13.852 -29.094 -16.703 1 97.69 322 ASP B CA 1
ATOM 5904 C C . ASP B 1 322 ? 14.789 -29.688 -15.641 1 97.69 322 ASP B C 1
ATOM 5906 O O . ASP B 1 322 ? 14.727 -30.875 -15.359 1 97.69 322 ASP B O 1
ATOM 5910 N N . LEU B 1 323 ? 15.602 -28.844 -15.094 1 97.81 323 LEU B N 1
ATOM 5911 C CA . LEU B 1 323 ? 16.531 -29.281 -14.062 1 97.81 323 LEU B CA 1
ATOM 5912 C C . LEU B 1 323 ? 15.781 -29.812 -12.844 1 97.81 323 LEU B C 1
ATOM 5914 O O . LEU B 1 323 ? 16.078 -30.906 -12.359 1 97.81 323 LEU B O 1
ATOM 5918 N N . LEU B 1 324 ? 14.867 -29.078 -12.375 1 97.62 324 LEU B N 1
ATOM 5919 C CA . LEU B 1 324 ? 14.141 -29.5 -11.18 1 97.62 324 LEU B CA 1
ATOM 5920 C C . LEU B 1 324 ? 13.242 -30.688 -11.469 1 97.62 324 LEU B C 1
ATOM 5922 O O . LEU B 1 324 ? 13.102 -31.594 -10.633 1 97.62 324 LEU B O 1
ATOM 5926 N N . ALA B 1 325 ? 12.602 -30.656 -12.609 1 97.25 325 ALA B N 1
ATOM 5927 C CA . ALA B 1 325 ? 11.727 -31.75 -12.992 1 97.25 325 ALA B CA 1
ATOM 5928 C C . ALA B 1 325 ? 12.484 -33.094 -13.016 1 97.25 325 ALA B C 1
ATOM 5930 O O . ALA B 1 325 ? 11.992 -34.094 -12.5 1 97.25 325 ALA B O 1
ATOM 5931 N N . SER B 1 326 ? 13.633 -33.062 -13.57 1 96.81 326 SER B N 1
ATOM 5932 C CA . SER B 1 326 ? 14.453 -34.281 -13.617 1 96.81 326 SER B CA 1
ATOM 5933 C C . SER B 1 326 ? 14.805 -34.75 -12.219 1 96.81 326 SER B C 1
ATOM 5935 O O . SER B 1 326 ? 14.734 -35.969 -11.938 1 96.81 326 SER B O 1
ATOM 5937 N N . ALA B 1 327 ? 15.156 -33.844 -11.414 1 95.94 327 ALA B N 1
ATOM 5938 C CA . ALA B 1 327 ? 15.516 -34.156 -10.031 1 95.94 327 ALA B CA 1
ATOM 5939 C C . ALA B 1 327 ? 14.312 -34.75 -9.281 1 95.94 327 ALA B C 1
ATOM 5941 O O . ALA B 1 327 ? 14.453 -35.656 -8.492 1 95.94 327 ALA B O 1
ATOM 5942 N N . LEU B 1 328 ? 13.172 -34.188 -9.477 1 96.81 328 LEU B N 1
ATOM 5943 C CA . LEU B 1 328 ? 11.945 -34.656 -8.82 1 96.81 328 LEU B CA 1
ATOM 5944 C C . LEU B 1 328 ? 11.586 -36.062 -9.273 1 96.81 328 LEU B C 1
ATOM 5946 O O . LEU B 1 328 ? 11.227 -36.906 -8.453 1 96.81 328 LEU B O 1
ATOM 5950 N N . ILE B 1 329 ? 11.727 -36.281 -10.523 1 95.38 329 ILE B N 1
ATOM 5951 C CA . ILE B 1 329 ? 11.445 -37.594 -11.062 1 95.38 329 ILE B CA 1
ATOM 5952 C C . ILE B 1 329 ? 12.391 -38.625 -10.445 1 95.38 329 ILE B C 1
ATOM 5954 O O . ILE B 1 329 ? 11.953 -39.688 -10 1 95.38 329 ILE B O 1
ATOM 5958 N N . ASP B 1 330 ? 13.594 -38.281 -10.359 1 94.62 330 ASP B N 1
ATOM 5959 C CA . ASP B 1 330 ? 14.594 -39.156 -9.781 1 94.62 330 ASP B CA 1
ATOM 5960 C C . ASP B 1 330 ? 14.289 -39.438 -8.312 1 94.62 330 ASP B C 1
ATOM 5962 O O . ASP B 1 330 ? 14.578 -40.531 -7.812 1 94.62 330 ASP B O 1
ATOM 5966 N N . ALA B 1 331 ? 13.711 -38.531 -7.664 1 93.06 331 ALA B N 1
ATOM 5967 C CA . ALA B 1 331 ? 13.422 -38.656 -6.234 1 93.06 331 ALA B CA 1
ATOM 5968 C C . ALA B 1 331 ? 12.141 -39.438 -5.996 1 93.06 331 ALA B C 1
ATOM 5970 O O . ALA B 1 331 ? 11.828 -39.781 -4.855 1 93.06 331 ALA B O 1
ATOM 5971 N N . GLY B 1 332 ? 11.383 -39.656 -7.086 1 93.44 332 GLY B N 1
ATOM 5972 C CA . GLY B 1 332 ? 10.188 -40.469 -6.938 1 93.44 332 GLY B CA 1
ATOM 5973 C C . GLY B 1 332 ? 8.898 -39.688 -7.07 1 93.44 332 GLY B C 1
ATOM 5974 O O . GLY B 1 332 ? 7.824 -40.188 -6.746 1 93.44 332 GLY B O 1
ATOM 5975 N N . PHE B 1 333 ? 8.977 -38.469 -7.508 1 96.44 333 PHE B N 1
ATOM 5976 C CA . PHE B 1 333 ? 7.789 -37.688 -7.793 1 96.44 333 PHE B CA 1
ATOM 5977 C C . PHE B 1 333 ? 7.406 -37.781 -9.266 1 96.44 333 PHE B C 1
ATOM 5979 O O . PHE B 1 333 ? 8.227 -38.156 -10.102 1 96.44 333 PHE B O 1
ATOM 5986 N N . ALA B 1 334 ? 6.188 -37.5 -9.484 1 96.25 334 ALA B N 1
ATOM 5987 C CA . ALA B 1 334 ? 5.734 -37.312 -10.859 1 96.25 334 ALA B CA 1
ATOM 5988 C C . ALA B 1 334 ? 5.496 -35.844 -11.164 1 96.25 334 ALA B C 1
ATOM 5990 O O . ALA B 1 334 ? 4.992 -35.094 -10.32 1 96.25 334 ALA B O 1
ATOM 5991 N N . VAL B 1 335 ? 5.91 -35.438 -12.328 1 96.38 335 VAL B N 1
ATOM 5992 C CA . VAL B 1 335 ? 5.734 -34.031 -12.773 1 96.38 335 VAL B CA 1
ATOM 5993 C C . VAL B 1 335 ? 5.062 -34.031 -14.148 1 96.38 335 VAL B C 1
ATOM 5995 O O . VAL B 1 335 ? 4.992 -35.062 -14.828 1 96.38 335 VAL B O 1
ATOM 5998 N N . PRO B 1 336 ? 4.5 -32.875 -14.531 1 95.88 336 PRO B N 1
ATOM 5999 C CA . PRO B 1 336 ? 3.908 -32.812 -15.875 1 95.88 336 PRO B CA 1
ATOM 6000 C C . PRO B 1 336 ? 4.922 -33.094 -16.984 1 95.88 336 PRO B C 1
ATOM 6002 O O . PRO B 1 336 ? 6.074 -32.656 -16.891 1 95.88 336 PRO B O 1
ATOM 6005 N N . ASP B 1 337 ? 4.496 -33.844 -17.969 1 95.31 337 ASP B N 1
ATOM 6006 C CA . ASP B 1 337 ? 5.258 -34 -19.203 1 95.31 337 ASP B CA 1
ATOM 6007 C C . ASP B 1 337 ? 5.055 -32.781 -20.109 1 95.31 337 ASP B C 1
ATOM 6009 O O . ASP B 1 337 ? 4.039 -32.688 -20.812 1 95.31 337 ASP B O 1
ATOM 6013 N N . TYR B 1 338 ? 5.992 -31.969 -20.156 1 94.62 338 TYR B N 1
ATOM 6014 C CA . TYR B 1 338 ? 5.852 -30.656 -20.781 1 94.62 338 TYR B CA 1
ATOM 6015 C C . TYR B 1 338 ? 5.887 -30.766 -22.312 1 94.62 338 TYR B C 1
ATOM 6017 O O . TYR B 1 338 ? 5.664 -29.781 -23.016 1 94.62 338 TYR B O 1
ATOM 6025 N N . ASP B 1 339 ? 6.086 -31.906 -22.828 1 91.06 339 ASP B N 1
ATOM 6026 C CA . ASP B 1 339 ? 5.875 -32.156 -24.25 1 91.06 339 ASP B CA 1
ATOM 6027 C C . ASP B 1 339 ? 4.395 -32.375 -24.562 1 91.06 339 ASP B C 1
ATOM 6029 O O . ASP B 1 339 ? 3.967 -32.25 -25.703 1 91.06 339 ASP B O 1
ATOM 6033 N N . ARG B 1 340 ? 3.631 -32.688 -23.516 1 89.44 340 ARG B N 1
ATOM 6034 C CA . ARG B 1 340 ? 2.211 -33 -23.656 1 89.44 340 ARG B CA 1
ATOM 6035 C C . ARG B 1 340 ? 1.351 -31.891 -23.047 1 89.44 340 ARG B C 1
ATOM 6037 O O . ARG B 1 340 ? 0.207 -31.688 -23.453 1 89.44 340 ARG B O 1
ATOM 6044 N N . THR B 1 341 ? 1.925 -31.359 -22.078 1 91 341 THR B N 1
ATOM 6045 C CA . THR B 1 341 ? 1.171 -30.406 -21.266 1 91 341 THR B CA 1
ATOM 6046 C C . THR B 1 341 ? 1.818 -29.031 -21.297 1 91 341 THR B C 1
ATOM 6048 O O . THR B 1 341 ? 3.035 -28.906 -21.141 1 91 341 THR B O 1
ATOM 6051 N N . ALA B 1 342 ? 0.994 -27.953 -21.531 1 93.44 342 ALA B N 1
ATOM 6052 C CA . ALA B 1 342 ? 1.505 -26.594 -21.438 1 93.44 342 ALA B CA 1
ATOM 6053 C C . ALA B 1 342 ? 1.856 -26.219 -20 1 93.44 342 ALA B C 1
ATOM 6055 O O . ALA B 1 342 ? 1.318 -26.812 -19.062 1 93.44 342 ALA B O 1
ATOM 6056 N N . GLY B 1 343 ? 2.816 -25.406 -19.875 1 95.56 343 GLY B N 1
ATOM 6057 C CA . GLY B 1 343 ? 3.264 -25.031 -18.531 1 95.56 343 GLY B CA 1
ATOM 6058 C C . GLY B 1 343 ? 3.793 -23.609 -18.469 1 95.56 343 GLY B C 1
ATOM 6059 O O . GLY B 1 343 ? 4.449 -23.141 -19.391 1 95.56 343 GLY B O 1
ATOM 6060 N N . GLY B 1 344 ? 3.424 -22.922 -17.406 1 96.69 344 GLY B N 1
ATOM 6061 C CA . GLY B 1 344 ? 3.9 -21.578 -17.125 1 96.69 344 GLY B CA 1
ATOM 6062 C C . GLY B 1 344 ? 4.043 -21.281 -15.648 1 96.69 344 GLY B C 1
ATOM 6063 O O . GLY B 1 344 ? 3.691 -22.125 -14.812 1 96.69 344 GLY B O 1
ATOM 6064 N N . GLY B 1 345 ? 4.617 -20.109 -15.289 1 96.44 345 GLY B N 1
ATOM 6065 C CA . GLY B 1 345 ? 4.957 -19.766 -13.922 1 96.44 345 GLY B CA 1
ATOM 6066 C C . GLY B 1 345 ? 6.234 -20.438 -13.438 1 96.44 345 GLY B C 1
ATOM 6067 O O . GLY B 1 345 ? 7.066 -20.844 -14.25 1 96.44 345 GLY B O 1
ATOM 6068 N N . PHE B 1 346 ? 6.438 -20.469 -12.195 1 97.44 346 PHE B N 1
ATOM 6069 C CA . PHE B 1 346 ? 7.699 -21.062 -11.766 1 97.44 346 PHE B CA 1
ATOM 6070 C C . PHE B 1 346 ? 7.477 -22.062 -10.625 1 97.44 346 PHE B C 1
ATOM 6072 O O . PHE B 1 346 ? 8.312 -22.172 -9.727 1 97.44 346 PHE B O 1
ATOM 6079 N N . PHE B 1 347 ? 6.27 -22.719 -10.703 1 97.88 347 PHE B N 1
ATOM 6080 C CA . PHE B 1 347 ? 5.949 -23.766 -9.742 1 97.88 347 PHE B CA 1
ATOM 6081 C C . PHE B 1 347 ? 5.68 -25.078 -10.461 1 97.88 347 PHE B C 1
ATOM 6083 O O . PHE B 1 347 ? 5.215 -25.094 -11.602 1 97.88 347 PHE B O 1
ATOM 6090 N N . ILE B 1 348 ? 5.984 -26.141 -9.781 1 97.81 348 ILE B N 1
ATOM 6091 C CA . ILE B 1 348 ? 5.543 -27.484 -10.141 1 97.81 348 ILE B CA 1
ATOM 6092 C C . ILE B 1 348 ? 4.715 -28.078 -9.008 1 97.81 348 ILE B C 1
ATOM 6094 O O . ILE B 1 348 ? 5.156 -28.109 -7.855 1 97.81 348 ILE B O 1
ATOM 6098 N N . LEU B 1 349 ? 3.504 -28.375 -9.305 1 98.06 349 LEU B N 1
ATOM 6099 C CA . LEU B 1 349 ? 2.713 -29.188 -8.383 1 98.06 349 LEU B CA 1
ATOM 6100 C C . LEU B 1 349 ? 2.951 -30.672 -8.633 1 98.06 349 LEU B C 1
ATOM 6102 O O . LEU B 1 349 ? 2.234 -31.297 -9.414 1 98.06 349 LEU B O 1
ATOM 6106 N N . ALA B 1 350 ? 3.871 -31.203 -7.891 1 97.81 350 ALA B N 1
ATOM 6107 C CA . ALA B 1 350 ? 4.359 -32.562 -8.133 1 97.81 350 ALA B CA 1
ATOM 6108 C C . ALA B 1 350 ? 3.492 -33.594 -7.418 1 97.81 350 ALA B C 1
ATOM 6110 O O . ALA B 1 350 ? 3.02 -33.344 -6.305 1 97.81 350 ALA B O 1
ATOM 6111 N N . ARG B 1 351 ? 3.336 -34.656 -8.039 1 96.94 351 ARG B N 1
ATOM 6112 C CA . ARG B 1 351 ? 2.592 -35.781 -7.453 1 96.94 351 ARG B CA 1
ATOM 6113 C C . ARG B 1 351 ? 3.518 -36.719 -6.676 1 96.94 351 ARG B C 1
ATOM 6115 O O . ARG B 1 351 ? 4.613 -37.031 -7.141 1 96.94 351 ARG B O 1
ATOM 6122 N N . ILE B 1 352 ? 3.023 -37.094 -5.578 1 96.38 352 ILE B N 1
ATOM 6123 C CA . ILE B 1 352 ? 3.812 -37.969 -4.695 1 96.38 352 ILE B CA 1
ATOM 6124 C C . ILE B 1 352 ? 3.766 -39.406 -5.191 1 96.38 352 ILE B C 1
ATOM 6126 O O . ILE B 1 352 ? 2.693 -40 -5.258 1 96.38 352 ILE B O 1
ATOM 6130 N N . GLY B 1 353 ? 4.891 -39.938 -5.496 1 94 353 GLY B N 1
ATOM 6131 C CA . GLY B 1 353 ? 4.965 -41.344 -5.926 1 94 353 GLY B CA 1
ATOM 6132 C C . GLY B 1 353 ? 5.141 -42.312 -4.777 1 94 353 GLY B C 1
ATOM 6133 O O . GLY B 1 353 ? 5.438 -41.906 -3.652 1 94 353 GLY B O 1
ATOM 6134 N N . PRO B 1 354 ? 4.961 -43.562 -5.129 1 92.62 354 PRO B N 1
ATOM 6135 C CA . PRO B 1 354 ? 5.051 -44.562 -4.082 1 92.62 354 PRO B CA 1
ATOM 6136 C C . PRO B 1 354 ? 6.438 -44.656 -3.445 1 92.62 354 PRO B C 1
ATOM 6138 O O . PRO B 1 354 ? 6.555 -44.906 -2.248 1 92.62 354 PRO B O 1
ATOM 6141 N N . LYS B 1 355 ? 7.406 -44.438 -4.145 1 89.62 355 LYS B N 1
ATOM 6142 C CA . LYS B 1 355 ? 8.773 -44.531 -3.652 1 89.62 355 LYS B CA 1
ATOM 6143 C C . LYS B 1 355 ? 9.039 -43.531 -2.553 1 89.62 355 LYS B C 1
ATOM 6145 O O . LYS B 1 355 ? 9.531 -43.875 -1.479 1 89.62 355 LYS B O 1
ATOM 6150 N N . ILE B 1 356 ? 8.734 -42.312 -2.818 1 92.69 356 ILE B N 1
ATOM 6151 C CA . ILE B 1 356 ? 8.977 -41.281 -1.833 1 92.69 356 ILE B CA 1
ATOM 6152 C C . ILE B 1 356 ? 7.984 -41.406 -0.683 1 92.69 356 ILE B C 1
ATOM 6154 O O . ILE B 1 356 ? 8.305 -41.062 0.464 1 92.69 356 ILE B O 1
ATOM 6158 N N . LEU B 1 357 ? 6.832 -41.812 -0.928 1 93.94 357 LEU B N 1
ATOM 6159 C CA . LEU B 1 357 ? 5.82 -42 0.11 1 93.94 357 LEU B CA 1
ATOM 6160 C C . LEU B 1 357 ? 6.242 -43.062 1.115 1 93.94 357 LEU B C 1
ATOM 6162 O O . LEU B 1 357 ? 5.945 -42.938 2.307 1 93.94 357 LEU B O 1
ATOM 6166 N N . SER B 1 358 ? 6.926 -44.031 0.649 1 93.25 358 SER B N 1
ATOM 6167 C CA . SER B 1 358 ? 7.344 -45.125 1.502 1 93.25 358 SER B CA 1
ATOM 6168 C C . SER B 1 358 ? 8.352 -44.656 2.547 1 93.25 358 SER B C 1
ATOM 6170 O O . SER B 1 358 ? 8.523 -45.312 3.584 1 93.25 358 SER B O 1
ATOM 6172 N N . SER B 1 359 ? 8.977 -43.594 2.324 1 92.81 359 SER B N 1
ATOM 6173 C CA . SER B 1 359 ? 9.977 -43.062 3.25 1 92.81 359 SER B CA 1
ATOM 6174 C C . SER B 1 359 ? 9.32 -42.312 4.398 1 92.81 359 SER B C 1
ATOM 6176 O O . SER B 1 359 ? 9.961 -42.031 5.41 1 92.81 359 SER B O 1
ATOM 6178 N N . LEU B 1 360 ? 8.07 -41.938 4.285 1 96.38 360 LEU B N 1
ATOM 6179 C CA . LEU B 1 360 ? 7.352 -41.156 5.285 1 96.38 360 LEU B CA 1
ATOM 6180 C C . LEU B 1 360 ? 6.828 -42.062 6.402 1 96.38 360 LEU B C 1
ATOM 6182 O O . LEU B 1 360 ? 6.012 -42.938 6.16 1 96.38 360 LEU B O 1
ATOM 6186 N N . PRO B 1 361 ? 7.32 -41.781 7.598 1 96.69 361 PRO B N 1
ATOM 6187 C CA . PRO B 1 361 ? 6.77 -42.594 8.703 1 96.69 361 PRO B CA 1
ATOM 6188 C C . PRO B 1 361 ? 5.262 -42.406 8.859 1 96.69 361 PRO B C 1
ATOM 6190 O O . PRO B 1 361 ? 4.781 -41.25 8.93 1 96.69 361 PRO B O 1
ATOM 6193 N N . GLU B 1 362 ? 4.59 -43.438 9.023 1 95.56 362 GLU B N 1
ATOM 6194 C CA . GLU B 1 362 ? 3.133 -43.438 9.133 1 95.56 362 GLU B CA 1
ATOM 6195 C C . GLU B 1 362 ? 2.678 -42.625 10.352 1 95.56 362 GLU B C 1
ATOM 6197 O O . GLU B 1 362 ? 1.611 -42.031 10.336 1 95.56 362 GLU B O 1
ATOM 6202 N N . SER B 1 363 ? 3.504 -42.562 11.32 1 96.81 363 SER B N 1
ATOM 6203 C CA . SER B 1 363 ? 3.17 -41.906 12.57 1 96.81 363 SER B CA 1
ATOM 6204 C C . SER B 1 363 ? 3.092 -40.375 12.383 1 96.81 363 SER B C 1
ATOM 6206 O O . SER B 1 363 ? 2.555 -39.688 13.234 1 96.81 363 SER B O 1
ATOM 6208 N N . ARG B 1 364 ? 3.553 -39.938 11.227 1 96.94 364 ARG B N 1
ATOM 6209 C CA . ARG B 1 364 ? 3.574 -38.5 10.953 1 96.94 364 ARG B CA 1
ATOM 6210 C C . ARG B 1 364 ? 2.293 -38.062 10.258 1 96.94 364 ARG B C 1
ATOM 6212 O O . ARG B 1 364 ? 1.995 -36.875 10.203 1 96.94 364 ARG B O 1
ATOM 6219 N N . ILE B 1 365 ? 1.583 -38.938 9.812 1 97.19 365 ILE B N 1
ATOM 6220 C CA . ILE B 1 365 ? 0.416 -38.625 8.992 1 97.19 365 ILE B CA 1
ATOM 6221 C C . ILE B 1 365 ? -0.816 -38.469 9.883 1 97.19 365 ILE B C 1
ATOM 6223 O O . ILE B 1 365 ? -1.02 -39.25 10.812 1 97.19 365 ILE B O 1
ATOM 6227 N N . ASN B 1 366 ? -1.588 -37.469 9.617 1 97 366 ASN B N 1
ATOM 6228 C CA . ASN B 1 366 ? -2.854 -37.188 10.289 1 97 366 ASN B CA 1
ATOM 6229 C C . ASN B 1 366 ? -2.646 -36.844 11.766 1 97 366 ASN B C 1
ATOM 6231 O O . ASN B 1 366 ? -3.43 -37.25 12.617 1 97 366 ASN B O 1
ATOM 6235 N N . VAL B 1 367 ? -1.588 -36.188 12.055 1 97.31 367 VAL B N 1
ATOM 6236 C CA . VAL B 1 367 ? -1.343 -35.688 13.406 1 97.31 367 VAL B CA 1
ATOM 6237 C C . VAL B 1 367 ? -1.917 -34.281 13.547 1 97.31 367 VAL B C 1
ATOM 6239 O O . VAL B 1 367 ? -1.948 -33.531 12.578 1 97.31 367 VAL B O 1
ATOM 6242 N N . PRO B 1 368 ? -2.406 -34 14.727 1 97.38 368 PRO B N 1
ATOM 6243 C CA . PRO B 1 368 ? -2.926 -32.656 14.938 1 97.38 368 PRO B CA 1
ATOM 6244 C C . PRO B 1 368 ? -1.895 -31.562 14.633 1 97.38 368 PRO B C 1
ATOM 6246 O O . PRO B 1 368 ? -0.73 -31.688 15.023 1 97.38 368 PRO B O 1
ATOM 6249 N N . ASN B 1 369 ? -2.279 -30.578 13.906 1 97.31 369 ASN B N 1
ATOM 6250 C CA . ASN B 1 369 ? -1.456 -29.438 13.523 1 97.31 369 ASN B CA 1
ATOM 6251 C C . ASN B 1 369 ? -2.303 -28.188 13.297 1 97.31 369 ASN B C 1
ATOM 6253 O O . ASN B 1 369 ? -3.068 -28.109 12.336 1 97.31 369 ASN B O 1
ATOM 6257 N N . ASP B 1 370 ? -2.072 -27.141 14.016 1 95.31 370 ASP B N 1
ATOM 6258 C CA . ASP B 1 370 ? -2.926 -25.953 14.023 1 95.31 370 ASP B CA 1
ATOM 6259 C C . ASP B 1 370 ? -2.748 -25.141 12.75 1 95.31 370 ASP B C 1
ATOM 6261 O O . ASP B 1 370 ? -3.65 -24.406 12.344 1 95.31 370 ASP B O 1
ATOM 6265 N N . ALA B 1 371 ? -1.623 -25.266 12.102 1 94.88 371 ALA B N 1
ATOM 6266 C CA . ALA B 1 371 ? -1.332 -24.469 10.906 1 94.88 371 ALA B CA 1
ATOM 6267 C C . ALA B 1 371 ? -1.908 -25.141 9.664 1 94.88 371 ALA B C 1
ATOM 6269 O O . ALA B 1 371 ? -2.135 -24.484 8.641 1 94.88 371 ALA B O 1
ATOM 6270 N N . ALA B 1 372 ? -2.143 -26.438 9.766 1 96.94 372 ALA B N 1
ATOM 6271 C CA . ALA B 1 372 ? -2.627 -27.203 8.617 1 96.94 372 ALA B CA 1
ATOM 6272 C C . ALA B 1 372 ? -4.129 -27.016 8.422 1 96.94 372 ALA B C 1
ATOM 6274 O O . ALA B 1 372 ? -4.863 -26.797 9.391 1 96.94 372 ALA B O 1
ATOM 6275 N N . PRO B 1 373 ? -4.562 -27.016 7.207 1 96.06 373 PRO B N 1
ATOM 6276 C CA . PRO B 1 373 ? -6.008 -26.969 6.984 1 96.06 373 PRO B CA 1
ATOM 6277 C C . PRO B 1 373 ? -6.762 -28.047 7.773 1 96.06 373 PRO B C 1
ATOM 6279 O O . PRO B 1 373 ? -6.309 -29.188 7.863 1 96.06 373 PRO B O 1
ATOM 6282 N N . ASN B 1 374 ? -7.832 -27.641 8.398 1 95.88 374 ASN B N 1
ATOM 6283 C CA . ASN B 1 374 ? -8.695 -28.516 9.18 1 95.88 374 ASN B CA 1
ATOM 6284 C C . ASN B 1 374 ? -7.984 -29.047 10.414 1 95.88 374 ASN B C 1
ATOM 6286 O O . ASN B 1 374 ? -8.43 -30.016 11.023 1 95.88 374 ASN B O 1
ATOM 6290 N N . GLY B 1 375 ? -6.828 -28.547 10.75 1 96.69 375 GLY B N 1
ATOM 6291 C CA . GLY B 1 375 ? -6.156 -28.828 12.008 1 96.69 375 GLY B CA 1
ATOM 6292 C C . GLY B 1 375 ? -5.43 -30.172 12.016 1 96.69 375 GLY B C 1
ATOM 6293 O O . GLY B 1 375 ? -5.18 -30.734 13.07 1 96.69 375 GLY B O 1
ATOM 6294 N N . GLU B 1 376 ? -5.156 -30.656 10.828 1 96.62 376 GLU B N 1
ATOM 6295 C CA . GLU B 1 376 ? -4.566 -31.984 10.703 1 96.62 376 GLU B CA 1
ATOM 6296 C C . GLU B 1 376 ? -3.49 -32 9.625 1 96.62 376 GLU B C 1
ATOM 6298 O O . GLU B 1 376 ? -3.732 -31.594 8.492 1 96.62 376 GLU B O 1
ATOM 6303 N N . ALA B 1 377 ? -2.293 -32.531 10.039 1 97.69 377 ALA B N 1
ATOM 6304 C CA . ALA B 1 377 ? -1.229 -32.719 9.055 1 97.69 377 ALA B CA 1
ATOM 6305 C C . ALA B 1 377 ? -1.478 -33.969 8.219 1 97.69 377 ALA B C 1
ATOM 6307 O O . ALA B 1 377 ? -0.995 -35.062 8.555 1 97.69 377 ALA B O 1
ATOM 6308 N N . ARG B 1 378 ? -2.107 -33.781 7.137 1 98.06 378 ARG B N 1
ATOM 6309 C CA . ARG B 1 378 ? -2.355 -34.906 6.25 1 98.06 378 ARG B CA 1
ATOM 6310 C C . ARG B 1 378 ? -1.102 -35.281 5.457 1 98.06 378 ARG B C 1
ATOM 6312 O O . ARG B 1 378 ? -0.029 -34.719 5.695 1 98.06 378 ARG B O 1
ATOM 6319 N N . GLN B 1 379 ? -1.174 -36.188 4.574 1 98.06 379 GLN B N 1
ATOM 6320 C CA . GLN B 1 379 ? -0.035 -36.812 3.898 1 98.06 379 GLN B CA 1
ATOM 6321 C C . GLN B 1 379 ? 0.855 -35.75 3.252 1 98.06 379 GLN B C 1
ATOM 6323 O O . GLN B 1 379 ? 2.08 -35.781 3.389 1 98.06 379 GLN B O 1
ATOM 6328 N N . ASP B 1 380 ? 0.243 -34.812 2.492 1 98.19 380 ASP B N 1
ATOM 6329 C CA . ASP B 1 380 ? 1.026 -33.781 1.832 1 98.19 380 ASP B CA 1
ATOM 6330 C C . ASP B 1 380 ? 1.81 -32.938 2.85 1 98.19 380 ASP B C 1
ATOM 6332 O O . ASP B 1 380 ? 3.004 -32.688 2.672 1 98.19 380 ASP B O 1
ATOM 6336 N N . TRP B 1 381 ? 1.167 -32.562 3.957 1 98.12 381 TRP B N 1
ATOM 6337 C CA . TRP B 1 381 ? 1.757 -31.75 5.012 1 98.12 381 TRP B CA 1
ATOM 6338 C C . TRP B 1 381 ? 2.859 -32.5 5.738 1 98.12 381 TRP B C 1
ATOM 6340 O O . TRP B 1 381 ? 3.955 -31.984 5.945 1 98.12 381 TRP B O 1
ATOM 6350 N N . ALA B 1 382 ? 2.568 -33.719 6.082 1 98.19 382 ALA B N 1
ATOM 6351 C CA . ALA B 1 382 ? 3.51 -34.594 6.801 1 98.19 382 ALA B CA 1
ATOM 6352 C C . ALA B 1 382 ? 4.773 -34.812 5.98 1 98.19 382 ALA B C 1
ATOM 6354 O O . ALA B 1 382 ? 5.883 -34.781 6.52 1 98.19 382 ALA B O 1
ATOM 6355 N N . LEU B 1 383 ? 4.598 -35.062 4.742 1 97.94 383 LEU B N 1
ATOM 6356 C CA . LEU B 1 383 ? 5.75 -35.312 3.881 1 97.94 383 LEU B CA 1
ATOM 6357 C C . LEU B 1 383 ? 6.641 -34.094 3.791 1 97.94 383 LEU B C 1
ATOM 6359 O O . LEU B 1 383 ? 7.867 -34.188 3.885 1 97.94 383 LEU B O 1
ATOM 6363 N N . CYS B 1 384 ? 6.027 -32.938 3.564 1 97.62 384 CYS B N 1
ATOM 6364 C CA . CYS B 1 384 ? 6.801 -31.703 3.453 1 97.62 384 CYS B CA 1
ATOM 6365 C C . CYS B 1 384 ? 7.566 -31.422 4.738 1 97.62 384 CYS B C 1
ATOM 6367 O O . CYS B 1 384 ? 8.727 -31.016 4.695 1 97.62 384 CYS B O 1
ATOM 6369 N N . GLN B 1 385 ? 6.918 -31.625 5.887 1 96.94 385 GLN B N 1
ATOM 6370 C CA . GLN B 1 385 ? 7.602 -31.438 7.16 1 96.94 385 GLN B CA 1
ATOM 6371 C C . GLN B 1 385 ? 8.758 -32.438 7.312 1 96.94 385 GLN B C 1
ATOM 6373 O O . GLN B 1 385 ? 9.859 -32.062 7.707 1 96.94 385 GLN B O 1
ATOM 6378 N N . TRP B 1 386 ? 8.516 -33.625 7.016 1 96.75 386 TRP B N 1
ATOM 6379 C CA . TRP B 1 386 ? 9.5 -34.688 7.152 1 96.75 386 TRP B CA 1
ATOM 6380 C C . TRP B 1 386 ? 10.727 -34.438 6.281 1 96.75 386 TRP B C 1
ATOM 6382 O O . TRP B 1 386 ? 11.859 -34.562 6.738 1 96.75 386 TRP B O 1
ATOM 6392 N N . MET B 1 387 ? 10.469 -34.062 5.059 1 96.44 387 MET B N 1
ATOM 6393 C CA . MET B 1 387 ? 11.562 -33.781 4.133 1 96.44 387 MET B CA 1
ATOM 6394 C C . MET B 1 387 ? 12.422 -32.625 4.641 1 96.44 387 MET B C 1
ATOM 6396 O O . MET B 1 387 ? 13.648 -32.656 4.547 1 96.44 387 MET B O 1
ATOM 6400 N N . ALA B 1 388 ? 11.805 -31.609 5.16 1 96.25 388 ALA B N 1
ATOM 6401 C CA . ALA B 1 388 ? 12.516 -30.438 5.648 1 96.25 388 ALA B CA 1
ATOM 6402 C C . ALA B 1 388 ? 13.375 -30.781 6.863 1 96.25 388 ALA B C 1
ATOM 6404 O O . ALA B 1 388 ? 14.43 -30.172 7.078 1 96.25 388 ALA B O 1
ATOM 6405 N N . GLU B 1 389 ? 12.992 -31.75 7.617 1 95.06 389 GLU B N 1
ATOM 6406 C CA . GLU B 1 389 ? 13.633 -32.094 8.883 1 95.06 389 GLU B CA 1
ATOM 6407 C C . GLU B 1 389 ? 14.82 -33.031 8.672 1 95.06 389 GLU B C 1
ATOM 6409 O O . GLU B 1 389 ? 15.625 -33.219 9.586 1 95.06 389 GLU B O 1
ATOM 6414 N N . GLN B 1 390 ? 14.977 -33.562 7.496 1 92.44 390 GLN B N 1
ATOM 6415 C CA . GLN B 1 390 ? 16.094 -34.469 7.223 1 92.44 390 GLN B CA 1
ATOM 6416 C C . GLN B 1 390 ? 17.422 -33.688 7.215 1 92.44 390 GLN B C 1
ATOM 6418 O O . GLN B 1 390 ? 17.438 -32.469 7.121 1 92.44 390 GLN B O 1
ATOM 6423 N N . ASP B 1 391 ? 18.484 -34.5 7.324 1 86.75 391 ASP B N 1
ATOM 6424 C CA . ASP B 1 391 ? 19.812 -33.906 7.105 1 86.75 391 ASP B CA 1
ATOM 6425 C C . ASP B 1 391 ? 19.953 -33.406 5.676 1 86.75 391 ASP B C 1
ATOM 6427 O O . ASP B 1 391 ? 19.734 -34.156 4.719 1 86.75 391 ASP B O 1
ATOM 6431 N N . SER B 1 392 ? 20.203 -32.219 5.391 1 83.19 392 SER B N 1
ATOM 6432 C CA . SER B 1 392 ? 20.203 -31.594 4.062 1 83.19 392 SER B CA 1
ATOM 6433 C C . SER B 1 392 ? 18.812 -31.656 3.434 1 83.19 392 SER B C 1
ATOM 6435 O O . SER B 1 392 ? 18.656 -32.062 2.289 1 83.19 392 SER B O 1
ATOM 6437 N N . GLY B 1 393 ? 17.922 -31.281 4.199 1 94 393 GLY B N 1
ATOM 6438 C CA . GLY B 1 393 ? 16.531 -31.406 3.828 1 94 393 GLY B CA 1
ATOM 6439 C C . GLY B 1 393 ? 16.094 -30.406 2.764 1 94 393 GLY B C 1
ATOM 6440 O O . GLY B 1 393 ? 16.859 -29.516 2.406 1 94 393 GLY B O 1
ATOM 6441 N N . VAL B 1 394 ? 14.922 -30.703 2.193 1 96.5 394 VAL B N 1
ATOM 6442 C CA . VAL B 1 394 ? 14.305 -29.859 1.172 1 96.5 394 VAL B CA 1
ATOM 6443 C C . VAL B 1 394 ? 12.953 -29.359 1.667 1 96.5 394 VAL B C 1
ATOM 6445 O O . VAL B 1 394 ? 12.133 -30.141 2.156 1 96.5 394 VAL B O 1
ATOM 6448 N N . LEU B 1 395 ? 12.82 -28.094 1.625 1 97.19 395 LEU B N 1
ATOM 6449 C CA . LEU B 1 395 ? 11.562 -27.484 2.039 1 97.19 395 LEU B CA 1
ATOM 6450 C C . LEU B 1 395 ? 10.648 -27.266 0.841 1 97.19 395 LEU B C 1
ATOM 6452 O O . LEU B 1 395 ? 10.984 -26.484 -0.062 1 97.19 395 LEU B O 1
ATOM 6456 N N . CYS B 1 396 ? 9.57 -27.938 0.769 1 96.88 396 CYS B N 1
ATOM 6457 C CA . CYS B 1 396 ? 8.469 -27.781 -0.175 1 96.88 396 CYS B CA 1
ATOM 6458 C C . CYS B 1 396 ? 7.207 -27.297 0.534 1 96.88 396 CYS B C 1
ATOM 6460 O O . CYS B 1 396 ? 7.188 -27.172 1.76 1 96.88 396 CYS B O 1
ATOM 6462 N N . ILE B 1 397 ? 6.172 -26.984 -0.222 1 97.88 397 ILE B N 1
ATOM 6463 C CA . ILE B 1 397 ? 4.926 -26.516 0.371 1 97.88 397 ILE B CA 1
ATOM 6464 C C . ILE B 1 397 ? 3.826 -27.547 0.152 1 97.88 397 ILE B C 1
ATOM 6466 O O . ILE B 1 397 ? 3.631 -28.031 -0.966 1 97.88 397 ILE B O 1
ATOM 6470 N N . PRO B 1 398 ? 3.152 -27.922 1.249 1 98.12 398 PRO B N 1
ATOM 6471 C CA . PRO B 1 398 ? 1.998 -28.812 1.059 1 98.12 398 PRO B CA 1
ATOM 6472 C C . PRO B 1 398 ? 0.939 -28.203 0.137 1 98.12 398 PRO B C 1
ATOM 6474 O O . PRO B 1 398 ? 0.789 -26.984 0.083 1 98.12 398 PRO B O 1
ATOM 6477 N N . SER B 1 399 ? 0.202 -29.031 -0.531 1 97.94 399 SER B N 1
ATOM 6478 C CA . SER B 1 399 ? -0.796 -28.562 -1.482 1 97.94 399 SER B CA 1
ATOM 6479 C C . SER B 1 399 ? -2.102 -28.188 -0.781 1 97.94 399 SER B C 1
ATOM 6481 O O . SER B 1 399 ? -2.895 -27.406 -1.302 1 97.94 399 SER B O 1
ATOM 6483 N N . SER B 1 400 ? -2.371 -28.672 0.402 1 97.81 400 SER B N 1
ATOM 6484 C CA . SER B 1 400 ? -3.666 -28.609 1.07 1 97.81 400 SER B CA 1
ATOM 6485 C C . SER B 1 400 ? -4.125 -27.156 1.254 1 97.81 400 SER B C 1
ATOM 6487 O O . SER B 1 400 ? -5.309 -26.859 1.098 1 97.81 400 SER B O 1
ATOM 6489 N N . PRO B 1 401 ? -3.182 -26.219 1.478 1 96.75 401 PRO B N 1
ATOM 6490 C CA . PRO B 1 401 ? -3.639 -24.844 1.684 1 96.75 401 PRO B CA 1
ATOM 6491 C C . PRO B 1 401 ? -4.223 -24.219 0.417 1 96.75 401 PRO B C 1
ATOM 6493 O O . PRO B 1 401 ? -4.84 -23.156 0.478 1 96.75 401 PRO B O 1
ATOM 6496 N N . PHE B 1 402 ? -4.062 -24.828 -0.727 1 97.94 402 PHE B N 1
ATOM 6497 C CA . PHE B 1 402 ? -4.527 -24.281 -1.999 1 97.94 402 PHE B CA 1
ATOM 6498 C C . PHE B 1 402 ? -5.898 -24.844 -2.354 1 97.94 402 PHE B C 1
ATOM 6500 O O . PHE B 1 402 ? -6.418 -24.578 -3.441 1 97.94 402 PHE B O 1
ATOM 6507 N N . PHE B 1 403 ? -6.488 -25.641 -1.429 1 97.88 403 PHE B N 1
ATOM 6508 C CA . PHE B 1 403 ? -7.797 -26.25 -1.631 1 97.88 403 PHE B CA 1
ATOM 6509 C C . PHE B 1 403 ? -8.773 -25.797 -0.55 1 97.88 403 PHE B C 1
ATOM 6511 O O . PHE B 1 403 ? -8.359 -25.312 0.508 1 97.88 403 PHE B O 1
ATOM 6518 N N . SER B 1 404 ? -10.031 -25.922 -0.835 1 97.06 404 SER B N 1
ATOM 6519 C CA . SER B 1 404 ? -11.055 -25.688 0.172 1 97.06 404 SER B CA 1
ATOM 6520 C C . SER B 1 404 ? -11.008 -26.75 1.271 1 97.06 404 SER B C 1
ATOM 6522 O O . SER B 1 404 ? -10.531 -27.859 1.046 1 97.06 404 SER B O 1
ATOM 6524 N N . SER B 1 405 ? -11.547 -26.375 2.404 1 95.25 405 SER B N 1
ATOM 6525 C CA . SER B 1 405 ? -11.562 -27.297 3.543 1 95.25 405 SER B CA 1
ATOM 6526 C C . SER B 1 405 ? -12.281 -28.594 3.201 1 95.25 405 SER B C 1
ATOM 6528 O O . SER B 1 405 ? -11.875 -29.672 3.648 1 95.25 405 SER B O 1
ATOM 6530 N N . LEU B 1 406 ? -13.32 -28.484 2.467 1 95.94 406 LEU B N 1
ATOM 6531 C CA . LEU B 1 406 ? -14.102 -29.656 2.084 1 95.94 406 LEU B CA 1
ATOM 6532 C C . LEU B 1 406 ? -13.273 -30.594 1.221 1 95.94 406 LEU B C 1
ATOM 6534 O O . LEU B 1 406 ? -13.266 -31.812 1.453 1 95.94 406 LEU B O 1
ATOM 6538 N N . ARG B 1 407 ? -12.57 -30.062 0.287 1 96.38 407 ARG B N 1
ATOM 6539 C CA . ARG B 1 407 ? -11.797 -30.906 -0.627 1 96.38 407 ARG B CA 1
ATOM 6540 C C . ARG B 1 407 ? -10.57 -31.484 0.068 1 96.38 407 ARG B C 1
ATOM 6542 O O . ARG B 1 407 ? -10.148 -32.594 -0.241 1 96.38 407 ARG B O 1
ATOM 6549 N N . VAL B 1 408 ? -9.992 -30.719 0.951 1 97.12 408 VAL B N 1
ATOM 6550 C CA . VAL B 1 408 ? -8.898 -31.234 1.762 1 97.12 408 VAL B CA 1
ATOM 6551 C C . VAL B 1 408 ? -9.375 -32.469 2.553 1 97.12 408 VAL B C 1
ATOM 6553 O O . VAL B 1 408 ? -8.672 -33.469 2.625 1 97.12 408 VAL B O 1
ATOM 6556 N N . ALA B 1 409 ? -10.578 -32.344 3.119 1 96.44 409 ALA B N 1
ATOM 6557 C CA . ALA B 1 409 ? -11.148 -33.438 3.893 1 96.44 409 ALA B CA 1
ATOM 6558 C C . ALA B 1 409 ? -11.359 -34.688 3.018 1 96.44 409 ALA B C 1
ATOM 6560 O O . ALA B 1 409 ? -11.242 -35.812 3.496 1 96.44 409 ALA B O 1
ATOM 6561 N N . GLU B 1 410 ? -11.594 -34.438 1.756 1 96.5 410 GLU B N 1
ATOM 6562 C CA . GLU B 1 410 ? -11.797 -35.531 0.807 1 96.5 410 GLU B CA 1
ATOM 6563 C C . GLU B 1 410 ? -10.461 -36.125 0.369 1 96.5 410 GLU B C 1
ATOM 6565 O O . GLU B 1 410 ? -10.43 -37.156 -0.296 1 96.5 410 GLU B O 1
ATOM 6570 N N . GLY B 1 411 ? -9.367 -35.469 0.653 1 96.5 411 GLY B N 1
ATOM 6571 C CA . GLY B 1 411 ? -8.039 -36 0.428 1 96.5 411 GLY B CA 1
ATOM 6572 C C . GLY B 1 411 ? -7.48 -35.656 -0.939 1 96.5 411 GLY B C 1
ATOM 6573 O O . GLY B 1 411 ? -6.457 -36.219 -1.353 1 96.5 411 GLY B O 1
ATOM 6574 N N . VAL B 1 412 ? -8.047 -34.75 -1.606 1 94.69 412 VAL B N 1
ATOM 6575 C CA . VAL B 1 412 ? -7.676 -34.438 -2.986 1 94.69 412 VAL B CA 1
ATOM 6576 C C . VAL B 1 412 ? -6.281 -33.844 -3.027 1 94.69 412 VAL B C 1
ATOM 6578 O O . VAL B 1 412 ? -5.555 -34 -4.012 1 94.69 412 VAL B O 1
ATOM 6581 N N . SER B 1 413 ? -5.926 -33.188 -1.974 1 96.94 413 SER B N 1
ATOM 6582 C CA . SER B 1 413 ? -4.656 -32.469 -1.926 1 96.94 413 SER B CA 1
ATOM 6583 C C . SER B 1 413 ? -3.525 -33.375 -1.462 1 96.94 413 SER B C 1
ATOM 6585 O O . SER B 1 413 ? -2.35 -33.031 -1.598 1 96.94 413 SER B O 1
ATOM 6587 N N . ASP B 1 414 ? -3.814 -34.562 -0.986 1 97.38 414 ASP B N 1
ATOM 6588 C CA . ASP B 1 414 ? -2.861 -35.438 -0.292 1 97.38 414 ASP B CA 1
ATOM 6589 C C . ASP B 1 414 ? -1.746 -35.875 -1.231 1 97.38 414 ASP B C 1
ATOM 6591 O O . ASP B 1 414 ? -0.646 -36.219 -0.783 1 97.38 414 ASP B O 1
ATOM 6595 N N . GLU B 1 415 ? -2.008 -35.906 -2.455 1 94.94 415 GLU B N 1
ATOM 6596 C CA . GLU B 1 415 ? -1.079 -36.531 -3.373 1 94.94 415 GLU B CA 1
ATOM 6597 C C . GLU B 1 415 ? -0.133 -35.531 -4.012 1 94.94 415 GLU B C 1
ATOM 6599 O O . GLU B 1 415 ? 0.668 -35.875 -4.883 1 94.94 415 GLU B O 1
ATOM 6604 N N . PHE B 1 416 ? -0.197 -34.281 -3.547 1 97.88 416 PHE B N 1
ATOM 6605 C CA . PHE B 1 416 ? 0.59 -33.281 -4.258 1 97.88 416 PHE B CA 1
ATOM 6606 C C . PHE B 1 416 ? 1.435 -32.469 -3.285 1 97.88 416 PHE B C 1
ATOM 6608 O O . PHE B 1 416 ? 1.083 -32.344 -2.111 1 97.88 416 PHE B O 1
ATOM 6615 N N . VAL B 1 417 ? 2.562 -31.969 -3.748 1 98.06 417 VAL B N 1
ATOM 6616 C CA . VAL B 1 417 ? 3.361 -30.922 -3.102 1 98.06 417 VAL B CA 1
ATOM 6617 C C . VAL B 1 417 ? 3.768 -29.875 -4.125 1 98.06 417 VAL B C 1
ATOM 6619 O O . VAL B 1 417 ? 3.916 -30.172 -5.312 1 98.06 417 VAL B O 1
ATOM 6622 N N . ARG B 1 418 ? 3.908 -28.641 -3.695 1 98.38 418 ARG B N 1
ATOM 6623 C CA . ARG B 1 418 ? 4.344 -27.578 -4.594 1 98.38 418 ARG B CA 1
ATOM 6624 C C . ARG B 1 418 ? 5.816 -27.25 -4.387 1 98.38 418 ARG B C 1
ATOM 6626 O O . ARG B 1 418 ? 6.27 -27.078 -3.252 1 98.38 418 ARG B O 1
ATOM 6633 N N . VAL B 1 419 ? 6.52 -27.156 -5.477 1 97.94 419 VAL B N 1
ATOM 6634 C CA . VAL B 1 419 ? 7.93 -26.781 -5.453 1 97.94 419 VAL B CA 1
ATOM 6635 C C . VAL B 1 419 ? 8.172 -25.625 -6.426 1 97.94 419 VAL B C 1
ATOM 6637 O O . VAL B 1 419 ? 7.504 -25.516 -7.457 1 97.94 419 VAL B O 1
ATOM 6640 N N . ALA B 1 420 ? 9.055 -24.766 -6.102 1 97.38 420 ALA B N 1
ATOM 6641 C CA . ALA B 1 420 ? 9.383 -23.609 -6.926 1 97.38 420 ALA B CA 1
ATOM 6642 C C . ALA B 1 420 ? 10.75 -23.781 -7.59 1 97.38 420 ALA B C 1
ATOM 6644 O O . ALA B 1 420 ? 11.703 -24.25 -6.961 1 97.38 420 ALA B O 1
ATOM 6645 N N . PHE B 1 421 ? 10.875 -23.375 -8.844 1 97.38 421 PHE B N 1
ATOM 6646 C CA . PHE B 1 421 ? 12.156 -23.5 -9.523 1 97.38 421 PHE B CA 1
ATOM 6647 C C . PHE B 1 421 ? 12.719 -22.125 -9.867 1 97.38 421 PHE B C 1
ATOM 6649 O O . PHE B 1 421 ? 13.656 -22.016 -10.664 1 97.38 421 PHE B O 1
ATOM 6656 N N . CYS B 1 422 ? 12.133 -21.062 -9.352 1 96.81 422 CYS B N 1
ATOM 6657 C CA . CYS B 1 422 ? 12.734 -19.734 -9.414 1 96.81 422 CYS B CA 1
ATOM 6658 C C . CYS B 1 422 ? 13.898 -19.609 -8.445 1 96.81 422 CYS B C 1
ATOM 6660 O O . CYS B 1 422 ? 13.898 -18.719 -7.586 1 96.81 422 CYS B O 1
ATOM 6662 N N . LYS B 1 423 ? 14.859 -20.469 -8.547 1 96.56 423 LYS B N 1
ATOM 6663 C CA . LYS B 1 423 ? 16.062 -20.578 -7.738 1 96.56 423 LYS B CA 1
ATOM 6664 C C . LYS B 1 423 ? 17.312 -20.688 -8.617 1 96.56 423 LYS B C 1
ATOM 6666 O O . LYS B 1 423 ? 17.219 -21.047 -9.797 1 96.56 423 LYS B O 1
ATOM 6671 N N . THR B 1 424 ? 18.438 -20.344 -8.055 1 95.56 424 THR B N 1
ATOM 6672 C CA . THR B 1 424 ? 19.688 -20.531 -8.789 1 95.56 424 THR B CA 1
ATOM 6673 C C . THR B 1 424 ? 19.906 -22 -9.109 1 95.56 424 THR B C 1
ATOM 6675 O O . THR B 1 424 ? 19.359 -22.891 -8.445 1 95.56 424 THR B O 1
ATOM 6678 N N . ASP B 1 425 ? 20.719 -22.234 -10.102 1 95.75 425 ASP B N 1
ATOM 6679 C CA . ASP B 1 425 ? 21.062 -23.609 -10.445 1 95.75 425 ASP B CA 1
ATOM 6680 C C . ASP B 1 425 ? 21.719 -24.328 -9.266 1 95.75 425 ASP B C 1
ATOM 6682 O O . ASP B 1 425 ? 21.453 -25.516 -9.031 1 95.75 425 ASP B O 1
ATOM 6686 N N . ASP B 1 426 ? 22.484 -23.625 -8.531 1 95.62 426 ASP B N 1
ATOM 6687 C CA . ASP B 1 426 ? 23.156 -24.188 -7.359 1 95.62 426 ASP B CA 1
ATOM 6688 C C . ASP B 1 426 ? 22.141 -24.641 -6.312 1 95.62 426 ASP B C 1
ATOM 6690 O O . ASP B 1 426 ? 22.297 -25.703 -5.707 1 95.62 426 ASP B O 1
ATOM 6694 N N . THR B 1 427 ? 21.156 -23.812 -6.129 1 94.56 427 THR B N 1
ATOM 6695 C CA . THR B 1 427 ? 20.125 -24.141 -5.16 1 94.56 427 THR B CA 1
ATOM 6696 C C . THR B 1 427 ? 19.344 -25.375 -5.605 1 94.56 427 THR B C 1
ATOM 6698 O O . THR B 1 427 ? 19.047 -26.266 -4.797 1 94.56 427 THR B O 1
ATOM 6701 N N . ILE B 1 428 ? 19.031 -25.453 -6.875 1 95.38 428 ILE B N 1
ATOM 6702 C CA . ILE B 1 428 ? 18.297 -26.594 -7.41 1 95.38 428 ILE B CA 1
ATOM 6703 C C . ILE B 1 428 ? 19.141 -27.859 -7.309 1 95.38 428 ILE B C 1
ATOM 6705 O O . ILE B 1 428 ? 18.641 -28.906 -6.891 1 95.38 428 ILE B O 1
ATOM 6709 N N . ASP B 1 429 ? 20.391 -27.75 -7.59 1 94.75 429 ASP B N 1
ATOM 6710 C CA . ASP B 1 429 ? 21.312 -28.891 -7.504 1 94.75 429 ASP B CA 1
ATOM 6711 C C . ASP B 1 429 ? 21.438 -29.375 -6.062 1 94.75 429 ASP B C 1
ATOM 6713 O O . ASP B 1 429 ? 21.453 -30.594 -5.812 1 94.75 429 ASP B O 1
ATOM 6717 N N . ALA B 1 430 ? 21.562 -28.484 -5.156 1 94.31 430 ALA B N 1
ATOM 6718 C CA . ALA B 1 430 ? 21.656 -28.828 -3.742 1 94.31 430 ALA B CA 1
ATOM 6719 C C . ALA B 1 430 ? 20.406 -29.578 -3.279 1 94.31 430 ALA B C 1
ATOM 6721 O O . ALA B 1 430 ? 20.5 -30.531 -2.494 1 94.31 430 ALA B O 1
ATOM 6722 N N . ALA B 1 431 ? 19.344 -29.188 -3.713 1 93.25 431 ALA B N 1
ATOM 6723 C CA . ALA B 1 431 ? 18.078 -29.844 -3.342 1 93.25 431 ALA B CA 1
ATOM 6724 C C . ALA B 1 431 ? 18.031 -31.266 -3.867 1 93.25 431 ALA B C 1
ATOM 6726 O O . ALA B 1 431 ? 17.609 -32.188 -3.148 1 93.25 431 ALA B O 1
#

Radius of gyration: 28.62 Å; Cα contacts (8 Å, |Δi|>4): 1955; chains: 2; bounding box: 53×96×66 Å

Foldseek 3Di:
DALVVVLVVLCVVFVLAQEQADAFFPDDFPPLLVVLLVCLCPPPPVPLQDAAFLQAHQLLLVLVQVVVCLQQVHGFDSPQFKGKFQFLLVVLLLLLLLFDDAQAEEEDEPLADLSNCVSNVVSNYHYFYQYFDWDFDPPDDPAAGAHTDGHHDLVSLLVRAAQRHQEYEAEAVGPPAQAGQDPVNLVSVVVSCVRYNVNRAYEYEYAFQLFWLQADPPDQPPARPRRRRHRDSCSPPPRQQRYWYKYACCQLRSNSVLRMIMTGGDSVSSVSSSVCSCVPPRHRRSSSSSSVSSVSVQQCPDDPNRRGVSRVNNVVLNVLCVLLQVVCVVLFWHWDPSVVGTGTRFKTWIFHGPNLLVVQDPVQAQDAAPNFQVRTCHQQNSSQSVQSPDDSGYHWGQSRSSGDSVVVVVVVRNGTIMGGRSYDPVSSVSD/DALVVVLVVLCVVFVLAQEQADAFFPDDFPPLLVVLLVCLCPPPPVPLQDAAFLQAHQLLLVLVQVVVCLQQVHGFDSPQFKGKFQFLLVVLLLLLLLFDDAQAEEEDEPLADLSNCVSNVVSNYHYFYQYFDWDFDPPDDPAAGAHTDGHHDLVSLLVRAAQRHQEYEAEACGPPAQAGDDPVNLVSVVVSCVRYNVNRAYEYEYAFQLFWQQADPPPQPPARPRRRRHRDSCSPPPRQQRYWYKYADCQLRSNSVLRMIMTGGDSVSSVSSSVCSCVPPRHRRSSSSSSVSSVSVQQCPDDPNRRGVSRVNNVVLNVLCVLLQVVCVVLAWHWDDSVVGTGTRFKTWIFHGPNLLVVQDPVQAQDAAPNFQVRTCHQQNSSQSVQSPDNSGYHWGQSRSSGDSVVVVVVVRNGTIMGGRSYDPVSSVSD

Nearest PDB structures (foldseek):
  1yiz-assembly1_B  TM=9.202E-01  e=2.207E-42  Aedes aegypti
  5veh-assembly1_B  TM=9.329E-01  e=1.005E-41  Aedes aegypti
  5vep-assembly1_A  TM=9.337E-01  e=2.145E-41  Mus musculus
  5veh-assembly1_A  TM=9.245E-01  e=3.843E-41  Aedes aegypti
  1dju-assembly1_B  TM=8.996E-01  e=1.811E-31  Pyrococcus horikoshii OT3

InterPro domains:
  IPR004839 Aminotransferase, class I/classII, large domain [PF00155] (16-429)
  IPR015421 Pyridoxal phosphate-dependent transferase, major domain [G3DSA:3.40.640.10] (31-305)
  IPR015422 Pyridoxal phosphate-dependent transferase, small domain [G3DSA:3.90.1150.10] (4-431)
  IPR015424 Pyridoxal phosphate-dependent transferase [SSF53383] (3-431)
  IPR051326 Kynurenine--oxoglutarate transaminase [PTHR43807] (2-431)

pLDDT: mean 94.96, std 6.99, range [45.5, 98.94]

Sequence (862 aa):
PTVWTEFSRLAQEHPGVVNLGQGFPDWLPPKFAIDSLVEAALDSAQSPHQYTRPAGHPNLVRKLATRYGKHMRRDVDPFTEVAVTVGASQALYLSLQTIIQPGDEVILFEPFFDLYVSQVKLAGGTPVFVPLTFVPYEDDTETVVTGGDWVLEADKLKQAVTTRTKAILLNSPHNPTGKIFTRDEMEMVAEALELANPDCVVLSDEVYKYIVHSPPKERASEESLFCRGHVHFASLPGMWDRTITISSAGKTFSATGWQVGWCVGPNHLIARIHQLLPYVQFCASTVIQEALARSLTRADEPYEGRASYYDFLRHTYTRKRDLLASALIDAGFAVPDYDRTAGGGFFILARIGPKILSSLPESRINVPNDAAPNGEARQDWALCQWMAEQDSGVLCIPSSPFFSSLRVAEGVSDEFVRVAFCKTDDTIDAAPTVWTEFSRLAQEHPGVVNLGQGFPDWLPPKFAIDSLVEAALDSAQSPHQYTRPAGHPNLVRKLATRYGKHMRRDVDPFTEVAVTVGASQALYLSLQTIIQPGDEVILFEPFFDLYVSQVKLAGGTPVFVPLTFVPYEDDTETVVTGGDWVLEADKLKQAVTTRTKAILLNSPHNPTGKIFTRDEMEMVAEALELANPDCVVLSDEVYKYIVHSPPKERASEESLFCRGHVHFASLPGMWDRTITISSAGKTFSATGWQVGWCVGPNHLIARIHQLLPYVQFCASTVIQEALARSLTRADEPYEGRASYYDFLRHTYTRKRDLLASALIDAGFAVPDYDRTAGGGFFILARIGPKILSSLPESRINVPNDAAPNGEARQDWALCQWMAEQDSGVLCIPSSPFFSSLRVAEGVSDEFVRVAFCKTDDTIDAA

Organism: Phaeodactylum tricornutum (strain CCAP 1055/1) (NCBI:txid556484)